Protein AF-0000000085542277 (afdb_homodimer)

InterPro domains:
  IPR036890 Histidine kinase/HSP90-like ATPase superfamily [G3DSA:3.30.565.10] (100-293)
  IPR036890 Histidine kinase/HSP90-like ATPase superfamily [SSF55874] (114-315)
  IPR041006 Morc, S5 domain 2-like [PF17942] (344-488)
  IPR045261 MICRORCHIDIA ATPase family [PTHR23336] (41-535)

pLDDT: mean 74.34, std 31.07, range [13.73, 98.88]

Organism: NCBI:txid586396

Secondary structure (DSSP, 8-state):
--S-TT----------------------------------------------------------S--BGGGTT-GGG-----------STTSEEP-B-THHHHHHHTT--SHHHHHHHHHHHHHHGGGGT--EEEEEEEE-TTT--EEEEEEE-SS---HHHHHHHHSBS--SS-TTTT-S--SS-HHHHHHHHHEEEEEEEEEE--BTTBPPEEEEEEEEHHHHHHTT-SS-EE-EEEEEEETTEEEEE-SS-HHHHHHHHHHHHHHSS-SSHHHHHGGGGGS-SSEEEEEEEEE-B-TTSSBSEESSS-TT--EE-GGG--HHHHHHHHH-GGGHHHHHTTTBHHHHHHHSBS---TT-EEEETTEEPPP--GGGGEEEEEEEEE-----SS-----GGG-EEEEEEEETTGGGT----EEEEEETTEEEEEEE-----SSSTTTTEEEEEE-TTSPBPTTSSSB---HHHHHHHHHHHHHHHHHHHHHGGGGTPPP----------------------------------------------------------------/--S-TT----------------------------------------------------------S--BGGGTT-GGG-----------STTSEEP-B-HHHHHHHHTT--SHHHHHHHHHHHHHHGGGGT--EEEEEEEE-TTT--EEEEEEE-S----HHHHHHHHSBS--SS-TTTT-S--SS-HHHHHHHHHEEEEEEEEEE--BTTBPPEEEEEEEEHHHHHHTT-SS-EE-EEEEEEETTEEEEE-SS-HHHHHHHHHHHHHHSS-SSHHHHHGGGGGS-SSEEEEEEEEE-B-TTSSBSEE-SS-TT--EE-GGG--HHHHHHHHH-GGGHHHHHTTTBHHHHHHHSBS---TT-EEEETTEEPPP--GGGGEEEEEEEEE-----SS-----GGG-EEEEEEEETTGGGT----EEEEEETTEEEEEEE-----SSSTTTTEEEEEE-TTSPBPTTSSSB---HHHHHHHHHHHHHHHHHHHHHGGGGTPPP----------------------------------------------------------------

Structure (mmCIF, N/CA/C/O backbone):
data_AF-0000000085542277-model_v1
#
loop_
_entity.id
_entity.type
_entity.pdbx_description
1 polymer 'Morc S5 domain-containing protein'
#
loop_
_atom_site.group_PDB
_atom_site.id
_atom_site.type_symbol
_atom_site.label_atom_id
_atom_site.label_alt_id
_atom_site.label_comp_id
_atom_site.label_asym_id
_atom_site.label_entity_id
_atom_site.label_seq_id
_atom_site.pdbx_PDB_ins_code
_atom_site.Cartn_x
_atom_site.Cartn_y
_atom_site.Cartn_z
_atom_site.occupancy
_atom_site.B_iso_or_equiv
_atom_site.auth_seq_id
_atom_site.auth_comp_id
_atom_site.auth_asym_id
_atom_site.auth_atom_id
_atom_site.pdbx_PDB_model_num
ATOM 1 N N . MET A 1 1 ? -31.172 3.605 -8.969 1 21.42 1 MET A N 1
ATOM 2 C CA . MET A 1 1 ? -30.078 3.039 -8.188 1 21.42 1 MET A CA 1
ATOM 3 C C . MET A 1 1 ? -30.531 1.78 -7.449 1 21.42 1 MET A C 1
ATOM 5 O O . MET A 1 1 ? -31.469 1.825 -6.656 1 21.42 1 MET A O 1
ATOM 9 N N . PRO A 1 2 ? -30.406 0.557 -8.086 1 22.39 2 PRO A N 1
ATOM 10 C CA . PRO A 1 2 ? -31.266 -0.576 -7.727 1 22.39 2 PRO A CA 1
ATOM 11 C C . PRO A 1 2 ? -31.062 -1.034 -6.285 1 22.39 2 PRO A C 1
ATOM 13 O O . PRO A 1 2 ? -29.984 -0.823 -5.707 1 22.39 2 PRO A O 1
ATOM 16 N N . SER A 1 3 ? -32.031 -1.132 -5.453 1 25.33 3 SER A N 1
ATOM 17 C CA . SER A 1 3 ? -32.406 -1.375 -4.066 1 25.33 3 SER A CA 1
ATOM 18 C C . SER A 1 3 ? -31.797 -2.662 -3.539 1 25.33 3 SER A C 1
ATOM 20 O O . SER A 1 3 ? -32.125 -3.119 -2.445 1 25.33 3 SER A O 1
ATOM 22 N N . SER A 1 4 ? -31.125 -3.479 -4.48 1 27.11 4 SER A N 1
ATOM 23 C CA . SER A 1 4 ? -30.844 -4.859 -4.109 1 27.11 4 SER A CA 1
ATOM 24 C C . SER A 1 4 ? -29.641 -4.941 -3.166 1 27.11 4 SER A C 1
ATOM 26 O O . SER A 1 4 ? -29.125 -6.027 -2.916 1 27.11 4 SER A O 1
ATOM 28 N N . PHE A 1 5 ? -29.141 -3.791 -2.697 1 28.47 5 PHE A N 1
ATOM 29 C CA . PHE A 1 5 ? -27.781 -3.799 -2.176 1 28.47 5 PHE A CA 1
ATOM 30 C C . PHE A 1 5 ? -27.672 -4.699 -0.951 1 28.47 5 PHE A C 1
ATOM 32 O O . PHE A 1 5 ? -26.75 -5.516 -0.848 1 28.47 5 PHE A O 1
ATOM 39 N N . LEU A 1 6 ? -28.094 -4.121 0.24 1 31.73 6 LEU A N 1
ATOM 40 C CA . LEU A 1 6 ? -27.625 -4.477 1.571 1 31.73 6 LEU A CA 1
ATOM 41 C C . LEU A 1 6 ? -28.484 -5.586 2.176 1 31.73 6 LEU A C 1
ATOM 43 O O . LEU A 1 6 ? -29.125 -5.383 3.205 1 31.73 6 LEU A O 1
ATOM 47 N N . ALA A 1 7 ? -29.078 -6.445 1.384 1 30.28 7 ALA A N 1
ATOM 48 C CA . ALA A 1 7 ? -30.062 -7.277 2.082 1 30.28 7 ALA A CA 1
ATOM 49 C C . ALA A 1 7 ? -29.375 -8.195 3.092 1 30.28 7 ALA A C 1
ATOM 51 O O . ALA A 1 7 ? -28.281 -8.703 2.838 1 30.28 7 ALA A O 1
ATOM 52 N N . PRO A 1 8 ? -29.75 -8.195 4.332 1 30.56 8 PRO A N 1
ATOM 53 C CA . PRO A 1 8 ? -29.266 -9.109 5.371 1 30.56 8 PRO A CA 1
ATOM 54 C C . PRO A 1 8 ? -29.219 -10.562 4.91 1 30.56 8 PRO A C 1
ATOM 56 O O . PRO A 1 8 ? -29.969 -10.953 4.016 1 30.56 8 PRO A O 1
ATOM 59 N N . LEU A 1 9 ? -28.25 -11.328 5.133 1 29.22 9 LEU A N 1
ATOM 60 C CA . LEU A 1 9 ? -28.203 -12.742 4.789 1 29.22 9 LEU A CA 1
ATOM 61 C C . LEU A 1 9 ? -29.453 -13.461 5.281 1 29.22 9 LEU A C 1
ATOM 63 O O . LEU A 1 9 ? -29.891 -13.25 6.414 1 29.22 9 LEU A O 1
ATOM 67 N N . PRO A 1 10 ? -30.391 -13.922 4.473 1 26.41 10 PRO A N 1
ATOM 68 C CA . PRO A 1 10 ? -31.656 -14.5 4.895 1 26.41 10 PRO A CA 1
ATOM 69 C C . PRO A 1 10 ? -31.5 -15.594 5.945 1 26.41 10 PRO A C 1
ATOM 71 O O . PRO A 1 10 ? -30.531 -16.359 5.895 1 26.41 10 PRO A O 1
ATOM 74 N N . GLN A 1 11 ? -32.031 -15.414 7.25 1 22.47 11 GLN A N 1
ATOM 75 C CA . GLN A 1 11 ? -32.188 -16.375 8.328 1 22.47 11 GLN A CA 1
ATOM 76 C C . GLN A 1 11 ? -32.875 -17.641 7.84 1 22.47 11 GLN A C 1
ATOM 78 O O . GLN A 1 11 ? -33.906 -17.578 7.168 1 22.47 11 GLN A O 1
ATOM 83 N N . ARG A 1 12 ? -32.188 -18.766 7.828 1 19.84 12 ARG A N 1
ATOM 84 C CA . ARG A 1 12 ? -32.75 -20.094 7.605 1 19.84 12 ARG A CA 1
ATOM 85 C C . ARG A 1 12 ? -33.938 -20.359 8.539 1 19.84 12 ARG A C 1
ATOM 87 O O . ARG A 1 12 ? -33.844 -20.125 9.742 1 19.84 12 ARG A O 1
ATOM 94 N N . MET A 1 13 ? -35.094 -20.516 8.016 1 20.03 13 MET A N 1
ATOM 95 C CA . MET A 1 13 ? -36.344 -20.922 8.68 1 20.03 13 MET A CA 1
ATOM 96 C C . MET A 1 13 ? -36.156 -22.266 9.375 1 20.03 13 MET A C 1
ATOM 98 O O . MET A 1 13 ? -35.812 -23.266 8.734 1 20.03 13 MET A O 1
ATOM 102 N N . VAL A 1 14 ? -35.844 -22.266 10.68 1 17.33 14 VAL A N 1
ATOM 103 C CA . VAL A 1 14 ? -36 -23.438 11.539 1 17.33 14 VAL A CA 1
ATOM 104 C C . VAL A 1 14 ? -37.375 -24.062 11.312 1 17.33 14 VAL A C 1
ATOM 106 O O . VAL A 1 14 ? -38.375 -23.344 11.164 1 17.33 14 VAL A O 1
ATOM 109 N N . LEU A 1 15 ? -37.375 -25.391 11.172 1 16.95 15 LEU A N 1
ATOM 110 C CA . LEU A 1 15 ? -38.375 -26.422 11.023 1 16.95 15 LEU A CA 1
ATOM 111 C C . LEU A 1 15 ? -39.344 -26.406 12.211 1 16.95 15 LEU A C 1
ATOM 113 O O . LEU A 1 15 ? -38.906 -26.469 13.367 1 16.95 15 LEU A O 1
ATOM 117 N N . ALA A 1 16 ? -40.562 -26.078 12 1 17.16 16 ALA A N 1
ATOM 118 C CA . ALA A 1 16 ? -41.719 -26.156 12.883 1 17.16 16 ALA A CA 1
ATOM 119 C C . ALA A 1 16 ? -42.062 -27.609 13.219 1 17.16 16 ALA A C 1
ATOM 121 O O . ALA A 1 16 ? -42.75 -28.281 12.461 1 17.16 16 ALA A O 1
ATOM 122 N N . GLN A 1 17 ? -41.188 -28.328 13.82 1 15.49 17 GLN A N 1
ATOM 123 C CA . GLN A 1 17 ? -41.875 -29.609 14.039 1 15.49 17 GLN A CA 1
ATOM 124 C C . GLN A 1 17 ? -43.125 -29.422 14.891 1 15.49 17 GLN A C 1
ATOM 126 O O . GLN A 1 17 ? -44.219 -29.844 14.492 1 15.49 17 GLN A O 1
ATOM 131 N N . TYR A 1 18 ? -43.125 -29.969 16.297 1 15.36 18 TYR A N 1
ATOM 132 C CA . TYR A 1 18 ? -43.75 -31.109 16.953 1 15.36 18 TYR A CA 1
ATOM 133 C C . TYR A 1 18 ? -45.062 -30.703 17.609 1 15.36 18 TYR A C 1
ATOM 135 O O . TYR A 1 18 ? -45.281 -29.516 17.875 1 15.36 18 TYR A O 1
ATOM 143 N N . SER A 1 19 ? -45.719 -31.766 18.5 1 15.54 19 SER A N 1
ATOM 144 C CA . SER A 1 19 ? -46.969 -32.469 18.891 1 15.54 19 SER A CA 1
ATOM 145 C C . SER A 1 19 ? -47.656 -31.75 20.031 1 15.54 19 SER A C 1
ATOM 147 O O . SER A 1 19 ? -48.875 -31.469 19.938 1 15.54 19 SER A O 1
ATOM 149 N N . GLU A 1 20 ? -47.312 -32.125 21.359 1 15.07 20 GLU A N 1
ATOM 150 C CA . GLU A 1 20 ? -48.281 -32.844 22.188 1 15.07 20 GLU A CA 1
ATOM 151 C C . GLU A 1 20 ? -49.344 -31.906 22.75 1 15.07 20 GLU A C 1
ATOM 153 O O . GLU A 1 20 ? -50.531 -32.031 22.438 1 15.07 20 GLU A O 1
ATOM 158 N N . ALA A 1 21 ? -49.531 -31.922 24.312 1 15.21 21 ALA A N 1
ATOM 159 C CA . ALA A 1 21 ? -50.344 -32.625 25.297 1 15.21 21 ALA A CA 1
ATOM 160 C C . ALA A 1 21 ? -51.375 -31.703 25.906 1 15.21 21 ALA A C 1
ATOM 162 O O . ALA A 1 21 ? -51.219 -30.484 25.875 1 15.21 21 ALA A O 1
ATOM 163 N N . PRO A 1 22 ? -52.031 -32.219 27.156 1 15.2 22 PRO A N 1
ATOM 164 C CA . PRO A 1 22 ? -53.406 -32.344 27.672 1 15.2 22 PRO A CA 1
ATOM 165 C C . PRO A 1 22 ? -53.844 -31.109 28.453 1 15.2 22 PRO A C 1
ATOM 167 O O . PRO A 1 22 ? -54.969 -30.641 28.281 1 15.2 22 PRO A O 1
ATOM 170 N N . GLN A 1 23 ? -53.062 -30.656 29.5 1 14.58 23 GLN A N 1
ATOM 171 C CA . GLN A 1 23 ? -53.688 -30.922 30.797 1 14.58 23 GLN A CA 1
ATOM 172 C C . GLN A 1 23 ? -54.812 -29.938 31.078 1 14.58 23 GLN A C 1
ATOM 174 O O . GLN A 1 23 ? -54.875 -28.859 30.5 1 14.58 23 GLN A O 1
ATOM 179 N N . ARG A 1 24 ? -55.531 -30.297 32.312 1 14.76 24 ARG A N 1
ATOM 180 C CA . ARG A 1 24 ? -56.812 -30.328 33.031 1 14.76 24 ARG A CA 1
ATOM 181 C C . ARG A 1 24 ? -57.094 -28.984 33.688 1 14.76 24 ARG A C 1
ATOM 183 O O . ARG A 1 24 ? -58.25 -28.516 33.656 1 14.76 24 ARG A O 1
ATOM 190 N N . ALA A 1 25 ? -56.125 -28.5 34.625 1 14.45 25 ALA A N 1
ATOM 191 C CA . ALA A 1 25 ? -56.656 -28.406 35.969 1 14.45 25 ALA A CA 1
ATOM 192 C C . ALA A 1 25 ? -57.656 -27.266 36.094 1 14.45 25 ALA A C 1
ATOM 194 O O . ALA A 1 25 ? -57.719 -26.375 35.25 1 14.45 25 ALA A O 1
ATOM 195 N N . GLY A 1 26 ? -58.062 -27.156 37.406 1 14.54 26 GLY A N 1
ATOM 196 C CA . GLY A 1 26 ? -59.188 -27.031 38.344 1 14.54 26 GLY A CA 1
ATOM 197 C C . GLY A 1 26 ? -59.594 -25.594 38.594 1 14.54 26 GLY A C 1
ATOM 198 O O . GLY A 1 26 ? -60.75 -25.25 38.531 1 14.54 26 GLY A O 1
ATOM 199 N N . VAL A 1 27 ? -58.625 -24.859 39.344 1 14.62 27 VAL A N 1
ATOM 200 C CA . VAL A 1 27 ? -59.062 -24.438 40.688 1 14.62 27 VAL A CA 1
ATOM 201 C C . VAL A 1 27 ? -59.938 -23.203 40.594 1 14.62 27 VAL A C 1
ATOM 203 O O . VAL A 1 27 ? -59.906 -22.484 39.594 1 14.62 27 VAL A O 1
ATOM 206 N N . SER A 1 28 ? -60.406 -22.953 41.812 1 14.76 28 SER A N 1
ATOM 207 C CA . SER A 1 28 ? -61.594 -22.547 42.562 1 14.76 28 SER A CA 1
ATOM 208 C C . SER A 1 28 ? -61.75 -21.031 42.594 1 14.76 28 SER A C 1
ATOM 210 O O . SER A 1 28 ? -62.812 -20.516 42.281 1 14.76 28 SER A O 1
ATOM 212 N N . SER A 1 29 ? -60.875 -20.375 43.469 1 14.57 29 SER A N 1
ATOM 213 C CA . SER A 1 29 ? -61.438 -19.797 44.688 1 14.57 29 SER A CA 1
ATOM 214 C C . SER A 1 29 ? -61.969 -18.406 44.438 1 14.57 29 SER A C 1
ATOM 216 O O . SER A 1 29 ? -61.719 -17.812 43.406 1 14.57 29 SER A O 1
ATOM 218 N N . GLY A 1 30 ? -62 -17.641 45.562 1 14.98 30 GLY A N 1
ATOM 219 C CA . GLY A 1 30 ? -62.969 -16.953 46.438 1 14.98 30 GLY A CA 1
ATOM 220 C C . GLY A 1 30 ? -63.094 -15.477 46.094 1 14.98 30 GLY A C 1
ATOM 221 O O . GLY A 1 30 ? -64 -15.086 45.375 1 14.98 30 GLY 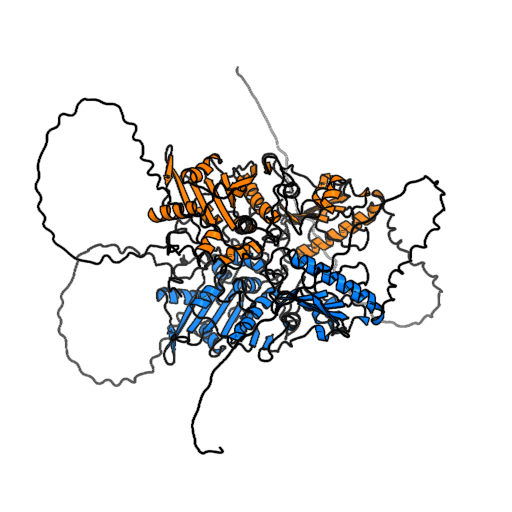A O 1
ATOM 222 N N . SER A 1 31 ? -62.531 -14.664 47.062 1 14.89 31 SER A N 1
ATOM 223 C CA . SER A 1 31 ? -63.25 -13.82 48 1 14.89 31 SER A CA 1
ATOM 224 C C . SER A 1 31 ? -63.406 -12.398 47.469 1 14.89 31 SER A C 1
ATOM 226 O O . SER A 1 31 ? -64.5 -12.008 47 1 14.89 31 SER A O 1
ATOM 228 N N . GLY A 1 32 ? -62.75 -11.461 48.156 1 15.47 32 GLY A N 1
ATOM 229 C CA . GLY A 1 32 ? -63.188 -10.43 49.062 1 15.47 32 GLY A CA 1
ATOM 230 C C . GLY A 1 32 ? -63.406 -9.086 48.406 1 15.47 32 GLY A C 1
ATOM 231 O O . GLY A 1 32 ? -63 -8.906 47.25 1 15.47 32 GLY A O 1
ATOM 232 N N . ASN A 1 33 ? -63.531 -8.055 49.25 1 15.77 33 ASN A N 1
ATOM 233 C CA . ASN A 1 33 ? -64.375 -6.926 49.625 1 15.77 33 ASN A CA 1
ATOM 234 C C . ASN A 1 33 ? -63.938 -5.645 48.938 1 15.77 33 ASN A C 1
ATOM 236 O O . ASN A 1 33 ? -64.75 -4.902 48.406 1 15.77 33 ASN A O 1
ATOM 240 N N . ARG A 1 34 ? -62.688 -5.18 49.156 1 16.06 34 ARG A N 1
ATOM 241 C CA . ARG A 1 34 ? -62.656 -3.91 49.875 1 16.06 34 ARG A CA 1
ATOM 242 C C . ARG A 1 34 ? -62.938 -2.742 48.938 1 16.06 34 ARG A C 1
ATOM 244 O O . ARG A 1 34 ? -62.75 -2.855 47.719 1 16.06 34 ARG A O 1
ATOM 251 N N . LYS A 1 35 ? -63.125 -1.554 49.531 1 16.98 35 LYS A N 1
ATOM 252 C CA . LYS A 1 35 ? -63.844 -0.267 49.5 1 16.98 35 LYS A CA 1
ATOM 253 C C . LYS A 1 35 ? -63.125 0.714 48.562 1 16.98 35 LYS A C 1
ATOM 255 O O . LYS A 1 35 ? -63.594 1.853 48.406 1 16.98 35 LYS A O 1
ATOM 260 N N . GLN A 1 36 ? -61.844 0.319 48.062 1 15.02 36 GLN A N 1
ATOM 261 C CA . GLN A 1 36 ? -61.125 1.595 48.125 1 15.02 36 GLN A CA 1
ATOM 262 C C . GLN A 1 36 ? -61.812 2.643 47.25 1 15.02 36 GLN A C 1
ATOM 264 O O . GLN A 1 36 ? -62.5 2.303 46.281 1 15.02 36 GLN A O 1
ATOM 269 N N . GLU A 1 37 ? -61.531 3.865 47.688 1 16.27 37 GLU A N 1
ATOM 270 C CA . GLU A 1 37 ? -61.719 5.312 47.719 1 16.27 37 GLU A CA 1
ATOM 271 C C . GLU A 1 37 ? -61.5 5.91 46.344 1 16.27 37 GLU A C 1
ATOM 273 O O . GLU A 1 37 ? -60.812 5.305 45.5 1 16.27 37 GLU A O 1
ATOM 278 N N . ALA A 1 38 ? -61.344 7.176 46.406 1 17.69 38 ALA A N 1
ATOM 279 C CA . ALA A 1 38 ? -61.906 8.297 45.688 1 17.69 38 ALA A CA 1
ATOM 280 C C . ALA A 1 38 ? -61.25 8.445 44.312 1 17.69 38 ALA A C 1
ATOM 282 O O . ALA A 1 38 ? -60.125 7.949 44.094 1 17.69 38 ALA A O 1
ATOM 283 N N . VAL A 1 39 ? -61.656 9.305 43.625 1 16.48 39 VAL A N 1
ATOM 284 C CA . VAL A 1 39 ? -62.125 9.688 42.312 1 16.48 39 VAL A CA 1
ATOM 285 C C . VAL A 1 39 ? -60.938 9.992 41.406 1 16.48 39 VAL A C 1
ATOM 287 O O . VAL A 1 39 ? -59.906 9.297 41.469 1 16.48 39 VAL A O 1
ATOM 290 N N . VAL A 1 40 ? -60.812 11.109 41 1 16.28 40 VAL A N 1
ATOM 291 C CA . VAL A 1 40 ? -60.844 11.617 39.625 1 16.28 40 VAL A CA 1
ATOM 292 C C . VAL A 1 40 ? -59.438 11.664 39.062 1 16.28 40 VAL A C 1
ATOM 294 O O . VAL A 1 40 ? -58.438 11.633 39.781 1 16.28 40 VAL A O 1
ATOM 297 N N . SER A 1 41 ? -59.125 12.633 38.125 1 16.44 41 SER A N 1
ATOM 298 C CA . SER A 1 41 ? -58.938 12.594 36.688 1 16.44 41 SER A CA 1
ATOM 299 C C . SER A 1 41 ? -57.5 12.852 36.281 1 16.44 41 SER A C 1
ATOM 301 O O . SER A 1 41 ? -57.188 13 35.094 1 16.44 41 SER A O 1
ATOM 303 N N . GLY A 1 42 ? -56.5 12.836 37.281 1 17.81 42 GLY A N 1
ATOM 304 C CA . GLY A 1 42 ? -55.312 13.602 36.969 1 17.81 42 GLY A CA 1
ATOM 305 C C . GLY A 1 42 ? -54.531 13.023 35.781 1 17.81 42 GLY A C 1
ATOM 306 O O . GLY A 1 42 ? -54.344 11.805 35.719 1 17.81 42 GLY A O 1
ATOM 307 N N . VAL A 1 43 ? -54.469 13.617 34.594 1 18.83 43 VAL A N 1
ATOM 308 C CA . VAL A 1 43 ? -53.938 13.094 33.344 1 18.83 43 VAL A CA 1
ATOM 309 C C . VAL A 1 43 ? -52.5 12.68 33.5 1 18.83 43 VAL A C 1
ATOM 311 O O . VAL A 1 43 ? -51.625 13.5 33.812 1 18.83 43 VAL A O 1
ATOM 314 N N . ARG A 1 44 ? -52.219 11.398 34 1 18.8 44 ARG A N 1
ATOM 315 C CA . ARG A 1 44 ? -50.969 10.711 34.312 1 18.8 44 ARG A CA 1
ATOM 316 C C . ARG A 1 44 ? -50.094 10.594 33.094 1 18.8 44 ARG A C 1
ATOM 318 O O . ARG A 1 44 ? -50.5 10 32.094 1 18.8 44 ARG A O 1
ATOM 325 N N . GLY A 1 45 ? -49.281 11.648 32.75 1 20.48 45 GLY A N 1
ATOM 326 C CA . GLY A 1 45 ? -48.281 11.664 31.703 1 20.48 45 GLY A CA 1
ATOM 327 C C . GLY A 1 45 ? -47.438 10.398 31.656 1 20.48 45 GLY A C 1
ATOM 328 O O . GLY A 1 45 ? -47 9.891 32.688 1 20.48 45 GLY A O 1
ATOM 329 N N . GLY A 1 46 ? -47.781 9.438 30.875 1 19.2 46 GLY A N 1
ATOM 330 C CA . GLY A 1 46 ? -47.312 8.062 30.828 1 19.2 46 GLY A CA 1
ATOM 331 C C . GLY A 1 46 ? -45.781 7.969 30.781 1 19.2 46 GLY A C 1
ATOM 332 O O . GLY A 1 46 ? -45.156 8.664 29.984 1 19.2 46 GLY A O 1
ATOM 333 N N . LYS A 1 47 ? -45.219 7.82 32 1 20.98 47 LYS A N 1
ATOM 334 C CA . LYS A 1 47 ? -43.812 7.492 32.219 1 20.98 47 LYS A CA 1
ATOM 335 C C . LYS A 1 47 ? -43.375 6.324 31.328 1 20.98 47 LYS A C 1
ATOM 337 O O . LYS A 1 47 ? -43.938 5.219 31.438 1 20.98 47 LYS A O 1
ATOM 342 N N . VAL A 1 48 ? -43.125 6.602 30.094 1 22.08 48 VAL A N 1
ATOM 343 C CA . VAL A 1 48 ? -42.531 5.512 29.328 1 22.08 48 VAL A CA 1
ATOM 344 C C . VAL A 1 48 ? -41.438 4.812 30.172 1 22.08 48 VAL A C 1
ATOM 346 O O . VAL A 1 48 ? -40.594 5.469 30.766 1 22.08 48 VAL A O 1
ATOM 349 N N . GLU A 1 49 ? -41.875 3.814 30.875 1 22.83 49 GLU A N 1
ATOM 350 C CA . GLU A 1 49 ? -40.969 2.93 31.594 1 22.83 49 GLU A CA 1
ATOM 351 C C . GLU A 1 49 ? -39.688 2.639 30.797 1 22.83 49 GLU A C 1
ATOM 353 O O . GLU A 1 49 ? -39.781 2.137 29.672 1 22.83 49 GLU A O 1
ATOM 358 N N . GLU A 1 50 ? -38.781 3.486 31.062 1 24.3 50 GLU A N 1
ATOM 359 C CA . GLU A 1 50 ? -37.375 3.35 30.609 1 24.3 50 GLU A CA 1
ATOM 360 C C . GLU A 1 50 ? -36.812 1.985 31 1 24.3 50 GLU A C 1
ATOM 362 O O . GLU A 1 50 ? -36.562 1.715 32.156 1 24.3 50 GLU A O 1
ATOM 367 N N . THR A 1 51 ? -37.531 0.923 30.609 1 25.06 51 THR A N 1
ATOM 368 C CA . THR A 1 51 ? -36.812 -0.322 30.875 1 25.06 51 THR A CA 1
ATOM 369 C C . THR A 1 51 ? -35.344 -0.191 30.516 1 25.06 51 THR A C 1
ATOM 371 O O . THR A 1 51 ? -34.969 -0.063 29.344 1 25.06 51 THR A O 1
ATOM 374 N N . THR A 1 52 ? -34.656 0.507 31.359 1 26.45 52 THR A N 1
ATOM 375 C CA . THR A 1 52 ? -33.188 0.514 31.266 1 26.45 52 THR A CA 1
ATOM 376 C C . THR A 1 52 ? -32.656 -0.911 31.219 1 26.45 52 THR A C 1
ATOM 378 O O . THR A 1 52 ? -32.812 -1.673 32.188 1 26.45 52 THR A O 1
ATOM 381 N N . ALA A 1 53 ? -32.844 -1.657 30.25 1 25.78 53 ALA A N 1
ATOM 382 C CA . ALA A 1 53 ? -32.031 -2.867 30.203 1 25.78 53 ALA A CA 1
ATOM 383 C C . ALA A 1 53 ? -30.625 -2.604 30.766 1 25.78 53 ALA A C 1
ATOM 385 O O . ALA A 1 53 ? -29.875 -1.785 30.219 1 25.78 53 ALA A O 1
ATOM 386 N N . LYS A 1 54 ? -30.516 -2.633 32.062 1 28.12 54 LYS A N 1
ATOM 387 C CA . LYS A 1 54 ? -29.172 -2.719 32.656 1 28.12 54 LYS A CA 1
ATOM 388 C C . LYS A 1 54 ? -28.297 -3.713 31.891 1 28.12 54 LYS A C 1
ATOM 390 O O . LYS A 1 54 ? -28.625 -4.898 31.812 1 28.12 54 LYS A O 1
ATOM 395 N N . VAL A 1 55 ? -27.75 -3.312 30.844 1 30.78 55 VAL A N 1
ATOM 396 C CA . VAL A 1 55 ? -26.641 -4.102 30.297 1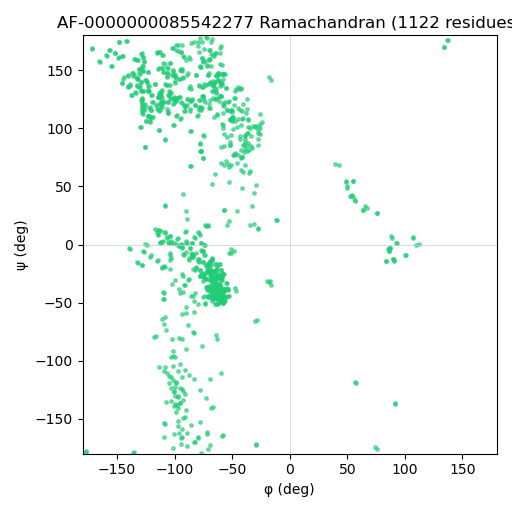 30.78 55 VAL A CA 1
ATOM 397 C C . VAL A 1 55 ? -25.812 -4.672 31.438 1 30.78 55 VAL A C 1
ATOM 399 O O . VAL A 1 55 ? -25.375 -3.936 32.344 1 30.78 55 VAL A O 1
ATOM 402 N N . GLY A 1 56 ? -26.109 -5.867 32.031 1 30 56 GLY A N 1
ATOM 403 C CA . GLY A 1 56 ? -25.203 -6.523 32.969 1 30 56 GLY A CA 1
ATOM 404 C C . GLY A 1 56 ? -23.766 -6.004 32.875 1 30 56 GLY A C 1
ATOM 405 O O . GLY A 1 56 ? -23.406 -5.371 31.875 1 30 56 GLY A O 1
ATOM 406 N N . ASP A 1 57 ? -23.078 -5.918 34.031 1 34.44 57 ASP A N 1
ATOM 407 C CA . ASP A 1 57 ? -21.672 -5.605 34.25 1 34.44 57 ASP A CA 1
ATOM 408 C C . ASP A 1 57 ? -20.812 -6.156 33.125 1 34.44 57 ASP A C 1
ATOM 410 O O . ASP A 1 57 ? -20.047 -7.105 33.312 1 34.44 57 ASP A O 1
ATOM 414 N N . GLY A 1 58 ? -21.344 -6.504 32.031 1 34.81 58 GLY A N 1
ATOM 415 C CA . GLY A 1 58 ? -20.422 -7.055 31.062 1 34.81 58 GLY A CA 1
ATOM 416 C C . GLY A 1 58 ? -19.203 -6.168 30.812 1 34.81 58 GLY A C 1
ATOM 417 O O . GLY A 1 58 ? -19.344 -5.016 30.406 1 34.81 58 GLY A O 1
ATOM 418 N N . VAL A 1 59 ? -18.219 -6.402 31.703 1 38.53 59 VAL A N 1
ATOM 419 C CA . VAL A 1 59 ? -16.891 -5.848 31.516 1 38.53 59 VAL A CA 1
ATOM 420 C C . VAL A 1 59 ? -16.609 -5.648 30.031 1 38.53 59 VAL A C 1
ATOM 422 O O . VAL A 1 59 ? -16.859 -6.547 29.219 1 38.53 59 VAL A O 1
ATOM 425 N N . SER A 1 60 ? -16.844 -4.43 29.609 1 49.47 60 SER A N 1
ATOM 426 C CA . SER A 1 60 ? -16.328 -4.129 28.281 1 49.47 60 SER A CA 1
ATOM 427 C C . SER A 1 60 ? -15.133 -5.004 27.922 1 49.47 60 SER A C 1
ATOM 429 O O . SER A 1 60 ? -14.227 -5.172 28.75 1 49.47 60 SER A O 1
ATOM 431 N N . PRO A 1 61 ? -15.281 -5.957 27.125 1 50.28 61 PRO A N 1
ATOM 432 C CA . PRO A 1 61 ? -14.109 -6.77 26.797 1 50.28 61 PRO A CA 1
ATOM 433 C C . PRO A 1 61 ? -12.836 -5.941 26.656 1 50.28 61 PRO A C 1
ATOM 435 O O . PRO A 1 61 ? -12.828 -4.926 25.953 1 50.28 61 PRO A O 1
ATOM 438 N N . VAL A 1 62 ? -12.141 -5.746 27.844 1 49.03 62 VAL A N 1
ATOM 439 C CA . VAL A 1 62 ? -10.836 -5.09 27.781 1 49.03 62 VAL A CA 1
ATOM 440 C C . VAL A 1 62 ? -10.047 -5.621 26.578 1 49.03 62 VAL A C 1
ATOM 442 O O . VAL A 1 62 ? -9.906 -6.832 26.406 1 49.03 62 VAL A O 1
ATOM 445 N N . ALA A 1 63 ? -9.922 -4.797 25.594 1 56.75 63 ALA A N 1
ATOM 446 C CA . ALA A 1 63 ? -9.148 -5.062 24.391 1 56.75 63 ALA A CA 1
ATOM 447 C C . ALA A 1 63 ? -7.762 -5.594 24.734 1 56.75 63 ALA A C 1
ATOM 449 O O . ALA A 1 63 ? -6.918 -4.859 25.25 1 56.75 63 ALA A O 1
ATOM 450 N N . ARG A 1 64 ? -7.574 -6.922 25.125 1 59.44 64 ARG A N 1
ATOM 451 C CA . ARG A 1 64 ? -6.312 -7.547 25.5 1 59.44 64 ARG A CA 1
ATOM 452 C C . ARG A 1 64 ? -5.438 -7.785 24.266 1 59.44 64 ARG A C 1
ATOM 454 O O . ARG A 1 64 ? -4.43 -8.484 24.344 1 59.44 64 ARG A O 1
ATOM 461 N N . GLY A 1 65 ? -5.773 -7.094 23.141 1 65.69 65 GLY A N 1
ATOM 462 C CA . GLY A 1 65 ? -4.918 -7.426 22.016 1 65.69 65 GLY A CA 1
ATOM 463 C C . GLY A 1 65 ? -3.73 -6.496 21.875 1 65.69 65 GLY A C 1
ATOM 464 O O . GLY A 1 65 ? -3.621 -5.504 22.594 1 65.69 65 GLY A O 1
ATOM 465 N N . CYS A 1 66 ? -2.715 -6.91 21.125 1 74 66 CYS A N 1
ATOM 466 C CA . CYS A 1 66 ? -1.532 -6.109 20.828 1 74 66 CYS A CA 1
ATOM 467 C C . CYS A 1 66 ? -1.923 -4.707 20.375 1 74 66 CYS A C 1
ATOM 469 O O . CYS A 1 66 ? -2.771 -4.547 19.5 1 74 66 CYS A O 1
ATOM 471 N N . ARG A 1 67 ? -1.342 -3.721 21.078 1 85.25 67 ARG A N 1
ATOM 472 C CA . ARG A 1 67 ? -1.685 -2.332 20.781 1 85.25 67 ARG A CA 1
ATOM 473 C C . ARG A 1 67 ? -0.588 -1.657 19.969 1 85.25 67 ARG A C 1
ATOM 475 O O . ARG A 1 67 ? -0.685 -0.47 19.656 1 85.25 67 ARG A O 1
ATOM 482 N N . GLN A 1 68 ? 0.444 -2.43 19.609 1 82.5 68 GLN A N 1
ATOM 483 C CA . GLN A 1 68 ? 1.472 -1.9 18.719 1 82.5 68 GLN A CA 1
ATOM 484 C C . GLN A 1 68 ? 1.084 -2.092 17.25 1 82.5 68 GLN A C 1
ATOM 486 O O . GLN A 1 68 ? 0.919 -3.223 16.797 1 82.5 68 GLN A O 1
ATOM 491 N N . PHE A 1 69 ? 1.062 -1.065 16.609 1 82.88 69 PHE A N 1
ATOM 492 C CA . PHE A 1 69 ? 0.462 -1.09 15.281 1 82.88 69 PHE A CA 1
ATOM 493 C C . PHE A 1 69 ? 1.166 -2.104 14.391 1 82.88 69 PHE A C 1
ATOM 495 O O . PHE A 1 69 ? 0.517 -2.951 13.773 1 82.88 69 PHE A O 1
ATOM 502 N N . TRP A 1 70 ? 2.383 -2.057 14.328 1 76.94 70 TRP A N 1
ATOM 503 C CA . TRP A 1 70 ? 3.121 -2.846 13.344 1 76.94 70 TRP A CA 1
ATOM 504 C C . TRP A 1 70 ? 3.15 -4.32 13.742 1 76.94 70 TRP A C 1
ATOM 506 O O . TRP A 1 70 ? 3.484 -5.18 12.922 1 76.94 70 TRP A O 1
ATOM 516 N N . ARG A 1 71 ? 2.709 -4.633 14.922 1 76.62 71 ARG A N 1
ATOM 517 C CA . ARG A 1 71 ? 2.678 -6.016 15.383 1 76.62 71 ARG A CA 1
ATOM 518 C C . ARG A 1 71 ? 1.243 -6.504 15.555 1 76.62 71 ARG A C 1
ATOM 520 O O . ARG A 1 71 ? 1.014 -7.637 15.977 1 76.62 71 ARG A O 1
ATOM 527 N N . ALA A 1 72 ? 0.346 -5.73 15.266 1 75.06 72 ALA A N 1
ATOM 528 C CA . ALA A 1 72 ? -1.055 -6.027 15.547 1 75.06 72 ALA A CA 1
ATOM 529 C C . ALA A 1 72 ? -1.676 -6.871 14.438 1 75.06 72 ALA A C 1
ATOM 531 O O . ALA A 1 72 ? -2.865 -7.191 14.484 1 75.06 72 ALA A O 1
ATOM 532 N N . GLY A 1 73 ? -0.951 -7.207 13.492 1 74.38 73 GLY A N 1
ATOM 533 C CA . GLY A 1 73 ? -1.469 -7.988 12.383 1 74.38 73 GLY A CA 1
ATOM 534 C C . GLY A 1 73 ? -1.68 -9.453 12.727 1 74.38 73 GLY A C 1
ATOM 535 O O . GLY A 1 73 ? -2.379 -10.172 12.016 1 74.38 73 GLY A O 1
ATOM 536 N N . ASP A 1 74 ? -1.081 -9.852 13.852 1 72.56 74 ASP A N 1
ATOM 537 C CA . ASP A 1 74 ? -1.276 -11.234 14.273 1 72.56 74 ASP A CA 1
ATOM 538 C C . ASP A 1 74 ? -2.666 -11.438 14.875 1 72.56 74 ASP A C 1
ATOM 540 O O . ASP A 1 74 ? -2.896 -11.117 16.047 1 72.56 74 ASP A O 1
ATOM 544 N N . TYR A 1 75 ? -3.576 -11.828 14.188 1 72.5 75 TYR A N 1
ATOM 545 C CA . TYR A 1 75 ? -4.988 -11.945 14.523 1 72.5 75 TYR A CA 1
ATOM 546 C C . TYR A 1 75 ? -5.215 -13.055 15.539 1 72.5 75 TYR A C 1
ATOM 548 O O . TYR A 1 75 ? -6.164 -13.008 16.328 1 72.5 75 TYR A O 1
ATOM 556 N N . GLU A 1 76 ? -4.34 -14.117 15.633 1 62.84 76 GLU A N 1
ATOM 557 C CA . GLU A 1 76 ? -4.543 -15.281 16.484 1 62.84 76 GLU A CA 1
ATOM 558 C C . GLU A 1 76 ? -4.117 -14.992 17.922 1 62.84 76 GLU A C 1
ATOM 560 O O . GLU A 1 76 ? -4.492 -15.719 18.844 1 62.84 76 GLU A O 1
ATOM 565 N N . ASP A 1 77 ? -3.34 -14.023 18.219 1 55.62 77 ASP A N 1
ATOM 566 C CA . ASP A 1 77 ? -2.785 -13.805 19.547 1 55.62 77 ASP A CA 1
ATOM 567 C C . ASP A 1 77 ? -3.846 -13.266 20.5 1 55.62 77 ASP A C 1
ATOM 569 O O . ASP A 1 77 ? -3.551 -12.961 21.656 1 55.62 77 ASP A O 1
ATOM 573 N N . ALA A 1 78 ? -5.027 -13.047 20.141 1 53.84 78 ALA A N 1
ATOM 574 C CA . ALA A 1 78 ? -5.961 -12.445 21.094 1 53.84 78 ALA A CA 1
ATOM 575 C C . ALA A 1 78 ? -6.457 -13.477 22.109 1 53.84 78 ALA A C 1
ATOM 577 O O . ALA A 1 78 ? -7.102 -14.453 21.734 1 53.84 78 ALA A O 1
ATOM 578 N N . ASN A 1 79 ? -5.688 -13.758 23.109 1 49.34 79 ASN A N 1
ATOM 579 C CA . ASN A 1 79 ? -5.98 -14.688 24.188 1 49.34 79 ASN A CA 1
ATOM 580 C C . ASN A 1 79 ? -7.383 -14.469 24.75 1 49.34 79 ASN A C 1
ATOM 582 O O . ASN A 1 79 ? -7.828 -15.211 25.625 1 49.34 79 ASN A O 1
ATOM 586 N N . GLY A 1 80 ? -7.953 -13.297 24.953 1 46.84 80 GLY A N 1
ATOM 587 C CA . GLY A 1 80 ? -9.117 -13.188 25.812 1 46.84 80 GLY A CA 1
ATOM 588 C C . GLY A 1 80 ? -10.391 -13.695 25.156 1 46.84 80 GLY A C 1
ATOM 589 O O . GLY A 1 80 ? -10.984 -13.016 24.328 1 46.84 80 GLY A O 1
ATOM 590 N N . ILE A 1 81 ? -10.453 -14.992 25.078 1 46.47 81 ILE A N 1
ATOM 591 C CA . ILE A 1 81 ? -11.641 -15.648 24.531 1 46.47 81 ILE A CA 1
ATOM 592 C C . ILE A 1 81 ? -12.883 -15.156 25.266 1 46.47 81 ILE A C 1
ATOM 594 O O . ILE A 1 81 ? -13.016 -15.359 26.484 1 46.47 81 ILE A O 1
ATOM 598 N N . ILE A 1 82 ? -13.336 -13.992 25.156 1 50.44 82 ILE A N 1
ATOM 599 C CA . ILE A 1 82 ? -14.727 -13.898 25.578 1 50.44 82 ILE A CA 1
ATOM 600 C C . ILE A 1 82 ? -15.547 -14.992 24.906 1 50.44 82 ILE A C 1
ATOM 602 O O . ILE A 1 82 ? -15.414 -15.219 23.703 1 50.44 82 ILE A O 1
ATOM 606 N N . PRO A 1 83 ? -15.945 -15.945 25.688 1 43.22 83 PRO A N 1
ATOM 607 C CA . PRO A 1 83 ? -16.781 -17 25.109 1 43.22 83 PRO A CA 1
ATOM 608 C C . PRO A 1 83 ? -17.562 -16.516 23.891 1 43.22 83 PRO A C 1
ATOM 610 O O . PRO A 1 83 ? -18.078 -15.398 23.875 1 43.22 83 PRO A O 1
ATOM 613 N N . ALA A 1 84 ? -17.25 -16.984 22.828 1 41.31 84 ALA A N 1
ATOM 614 C CA . ALA A 1 84 ? -17.938 -16.844 21.547 1 41.31 84 ALA A CA 1
ATOM 615 C C . ALA A 1 84 ? -19.453 -16.703 21.75 1 41.31 84 ALA A C 1
ATOM 617 O O . ALA A 1 84 ? -20.125 -17.688 22.062 1 41.31 84 ALA A O 1
ATOM 618 N N . ALA A 1 85 ? -20.031 -16.016 22.562 1 37.84 85 ALA A N 1
ATOM 619 C CA . ALA A 1 85 ? -21.422 -16.031 22.125 1 37.84 85 ALA A CA 1
ATOM 620 C C . ALA A 1 85 ? -21.516 -16.25 20.609 1 37.84 85 ALA A C 1
ATOM 622 O O . ALA A 1 85 ? -20.875 -15.555 19.828 1 37.84 85 ALA A O 1
ATOM 623 N N . HIS A 1 86 ? -21.516 -17.469 20.125 1 41.81 86 HIS A N 1
ATOM 624 C CA . HIS A 1 86 ? -21.797 -17.969 18.781 1 41.81 86 HIS A CA 1
ATOM 625 C C . HIS A 1 86 ? -22.422 -16.891 17.906 1 41.81 86 HIS A C 1
ATOM 627 O O . HIS A 1 86 ? -23.641 -16.891 17.688 1 41.81 86 HIS A O 1
ATOM 633 N N . SER A 1 87 ? -22.297 -15.656 18.172 1 47.5 87 SER A N 1
ATOM 634 C CA . SER A 1 87 ? -23.062 -14.656 17.438 1 47.5 87 SER A CA 1
ATOM 635 C C . SER A 1 87 ? -22.75 -14.727 15.938 1 47.5 87 SER A C 1
ATOM 637 O O . SER A 1 87 ? -21.656 -14.406 15.508 1 47.5 87 SER A O 1
ATOM 639 N N . SER A 1 88 ? -23.203 -15.758 15.367 1 51.66 88 SER A N 1
ATOM 640 C CA . SER A 1 88 ? -23.312 -15.852 13.914 1 51.66 88 SER A CA 1
ATOM 641 C C . SER A 1 88 ? -23.438 -14.469 13.281 1 51.66 88 SER A C 1
ATOM 643 O O . SER A 1 88 ? -24.031 -13.562 13.867 1 51.66 88 SER A O 1
ATOM 645 N N . GLY A 1 89 ? -22.359 -13.914 12.742 1 60.62 89 GLY A N 1
ATOM 646 C CA . GLY A 1 89 ? -22.438 -12.719 11.914 1 60.62 89 GLY A CA 1
ATOM 647 C C . GLY A 1 89 ? -23.766 -12.578 11.195 1 60.62 89 GLY A C 1
ATOM 648 O O . GLY A 1 89 ? -23.922 -11.727 10.32 1 60.62 89 GLY A O 1
ATOM 649 N N . VAL A 1 90 ? -24.672 -13.438 11.727 1 68.69 90 VAL A N 1
ATOM 650 C CA . VAL A 1 90 ? -25.984 -13.398 11.086 1 68.69 90 VAL A CA 1
ATOM 651 C C . VAL A 1 90 ? -26.703 -12.117 11.492 1 68.69 90 VAL A C 1
ATOM 653 O O . VAL A 1 90 ? -26.734 -11.758 12.672 1 68.69 90 VAL A O 1
ATOM 656 N N . GLY A 1 91 ? -27.062 -11.383 10.562 1 76.88 91 GLY A N 1
ATOM 657 C CA . GLY A 1 91 ? -27.797 -10.156 10.789 1 76.88 91 GLY A CA 1
ATOM 658 C C . GLY A 1 91 ? -26.938 -8.914 10.703 1 76.88 91 GLY A C 1
ATOM 659 O O . GLY A 1 91 ? -27.453 -7.793 10.695 1 76.88 91 GLY A O 1
ATOM 660 N N . LEU A 1 92 ? -25.609 -9.211 10.617 1 87.56 92 LEU A N 1
ATOM 661 C CA . LEU A 1 92 ? -24.703 -8.078 10.477 1 87.56 92 LEU A CA 1
ATOM 662 C C . LEU A 1 92 ? -24.281 -7.887 9.023 1 87.56 92 LEU A C 1
ATOM 664 O O . LEU A 1 92 ? -24.172 -8.859 8.281 1 87.56 92 LEU A O 1
ATOM 668 N N . ASP A 1 93 ? -24.109 -6.648 8.68 1 89.69 93 ASP A N 1
ATOM 669 C CA . ASP A 1 93 ? -23.656 -6.344 7.32 1 89.69 93 ASP A CA 1
ATOM 670 C C . ASP A 1 93 ? -22.203 -6.785 7.109 1 89.69 93 ASP A C 1
ATOM 672 O O . ASP A 1 93 ? -21.375 -6.637 8 1 89.69 93 ASP A O 1
ATOM 676 N N . HIS A 1 94 ? -21.984 -7.359 5.883 1 91.25 94 HIS A N 1
ATOM 677 C CA . HIS A 1 94 ? -20.641 -7.742 5.5 1 91.25 94 HIS A CA 1
ATOM 678 C C . HIS A 1 94 ? -20 -6.688 4.602 1 91.25 94 HIS A C 1
ATOM 680 O O . HIS A 1 94 ? -20.672 -6.098 3.756 1 91.25 94 HIS A O 1
ATOM 686 N N . VAL A 1 95 ? -18.734 -6.547 4.809 1 92.19 95 VAL A N 1
ATOM 687 C CA . VAL A 1 95 ? -17.969 -5.668 3.924 1 92.19 95 VAL A CA 1
ATOM 688 C C . VAL A 1 95 ? -17.938 -6.258 2.516 1 92.19 95 VAL A C 1
ATOM 690 O O . VAL A 1 95 ? -17.75 -7.465 2.344 1 92.19 95 VAL A O 1
ATOM 693 N N . ARG A 1 96 ? -18.141 -5.383 1.537 1 91.44 96 ARG A N 1
ATOM 694 C CA . ARG A 1 96 ? -18.078 -5.781 0.135 1 91.44 96 ARG A CA 1
ATOM 695 C C . ARG A 1 96 ? -16.859 -5.199 -0.55 1 91.44 96 ARG A C 1
ATOM 697 O O . ARG A 1 96 ? -16.203 -4.301 -0.011 1 91.44 96 ARG A O 1
ATOM 704 N N . VAL A 1 97 ? -16.578 -5.812 -1.7 1 93.56 97 VAL A N 1
ATOM 705 C CA . VAL A 1 97 ? -15.391 -5.383 -2.445 1 93.56 97 VAL A CA 1
ATOM 706 C C . VAL A 1 97 ? -15.797 -4.969 -3.857 1 93.56 97 VAL A C 1
ATOM 708 O O . VAL A 1 97 ? -16.234 -5.801 -4.656 1 93.56 97 VAL A O 1
ATOM 711 N N . HIS A 1 98 ? -15.719 -3.719 -4.117 1 92.56 98 HIS A N 1
ATOM 712 C CA . HIS A 1 98 ? -15.938 -3.242 -5.477 1 92.56 98 HIS A CA 1
ATOM 713 C C . HIS A 1 98 ? -14.781 -3.639 -6.395 1 92.56 98 HIS A C 1
ATOM 715 O O . HIS A 1 98 ? -13.625 -3.611 -5.98 1 92.56 98 HIS A O 1
ATOM 721 N N . PRO A 1 99 ? -15.016 -3.943 -7.676 1 91.31 99 PRO A N 1
ATOM 722 C CA . PRO A 1 99 ? -13.961 -4.379 -8.594 1 91.31 99 PRO A CA 1
ATOM 723 C C . PRO A 1 99 ? -12.844 -3.354 -8.734 1 91.31 99 PRO A C 1
ATOM 725 O O . PRO A 1 99 ? -11.68 -3.725 -8.945 1 91.31 99 PRO A O 1
ATOM 728 N N . LYS A 1 100 ? -13.094 -2.102 -8.562 1 87.75 100 LYS A N 1
ATOM 729 C CA . LYS A 1 100 ? -12.07 -1.067 -8.641 1 87.75 100 LYS A CA 1
ATOM 730 C C . LYS A 1 100 ? -10.969 -1.307 -7.609 1 87.75 100 LYS A C 1
ATOM 732 O O . LYS A 1 100 ? -9.82 -0.924 -7.82 1 87.75 100 LYS A O 1
ATOM 737 N N . PHE A 1 101 ? -11.367 -1.916 -6.598 1 91.81 101 PHE A N 1
ATOM 738 C CA . PHE A 1 101 ? -10.422 -2.162 -5.516 1 91.81 101 PHE A CA 1
ATOM 739 C C . PHE A 1 101 ? -9.359 -3.17 -5.945 1 91.81 101 PHE A C 1
ATOM 741 O O . PHE A 1 101 ? -8.227 -3.131 -5.465 1 91.81 101 PHE A O 1
ATOM 748 N N . LEU A 1 102 ? -9.68 -4.074 -6.82 1 91.56 102 LEU A N 1
ATOM 749 C CA . LEU A 1 102 ? -8.703 -5.051 -7.297 1 91.56 102 LEU A CA 1
ATOM 750 C C . LEU A 1 102 ? -7.508 -4.355 -7.934 1 91.56 102 LEU A C 1
ATOM 752 O O . LEU A 1 102 ? -6.359 -4.707 -7.652 1 91.56 102 LEU A O 1
ATOM 756 N N . HIS A 1 103 ? -7.824 -3.387 -8.664 1 89.44 103 HIS A N 1
ATOM 757 C CA . HIS A 1 103 ? -6.758 -2.643 -9.328 1 89.44 103 HIS A CA 1
ATOM 758 C C . HIS A 1 103 ? -5.996 -1.771 -8.328 1 89.44 103 HIS A C 1
ATOM 760 O O . HIS A 1 103 ? -4.766 -1.779 -8.305 1 89.44 103 HIS A O 1
ATOM 766 N N . SER A 1 104 ? -6.723 -0.979 -7.555 1 86.56 104 SER A N 1
ATOM 767 C CA . SER A 1 104 ? -6.082 -0.077 -6.605 1 86.56 104 SER A CA 1
ATOM 768 C C . SER A 1 104 ? -5.184 -0.842 -5.641 1 86.56 104 SER A C 1
ATOM 770 O O . SER A 1 104 ? -4.094 -0.375 -5.293 1 86.56 104 SER A O 1
ATOM 772 N N . ASN A 1 105 ? -5.68 -1.99 -5.227 1 89.38 105 ASN A N 1
ATOM 773 C CA . ASN A 1 105 ? -4.883 -2.838 -4.348 1 89.38 105 ASN A CA 1
ATOM 774 C C . ASN A 1 105 ? -3.605 -3.314 -5.031 1 89.38 105 ASN A C 1
ATOM 776 O O . ASN A 1 105 ? -2.559 -3.434 -4.391 1 89.38 105 ASN A O 1
ATOM 780 N N . ALA A 1 106 ? -3.646 -3.557 -6.277 1 91.62 106 ALA A N 1
ATOM 781 C CA . ALA A 1 106 ? -2.514 -4.055 -7.051 1 91.62 106 ALA A CA 1
ATOM 782 C C . ALA A 1 106 ? -1.437 -2.982 -7.199 1 91.62 106 ALA A C 1
ATOM 784 O O . ALA A 1 106 ? -0.265 -3.299 -7.418 1 91.62 106 ALA A O 1
ATOM 785 N N . THR A 1 107 ? -1.768 -1.74 -7.078 1 87.62 107 THR A N 1
ATOM 786 C CA . THR A 1 107 ? -0.815 -0.645 -7.223 1 87.62 107 THR A CA 1
ATOM 787 C C . THR A 1 107 ? 0.195 -0.651 -6.078 1 87.62 107 THR A C 1
ATOM 789 O O . THR A 1 107 ? 1.226 0.022 -6.148 1 87.62 107 THR A O 1
ATOM 792 N N . SER A 1 108 ? -0.099 -1.433 -5.09 1 84.75 108 SER A N 1
ATOM 793 C CA . SER A 1 108 ? 0.872 -1.58 -4.012 1 84.75 108 SER A CA 1
ATOM 794 C C . SER A 1 108 ? 2.189 -2.15 -4.527 1 84.75 108 SER A C 1
ATOM 796 O O . SER A 1 108 ? 3.246 -1.919 -3.936 1 84.75 108 SER A O 1
ATOM 798 N N . HIS A 1 109 ? 2.113 -2.883 -5.59 1 90 109 HIS A N 1
ATOM 799 C CA . HIS A 1 109 ? 3.326 -3.346 -6.254 1 90 109 HIS A CA 1
ATOM 800 C C . HIS A 1 109 ? 3.836 -2.312 -7.254 1 90 109 HIS A C 1
ATOM 802 O O . HIS A 1 109 ? 3.406 -2.297 -8.414 1 90 109 HIS A O 1
ATOM 808 N N . LYS A 1 110 ? 4.77 -1.568 -6.805 1 85.19 110 LYS A N 1
ATOM 809 C CA . LYS A 1 110 ? 5.332 -0.539 -7.676 1 85.19 110 LYS A CA 1
ATOM 810 C C . LYS A 1 110 ? 6.246 -1.15 -8.727 1 85.19 110 LYS A C 1
ATOM 812 O O . LYS A 1 110 ? 6.426 -0.582 -9.812 1 85.19 110 LYS A O 1
ATOM 817 N N . TRP A 1 111 ? 6.781 -2.201 -8.398 1 90.75 111 TRP A N 1
ATOM 818 C CA . TRP A 1 111 ? 7.766 -2.922 -9.203 1 90.75 111 TRP A CA 1
ATOM 819 C C . TRP A 1 111 ? 7.223 -4.281 -9.633 1 90.75 111 TRP A C 1
ATOM 821 O O . TRP A 1 111 ? 6.922 -5.133 -8.797 1 90.75 111 TRP A O 1
ATOM 831 N N . ALA A 1 112 ? 7.141 -4.5 -10.945 1 94.19 112 ALA A N 1
ATOM 832 C CA . ALA A 1 112 ? 6.484 -5.684 -11.484 1 94.19 112 ALA A CA 1
ATOM 833 C C . ALA A 1 112 ? 7.195 -6.961 -11.039 1 94.19 112 ALA A C 1
ATOM 835 O O . ALA A 1 112 ? 6.559 -7.992 -10.82 1 94.19 112 ALA A O 1
ATOM 836 N N . LEU A 1 113 ? 8.539 -6.906 -10.961 1 97.25 113 LEU A N 1
ATOM 837 C CA . LEU A 1 113 ? 9.258 -8.117 -10.586 1 97.25 113 LEU A CA 1
ATOM 838 C C . LEU A 1 113 ? 8.984 -8.484 -9.133 1 97.25 113 LEU A C 1
ATOM 840 O O . LEU A 1 113 ? 9.102 -9.656 -8.75 1 97.25 113 LEU A O 1
ATOM 844 N N . GLY A 1 114 ? 8.656 -7.484 -8.352 1 96.25 114 GLY A N 1
ATOM 845 C CA . GLY A 1 114 ? 8.195 -7.789 -7.012 1 96.25 114 GLY A CA 1
ATOM 846 C C . GLY A 1 114 ? 6.938 -8.633 -6.988 1 96.25 114 GLY A C 1
ATOM 847 O O . GLY A 1 114 ? 6.742 -9.445 -6.082 1 96.25 114 GLY A O 1
ATOM 848 N N . ALA A 1 115 ? 6.059 -8.422 -7.949 1 97.06 115 ALA A N 1
ATOM 849 C CA . ALA A 1 115 ? 4.844 -9.227 -8.078 1 97.06 115 ALA A CA 1
ATOM 850 C C . ALA A 1 115 ? 5.18 -10.68 -8.414 1 97.06 115 ALA A C 1
ATOM 852 O O . ALA A 1 115 ? 4.582 -11.602 -7.859 1 97.06 115 ALA A O 1
ATOM 853 N N . PHE A 1 116 ? 6.16 -10.867 -9.281 1 98.38 116 PHE A N 1
ATOM 854 C CA . PHE A 1 116 ? 6.621 -12.219 -9.57 1 98.38 116 PHE A CA 1
ATOM 855 C C . PHE A 1 116 ? 7.129 -12.906 -8.305 1 98.38 116 PHE A C 1
ATOM 857 O O . PHE A 1 116 ? 6.867 -14.086 -8.086 1 98.38 116 PHE A O 1
ATOM 864 N N . ALA A 1 117 ? 7.879 -12.125 -7.582 1 97.94 117 ALA A N 1
ATOM 865 C CA . ALA A 1 117 ? 8.453 -12.672 -6.355 1 97.94 117 ALA A CA 1
ATOM 866 C C . ALA A 1 117 ? 7.363 -13.211 -5.434 1 97.94 117 ALA A C 1
ATOM 868 O O . ALA A 1 117 ? 7.547 -14.234 -4.781 1 97.94 117 ALA A O 1
ATOM 869 N N . GLU A 1 118 ? 6.23 -12.523 -5.359 1 96.12 118 GLU A N 1
ATOM 870 C CA . GLU A 1 118 ? 5.105 -12.977 -4.547 1 96.12 118 GLU A CA 1
ATOM 871 C C . GLU A 1 118 ? 4.602 -14.344 -5.016 1 96.12 118 GLU A C 1
ATOM 873 O O . GLU A 1 118 ? 4.262 -15.195 -4.195 1 96.12 118 GLU A O 1
ATOM 878 N N . LEU A 1 119 ? 4.543 -14.547 -6.273 1 97.75 119 LEU A N 1
ATOM 879 C CA . LEU A 1 119 ? 4.074 -15.812 -6.832 1 97.75 119 LEU A CA 1
ATOM 880 C C . LEU A 1 119 ? 5.094 -16.922 -6.594 1 97.75 119 LEU A C 1
ATOM 882 O O . LEU A 1 119 ? 4.723 -18.062 -6.301 1 97.75 119 LEU A O 1
ATOM 886 N N . LEU A 1 120 ? 6.355 -16.562 -6.711 1 98.19 120 LEU A N 1
ATOM 887 C CA . LEU A 1 120 ? 7.406 -17.531 -6.383 1 98.19 120 LEU A CA 1
ATOM 888 C C . LEU A 1 120 ? 7.34 -17.922 -4.91 1 98.19 120 LEU A C 1
ATOM 890 O O . LEU A 1 120 ? 7.512 -19.094 -4.57 1 98.19 120 LEU A O 1
ATOM 894 N N . ASP A 1 121 ? 7.098 -16.922 -4.043 1 96.38 121 ASP A N 1
ATOM 895 C CA . ASP A 1 121 ? 6.949 -17.188 -2.613 1 96.38 121 ASP A CA 1
ATOM 896 C C . ASP A 1 121 ? 5.895 -18.266 -2.359 1 96.38 121 ASP A C 1
ATOM 898 O O . ASP A 1 121 ? 6.094 -19.141 -1.524 1 96.38 121 ASP A O 1
ATOM 902 N N . ASN A 1 122 ? 4.762 -18.172 -3.049 1 94.69 122 ASN A N 1
ATOM 903 C CA . ASN A 1 122 ? 3.682 -19.141 -2.873 1 94.69 122 ASN A CA 1
ATOM 904 C C . ASN A 1 122 ? 4.137 -20.562 -3.215 1 94.69 122 ASN A C 1
ATOM 906 O O . ASN A 1 122 ? 3.779 -21.516 -2.525 1 94.69 122 ASN A O 1
ATOM 910 N N . ALA A 1 123 ? 4.918 -20.672 -4.238 1 96.69 123 ALA A N 1
ATOM 911 C CA . ALA A 1 123 ? 5.434 -21.984 -4.633 1 96.69 123 ALA A CA 1
ATOM 912 C C . ALA A 1 123 ? 6.457 -22.5 -3.619 1 96.69 123 ALA A C 1
ATOM 914 O O . ALA A 1 123 ? 6.441 -23.672 -3.256 1 96.69 123 ALA A O 1
ATOM 915 N N . VAL A 1 124 ? 7.336 -21.625 -3.201 1 96.19 124 VAL A N 1
ATOM 916 C CA . VAL A 1 124 ? 8.375 -22 -2.244 1 96.19 124 VAL A CA 1
ATOM 917 C C . VAL A 1 124 ? 7.73 -22.422 -0.925 1 96.19 124 VAL A C 1
ATOM 919 O O . VAL A 1 124 ? 8.188 -23.359 -0.277 1 96.19 124 VAL A O 1
ATOM 922 N N . ASP A 1 125 ? 6.688 -21.75 -0.498 1 93.94 125 ASP A N 1
ATOM 923 C CA . ASP A 1 125 ? 5.961 -22.109 0.713 1 93.94 125 ASP A CA 1
ATOM 924 C C . ASP A 1 125 ? 5.402 -23.531 0.613 1 93.94 125 ASP A C 1
ATOM 926 O O . ASP A 1 125 ? 5.125 -24.156 1.632 1 93.94 125 ASP A O 1
ATOM 930 N N . GLU A 1 126 ? 5.199 -24.125 -0.582 1 94.81 126 GLU A N 1
ATOM 931 C CA . GLU A 1 126 ? 4.613 -25.453 -0.805 1 94.81 126 GLU A CA 1
ATOM 932 C C . GLU A 1 126 ? 5.68 -26.547 -0.742 1 94.81 126 GLU A C 1
ATOM 934 O O . GLU A 1 126 ? 5.359 -27.734 -0.823 1 94.81 126 GLU A O 1
ATOM 939 N N . ILE A 1 127 ? 6.906 -26.141 -0.561 1 95.25 127 ILE A N 1
ATOM 940 C CA . ILE A 1 127 ? 7.965 -27.141 -0.403 1 95.25 127 ILE A CA 1
ATOM 941 C C . ILE A 1 127 ? 7.602 -28.109 0.724 1 95.25 127 ILE A C 1
ATOM 943 O O . ILE A 1 127 ? 7.812 -29.312 0.605 1 95.25 127 ILE A O 1
ATOM 947 N N . VAL A 1 128 ? 7.012 -27.609 1.775 1 92.25 128 VAL A N 1
ATOM 948 C CA . VAL A 1 128 ? 6.637 -28.422 2.928 1 92.25 128 VAL A CA 1
ATOM 949 C C . VAL A 1 128 ? 5.566 -29.438 2.52 1 92.25 128 VAL A C 1
ATOM 951 O O . VAL A 1 128 ? 5.375 -30.453 3.197 1 92.25 128 VAL A O 1
ATOM 954 N N . HIS A 1 129 ? 4.941 -29.203 1.395 1 93.31 129 HIS A N 1
ATOM 955 C CA . HIS A 1 129 ? 3.92 -30.125 0.901 1 93.31 129 HIS A CA 1
ATOM 956 C C . HIS A 1 129 ? 4.414 -30.891 -0.315 1 93.31 129 HIS A C 1
ATOM 958 O O . HIS A 1 129 ? 3.615 -31.422 -1.088 1 93.31 129 HIS A O 1
ATOM 964 N N . GLY A 1 130 ? 5.699 -30.766 -0.573 1 94.94 130 GLY A N 1
ATOM 965 C CA . GLY A 1 130 ? 6.32 -31.641 -1.547 1 94.94 130 GLY A CA 1
ATOM 966 C C . GLY A 1 130 ? 6.652 -30.953 -2.855 1 94.94 130 GLY A C 1
ATOM 967 O O . GLY A 1 130 ? 7.055 -31.609 -3.822 1 94.94 130 GLY A O 1
ATOM 968 N N . ALA A 1 131 ? 6.48 -29.656 -2.941 1 97.19 131 ALA A N 1
ATOM 969 C CA . ALA A 1 131 ? 6.836 -28.969 -4.172 1 97.19 131 ALA A CA 1
ATOM 970 C C . ALA A 1 131 ? 8.32 -29.141 -4.484 1 97.19 131 ALA A C 1
ATOM 972 O O . ALA A 1 131 ? 9.172 -28.969 -3.609 1 97.19 131 ALA A O 1
ATOM 973 N N . THR A 1 132 ? 8.656 -29.406 -5.723 1 97.94 132 THR A N 1
ATOM 974 C CA . THR A 1 132 ? 10.047 -29.578 -6.129 1 97.94 132 THR A CA 1
ATOM 975 C C . THR A 1 132 ? 10.43 -28.562 -7.195 1 97.94 132 THR A C 1
ATOM 977 O O . THR A 1 132 ? 11.609 -28.422 -7.535 1 97.94 132 THR A O 1
ATOM 980 N N . TYR A 1 133 ? 9.398 -27.875 -7.664 1 97.81 133 TYR A N 1
ATOM 981 C CA . TYR A 1 133 ? 9.75 -26.844 -8.633 1 97.81 133 TYR A CA 1
ATOM 982 C C . TYR A 1 133 ? 8.641 -25.797 -8.742 1 97.81 133 TYR A C 1
ATOM 984 O O . TYR A 1 133 ? 7.523 -26.031 -8.273 1 97.81 133 TYR A O 1
ATOM 992 N N . VAL A 1 134 ? 8.922 -24.703 -9.266 1 98.69 134 VAL A N 1
ATOM 993 C CA . VAL A 1 134 ? 8.008 -23.719 -9.836 1 98.69 134 VAL A CA 1
ATOM 994 C C . VAL A 1 134 ? 8.453 -23.359 -11.25 1 98.69 134 VAL A C 1
ATOM 996 O O . VAL A 1 134 ? 9.648 -23.188 -11.508 1 98.69 134 VAL A O 1
ATOM 999 N N . ASN A 1 135 ? 7.543 -23.375 -12.156 1 98.75 135 ASN A N 1
ATOM 1000 C CA . ASN A 1 135 ? 7.801 -23.062 -13.555 1 98.75 135 ASN A CA 1
ATOM 1001 C C . ASN A 1 135 ? 7.141 -21.734 -13.961 1 98.75 135 ASN A C 1
ATOM 1003 O O . ASN A 1 135 ? 5.926 -21.594 -13.844 1 98.75 135 ASN A O 1
ATOM 1007 N N . VAL A 1 136 ? 7.945 -20.75 -14.367 1 98.88 136 VAL A N 1
ATOM 1008 C CA . VAL A 1 136 ? 7.465 -19.484 -14.898 1 98.88 136 VAL A CA 1
ATOM 1009 C C . VAL A 1 136 ? 7.754 -19.406 -16.391 1 98.88 136 VAL A C 1
ATOM 1011 O O . VAL A 1 136 ? 8.914 -19.5 -16.812 1 98.88 136 VAL A O 1
ATOM 1014 N N . ASP A 1 137 ? 6.723 -19.219 -17.141 1 98.69 137 ASP A N 1
ATOM 1015 C CA . ASP A 1 137 ? 6.895 -19.219 -18.594 1 98.69 137 ASP A CA 1
ATOM 1016 C C . ASP A 1 137 ? 5.902 -18.281 -19.266 1 98.69 137 ASP A C 1
ATOM 1018 O O . ASP A 1 137 ? 5.09 -17.641 -18.609 1 98.69 137 ASP A O 1
ATOM 1022 N N . VAL A 1 138 ? 6.109 -18.156 -20.594 1 98.44 138 VAL A N 1
ATOM 1023 C CA . VAL A 1 138 ? 5.246 -17.328 -21.422 1 98.44 138 VAL A CA 1
ATOM 1024 C C . VAL A 1 138 ? 4.449 -18.203 -22.391 1 98.44 138 VAL A C 1
ATOM 1026 O O . VAL A 1 138 ? 5.004 -19.109 -23.016 1 98.44 138 VAL A O 1
ATOM 1029 N N . LEU A 1 139 ? 3.154 -17.984 -22.422 1 97.75 139 LEU A N 1
ATOM 1030 C CA . LEU A 1 139 ? 2.25 -18.703 -23.312 1 97.75 139 LEU A CA 1
ATOM 1031 C C . LEU A 1 139 ? 1.623 -17.766 -24.328 1 97.75 139 LEU A C 1
ATOM 1033 O O . LEU A 1 139 ? 1.697 -16.547 -24.188 1 97.75 139 LEU A O 1
ATOM 1037 N N . ASN A 1 140 ? 1.048 -18.359 -25.328 1 96.44 140 ASN A N 1
ATOM 1038 C CA . ASN A 1 140 ? 0.261 -17.609 -26.312 1 96.44 140 ASN A CA 1
ATOM 1039 C C . ASN A 1 140 ? -1.235 -17.844 -26.109 1 96.44 140 ASN A C 1
ATOM 1041 O O . ASN A 1 140 ? -1.678 -18.984 -25.953 1 96.44 140 ASN A O 1
ATOM 1045 N N . ASN A 1 141 ? -1.892 -16.766 -26.031 1 95.88 141 ASN A N 1
ATOM 1046 C CA . ASN A 1 141 ? -3.348 -16.828 -26 1 95.88 141 ASN A CA 1
ATOM 1047 C C . ASN A 1 141 ? -3.908 -17.266 -27.359 1 95.88 141 ASN A C 1
ATOM 1049 O O . ASN A 1 141 ? -3.801 -16.531 -28.344 1 95.88 141 ASN A O 1
ATOM 1053 N N . ARG A 1 142 ? -4.559 -18.328 -27.453 1 89.62 142 ARG A N 1
ATOM 1054 C CA . ARG A 1 142 ? -5.008 -18.891 -28.719 1 89.62 142 ARG A CA 1
ATOM 1055 C C . ARG A 1 142 ? -6.195 -18.094 -29.281 1 89.62 142 ARG A C 1
ATOM 1057 O O . ARG A 1 142 ? -6.477 -18.156 -30.469 1 89.62 142 ARG A O 1
ATOM 1064 N N . LYS A 1 143 ? -6.895 -17.438 -28.359 1 92.12 143 LYS A N 1
ATOM 1065 C CA . LYS A 1 143 ? -8.062 -16.672 -28.797 1 92.12 143 LYS A CA 1
ATOM 1066 C C . LYS A 1 143 ? -7.645 -15.414 -29.547 1 92.12 143 LYS A C 1
ATOM 1068 O O . LYS A 1 143 ? -8.273 -15.039 -30.547 1 92.12 143 LYS A O 1
ATOM 1073 N N . ASP A 1 144 ? -6.605 -14.758 -29.172 1 91.56 144 ASP A N 1
ATOM 1074 C CA . ASP A 1 144 ? -6.316 -13.461 -29.797 1 91.56 144 ASP A CA 1
ATOM 1075 C C . ASP A 1 144 ? -4.824 -13.305 -30.062 1 91.56 144 ASP A C 1
ATOM 1077 O O . ASP A 1 144 ? -4.383 -12.258 -30.547 1 91.56 144 ASP A O 1
ATOM 1081 N N . GLY A 1 145 ? -4.031 -14.234 -29.688 1 93.44 145 GLY A N 1
ATOM 1082 C CA . GLY A 1 145 ? -2.615 -14.227 -30.016 1 93.44 145 GLY A CA 1
ATOM 1083 C C . GLY A 1 145 ? -1.771 -13.453 -29.016 1 93.44 145 GLY A C 1
ATOM 1084 O O . GLY A 1 145 ? -0.542 -13.445 -29.109 1 93.44 145 GLY A O 1
ATOM 1085 N N . SER A 1 146 ? -2.344 -12.836 -28.016 1 95.31 146 SER A N 1
ATOM 1086 C CA . SER A 1 146 ? -1.602 -12.07 -27.016 1 95.31 146 SER A CA 1
ATOM 1087 C C . SER A 1 146 ? -0.792 -12.992 -26.109 1 95.31 146 SER A C 1
ATOM 1089 O O . SER A 1 146 ? -1.021 -14.203 -26.078 1 95.31 146 SER A O 1
ATOM 1091 N N . LYS A 1 147 ? 0.197 -12.414 -25.484 1 97.38 147 LYS A N 1
ATOM 1092 C CA . LYS A 1 147 ? 1.041 -13.188 -24.578 1 97.38 147 LYS A CA 1
ATOM 1093 C C . LYS A 1 147 ? 0.392 -13.336 -23.203 1 97.38 147 LYS A C 1
ATOM 1095 O O . LYS A 1 147 ? -0.349 -12.453 -22.766 1 97.38 147 LYS A O 1
ATOM 1100 N N . MET A 1 148 ? 0.609 -14.453 -22.578 1 98.5 148 MET A N 1
ATOM 1101 C CA . MET A 1 148 ? 0.164 -14.75 -21.219 1 98.5 148 MET A CA 1
ATOM 1102 C C . MET A 1 148 ? 1.328 -15.227 -20.359 1 98.5 148 MET A C 1
ATOM 1104 O O . MET A 1 148 ? 2.371 -15.625 -20.891 1 98.5 148 MET A O 1
ATOM 1108 N N . LEU A 1 149 ? 1.165 -15.164 -19.062 1 98.81 149 LEU A N 1
ATOM 1109 C CA . LEU A 1 149 ? 2.164 -15.648 -18.125 1 98.81 149 LEU A CA 1
ATOM 1110 C C . LEU A 1 149 ? 1.694 -16.938 -17.453 1 98.81 149 LEU A C 1
ATOM 1112 O O . LEU A 1 149 ? 0.524 -17.047 -17.078 1 98.81 149 LEU A O 1
ATOM 1116 N N . LEU A 1 150 ? 2.607 -17.828 -17.344 1 98.81 150 LEU A N 1
ATOM 1117 C CA . LEU A 1 150 ? 2.381 -19.078 -16.641 1 98.81 150 LEU A CA 1
ATOM 1118 C C . LEU A 1 150 ? 3.219 -19.141 -15.367 1 98.81 150 LEU A C 1
ATOM 1120 O O . LEU A 1 150 ? 4.414 -18.828 -15.391 1 98.81 150 LEU A O 1
ATOM 1124 N N . VAL A 1 151 ? 2.646 -19.453 -14.25 1 98.81 151 VAL A N 1
ATOM 1125 C CA . VAL A 1 151 ? 3.318 -19.844 -13.008 1 98.81 151 VAL A CA 1
ATOM 1126 C C . VAL A 1 151 ? 2.732 -21.156 -12.492 1 98.81 151 VAL A C 1
ATOM 1128 O O . VAL A 1 151 ? 1.564 -21.203 -12.102 1 98.81 151 VAL A O 1
ATOM 1131 N N . GLU A 1 152 ? 3.547 -22.203 -12.477 1 98.69 152 GLU A N 1
ATOM 1132 C CA . GLU A 1 152 ? 3.061 -23.547 -12.188 1 98.69 152 GLU A CA 1
ATOM 1133 C C . GLU A 1 152 ? 3.963 -24.25 -11.18 1 98.69 152 GLU A C 1
ATOM 1135 O O . GLU A 1 152 ? 5.188 -24.234 -11.312 1 98.69 152 GLU A O 1
ATOM 1140 N N . ASP A 1 153 ? 3.387 -24.828 -10.148 1 98.44 153 ASP A N 1
ATOM 1141 C CA . ASP A 1 153 ? 4.156 -25.641 -9.203 1 98.44 153 ASP A CA 1
ATOM 1142 C C . ASP A 1 153 ? 3.506 -27 -8.992 1 98.44 153 ASP A C 1
ATOM 1144 O O . ASP A 1 153 ? 2.371 -27.234 -9.414 1 98.44 153 ASP A O 1
ATOM 1148 N N . ASN A 1 154 ? 4.234 -27.938 -8.43 1 98.06 154 ASN A N 1
ATOM 1149 C CA . ASN A 1 154 ? 3.709 -29.25 -8.102 1 98.06 154 ASN A CA 1
ATOM 1150 C C . ASN A 1 154 ? 3.543 -29.438 -6.598 1 98.06 154 ASN A C 1
ATOM 1152 O O . ASN A 1 154 ? 3.822 -30.516 -6.066 1 98.06 154 ASN A O 1
ATOM 1156 N N . GLY A 1 155 ? 3.217 -28.359 -5.98 1 97.31 155 GLY A N 1
ATOM 1157 C CA . GLY A 1 155 ? 2.979 -28.406 -4.547 1 97.31 155 GLY A CA 1
ATOM 1158 C C . GLY A 1 155 ? 1.688 -29.109 -4.176 1 97.31 155 GLY A C 1
ATOM 1159 O O . GLY A 1 155 ? 1.139 -29.859 -4.977 1 97.31 155 GLY A O 1
ATOM 1160 N N . GLY A 1 156 ? 1.228 -28.922 -3.016 1 95.25 156 GLY A N 1
ATOM 1161 C CA . GLY A 1 156 ? 0.126 -29.672 -2.439 1 95.25 156 GLY A CA 1
ATOM 1162 C C . GLY A 1 156 ? -1.207 -29.375 -3.102 1 95.25 156 GLY A C 1
ATOM 1163 O O . GLY A 1 156 ? -2.174 -30.125 -2.918 1 95.25 156 GLY A O 1
ATOM 1164 N N . GLY A 1 157 ? -1.21 -28.281 -3.844 1 96.69 157 GLY A N 1
ATOM 1165 C CA . GLY A 1 157 ? -2.48 -27.891 -4.434 1 96.69 157 GLY A CA 1
ATOM 1166 C C . GLY A 1 157 ? -3.434 -27.266 -3.434 1 96.69 157 GLY A C 1
ATOM 1167 O O . GLY A 1 157 ? -3.055 -27 -2.291 1 96.69 157 GLY A O 1
ATOM 1168 N N . MET A 1 158 ? -4.684 -26.984 -3.977 1 95.62 158 MET A N 1
ATOM 1169 C CA . MET A 1 158 ? -5.695 -26.344 -3.15 1 95.62 158 MET A CA 1
ATOM 1170 C C . MET A 1 158 ? -7.02 -27.094 -3.223 1 95.62 158 MET A C 1
ATOM 1172 O O . MET A 1 158 ? -7.449 -27.5 -4.305 1 95.62 158 MET A O 1
ATOM 1176 N N . THR A 1 159 ? -7.652 -27.281 -2.045 1 95.19 159 THR A N 1
ATOM 1177 C CA . THR A 1 159 ? -9.016 -27.781 -1.998 1 95.19 159 THR A CA 1
ATOM 1178 C C . THR A 1 159 ? -10 -26.734 -2.531 1 95.19 159 THR A C 1
ATOM 1180 O O . THR A 1 159 ? -9.633 -25.578 -2.713 1 95.19 159 THR A O 1
ATOM 1183 N N . PRO A 1 160 ? -11.203 -27.188 -2.771 1 95.44 160 PRO A N 1
ATOM 1184 C CA . PRO A 1 160 ? -12.227 -26.219 -3.193 1 95.44 160 PRO A CA 1
ATOM 1185 C C . PRO A 1 160 ? -12.359 -25.047 -2.221 1 95.44 160 PRO A C 1
ATOM 1187 O O . PRO A 1 160 ? -12.508 -23.906 -2.648 1 95.44 160 PRO A O 1
ATOM 1190 N N . ASP A 1 161 ? -12.266 -25.281 -0.976 1 93.12 161 ASP A N 1
ATOM 1191 C CA . ASP A 1 161 ? -12.352 -24.203 0.012 1 93.12 161 ASP A CA 1
ATOM 1192 C C . ASP A 1 161 ? -11.102 -23.328 -0.018 1 93.12 161 ASP A C 1
ATOM 1194 O O . ASP A 1 161 ? -11.195 -22.109 0.116 1 93.12 161 ASP A O 1
ATOM 1198 N N . ASN A 1 162 ? -9.969 -23.922 -0.239 1 93.31 162 ASN A N 1
ATOM 1199 C CA . ASN A 1 162 ? -8.719 -23.172 -0.263 1 93.31 162 ASN A CA 1
ATOM 1200 C C . ASN A 1 162 ? -8.656 -22.219 -1.447 1 93.31 162 ASN A C 1
ATOM 1202 O O . ASN A 1 162 ? -8.125 -21.109 -1.329 1 93.31 162 ASN A O 1
ATOM 1206 N N . ILE A 1 163 ? -9.125 -22.625 -2.557 1 94.75 163 ILE A N 1
ATOM 1207 C CA . ILE A 1 163 ? -9.086 -21.75 -3.721 1 94.75 163 ILE A CA 1
ATOM 1208 C C . ILE A 1 163 ? -9.984 -20.547 -3.484 1 94.75 163 ILE A C 1
ATOM 1210 O O . ILE A 1 163 ? -9.672 -19.438 -3.924 1 94.75 163 ILE A O 1
ATOM 1214 N N . ARG A 1 164 ? -11.133 -20.75 -2.852 1 93.19 164 ARG A N 1
ATOM 1215 C CA . ARG A 1 164 ? -12.023 -19.656 -2.51 1 93.19 164 ARG A CA 1
ATOM 1216 C C . ARG A 1 164 ? -11.336 -18.672 -1.561 1 93.19 164 ARG A C 1
ATOM 1218 O O . ARG A 1 164 ? -11.484 -17.453 -1.702 1 93.19 164 ARG A O 1
ATOM 1225 N N . GLN A 1 165 ? -10.625 -19.203 -0.663 1 91.5 165 GLN A N 1
ATOM 1226 C CA . GLN A 1 165 ? -9.859 -18.359 0.255 1 91.5 165 GLN A CA 1
ATOM 1227 C C . GLN A 1 165 ? -8.758 -17.609 -0.479 1 91.5 165 GLN A C 1
ATOM 1229 O O . GLN A 1 165 ? -8.531 -16.422 -0.221 1 91.5 165 GLN A O 1
ATOM 1234 N N . CYS A 1 166 ? -8.133 -18.328 -1.388 1 92.56 166 CYS A N 1
ATOM 1235 C CA . CYS A 1 166 ? -7.059 -17.734 -2.18 1 92.56 166 CYS A CA 1
ATOM 1236 C C . CYS A 1 166 ? -7.559 -16.531 -2.969 1 92.56 166 CYS A C 1
ATOM 1238 O O . CYS A 1 166 ? -6.84 -15.539 -3.125 1 92.56 166 CYS A O 1
ATOM 1240 N N . MET A 1 167 ? -8.836 -16.609 -3.332 1 93.31 167 MET A N 1
ATOM 1241 C CA . MET A 1 167 ? -9.422 -15.555 -4.156 1 93.31 167 MET A CA 1
ATOM 1242 C C . MET A 1 167 ? -9.961 -14.422 -3.289 1 93.31 167 MET A C 1
ATOM 1244 O O . MET A 1 167 ? -10.297 -13.352 -3.799 1 93.31 167 MET A O 1
ATOM 1248 N N . SER A 1 168 ? -10.039 -14.633 -2.062 1 92.81 168 SER A N 1
ATOM 1249 C CA . SER A 1 168 ? -10.586 -13.656 -1.13 1 92.81 168 SER A CA 1
ATOM 1250 C C . SER A 1 168 ? -9.469 -12.875 -0.441 1 92.81 168 SER A C 1
ATOM 1252 O O . SER A 1 168 ? -8.289 -13.164 -0.634 1 92.81 168 SER A O 1
ATOM 1254 N N . LEU A 1 169 ? -9.844 -11.875 0.273 1 92.31 169 LEU A N 1
ATOM 1255 C CA . LEU A 1 169 ? -8.852 -10.969 0.842 1 92.31 169 LEU A CA 1
ATOM 1256 C C . LEU A 1 169 ? -8.586 -11.312 2.305 1 92.31 169 LEU A C 1
ATOM 1258 O O . LEU A 1 169 ? -9.516 -11.398 3.107 1 92.31 169 LEU A O 1
ATOM 1262 N N . GLY A 1 170 ? -7.289 -11.562 2.607 1 88.94 170 GLY A N 1
ATOM 1263 C CA . GLY A 1 170 ? -6.871 -11.688 3.994 1 88.94 170 GLY A CA 1
ATOM 1264 C C . GLY A 1 170 ? -6.898 -13.117 4.5 1 88.94 170 GLY A C 1
ATOM 1265 O O . GLY A 1 170 ? -6.641 -13.367 5.68 1 88.94 170 GLY A O 1
ATOM 1266 N N . TYR A 1 171 ? -7.254 -14 3.654 1 82.81 171 TYR A N 1
ATOM 1267 C CA . TYR A 1 171 ? -7.301 -15.398 4.059 1 82.81 171 TYR A CA 1
ATOM 1268 C C . TYR A 1 171 ? -5.973 -16.094 3.781 1 82.81 171 TYR A C 1
ATOM 1270 O O . TYR A 1 171 ? -5.441 -16.016 2.672 1 82.81 171 TYR A O 1
ATOM 1278 N N . SER A 1 172 ? -5.352 -16.484 4.859 1 75.69 172 SER A N 1
ATOM 1279 C CA . SER A 1 172 ? -4.141 -17.281 4.703 1 75.69 172 SER A CA 1
ATOM 1280 C C . SER A 1 172 ? -4.207 -18.562 5.543 1 75.69 172 SER A C 1
ATOM 1282 O O . SER A 1 172 ? -4.59 -18.516 6.715 1 75.69 172 SER A O 1
ATOM 1284 N N . VAL A 1 173 ? -4.102 -19.609 4.918 1 64.69 173 VAL A N 1
ATOM 1285 C CA . VAL A 1 173 ? -4.047 -20.859 5.648 1 64.69 173 VAL A CA 1
ATOM 1286 C C . VAL A 1 173 ? -2.67 -21.031 6.285 1 64.69 173 VAL A C 1
ATOM 1288 O O . VAL A 1 173 ? -2.455 -21.969 7.07 1 64.69 173 VAL A O 1
ATOM 1291 N N . LYS A 1 174 ? -1.807 -20.094 5.949 1 63.09 174 LYS A N 1
ATOM 1292 C CA . LYS A 1 174 ? -0.428 -20.172 6.422 1 63.09 174 LYS A CA 1
ATOM 1293 C C . LYS A 1 174 ? -0.263 -19.438 7.754 1 63.09 174 LYS A C 1
ATOM 1295 O O . LYS A 1 174 ? -0.854 -18.375 7.961 1 63.09 174 LYS A O 1
ATOM 1300 N N . SER A 1 175 ? 0.118 -20.109 8.797 1 57.38 175 SER A N 1
ATOM 1301 C CA . SER A 1 175 ? 0.267 -19.5 10.109 1 57.38 175 SER A CA 1
ATOM 1302 C C . SER A 1 175 ? 1.519 -18.641 10.18 1 57.38 175 SER A C 1
ATOM 1304 O O . SER A 1 175 ? 2.527 -18.938 9.547 1 57.38 175 SER A O 1
ATOM 1306 N N . LYS A 1 176 ? 1.439 -17.422 10.812 1 56.38 176 LYS A N 1
ATOM 1307 C CA . LYS A 1 176 ? 2.604 -16.594 11.07 1 56.38 176 LYS A CA 1
ATOM 1308 C C . LYS A 1 176 ? 3.674 -17.359 11.844 1 56.38 176 LYS A C 1
ATOM 1310 O O . LYS A 1 176 ? 4.867 -17.062 11.719 1 56.38 176 LYS A O 1
ATOM 1315 N N . SER A 1 177 ? 3.17 -18.266 12.703 1 51.59 177 SER A N 1
ATOM 1316 C CA . SER A 1 177 ? 4.117 -19 13.531 1 51.59 177 SER A CA 1
ATOM 1317 C C . SER A 1 177 ? 4.973 -19.938 12.695 1 51.59 177 SER A C 1
ATOM 1319 O O . SER A 1 177 ? 6.07 -20.328 13.109 1 51.59 177 SER A O 1
ATOM 1321 N N . SER A 1 178 ? 4.48 -20.078 11.469 1 60.22 178 SER A N 1
ATOM 1322 C CA . SER A 1 178 ? 5.234 -21 10.625 1 60.22 178 SER A CA 1
ATOM 1323 C C . SER A 1 178 ? 6.281 -20.266 9.797 1 60.22 178 SER A C 1
ATOM 1325 O O . SER A 1 178 ? 6.227 -19.047 9.672 1 60.22 178 SER A O 1
ATOM 1327 N N . ASN A 1 179 ? 7.387 -20.781 9.578 1 67.88 179 ASN A N 1
ATOM 1328 C CA . ASN A 1 179 ? 8.492 -20.297 8.75 1 67.88 179 ASN A CA 1
ATOM 1329 C C . ASN A 1 179 ? 8.055 -20.062 7.309 1 67.88 179 ASN A C 1
ATOM 1331 O O . ASN A 1 179 ? 8.852 -20.219 6.383 1 67.88 179 ASN A O 1
ATOM 1335 N N . THR A 1 180 ? 6.715 -19.703 7.227 1 81.38 180 THR A N 1
ATOM 1336 C CA . THR A 1 180 ? 6.23 -19.438 5.875 1 81.38 180 THR A CA 1
ATOM 1337 C C . THR A 1 180 ? 6.441 -17.969 5.504 1 81.38 180 THR A C 1
ATOM 1339 O O . THR A 1 180 ? 6.387 -17.094 6.363 1 81.38 180 THR A O 1
ATOM 1342 N N . ILE A 1 181 ? 6.691 -17.766 4.238 1 84.19 181 ILE A N 1
ATOM 1343 C CA . ILE A 1 181 ? 6.941 -16.438 3.713 1 84.19 181 ILE A CA 1
ATOM 1344 C C . ILE A 1 181 ? 5.629 -15.664 3.623 1 84.19 181 ILE A C 1
ATOM 1346 O O . ILE A 1 181 ? 5.547 -14.508 4.059 1 84.19 181 ILE A O 1
ATOM 1350 N N . GLY A 1 182 ? 4.566 -16.281 3.113 1 79.06 182 GLY A N 1
ATOM 1351 C CA . GLY A 1 182 ? 3.262 -15.648 3.008 1 79.06 182 GLY A CA 1
ATOM 1352 C C . GLY A 1 182 ? 2.531 -15.562 4.336 1 79.06 182 GLY A C 1
ATOM 1353 O O . GLY A 1 182 ? 2.418 -16.547 5.055 1 79.06 182 GLY A O 1
ATOM 1354 N N . GLN A 1 183 ? 2.086 -14.328 4.672 1 73.06 183 GLN A N 1
ATOM 1355 C CA . GLN A 1 183 ? 1.472 -14.195 5.992 1 73.06 183 GLN A CA 1
ATOM 1356 C C . GLN A 1 183 ? 0.148 -13.438 5.906 1 73.06 183 GLN A C 1
ATOM 1358 O O . GLN A 1 183 ? -0.759 -13.672 6.707 1 73.06 183 GLN A O 1
ATOM 1363 N N . TYR A 1 184 ? -0.164 -12.742 4.82 1 74.5 184 TYR A N 1
ATOM 1364 C CA . TYR A 1 184 ? -1.223 -11.742 4.91 1 74.5 184 TYR A CA 1
ATOM 1365 C C . TYR A 1 184 ? -2.453 -12.172 4.121 1 74.5 184 TYR A C 1
ATOM 1367 O O . TYR A 1 184 ? -3.549 -11.648 4.328 1 74.5 184 TYR A O 1
ATOM 1375 N N . GLY A 1 185 ? -2.266 -13.117 3.164 1 86 185 GLY A N 1
ATOM 1376 C CA . GLY A 1 185 ? -3.393 -13.617 2.396 1 86 185 GLY A CA 1
ATOM 1377 C C . GLY A 1 185 ? -3.871 -12.648 1.332 1 86 185 GLY A C 1
ATOM 1378 O O . GLY A 1 185 ? -5.059 -12.617 1 1 86 185 GLY A O 1
ATOM 1379 N N . ASN A 1 186 ? -3.062 -11.844 0.845 1 90.31 186 ASN A N 1
ATOM 1380 C CA . ASN A 1 186 ? -3.412 -10.844 -0.159 1 90.31 186 ASN A CA 1
ATOM 1381 C C . ASN A 1 186 ? -2.48 -10.914 -1.365 1 90.31 186 ASN A C 1
ATOM 1383 O O . ASN A 1 186 ? -2.807 -10.398 -2.438 1 90.31 186 ASN A O 1
ATOM 1387 N N . GLY A 1 187 ? -1.383 -11.523 -1.234 1 91.75 187 GLY A N 1
ATOM 1388 C CA . GLY A 1 187 ? -0.3 -11.492 -2.205 1 91.75 187 GLY A CA 1
ATOM 1389 C C . GLY A 1 187 ? -0.71 -12.008 -3.57 1 91.75 187 GLY A C 1
ATOM 1390 O O . GLY A 1 187 ? -0.385 -11.406 -4.594 1 91.75 187 GLY A O 1
ATOM 1391 N N . PHE A 1 188 ? -1.458 -13.109 -3.58 1 94.81 188 PHE A N 1
ATOM 1392 C CA . PHE A 1 188 ? -1.856 -13.703 -4.852 1 94.81 188 PHE A CA 1
ATOM 1393 C C . PHE A 1 188 ? -2.658 -12.711 -5.684 1 94.81 188 PHE A C 1
ATOM 1395 O O . PHE A 1 188 ? -2.375 -12.516 -6.867 1 94.81 188 PHE A O 1
ATOM 1402 N N . LYS A 1 189 ? -3.656 -12.086 -5.109 1 94.69 189 LYS A N 1
ATOM 1403 C CA . LYS A 1 189 ? -4.539 -11.18 -5.832 1 94.69 189 LYS A CA 1
ATOM 1404 C C . LYS A 1 189 ? -3.779 -9.938 -6.305 1 94.69 189 LYS A C 1
ATOM 1406 O O . LYS A 1 189 ? -3.893 -9.547 -7.469 1 94.69 189 LYS A O 1
ATOM 1411 N N . THR A 1 190 ? -2.984 -9.359 -5.414 1 94.44 190 THR A N 1
ATOM 1412 C CA . THR A 1 190 ? -2.305 -8.117 -5.754 1 94.44 190 THR A CA 1
ATOM 1413 C C . THR A 1 190 ? -1.232 -8.359 -6.812 1 94.44 190 THR A C 1
ATOM 1415 O O . THR A 1 190 ? -1.063 -7.551 -7.73 1 94.44 190 THR A O 1
ATOM 1418 N N . SER A 1 191 ? -0.529 -9.445 -6.699 1 96.81 191 SER A N 1
ATOM 1419 C CA . SER A 1 191 ? 0.561 -9.719 -7.629 1 96.81 191 SER A CA 1
ATOM 1420 C C . SER A 1 191 ? 0.028 -10.062 -9.016 1 96.81 191 SER A C 1
ATOM 1422 O O . SER A 1 191 ? 0.533 -9.57 -10.023 1 96.81 191 SER A O 1
ATOM 1424 N N . THR A 1 192 ? -0.981 -10.898 -9.102 1 98 192 THR A N 1
ATOM 1425 C CA . THR A 1 192 ? -1.52 -11.281 -10.406 1 98 192 THR A CA 1
ATOM 1426 C C . THR A 1 192 ? -2.16 -10.078 -11.094 1 98 192 THR A C 1
ATOM 1428 O O . THR A 1 192 ? -1.938 -9.852 -12.289 1 98 192 THR A O 1
ATOM 1431 N N . MET A 1 193 ? -2.895 -9.242 -10.305 1 96.81 193 MET A N 1
ATOM 1432 C CA . MET A 1 193 ? -3.551 -8.062 -10.859 1 96.81 193 MET A CA 1
ATOM 1433 C C . MET A 1 193 ? -2.523 -7.008 -11.258 1 96.81 193 MET A C 1
ATOM 1435 O O . MET A 1 193 ? -2.809 -6.141 -12.086 1 96.81 193 MET A O 1
ATOM 1439 N N . ARG A 1 194 ? -1.357 -7.027 -10.688 1 96 194 ARG A N 1
ATOM 1440 C CA . ARG A 1 194 ? -0.282 -6.113 -11.055 1 96 194 ARG A CA 1
ATOM 1441 C C . ARG A 1 194 ? 0.329 -6.504 -12.398 1 96 194 ARG A C 1
ATOM 1443 O O . ARG A 1 194 ? 0.808 -5.645 -13.141 1 96 194 ARG A O 1
ATOM 1450 N N . LEU A 1 195 ? 0.281 -7.762 -12.695 1 97.88 195 LEU A N 1
ATOM 1451 C CA . LEU A 1 195 ? 0.928 -8.258 -13.906 1 97.88 195 LEU A CA 1
ATOM 1452 C C . LEU A 1 195 ? -0.042 -8.258 -15.078 1 97.88 195 LEU A C 1
ATOM 1454 O O . LEU A 1 195 ? 0.358 -8 -16.219 1 97.88 195 LEU A O 1
ATOM 1458 N N . GLY A 1 196 ? -1.234 -8.523 -14.82 1 97.88 196 GLY A N 1
ATOM 1459 C CA . GLY A 1 196 ? -2.279 -8.547 -15.828 1 97.88 196 GLY A CA 1
ATOM 1460 C C . GLY A 1 196 ? -3.666 -8.32 -15.258 1 97.88 196 GLY A C 1
ATOM 1461 O O . GLY A 1 196 ? -3.871 -8.438 -14.047 1 97.88 196 GLY A O 1
ATOM 1462 N N . ALA A 1 197 ? -4.617 -8.062 -16.172 1 96.88 197 ALA A N 1
ATOM 1463 C CA . ALA A 1 197 ? -5.969 -7.715 -15.75 1 96.88 197 ALA A CA 1
ATOM 1464 C C . ALA A 1 197 ? -6.746 -8.953 -15.32 1 96.88 197 ALA A C 1
ATOM 1466 O O . ALA A 1 197 ? -7.754 -8.859 -14.617 1 96.88 197 ALA A O 1
ATOM 1467 N N . ASP A 1 198 ? -6.277 -10.125 -15.812 1 97.94 198 ASP A N 1
ATOM 1468 C CA . ASP A 1 198 ? -7.055 -11.344 -15.594 1 97.94 198 ASP A CA 1
ATOM 1469 C C . ASP A 1 198 ? -6.156 -12.508 -15.195 1 97.94 198 ASP A C 1
ATOM 1471 O O . ASP A 1 198 ? -5.008 -12.594 -15.641 1 97.94 198 ASP A O 1
ATOM 1475 N N . VAL A 1 199 ? -6.703 -13.414 -14.359 1 98.69 199 VAL A N 1
ATOM 1476 C CA . VAL A 1 199 ? -5.961 -14.602 -13.953 1 98.69 199 VAL A CA 1
ATOM 1477 C C . VAL A 1 199 ? -6.922 -15.781 -13.789 1 98.69 199 VAL A C 1
ATOM 1479 O O . VAL A 1 199 ? -8.047 -15.609 -13.312 1 98.69 199 VAL A O 1
ATOM 1482 N N . ILE A 1 200 ? -6.512 -16.875 -14.227 1 98.69 200 ILE A N 1
ATOM 1483 C CA . ILE A 1 200 ? -7.234 -18.125 -14.016 1 98.69 200 ILE A CA 1
ATOM 1484 C C . ILE A 1 200 ? -6.324 -19.156 -13.336 1 98.69 200 ILE A C 1
ATOM 1486 O O . ILE A 1 200 ? -5.141 -19.25 -13.664 1 98.69 200 ILE A O 1
ATOM 1490 N N . VAL A 1 201 ? -6.895 -19.891 -12.398 1 98.69 201 VAL A N 1
ATOM 1491 C CA . VAL A 1 201 ? -6.133 -20.812 -11.578 1 98.69 201 VAL A CA 1
ATOM 1492 C C . VAL A 1 201 ? -6.703 -22.219 -11.734 1 98.69 201 VAL A C 1
ATOM 1494 O O . VAL A 1 201 ? -7.922 -22.422 -11.703 1 98.69 201 VAL A O 1
ATOM 1497 N N . PHE A 1 202 ? -5.859 -23.172 -11.961 1 98.75 202 PHE A N 1
ATOM 1498 C CA . PHE A 1 202 ? -6.152 -24.594 -11.93 1 98.75 202 PHE A CA 1
ATOM 1499 C C . PHE A 1 202 ? -5.406 -25.281 -10.789 1 98.75 202 PHE A C 1
ATOM 1501 O O . PHE A 1 202 ? -4.191 -25.125 -10.656 1 98.75 202 PHE A O 1
ATOM 1508 N N . SER A 1 203 ? -6.117 -26 -9.969 1 98.56 203 SER A N 1
ATOM 1509 C CA . SER A 1 203 ? -5.426 -26.656 -8.859 1 98.56 203 SER A CA 1
ATOM 1510 C C . SER A 1 203 ? -5.953 -28.062 -8.648 1 98.56 203 SER A C 1
ATOM 1512 O O . SER A 1 203 ? -7.156 -28.312 -8.758 1 98.56 203 SER A O 1
ATOM 1514 N N . ARG A 1 204 ? -5.062 -28.984 -8.438 1 97.69 204 ARG A N 1
ATOM 1515 C CA . ARG A 1 204 ? -5.371 -30.359 -8.047 1 97.69 204 ARG A CA 1
ATOM 1516 C C . ARG A 1 204 ? -4.891 -30.641 -6.629 1 97.69 204 ARG A C 1
ATOM 1518 O O . ARG A 1 204 ? -3.723 -30.422 -6.305 1 97.69 204 ARG A O 1
ATOM 1525 N N . CYS A 1 205 ? -5.801 -31.094 -5.883 1 96.94 205 CYS A N 1
ATOM 1526 C CA . CYS A 1 205 ? -5.496 -31.422 -4.496 1 96.94 205 CYS A CA 1
ATOM 1527 C C . CYS A 1 205 ? -5.73 -32.906 -4.223 1 96.94 205 CYS A C 1
ATOM 1529 O O . CYS A 1 205 ? -6.828 -33.406 -4.445 1 96.94 205 CYS A O 1
ATOM 1531 N N . PRO A 1 206 ? -4.703 -33.625 -3.764 1 95.44 206 PRO A N 1
ATOM 1532 C CA . PRO A 1 206 ? -4.859 -35.062 -3.516 1 95.44 206 PRO A CA 1
ATOM 1533 C C . PRO A 1 206 ? -5.867 -35.344 -2.406 1 95.44 206 PRO A C 1
ATOM 1535 O O . PRO A 1 206 ? -6.238 -34.469 -1.644 1 95.44 206 PRO A O 1
ATOM 1538 N N . ALA A 1 207 ? -6.277 -36.594 -2.35 1 92.31 207 ALA A N 1
ATOM 1539 C CA . ALA A 1 207 ? -7.188 -37.031 -1.302 1 92.31 207 ALA A CA 1
ATOM 1540 C C . ALA A 1 207 ? -6.516 -37 0.068 1 92.31 207 ALA A C 1
ATOM 1542 O O . ALA A 1 207 ? -5.328 -37.281 0.2 1 92.31 207 ALA A O 1
ATOM 1543 N N . ALA A 1 208 ? -7.262 -36.406 0.942 1 86.44 208 ALA A N 1
ATOM 1544 C CA . ALA A 1 208 ? -6.762 -36.375 2.312 1 86.44 208 ALA A CA 1
ATOM 1545 C C . ALA A 1 208 ? -7.902 -36.5 3.32 1 86.44 208 ALA A C 1
ATOM 1547 O O . ALA A 1 208 ? -9.008 -36 3.084 1 86.44 208 ALA A O 1
ATOM 1548 N N . ASP A 1 209 ? -7.602 -37.188 4.402 1 86.56 209 ASP A N 1
ATOM 1549 C CA . ASP A 1 209 ? -8.5 -37.281 5.547 1 86.56 209 ASP A CA 1
ATOM 1550 C C . ASP A 1 209 ? -9.883 -37.781 5.117 1 86.56 209 ASP A C 1
ATOM 1552 O O . ASP A 1 209 ? -10.898 -37.188 5.48 1 86.56 209 ASP A O 1
ATOM 1556 N N . GLY A 1 210 ? -9.969 -38.719 4.301 1 86.19 210 GLY A N 1
ATOM 1557 C CA . GLY A 1 210 ? -11.219 -39.312 3.9 1 86.19 210 GLY A CA 1
ATOM 1558 C C . GLY A 1 210 ? -11.914 -38.594 2.766 1 86.19 210 GLY A C 1
ATOM 1559 O O . GLY A 1 210 ? -13 -39 2.336 1 86.19 210 GLY A O 1
ATOM 1560 N N . LYS A 1 211 ? -11.328 -37.5 2.375 1 88.94 211 LYS A N 1
ATOM 1561 C CA . LYS A 1 211 ? -11.914 -36.75 1.257 1 88.94 211 LYS A CA 1
ATOM 1562 C C . LYS A 1 211 ? -11.266 -37.156 -0.065 1 88.94 211 LYS A C 1
ATOM 1564 O O . LYS A 1 211 ? -10.086 -37.531 -0.103 1 88.94 211 LYS A O 1
ATOM 1569 N N . SER A 1 212 ? -11.945 -37.094 -1.089 1 92.56 212 SER A N 1
ATOM 1570 C CA . SER A 1 212 ? -11.477 -37.469 -2.418 1 92.56 212 SER A CA 1
ATOM 1571 C C . SER A 1 212 ? -10.57 -36.406 -3.006 1 92.56 212 SER A C 1
ATOM 1573 O O . SER A 1 212 ? -10.562 -35.25 -2.525 1 92.56 212 SER A O 1
ATOM 1575 N N . GLN A 1 213 ? -9.828 -36.844 -3.961 1 95.38 213 GLN A N 1
ATOM 1576 C CA . GLN A 1 213 ? -9.047 -35.875 -4.746 1 95.38 213 GLN A CA 1
ATOM 1577 C C . GLN A 1 213 ? -9.953 -34.875 -5.453 1 95.38 213 GLN A C 1
ATOM 1579 O O . GLN A 1 213 ? -11.047 -35.219 -5.902 1 95.38 213 GLN A O 1
ATOM 1584 N N . THR A 1 214 ? -9.5 -33.625 -5.461 1 97.31 214 THR A N 1
ATOM 1585 C CA . THR A 1 214 ? -10.336 -32.625 -6.074 1 97.31 214 THR A CA 1
ATOM 1586 C C . THR A 1 214 ? -9.547 -31.828 -7.117 1 97.31 214 THR A C 1
ATOM 1588 O O . THR A 1 214 ? -8.312 -31.797 -7.086 1 97.31 214 THR A O 1
ATOM 1591 N N . ARG A 1 215 ? -10.258 -31.297 -8.078 1 96.94 215 ARG A N 1
ATOM 1592 C CA . ARG A 1 215 ? -9.789 -30.312 -9.055 1 96.94 215 ARG A CA 1
ATOM 1593 C C . ARG A 1 215 ? -10.656 -29.047 -9.023 1 96.94 215 ARG A C 1
ATOM 1595 O O . ARG A 1 215 ? -11.883 -29.141 -8.969 1 96.94 215 ARG A O 1
ATOM 1602 N N . SER A 1 216 ? -9.992 -27.953 -8.984 1 98.12 216 SER A N 1
ATOM 1603 C CA . SER A 1 216 ? -10.758 -26.703 -8.938 1 98.12 216 SER A CA 1
ATOM 1604 C C . SER A 1 216 ? -10.227 -25.688 -9.945 1 98.12 216 SER A C 1
ATOM 1606 O O . SER A 1 216 ? -9.023 -25.672 -10.234 1 98.12 216 SER A O 1
ATOM 1608 N N . ILE A 1 217 ? -11.109 -24.938 -10.547 1 98.5 217 ILE A N 1
ATOM 1609 C CA . ILE A 1 217 ? -10.797 -23.828 -11.438 1 98.5 217 ILE A CA 1
ATOM 1610 C C . ILE A 1 217 ? -11.391 -22.531 -10.883 1 98.5 217 ILE A C 1
ATOM 1612 O O . ILE A 1 217 ? -12.547 -22.5 -10.469 1 98.5 217 ILE A O 1
ATOM 1616 N N . GLY A 1 218 ? -10.609 -21.5 -10.766 1 98.19 218 GLY A N 1
ATOM 1617 C CA . GLY A 1 218 ? -11.078 -20.188 -10.367 1 98.19 218 GLY A CA 1
ATOM 1618 C C . GLY A 1 218 ? -10.625 -19.078 -11.305 1 98.19 218 GLY A C 1
ATOM 1619 O O . GLY A 1 218 ? -9.484 -19.094 -11.773 1 98.19 218 GLY A O 1
ATOM 1620 N N . LEU A 1 219 ? -11.562 -18.141 -11.547 1 98.38 219 LEU A N 1
ATOM 1621 C CA . LEU A 1 219 ? -11.281 -17.031 -12.469 1 98.38 219 LEU A CA 1
ATOM 1622 C C . LEU A 1 219 ? -11.445 -15.688 -11.773 1 98.38 219 LEU A C 1
ATOM 1624 O O . LEU A 1 219 ? -12.547 -15.336 -11.336 1 98.38 219 LEU A O 1
ATOM 1628 N N . LEU A 1 220 ? -10.422 -15 -11.555 1 97.88 220 LEU A N 1
ATOM 1629 C CA . LEU A 1 220 ? -10.445 -13.602 -11.141 1 97.88 220 LEU A CA 1
ATOM 1630 C C . LEU A 1 220 ? -10.156 -12.68 -12.32 1 97.88 220 LEU A C 1
ATOM 1632 O O . LEU A 1 220 ? -9.008 -12.539 -12.734 1 97.88 220 LEU A O 1
ATOM 1636 N N . SER A 1 221 ? -11.227 -12.07 -12.836 1 97.06 221 SER A N 1
ATOM 1637 C CA . SER A 1 221 ? -11.125 -11.328 -14.086 1 97.06 221 SER A CA 1
ATOM 1638 C C . SER A 1 221 ? -11.609 -9.891 -13.906 1 97.06 221 SER A C 1
ATOM 1640 O O . SER A 1 221 ? -12.812 -9.648 -13.789 1 97.06 221 SER A O 1
ATOM 1642 N N . TYR A 1 222 ? -10.633 -9.016 -13.898 1 95.81 222 TYR A N 1
ATOM 1643 C CA . TYR A 1 222 ? -10.969 -7.598 -13.859 1 95.81 222 TYR A CA 1
ATOM 1644 C C . TYR A 1 222 ? -11.703 -7.176 -15.125 1 95.81 222 TYR A C 1
ATOM 1646 O O . TYR A 1 222 ? -12.625 -6.359 -15.07 1 95.81 222 TYR A O 1
ATOM 1654 N N . THR A 1 223 ? -11.367 -7.727 -16.219 1 94.25 223 THR A N 1
ATOM 1655 C CA . THR A 1 223 ? -12 -7.445 -17.5 1 94.25 223 THR A CA 1
ATOM 1656 C C . THR A 1 223 ? -13.477 -7.832 -17.469 1 94.25 223 THR A C 1
ATOM 1658 O O . THR A 1 223 ? -14.336 -7.055 -17.891 1 94.25 223 THR A O 1
ATOM 1661 N N . PHE A 1 224 ? -13.812 -9.039 -16.969 1 94.56 224 PHE A N 1
ATOM 1662 C CA . PHE A 1 224 ? -15.18 -9.508 -16.812 1 94.56 224 PHE A CA 1
ATOM 1663 C C . PHE A 1 224 ? -15.992 -8.539 -15.961 1 94.56 224 PHE A C 1
ATOM 1665 O O . PHE A 1 224 ? -17.078 -8.102 -16.359 1 94.56 224 PHE A O 1
ATOM 1672 N N . LEU A 1 225 ? -15.398 -8.188 -14.867 1 94.19 225 LEU A N 1
ATOM 1673 C CA . LEU A 1 225 ? -16.094 -7.336 -13.906 1 94.19 225 LEU A CA 1
ATOM 1674 C C . LEU A 1 225 ? -16.344 -5.949 -14.484 1 94.19 225 LEU A C 1
ATOM 1676 O O . LEU A 1 225 ? -17.453 -5.41 -14.359 1 94.19 225 LEU A O 1
ATOM 1680 N N . ARG A 1 226 ? -15.375 -5.414 -15.102 1 90.88 226 ARG A N 1
ATOM 1681 C CA . ARG A 1 226 ? -15.461 -4.078 -15.672 1 90.88 226 ARG A CA 1
ATOM 1682 C C . ARG A 1 226 ? -16.438 -4.047 -16.844 1 90.88 226 ARG A C 1
ATOM 1684 O O . ARG A 1 226 ? -17.281 -3.16 -16.938 1 90.88 226 ARG A O 1
ATOM 1691 N N . SER A 1 227 ? -16.297 -5.008 -17.688 1 90.31 227 SER A N 1
ATOM 1692 C CA . SER A 1 227 ? -17.109 -5.062 -18.891 1 90.31 227 SER A CA 1
ATOM 1693 C C . SER A 1 227 ? -18.594 -5.25 -18.547 1 90.31 227 SER A C 1
ATOM 1695 O O . SER A 1 227 ? -19.469 -4.793 -19.297 1 90.31 227 SER A O 1
ATOM 1697 N N . THR A 1 228 ? -18.891 -5.902 -17.516 1 91 228 THR A N 1
ATOM 1698 C CA . THR A 1 228 ? -20.266 -6.168 -17.125 1 91 228 THR A CA 1
ATOM 1699 C C . THR A 1 228 ? -20.734 -5.188 -16.047 1 91 228 THR A C 1
ATOM 1701 O O . THR A 1 228 ? -21.812 -5.336 -15.492 1 91 228 THR A O 1
ATOM 1704 N N . LYS A 1 229 ? -19.859 -4.242 -15.625 1 88.62 229 LYS A N 1
ATOM 1705 C CA . LYS A 1 229 ? -20.141 -3.174 -14.672 1 88.62 229 LYS A CA 1
ATOM 1706 C C . LYS A 1 229 ? -20.641 -3.74 -13.344 1 88.62 229 LYS A C 1
ATOM 1708 O O . LYS A 1 229 ? -21.641 -3.273 -12.797 1 88.62 229 LYS A O 1
ATOM 1713 N N . LYS A 1 230 ? -19.984 -4.875 -13.047 1 90.75 230 LYS A N 1
ATOM 1714 C CA . LYS A 1 230 ? -20.297 -5.43 -11.734 1 90.75 230 LYS A CA 1
ATOM 1715 C C . LYS A 1 230 ? -19.984 -4.426 -10.625 1 90.75 230 LYS A C 1
ATOM 1717 O O . LYS A 1 230 ? -19.031 -3.664 -10.727 1 90.75 230 LYS A O 1
ATOM 1722 N N . GLU A 1 231 ? -20.781 -4.449 -9.555 1 88.5 231 GLU A N 1
ATOM 1723 C CA . GLU A 1 231 ? -20.547 -3.566 -8.414 1 88.5 231 GLU A CA 1
ATOM 1724 C C . GLU A 1 231 ? -19.938 -4.324 -7.242 1 88.5 231 GLU A C 1
ATOM 1726 O O . GLU A 1 231 ? -19.594 -3.723 -6.223 1 88.5 231 GLU A O 1
ATOM 1731 N N . ASP A 1 232 ? -19.906 -5.602 -7.457 1 91.5 232 ASP A N 1
ATOM 1732 C CA . ASP A 1 232 ? -19.25 -6.488 -6.496 1 91.5 232 ASP A CA 1
ATOM 1733 C C . ASP A 1 232 ? -18.281 -7.438 -7.195 1 91.5 232 ASP A C 1
ATOM 1735 O O . ASP A 1 232 ? -18.516 -7.848 -8.336 1 91.5 232 ASP A O 1
ATOM 1739 N N . THR A 1 233 ? -17.312 -7.707 -6.496 1 94.38 233 THR A N 1
ATOM 1740 C CA . THR A 1 233 ? -16.344 -8.633 -7.09 1 94.38 233 THR A CA 1
ATOM 1741 C C . THR A 1 233 ? -16.828 -10.07 -6.953 1 94.38 233 THR A C 1
ATOM 1743 O O . THR A 1 233 ? -16.906 -10.602 -5.844 1 94.38 233 THR A O 1
ATOM 1746 N N . VAL A 1 234 ? -17.156 -10.609 -8.023 1 95.81 234 VAL A N 1
ATOM 1747 C CA . VAL A 1 234 ? -17.547 -12.008 -8.07 1 95.81 234 VAL A CA 1
ATOM 1748 C C . VAL A 1 234 ? -16.469 -12.828 -8.766 1 95.81 234 VAL A C 1
ATOM 1750 O O . VAL A 1 234 ? -15.766 -12.328 -9.648 1 95.81 234 VAL A O 1
ATOM 1753 N N . VAL A 1 235 ? -16.359 -14.07 -8.336 1 97 235 VAL A N 1
ATOM 1754 C CA . VAL A 1 235 ? -15.305 -14.953 -8.836 1 97 235 VAL A CA 1
ATOM 1755 C C . VAL A 1 235 ? -15.914 -16.281 -9.281 1 97 235 VAL A C 1
ATOM 1757 O O . VAL A 1 235 ? -16.156 -17.172 -8.453 1 97 235 VAL A O 1
ATOM 1760 N N . PRO A 1 236 ? -16.094 -16.453 -10.602 1 97.44 236 PRO A N 1
ATOM 1761 C CA . PRO A 1 236 ? -16.547 -17.75 -11.078 1 97.44 236 PRO A CA 1
ATOM 1762 C C . PRO A 1 236 ? -15.602 -18.891 -10.719 1 97.44 236 PRO A C 1
ATOM 1764 O O . PRO A 1 236 ? -14.398 -18.812 -10.992 1 97.44 236 PRO A O 1
ATOM 1767 N N . MET A 1 237 ? -16.141 -19.938 -10.102 1 97.75 237 MET A N 1
ATOM 1768 C CA . MET A 1 237 ? -15.344 -21.094 -9.711 1 97.75 237 MET A CA 1
ATOM 1769 C C . MET A 1 237 ? -16.125 -22.391 -9.945 1 97.75 237 MET A C 1
ATOM 1771 O O . MET A 1 237 ? -17.344 -22.422 -9.789 1 97.75 237 MET A O 1
ATOM 1775 N N . VAL A 1 238 ? -15.414 -23.422 -10.328 1 97.94 238 VAL A N 1
ATOM 1776 C CA . VAL A 1 238 ? -16 -24.75 -10.484 1 97.94 238 VAL A CA 1
ATOM 1777 C C . VAL A 1 238 ? -15.07 -25.797 -9.859 1 97.94 238 VAL A C 1
ATOM 1779 O O . VAL A 1 238 ? -13.844 -25.656 -9.922 1 97.94 238 VAL A O 1
ATOM 1782 N N . ASP A 1 239 ? -15.688 -26.797 -9.305 1 97.56 239 ASP A N 1
ATOM 1783 C CA . ASP A 1 239 ? -14.945 -27.844 -8.625 1 97.56 239 ASP A CA 1
ATOM 1784 C C . ASP A 1 239 ? -15.352 -29.219 -9.148 1 97.56 239 ASP A C 1
ATOM 1786 O O . ASP A 1 239 ? -16.469 -29.406 -9.633 1 97.56 239 ASP A O 1
ATOM 1790 N N . PHE A 1 240 ? -14.43 -30.125 -9.125 1 97.31 240 PHE A N 1
ATOM 1791 C CA . PHE A 1 240 ? -14.625 -31.516 -9.484 1 97.31 240 PHE A CA 1
ATOM 1792 C C . PHE A 1 240 ? -14.094 -32.438 -8.391 1 97.31 240 PHE A C 1
ATOM 1794 O O . PHE A 1 240 ? -13.18 -32.062 -7.652 1 97.31 240 PHE A O 1
ATOM 1801 N N . GLU A 1 241 ? -14.656 -33.562 -8.266 1 96.19 241 GLU A N 1
ATOM 1802 C CA . GLU A 1 241 ? -14.18 -34.594 -7.359 1 96.19 241 GLU A CA 1
ATOM 1803 C C . GLU A 1 241 ? -13.961 -35.906 -8.102 1 96.19 241 GLU A C 1
ATOM 1805 O O . GLU A 1 241 ? -14.727 -36.281 -8.992 1 96.19 241 GLU A O 1
ATOM 1810 N N . GLN A 1 242 ? -12.906 -36.531 -7.691 1 94.19 242 GLN A N 1
ATOM 1811 C CA . GLN A 1 242 ? -12.602 -37.812 -8.328 1 94.19 242 GLN A CA 1
ATOM 1812 C C . GLN A 1 242 ? -13.531 -38.906 -7.82 1 94.19 242 GLN A C 1
ATOM 1814 O O . GLN A 1 242 ? -13.742 -39.031 -6.613 1 94.19 242 GLN A O 1
ATOM 1819 N N . THR A 1 243 ? -14.148 -39.594 -8.68 1 90.5 243 THR A N 1
ATOM 1820 C CA . THR A 1 243 ? -14.984 -40.75 -8.383 1 90.5 243 THR A CA 1
ATOM 1821 C C . THR A 1 243 ? -14.562 -41.969 -9.227 1 90.5 243 THR A C 1
ATOM 1823 O O . THR A 1 243 ? -14.805 -42 -10.438 1 90.5 243 THR A O 1
ATOM 1826 N N . GLY A 1 244 ? -14.031 -42.969 -8.562 1 84.12 244 GLY A N 1
ATOM 1827 C CA . GLY A 1 244 ? -13.523 -44.125 -9.328 1 84.12 244 GLY A CA 1
ATOM 1828 C C . GLY A 1 244 ? -12.469 -43.719 -10.344 1 84.12 244 GLY A C 1
ATOM 1829 O O . GLY A 1 244 ? -11.445 -43.125 -9.984 1 84.12 244 GLY A O 1
ATOM 1830 N N . GLN A 1 245 ? -12.797 -44 -11.617 1 83.44 245 GLN A N 1
ATOM 1831 C CA . GLN A 1 245 ? -11.805 -43.719 -12.648 1 83.44 245 GLN A CA 1
ATOM 1832 C C . GLN A 1 245 ? -12.062 -42.375 -13.32 1 83.44 245 GLN A C 1
ATOM 1834 O O . GLN A 1 245 ? -11.273 -41.938 -14.164 1 83.44 245 GLN A O 1
ATOM 1839 N N . GLY A 1 246 ? -13.023 -41.625 -12.82 1 89.94 246 GLY A N 1
ATOM 1840 C CA . GLY A 1 246 ? -13.344 -40.375 -13.492 1 89.94 246 GLY A CA 1
ATOM 1841 C C . GLY A 1 246 ? -13.539 -39.219 -12.531 1 89.94 246 GLY A C 1
ATOM 1842 O O . GLY A 1 246 ? -13.195 -39.312 -11.352 1 89.94 246 GLY A O 1
ATOM 1843 N N . TRP A 1 247 ? -13.852 -38.031 -13.18 1 93.69 247 TRP A N 1
ATOM 1844 C CA . TRP A 1 247 ? -14.102 -36.812 -12.422 1 93.69 247 TRP A CA 1
ATOM 1845 C C . TRP A 1 247 ? -15.57 -36.406 -12.516 1 93.69 247 TRP A C 1
ATOM 1847 O O . TRP A 1 247 ? -16.172 -36.438 -13.594 1 93.69 247 TRP A O 1
ATOM 1857 N N . LYS A 1 248 ? -16.141 -36.094 -11.352 1 94.75 248 LYS A N 1
ATOM 1858 C CA . LYS A 1 248 ? -17.516 -35.625 -11.289 1 94.75 248 LYS A CA 1
ATOM 1859 C C . LYS A 1 248 ? -17.594 -34.188 -10.805 1 94.75 248 LYS A C 1
ATOM 1861 O O . LYS A 1 248 ? -16.734 -33.75 -10.031 1 94.75 248 LYS A O 1
ATOM 1866 N N . ARG A 1 249 ? -18.672 -33.531 -11.289 1 95.69 249 ARG A N 1
ATOM 1867 C CA . ARG A 1 249 ? -18.906 -32.188 -10.836 1 95.69 249 ARG A CA 1
ATOM 1868 C C . ARG A 1 249 ? -19.188 -32.125 -9.344 1 95.69 249 ARG A C 1
ATOM 1870 O O . ARG A 1 249 ? -19.938 -32.969 -8.82 1 95.69 249 ARG A O 1
ATOM 1877 N N . LEU A 1 250 ? -18.516 -31.281 -8.695 1 95.56 250 LEU A N 1
ATOM 1878 C CA . LEU A 1 250 ? -18.828 -31 -7.301 1 95.56 250 LEU A CA 1
ATOM 1879 C C . LEU A 1 250 ? -19.75 -29.797 -7.176 1 95.56 250 LEU A C 1
ATOM 1881 O O . LEU A 1 250 ? -19.328 -28.656 -7.418 1 95.56 250 LEU A O 1
ATOM 1885 N N . ILE A 1 251 ? -21.016 -30.047 -6.809 1 93.06 251 ILE A N 1
ATOM 1886 C CA . ILE A 1 251 ? -22.031 -29 -6.758 1 93.06 251 ILE A CA 1
ATOM 1887 C C . ILE A 1 251 ? -22.109 -28.422 -5.348 1 93.06 251 ILE A C 1
ATOM 1889 O O . ILE A 1 251 ? -22.391 -29.141 -4.387 1 93.06 251 ILE A O 1
ATOM 1893 N N . ARG A 1 252 ? -21.922 -27.25 -5.199 1 87.81 252 ARG A N 1
ATOM 1894 C CA . ARG A 1 252 ? -21.953 -26.609 -3.891 1 87.81 252 ARG A CA 1
ATOM 1895 C C . ARG A 1 252 ? -23.328 -26.016 -3.598 1 87.81 252 ARG A C 1
ATOM 1897 O O . ARG A 1 252 ? -23.797 -26.062 -2.463 1 87.81 252 ARG A O 1
ATOM 1904 N N . SER A 1 253 ? -23.922 -25.406 -4.566 1 88.44 253 SER A N 1
ATOM 1905 C CA . SER A 1 253 ? -25.25 -24.844 -4.383 1 88.44 253 SER A CA 1
ATOM 1906 C C . SER A 1 253 ? -26.281 -25.531 -5.273 1 88.44 253 SER A C 1
ATOM 1908 O O . SER A 1 253 ? -26.984 -26.438 -4.828 1 88.44 253 SER A O 1
ATOM 1910 N N . THR A 1 254 ? -26.281 -25.125 -6.613 1 92.31 254 THR A N 1
ATOM 1911 C CA . THR A 1 254 ? -27.172 -25.766 -7.582 1 92.31 254 THR A CA 1
ATOM 1912 C C . THR A 1 254 ? -26.406 -26.125 -8.852 1 92.31 254 THR A C 1
ATOM 1914 O O . THR A 1 254 ? -25.328 -25.594 -9.109 1 92.31 254 THR A O 1
ATOM 1917 N N . SER A 1 255 ? -26.953 -27 -9.5 1 93.75 255 SER A N 1
ATOM 1918 C CA . SER A 1 255 ? -26.359 -27.375 -10.781 1 93.75 255 SER A CA 1
ATOM 1919 C C . SER A 1 255 ? -26.344 -26.203 -11.75 1 93.75 255 SER A C 1
ATOM 1921 O O . SER A 1 255 ? -25.422 -26.062 -12.547 1 93.75 255 SER A O 1
ATOM 1923 N N . ASP A 1 256 ? -27.344 -25.391 -11.648 1 93.5 256 ASP A N 1
ATOM 1924 C CA . ASP A 1 256 ? -27.422 -24.219 -12.5 1 93.5 256 ASP A CA 1
ATOM 1925 C C . ASP A 1 256 ? -26.281 -23.234 -12.195 1 93.5 256 ASP A C 1
ATOM 1927 O O . ASP A 1 256 ? -25.719 -22.625 -13.102 1 93.5 256 ASP A O 1
ATOM 1931 N N . ASP A 1 257 ? -26 -23.156 -10.977 1 94.38 257 ASP A N 1
ATOM 1932 C CA . ASP A 1 257 ? -24.891 -22.297 -10.586 1 94.38 257 ASP A CA 1
ATOM 1933 C C . ASP A 1 257 ? -23.562 -22.812 -11.125 1 94.38 257 ASP A C 1
ATOM 1935 O O . ASP A 1 257 ? -22.734 -22.047 -11.602 1 94.38 257 ASP A O 1
ATOM 1939 N N . TRP A 1 258 ? -23.406 -24.094 -11.008 1 95.81 258 TRP A N 1
ATOM 1940 C CA . TRP A 1 258 ? -22.188 -24.703 -11.539 1 95.81 258 TRP A CA 1
ATOM 1941 C C . TRP A 1 258 ? -22.047 -24.406 -13.031 1 95.81 258 TRP A C 1
ATOM 1943 O O . TRP A 1 258 ? -20.984 -24.016 -13.492 1 95.81 258 TRP A O 1
ATOM 1953 N N . ASN A 1 259 ? -23.125 -24.578 -13.766 1 95.38 259 ASN A N 1
ATOM 1954 C CA . ASN A 1 259 ? -23.109 -24.328 -15.203 1 95.38 259 ASN A CA 1
ATOM 1955 C C . ASN A 1 259 ? -22.844 -22.859 -15.523 1 95.38 259 ASN A C 1
ATOM 1957 O O . ASN A 1 259 ? -22.141 -22.547 -16.484 1 95.38 259 ASN A O 1
ATOM 1961 N N . MET A 1 260 ? -23.453 -22.047 -14.742 1 95.06 260 MET A N 1
ATOM 1962 C CA . MET A 1 260 ? -23.25 -20.625 -14.938 1 95.06 260 MET A CA 1
ATOM 1963 C C . MET A 1 260 ? -21.781 -20.25 -14.727 1 95.06 260 MET A C 1
ATOM 1965 O O . MET A 1 260 ? -21.219 -19.484 -15.5 1 95.06 260 MET A O 1
ATOM 1969 N N . ASN A 1 261 ? -21.203 -20.75 -13.688 1 97 261 ASN A N 1
ATOM 1970 C CA . ASN A 1 261 ? -19.797 -20.516 -13.43 1 97 261 ASN A CA 1
ATOM 1971 C C . ASN A 1 261 ? -18.922 -21.016 -14.578 1 97 261 ASN A C 1
ATOM 1973 O O . ASN A 1 261 ? -18.031 -20.297 -15.039 1 97 261 ASN A O 1
ATOM 1977 N N . MET A 1 262 ? -19.219 -22.172 -15.062 1 96.75 262 MET A N 1
ATOM 1978 C CA . MET A 1 262 ? -18.438 -22.75 -16.156 1 96.75 262 MET A CA 1
ATOM 1979 C C . MET A 1 262 ? -18.562 -21.906 -17.422 1 96.75 262 MET A C 1
ATOM 1981 O O . MET A 1 262 ? -17.562 -21.625 -18.078 1 96.75 262 MET A O 1
ATOM 1985 N N . ARG A 1 263 ? -19.734 -21.484 -17.703 1 95.81 263 ARG A N 1
ATOM 1986 C CA . ARG A 1 263 ? -19.969 -20.656 -18.891 1 95.81 263 ARG A CA 1
ATOM 1987 C C . ARG A 1 263 ? -19.203 -19.344 -18.781 1 95.81 263 ARG A C 1
ATOM 1989 O O . ARG A 1 263 ? -18.609 -18.891 -19.766 1 95.81 263 ARG A O 1
ATOM 1996 N N . THR A 1 264 ? -19.297 -18.75 -17.594 1 96.44 264 THR A N 1
ATOM 1997 C CA . THR A 1 264 ? -18.594 -17.484 -17.391 1 96.44 264 THR A CA 1
ATOM 1998 C C . THR A 1 264 ? -17.094 -17.656 -17.547 1 96.44 264 THR A C 1
ATOM 2000 O O . THR A 1 264 ? -16.438 -16.844 -18.203 1 96.44 264 THR A O 1
ATOM 2003 N N . ILE A 1 265 ? -16.578 -18.719 -17 1 97.75 265 ILE A N 1
ATOM 2004 C CA . ILE A 1 265 ? -15.148 -19 -17.109 1 97.75 265 ILE A CA 1
ATOM 2005 C C . ILE A 1 265 ? -14.758 -19.172 -18.578 1 97.75 265 ILE A C 1
ATOM 2007 O O . ILE A 1 265 ? -13.781 -18.578 -19.047 1 97.75 265 ILE A O 1
ATOM 2011 N N . LEU A 1 266 ? -15.508 -19.906 -19.25 1 96.44 266 LEU A N 1
ATOM 2012 C CA . LEU A 1 266 ? -15.195 -20.188 -20.656 1 96.44 266 LEU A CA 1
ATOM 2013 C C . LEU A 1 266 ? -15.242 -18.906 -21.469 1 96.44 266 LEU A C 1
ATOM 2015 O O . LEU A 1 266 ? -14.414 -18.703 -22.359 1 96.44 266 LEU A O 1
ATOM 2019 N N . LEU A 1 267 ? -16.203 -18.094 -21.172 1 95.06 267 LEU A N 1
ATOM 2020 C CA . LEU A 1 267 ? -16.391 -16.859 -21.953 1 95.06 267 LEU A CA 1
ATOM 2021 C C . LEU A 1 267 ? -15.258 -15.883 -21.719 1 95.06 267 LEU A C 1
ATOM 2023 O O . LEU A 1 267 ? -14.82 -15.195 -22.641 1 95.06 267 LEU A O 1
ATOM 2027 N N . TRP A 1 268 ? -14.758 -15.828 -20.516 1 96 268 TRP A N 1
ATOM 2028 C CA . TRP A 1 268 ? -13.844 -14.742 -20.172 1 96 268 TRP A CA 1
ATOM 2029 C C . TRP A 1 268 ? -12.422 -15.258 -19.984 1 96 268 TRP A C 1
ATOM 2031 O O . TRP A 1 268 ? -11.523 -14.5 -19.625 1 96 268 TRP A O 1
ATOM 2041 N N . SER A 1 269 ? -12.195 -16.547 -20.203 1 97.25 269 SER A N 1
ATOM 2042 C CA . SER A 1 269 ? -10.852 -17.125 -20.156 1 97.25 269 SER A CA 1
ATOM 2043 C C . SER A 1 269 ? -10.273 -17.281 -21.562 1 97.25 269 SER A C 1
ATOM 2045 O O . SER A 1 269 ? -10.977 -17.078 -22.547 1 97.25 269 SER A O 1
ATOM 2047 N N . PRO A 1 270 ? -8.961 -17.547 -21.641 1 97.19 270 PRO A N 1
ATOM 2048 C CA . PRO A 1 270 ? -8.336 -17.641 -22.953 1 97.19 270 PRO A CA 1
ATOM 2049 C C . PRO A 1 270 ? -8.586 -18.984 -23.625 1 97.19 270 PRO A C 1
ATOM 2051 O O . PRO A 1 270 ? -8.031 -19.266 -24.703 1 97.19 270 PRO A O 1
ATOM 2054 N N . PHE A 1 271 ? -9.422 -19.766 -23.141 1 96.81 271 PHE A N 1
ATOM 2055 C CA . PHE A 1 271 ? -9.594 -21.109 -23.672 1 96.81 271 PHE A CA 1
ATOM 2056 C C . PHE A 1 271 ? -10.828 -21.188 -24.562 1 96.81 271 PHE A C 1
ATOM 2058 O O . PHE A 1 271 ? -11.852 -20.578 -24.266 1 96.81 271 PHE A O 1
ATOM 2065 N N . VAL A 1 272 ? -10.734 -22 -25.578 1 93.5 272 VAL A N 1
ATOM 2066 C CA . VAL A 1 272 ? -11.695 -21.938 -26.672 1 93.5 272 VAL A CA 1
ATOM 2067 C C . VAL A 1 272 ? -12.836 -22.922 -26.406 1 93.5 272 VAL A C 1
ATOM 2069 O O . VAL A 1 272 ? -13.93 -22.781 -26.969 1 93.5 272 VAL A O 1
ATOM 2072 N N . SER A 1 273 ? -12.57 -24 -25.641 1 95.25 273 SER A N 1
ATOM 2073 C CA . SER A 1 273 ? -13.586 -25 -25.359 1 95.25 273 SER A CA 1
ATOM 2074 C C . SER A 1 273 ? -13.43 -25.562 -23.938 1 95.25 273 SER A C 1
ATOM 2076 O O . SER A 1 273 ? -12.414 -25.344 -23.281 1 95.25 273 SER A O 1
ATOM 2078 N N . GLU A 1 274 ? -14.5 -26.172 -23.5 1 96.25 274 GLU A N 1
ATOM 2079 C CA . GLU A 1 274 ? -14.453 -26.812 -22.188 1 96.25 274 GLU A CA 1
ATOM 2080 C C . GLU A 1 274 ? -13.352 -27.859 -22.141 1 96.25 274 GLU A C 1
ATOM 2082 O O . GLU A 1 274 ? -12.68 -28.016 -21.109 1 96.25 274 GLU A O 1
ATOM 2087 N N . GLN A 1 275 ? -13.172 -28.594 -23.234 1 95.69 275 GLN A N 1
ATOM 2088 C CA . GLN A 1 275 ? -12.117 -29.594 -23.312 1 95.69 275 GLN A CA 1
ATOM 2089 C C . GLN A 1 275 ? -10.734 -28.953 -23.172 1 95.69 275 GLN A C 1
ATOM 2091 O O . GLN A 1 275 ? -9.867 -29.484 -22.484 1 95.69 275 GLN A O 1
ATOM 2096 N N . ASP A 1 276 ? -10.641 -27.891 -23.891 1 96.12 276 ASP A N 1
ATOM 2097 C CA . ASP A 1 276 ? -9.391 -27.141 -23.797 1 96.12 276 ASP A CA 1
ATOM 2098 C C . ASP A 1 276 ? -9.148 -26.641 -22.375 1 96.12 276 ASP A C 1
ATOM 2100 O O . ASP A 1 276 ? -8.023 -26.719 -21.875 1 96.12 276 ASP A O 1
ATOM 2104 N N . LEU A 1 277 ? -10.18 -26.172 -21.766 1 97.31 277 LEU A N 1
ATOM 2105 C CA . LEU A 1 277 ? -10.117 -25.656 -20.406 1 97.31 277 LEU A CA 1
ATOM 2106 C C . LEU A 1 277 ? -9.766 -26.766 -19.422 1 97.31 277 LEU A C 1
ATOM 2108 O O . LEU A 1 277 ? -8.805 -26.625 -18.656 1 97.31 277 LEU A O 1
ATOM 2112 N N . ILE A 1 278 ? -10.461 -27.859 -19.453 1 96.94 278 ILE A N 1
ATOM 2113 C CA . ILE A 1 278 ? -10.258 -28.984 -18.547 1 96.94 278 ILE A CA 1
ATOM 2114 C C . ILE A 1 278 ? -8.914 -29.656 -18.828 1 96.94 278 ILE A C 1
ATOM 2116 O O . ILE A 1 278 ? -8.258 -30.156 -17.906 1 96.94 278 ILE A O 1
ATOM 2120 N N . GLY A 1 279 ? -8.484 -29.625 -20.078 1 96.81 279 GLY A N 1
ATOM 2121 C CA . GLY A 1 279 ? -7.219 -30.203 -20.484 1 96.81 279 GLY A CA 1
ATOM 2122 C C . GLY A 1 279 ? -6.023 -29.578 -19.797 1 96.81 279 GLY A C 1
ATOM 2123 O O . GLY A 1 279 ? -4.938 -30.156 -19.766 1 96.81 279 GLY A O 1
ATOM 2124 N N . GLN A 1 280 ? -6.195 -28.391 -19.188 1 97.38 280 GLN A N 1
ATOM 2125 C CA . GLN A 1 280 ? -5.105 -27.719 -18.484 1 97.38 280 GLN A CA 1
ATOM 2126 C C . GLN A 1 280 ? -4.629 -28.547 -17.297 1 97.38 280 GLN A C 1
ATOM 2128 O O . GLN A 1 280 ? -3.461 -28.484 -16.906 1 97.38 280 GLN A O 1
ATOM 2133 N N . PHE A 1 281 ? -5.484 -29.391 -16.766 1 97.56 281 PHE A N 1
ATOM 2134 C CA . PHE A 1 281 ? -5.125 -30.219 -15.625 1 97.56 281 PHE A CA 1
ATOM 2135 C C . PHE A 1 281 ? -4.117 -31.297 -16.031 1 97.56 281 PHE A C 1
ATOM 2137 O O . PHE A 1 281 ? -3.438 -31.875 -15.188 1 97.56 281 PHE A O 1
ATOM 2144 N N . ASP A 1 282 ? -4.012 -31.562 -17.281 1 96.06 282 ASP A N 1
ATOM 2145 C CA . ASP A 1 282 ? -3.086 -32.594 -17.781 1 96.06 282 ASP A CA 1
ATOM 2146 C C . ASP A 1 282 ? -1.635 -32.156 -17.594 1 96.06 282 ASP A C 1
ATOM 2148 O O . ASP A 1 282 ? -0.721 -32.969 -17.625 1 96.06 282 ASP A O 1
ATOM 2152 N N . TYR A 1 283 ? -1.456 -30.875 -17.469 1 95.81 283 TYR A N 1
ATOM 2153 C CA . TYR A 1 283 ? -0.111 -30.359 -17.25 1 95.81 283 TYR A CA 1
ATOM 2154 C C . TYR A 1 283 ? 0.297 -30.516 -15.789 1 95.81 283 TYR A C 1
ATOM 2156 O O . TYR A 1 283 ? 1.468 -30.344 -15.438 1 95.81 283 TYR A O 1
ATOM 2164 N N . LEU A 1 284 ? -0.7 -30.828 -14.969 1 95.62 284 LEU A N 1
ATOM 2165 C CA . LEU A 1 284 ? -0.444 -31.031 -13.547 1 95.62 284 LEU A CA 1
ATOM 2166 C C . LEU A 1 284 ? -0.353 -32.531 -13.219 1 95.62 284 LEU A C 1
ATOM 2168 O O . LEU A 1 284 ? -1.058 -33.344 -13.812 1 95.62 284 LEU A O 1
ATOM 2172 N N . GLY A 1 285 ? 0.53 -32.938 -12.367 1 92.81 285 GLY A N 1
ATOM 2173 C CA . GLY A 1 285 ? 0.493 -34.312 -11.836 1 92.81 285 GLY A CA 1
ATOM 2174 C C . GLY A 1 285 ? -0.697 -34.562 -10.93 1 92.81 285 GLY A C 1
ATOM 2175 O O . GLY A 1 285 ? -1.814 -34.125 -11.234 1 92.81 285 GLY A O 1
ATOM 2176 N N . ASN A 1 286 ? -0.446 -35.312 -9.852 1 92.19 286 ASN A N 1
ATOM 2177 C CA . ASN A 1 286 ? -1.51 -35.625 -8.906 1 92.19 286 ASN A CA 1
ATOM 2178 C C . ASN A 1 286 ? -1.805 -34.469 -7.969 1 92.19 286 ASN A C 1
ATOM 2180 O O . ASN A 1 286 ? -2.824 -34.469 -7.273 1 92.19 286 ASN A O 1
ATOM 2184 N N . LYS A 1 287 ? -0.938 -33.594 -7.957 1 96.81 287 LYS A N 1
ATOM 2185 C CA . LYS A 1 287 ? -1.099 -32.375 -7.164 1 96.81 287 LYS A CA 1
ATOM 2186 C C . LYS A 1 287 ? -0.412 -31.172 -7.828 1 96.81 287 LYS A C 1
ATOM 2188 O O . LYS A 1 287 ? 0.432 -31.359 -8.711 1 96.81 287 LYS A O 1
ATOM 2193 N N . GLY A 1 288 ? -0.794 -29.969 -7.426 1 98.06 288 GLY A N 1
ATOM 2194 C CA . GLY A 1 288 ? -0.132 -28.781 -7.934 1 98.06 288 GLY A CA 1
ATOM 2195 C C . GLY A 1 288 ? -1.097 -27.672 -8.297 1 98.06 288 GLY A C 1
ATOM 2196 O O . GLY A 1 288 ? -2.311 -27.828 -8.141 1 98.06 288 GLY A O 1
ATOM 2197 N N . THR A 1 289 ? -0.578 -26.578 -8.68 1 98.62 289 THR A N 1
ATOM 2198 C CA . THR A 1 289 ? -1.346 -25.391 -9.039 1 98.62 289 THR A CA 1
ATOM 2199 C C . THR A 1 289 ? -0.769 -24.734 -10.289 1 98.62 289 THR A C 1
ATOM 2201 O O . THR A 1 289 ? 0.448 -24.594 -10.422 1 98.62 289 THR A O 1
ATOM 2204 N N . ARG A 1 290 ? -1.623 -24.5 -11.219 1 98.62 290 ARG A N 1
ATOM 2205 C CA . ARG A 1 290 ? -1.302 -23.828 -12.469 1 98.62 290 ARG A CA 1
ATOM 2206 C C . ARG A 1 290 ? -2.018 -22.484 -12.57 1 98.62 290 ARG A C 1
ATOM 2208 O O . ARG A 1 290 ? -3.246 -22.422 -12.523 1 98.62 290 ARG A O 1
ATOM 2215 N N . ILE A 1 291 ? -1.238 -21.375 -12.625 1 98.81 291 ILE A N 1
ATOM 2216 C CA . ILE A 1 291 ? -1.755 -20.016 -12.68 1 98.81 291 ILE A CA 1
ATOM 2217 C C . ILE A 1 291 ? -1.459 -19.406 -14.047 1 98.81 291 ILE A C 1
ATOM 2219 O O . ILE A 1 291 ? -0.311 -19.406 -14.492 1 98.81 291 ILE A O 1
ATOM 2223 N N . ILE A 1 292 ? -2.441 -18.891 -14.688 1 98.81 292 ILE A N 1
ATOM 2224 C CA . ILE A 1 292 ? -2.27 -18.234 -15.977 1 98.81 292 ILE A CA 1
ATOM 2225 C C . ILE A 1 292 ? -2.775 -16.797 -15.891 1 98.81 292 ILE A C 1
ATOM 2227 O O . ILE A 1 292 ? -3.955 -16.562 -15.617 1 98.81 292 ILE A O 1
ATOM 2231 N N . ILE A 1 293 ? -1.906 -15.883 -16.078 1 98.81 293 ILE A N 1
ATOM 2232 C CA . ILE A 1 293 ? -2.227 -14.461 -16.078 1 98.81 293 ILE A CA 1
ATOM 2233 C C . ILE A 1 293 ? -2.26 -13.938 -17.5 1 98.81 293 ILE A C 1
ATOM 2235 O O . ILE A 1 293 ? -1.341 -14.188 -18.281 1 98.81 293 ILE A O 1
ATOM 2239 N N . TYR A 1 294 ? -3.307 -13.25 -17.844 1 98.31 294 TYR A N 1
ATOM 2240 C CA . TYR A 1 294 ? -3.449 -12.766 -19.219 1 98.31 294 TYR A CA 1
ATOM 2241 C C . TYR A 1 294 ? -4.07 -11.375 -19.25 1 98.31 294 TYR A C 1
ATOM 2243 O O . TYR A 1 294 ? -4.363 -10.797 -18.188 1 98.31 294 TYR A O 1
ATOM 2251 N N . ASN A 1 295 ? -4.148 -10.805 -20.516 1 96.88 295 ASN A N 1
ATOM 2252 C CA . ASN A 1 295 ? -4.398 -9.375 -20.641 1 96.88 295 ASN A CA 1
ATOM 2253 C C . ASN A 1 295 ? -3.377 -8.562 -19.844 1 96.88 295 ASN A C 1
ATOM 2255 O O . ASN A 1 295 ? -3.748 -7.746 -19 1 96.88 295 ASN A O 1
ATOM 2259 N N . LEU A 1 296 ? -2.104 -8.852 -20.172 1 97.88 296 LEU A N 1
ATOM 2260 C CA . LEU A 1 296 ? -0.961 -8.258 -19.5 1 97.88 296 LEU A CA 1
ATOM 2261 C C . LEU A 1 296 ? -0.938 -6.742 -19.703 1 97.88 296 LEU A C 1
ATOM 2263 O O . LEU A 1 296 ? -1.332 -6.25 -20.766 1 97.88 296 LEU A O 1
ATOM 2267 N N . TRP A 1 297 ? -0.454 -6.039 -18.75 1 95.56 297 TRP A N 1
ATOM 2268 C CA . TRP A 1 297 ? -0.53 -4.582 -18.734 1 95.56 297 TRP A CA 1
ATOM 2269 C C . TRP A 1 297 ? 0.516 -3.975 -19.672 1 95.56 297 TRP A C 1
ATOM 2271 O O . TRP A 1 297 ? 1.587 -4.551 -19.875 1 95.56 297 TRP A O 1
ATOM 2281 N N . GLU A 1 298 ? 0.139 -2.828 -20.094 1 92.25 298 GLU A N 1
ATOM 2282 C CA . GLU A 1 298 ? 1.011 -2.014 -20.938 1 92.25 298 GLU A CA 1
ATOM 2283 C C . GLU A 1 298 ? 1.521 -0.791 -20.188 1 92.25 298 GLU A C 1
ATOM 2285 O O . GLU A 1 298 ? 0.936 -0.386 -19.172 1 92.25 298 GLU A O 1
ATOM 2290 N N . ASP A 1 299 ? 2.643 -0.309 -20.656 1 82.06 299 ASP A N 1
ATOM 2291 C CA . ASP A 1 299 ? 3.168 0.93 -20.094 1 82.06 299 ASP A CA 1
ATOM 2292 C C . ASP A 1 299 ? 2.512 2.148 -20.734 1 82.06 299 ASP A C 1
ATOM 2294 O O . ASP A 1 299 ? 1.523 2.018 -21.453 1 82.06 299 ASP A O 1
ATOM 2298 N N . ASP A 1 300 ? 3.016 3.305 -20.469 1 73.19 300 ASP A N 1
ATOM 2299 C CA . ASP A 1 300 ? 2.432 4.562 -20.922 1 73.19 300 ASP A CA 1
ATOM 2300 C C . ASP A 1 300 ? 2.598 4.734 -22.422 1 73.19 300 ASP A C 1
ATOM 2302 O O . ASP A 1 300 ? 1.892 5.531 -23.047 1 73.19 300 ASP A O 1
ATOM 2306 N N . GLU A 1 301 ? 3.455 4.004 -23 1 77.56 301 GLU A N 1
ATOM 2307 C CA . GLU A 1 301 ? 3.701 4.102 -24.438 1 77.56 301 GLU A CA 1
ATOM 2308 C C . GLU A 1 301 ? 2.908 3.047 -25.203 1 77.56 301 GLU A C 1
ATOM 2310 O O . GLU A 1 301 ? 3.049 2.922 -26.422 1 77.56 301 GLU A O 1
ATOM 2315 N N . GLY A 1 302 ? 2.191 2.258 -24.484 1 83.5 302 GLY A N 1
ATOM 2316 C CA . GLY A 1 302 ? 1.344 1.262 -25.109 1 83.5 302 GLY A CA 1
ATOM 2317 C C . GLY A 1 302 ? 2.057 -0.053 -25.375 1 83.5 302 GLY A C 1
ATOM 2318 O O . GLY A 1 302 ? 1.537 -0.92 -26.078 1 83.5 302 GLY A O 1
ATOM 2319 N N . GLN A 1 303 ? 3.229 -0.159 -24.891 1 88.69 303 GLN A N 1
ATOM 2320 C CA . GLN A 1 303 ? 3.961 -1.419 -24.969 1 88.69 303 GLN A CA 1
ATOM 2321 C C . GLN A 1 303 ? 3.781 -2.242 -23.703 1 88.69 303 GLN A C 1
ATOM 2323 O O . GLN A 1 303 ? 3.559 -1.688 -22.625 1 88.69 303 GLN A O 1
ATOM 2328 N N . LEU A 1 304 ? 3.877 -3.596 -23.938 1 94.25 304 LEU A N 1
ATOM 2329 C CA . LEU A 1 304 ? 3.855 -4.426 -22.734 1 94.25 304 LEU A CA 1
ATOM 2330 C C . LEU A 1 304 ? 4.953 -4.004 -21.766 1 94.25 304 LEU A C 1
ATOM 2332 O O . LEU A 1 304 ? 6.086 -3.748 -22.172 1 94.25 304 LEU A O 1
ATOM 2336 N N . GLU A 1 305 ? 4.633 -3.9 -20.578 1 93.25 305 GLU A N 1
ATOM 2337 C CA . GLU A 1 305 ? 5.625 -3.59 -19.562 1 93.25 305 GLU A CA 1
ATOM 2338 C C . GLU A 1 305 ? 6.668 -4.699 -19.438 1 93.25 305 GLU A C 1
ATOM 2340 O O . GLU A 1 305 ? 7.844 -4.43 -19.188 1 93.25 305 GLU A O 1
ATOM 2345 N N . LEU A 1 306 ? 6.227 -5.91 -19.641 1 96.88 306 LEU A N 1
ATOM 2346 C CA . LEU A 1 306 ? 7.121 -7.062 -19.609 1 96.88 306 LEU A CA 1
ATOM 2347 C C . LEU A 1 306 ? 7.734 -7.312 -20.984 1 96.88 306 LEU A C 1
ATOM 2349 O O . LEU A 1 306 ? 7.047 -7.211 -22 1 96.88 306 LEU A O 1
ATOM 2353 N N . ASP A 1 307 ? 8.992 -7.543 -20.984 1 96.69 307 ASP A N 1
ATOM 2354 C CA . ASP A 1 307 ? 9.734 -7.848 -22.203 1 96.69 307 ASP A CA 1
ATOM 2355 C C . ASP A 1 307 ? 10.117 -9.32 -22.25 1 96.69 307 ASP A C 1
ATOM 2357 O O . ASP A 1 307 ? 10.953 -9.789 -21.484 1 96.69 307 ASP A O 1
ATOM 2361 N N . PHE A 1 308 ? 9.547 -9.992 -23.281 1 97.06 308 PHE A N 1
ATOM 2362 C CA . PHE A 1 308 ? 9.781 -11.422 -23.438 1 97.06 308 PHE A CA 1
ATOM 2363 C C . PHE A 1 308 ? 10.742 -11.688 -24.594 1 97.06 308 PHE A C 1
ATOM 2365 O O . PHE A 1 308 ? 11.078 -12.844 -24.859 1 97.06 308 PHE A O 1
ATOM 2372 N N . GLU A 1 309 ? 11.234 -10.688 -25.234 1 95.25 309 GLU A N 1
ATOM 2373 C CA . GLU A 1 309 ? 11.891 -10.859 -26.531 1 95.25 309 GLU A CA 1
ATOM 2374 C C . GLU A 1 309 ? 13.391 -10.648 -26.422 1 95.25 309 GLU A C 1
ATOM 2376 O O . GLU A 1 309 ? 14.18 -11.352 -27.062 1 95.25 309 GLU A O 1
ATOM 2381 N N . THR A 1 310 ? 13.836 -9.656 -25.672 1 95.12 310 THR A N 1
ATOM 2382 C CA . THR A 1 310 ? 15.242 -9.281 -25.609 1 95.12 310 THR A CA 1
ATOM 2383 C C . THR A 1 310 ? 16.094 -10.477 -25.188 1 95.12 310 THR A C 1
ATOM 2385 O O . THR A 1 310 ? 17.172 -10.695 -25.734 1 95.12 310 THR A O 1
ATOM 2388 N N . ASP A 1 311 ? 15.68 -11.195 -24.203 1 95.94 311 ASP A N 1
ATOM 2389 C CA . ASP A 1 311 ? 16.344 -12.406 -23.719 1 95.94 311 ASP A CA 1
ATOM 2390 C C . ASP A 1 311 ? 15.352 -13.562 -23.625 1 95.94 311 ASP A C 1
ATOM 2392 O O . ASP A 1 311 ? 14.461 -13.562 -22.766 1 95.94 311 ASP A O 1
ATOM 2396 N N . GLN A 1 312 ? 15.562 -14.609 -24.344 1 96.31 312 GLN A N 1
ATOM 2397 C CA . GLN A 1 312 ? 14.609 -15.711 -24.484 1 96.31 312 GLN A CA 1
ATOM 2398 C C . GLN A 1 312 ? 14.547 -16.547 -23.219 1 96.31 312 GLN A C 1
ATOM 2400 O O . GLN A 1 312 ? 13.617 -17.344 -23.031 1 96.31 312 GLN A O 1
ATOM 2405 N N . GLU A 1 313 ? 15.508 -16.422 -22.391 1 97.75 313 GLU A N 1
ATOM 2406 C CA . GLU A 1 313 ? 15.547 -17.219 -21.172 1 97.75 313 GLU A CA 1
ATOM 2407 C C . GLU A 1 313 ? 15.164 -16.391 -19.953 1 97.75 313 GLU A C 1
ATOM 2409 O O . GLU A 1 313 ? 15.32 -16.828 -18.812 1 97.75 313 GLU A O 1
ATOM 2414 N N . ASP A 1 314 ? 14.727 -15.172 -20.219 1 98.25 314 ASP A N 1
ATOM 2415 C CA . ASP A 1 314 ? 14.422 -14.242 -19.125 1 98.25 314 ASP A CA 1
ATOM 2416 C C . ASP A 1 314 ? 13.094 -13.531 -19.375 1 98.25 314 ASP A C 1
ATOM 2418 O O . ASP A 1 314 ? 12.484 -13.688 -20.438 1 98.25 314 ASP A O 1
ATOM 2422 N N . ILE A 1 315 ? 12.539 -13.031 -18.391 1 98.38 315 ILE A N 1
ATOM 2423 C CA . ILE A 1 315 ? 11.477 -12.031 -18.438 1 98.38 315 ILE A CA 1
ATOM 2424 C C . ILE A 1 315 ? 11.984 -10.711 -17.875 1 98.38 315 ILE A C 1
ATOM 2426 O O . ILE A 1 315 ? 12.336 -10.625 -16.703 1 98.38 315 ILE A O 1
ATOM 2430 N N . GLN A 1 316 ? 12.039 -9.727 -18.703 1 97.62 316 GLN A N 1
ATOM 2431 C CA . GLN A 1 316 ? 12.609 -8.445 -18.297 1 97.62 316 GLN A CA 1
ATOM 2432 C C . GLN A 1 316 ? 11.539 -7.352 -18.266 1 97.62 316 GLN A C 1
ATOM 2434 O O . GLN A 1 316 ? 10.398 -7.578 -18.672 1 97.62 316 GLN A O 1
ATOM 2439 N N . ILE A 1 317 ? 11.891 -6.266 -17.641 1 93.75 317 ILE A N 1
ATOM 2440 C CA . ILE A 1 317 ? 10.977 -5.129 -17.578 1 93.75 317 ILE A CA 1
ATOM 2441 C C . ILE A 1 317 ? 11.469 -4.016 -18.5 1 93.75 317 ILE A C 1
ATOM 2443 O O . ILE A 1 317 ? 12.672 -3.799 -18.641 1 93.75 317 ILE A O 1
ATOM 2447 N N . ARG A 1 318 ? 10.445 -3.367 -19.062 1 88.44 318 ARG A N 1
ATOM 2448 C CA . ARG A 1 318 ? 10.711 -2.168 -19.844 1 88.44 318 ARG A CA 1
ATOM 2449 C C . ARG A 1 318 ? 10.562 -0.91 -19 1 88.44 318 ARG A C 1
ATOM 2451 O O . ARG A 1 318 ? 10.07 -0.971 -17.859 1 88.44 318 ARG A O 1
ATOM 2458 N N . GLY A 1 319 ? 11.055 0.17 -19.516 1 79.44 319 GLY A N 1
ATOM 2459 C CA . GLY A 1 319 ? 10.734 1.457 -18.906 1 79.44 319 GLY A CA 1
ATOM 2460 C C . GLY A 1 319 ? 11.734 1.889 -17.859 1 79.44 319 GLY A C 1
ATOM 2461 O O . GLY A 1 319 ? 12.945 1.734 -18.031 1 79.44 319 GLY A O 1
ATOM 2462 N N . ALA A 1 320 ? 11.219 2.412 -16.719 1 73.06 320 ALA A N 1
ATOM 2463 C CA . ALA A 1 320 ? 12.008 3.184 -15.758 1 73.06 320 ALA A CA 1
ATOM 2464 C C . ALA A 1 320 ? 12.969 2.281 -14.992 1 73.06 320 ALA A C 1
ATOM 2466 O O . ALA A 1 320 ? 14.008 2.738 -14.508 1 73.06 320 ALA A O 1
ATOM 2467 N N . ASN A 1 321 ? 12.727 1.032 -14.922 1 77.44 321 ASN A N 1
ATOM 2468 C CA . ASN A 1 321 ? 13.562 0.135 -14.141 1 77.44 321 ASN A CA 1
ATOM 2469 C C . ASN A 1 321 ? 14.656 -0.501 -14.992 1 77.44 321 ASN A C 1
ATOM 2471 O O . ASN A 1 321 ? 15.484 -1.257 -14.484 1 77.44 321 ASN A O 1
ATOM 2475 N N . ARG A 1 322 ? 14.664 -0.159 -16.219 1 85.75 322 ARG A N 1
ATOM 2476 C CA . ARG A 1 322 ? 15.688 -0.659 -17.125 1 85.75 322 ARG A CA 1
ATOM 2477 C C . ARG A 1 322 ? 16.781 0.388 -17.359 1 85.75 322 ARG A C 1
ATOM 2479 O O . ARG A 1 322 ? 16.484 1.521 -17.75 1 85.75 322 ARG A O 1
ATOM 2486 N N . ASP A 1 323 ? 18 0.004 -17.031 1 89.81 323 ASP A N 1
ATOM 2487 C CA . ASP A 1 323 ? 19.156 0.874 -17.219 1 89.81 323 ASP A CA 1
ATOM 2488 C C . ASP A 1 323 ? 20.172 0.24 -18.172 1 89.81 323 ASP A C 1
ATOM 2490 O O . ASP A 1 323 ? 20.891 -0.695 -17.797 1 89.81 323 ASP A O 1
ATOM 2494 N N . GLU A 1 324 ? 20.266 0.814 -19.312 1 91.56 324 GLU A N 1
ATOM 2495 C CA . GLU A 1 324 ? 21.125 0.249 -20.344 1 91.56 324 GLU A CA 1
ATOM 2496 C C . GLU A 1 324 ? 22.594 0.317 -19.938 1 91.56 324 GLU A C 1
ATOM 2498 O O . GLU A 1 324 ? 23.391 -0.564 -20.281 1 91.56 324 GLU A O 1
ATOM 2503 N N . LYS A 1 325 ? 22.891 1.31 -19.25 1 93.19 325 LYS A N 1
ATOM 2504 C CA . LYS A 1 325 ? 24.266 1.427 -18.781 1 93.19 325 LYS A CA 1
ATOM 2505 C C . LYS A 1 325 ? 24.625 0.292 -17.812 1 93.19 325 LYS A C 1
ATOM 2507 O O . LYS A 1 325 ? 25.703 -0.302 -17.922 1 93.19 325 LYS A O 1
ATOM 2512 N N . ASN A 1 326 ? 23.766 -0.017 -16.953 1 94.94 326 ASN A N 1
ATOM 2513 C CA . ASN A 1 326 ? 23.969 -1.106 -16 1 94.94 326 ASN A CA 1
ATOM 2514 C C . ASN A 1 326 ? 24.047 -2.457 -16.703 1 94.94 326 ASN A C 1
ATOM 2516 O O . ASN A 1 326 ? 24.844 -3.318 -16.312 1 94.94 326 ASN A O 1
ATOM 2520 N N . ILE A 1 327 ? 23.297 -2.574 -17.719 1 94.94 327 ILE A N 1
ATOM 2521 C CA . ILE A 1 327 ? 23.266 -3.822 -18.469 1 94.94 327 ILE A CA 1
ATOM 2522 C C . ILE A 1 327 ? 24.609 -4.035 -19.156 1 94.94 327 ILE A C 1
ATOM 2524 O O . ILE A 1 327 ? 25.172 -5.133 -19.109 1 94.94 327 ILE A O 1
ATOM 2528 N N . GLU A 1 328 ? 25.125 -2.998 -19.688 1 95.69 328 GLU A N 1
ATOM 2529 C CA . GLU A 1 328 ? 26.438 -3.076 -20.328 1 95.69 328 GLU A CA 1
ATOM 2530 C C . GLU A 1 328 ? 27.547 -3.309 -19.312 1 95.69 328 GLU A C 1
ATOM 2532 O O . GLU A 1 328 ? 28.453 -4.109 -19.547 1 95.69 328 GLU A O 1
ATOM 2537 N N . MET A 1 329 ? 27.453 -2.688 -18.234 1 96.5 329 MET A N 1
ATOM 2538 C CA . MET A 1 329 ? 28.438 -2.844 -17.172 1 96.5 329 MET A CA 1
ATOM 2539 C C . MET A 1 329 ? 28.422 -4.266 -16.625 1 96.5 329 MET A C 1
ATOM 2541 O O . MET A 1 329 ? 29.469 -4.797 -16.25 1 96.5 329 MET A O 1
ATOM 2545 N N . ALA A 1 330 ? 27.312 -4.883 -16.625 1 96.62 330 ALA A N 1
ATOM 2546 C CA . ALA A 1 330 ? 27.172 -6.23 -16.078 1 96.62 330 ALA A CA 1
ATOM 2547 C C . ALA A 1 330 ? 27.938 -7.246 -16.922 1 96.62 330 ALA A C 1
ATOM 2549 O O . ALA A 1 330 ? 28.406 -8.258 -16.391 1 96.62 330 ALA A O 1
ATOM 2550 N N . LYS A 1 331 ? 28.094 -6.941 -18.156 1 95.5 331 LYS A N 1
ATOM 2551 C CA . LYS A 1 331 ? 28.875 -7.801 -19.031 1 95.5 331 LYS A CA 1
ATOM 2552 C C . LYS A 1 331 ? 30.375 -7.699 -18.719 1 95.5 331 LYS A C 1
ATOM 2554 O O . LYS A 1 331 ? 31.109 -8.68 -18.844 1 95.5 331 LYS A O 1
ATOM 2559 N N . GLN A 1 332 ? 30.734 -6.555 -18.25 1 96.38 332 GLN A N 1
ATOM 2560 C CA . GLN A 1 332 ? 32.156 -6.281 -17.969 1 96.38 332 GLN A CA 1
ATOM 2561 C C . GLN A 1 332 ? 32.531 -6.719 -16.562 1 96.38 332 GLN A C 1
ATOM 2563 O O . GLN A 1 332 ? 33.656 -7.102 -16.312 1 96.38 332 GLN A O 1
ATOM 2568 N N . TYR A 1 333 ? 31.578 -6.672 -15.672 1 96.75 333 TYR A N 1
ATOM 2569 C CA . TYR A 1 333 ? 31.828 -6.969 -14.273 1 96.75 333 TYR A CA 1
ATOM 2570 C C . TYR A 1 333 ? 30.891 -8.062 -13.766 1 96.75 333 TYR A C 1
ATOM 2572 O O . TYR A 1 333 ? 29.953 -7.789 -13.031 1 96.75 333 TYR A O 1
ATOM 2580 N N . PRO A 1 334 ? 31.234 -9.273 -13.977 1 93.94 334 PRO A N 1
ATOM 2581 C CA . PRO A 1 334 ? 30.328 -10.391 -13.727 1 93.94 334 PRO A CA 1
ATOM 2582 C C . PRO A 1 334 ? 30.031 -10.586 -12.242 1 93.94 334 PRO A C 1
ATOM 2584 O O . PRO A 1 334 ? 28.953 -11.07 -11.883 1 93.94 334 PRO A O 1
ATOM 2587 N N . ASN A 1 335 ? 30.969 -10.211 -11.375 1 95.5 335 ASN A N 1
ATOM 2588 C CA . ASN A 1 335 ? 30.734 -10.391 -9.945 1 95.5 335 ASN A CA 1
ATOM 2589 C C . ASN A 1 335 ? 29.797 -9.328 -9.398 1 95.5 335 ASN A C 1
ATOM 2591 O O . ASN A 1 335 ? 29.344 -9.414 -8.25 1 95.5 335 ASN A O 1
ATOM 2595 N N . SER A 1 336 ? 29.422 -8.375 -10.211 1 97.06 336 SER A N 1
ATOM 2596 C CA . SER A 1 336 ? 28.484 -7.328 -9.836 1 97.06 336 SER A CA 1
ATOM 2597 C C . SER A 1 336 ? 27.188 -7.438 -10.648 1 97.06 336 SER A C 1
ATOM 2599 O O . SER A 1 336 ? 26.359 -6.523 -10.633 1 97.06 336 SER A O 1
ATOM 2601 N N . LYS A 1 337 ? 27.047 -8.484 -11.281 1 97.06 337 LYS A N 1
ATOM 2602 C CA . LYS A 1 337 ? 25.953 -8.672 -12.227 1 97.06 337 LYS A CA 1
ATOM 2603 C C . LYS A 1 337 ? 24.594 -8.523 -11.539 1 97.06 337 LYS A C 1
ATOM 2605 O O . LYS A 1 337 ? 23.719 -7.82 -12.031 1 97.06 337 LYS A O 1
ATOM 2610 N N . HIS A 1 338 ? 24.438 -9.18 -10.414 1 97.31 338 HIS A N 1
ATOM 2611 C CA . HIS A 1 338 ? 23.141 -9.188 -9.742 1 97.31 338 HIS A CA 1
ATOM 2612 C C . HIS A 1 338 ? 22.781 -7.797 -9.227 1 97.31 338 HIS A C 1
ATOM 2614 O O . HIS A 1 338 ? 21.609 -7.391 -9.281 1 97.31 338 HIS A O 1
ATOM 2620 N N . PHE A 1 339 ? 23.781 -7.074 -8.773 1 97.5 339 PHE A N 1
ATOM 2621 C CA . PHE A 1 339 ? 23.547 -5.691 -8.367 1 97.5 339 PHE A CA 1
ATOM 2622 C C . PHE A 1 339 ? 23.078 -4.855 -9.555 1 97.5 339 PHE A C 1
ATOM 2624 O O . PHE A 1 339 ? 22.125 -4.07 -9.43 1 97.5 339 PHE A O 1
ATOM 2631 N N . LEU A 1 340 ? 23.625 -5.078 -10.633 1 96.94 340 LEU A N 1
ATOM 2632 C CA . LEU A 1 340 ? 23.453 -4.207 -11.789 1 96.94 340 LEU A CA 1
ATOM 2633 C C . LEU A 1 340 ? 22.172 -4.559 -12.547 1 96.94 340 LEU A C 1
ATOM 2635 O O . LEU A 1 340 ? 21.594 -3.711 -13.234 1 96.94 340 LEU A O 1
ATOM 2639 N N . THR A 1 341 ? 21.641 -5.789 -12.367 1 97.38 341 THR A N 1
ATOM 2640 C CA . THR A 1 341 ? 20.609 -6.199 -13.32 1 97.38 341 THR A CA 1
ATOM 2641 C C . THR A 1 341 ? 19.359 -6.66 -12.586 1 97.38 341 THR A C 1
ATOM 2643 O O . THR A 1 341 ? 18.328 -6.895 -13.211 1 97.38 341 THR A O 1
ATOM 2646 N N . TYR A 1 342 ? 19.312 -6.773 -11.289 1 97.56 342 TYR A N 1
ATOM 2647 C CA . TYR A 1 342 ? 18.188 -7.379 -10.602 1 97.56 342 TYR A CA 1
ATOM 2648 C C . TYR A 1 342 ? 16.922 -6.555 -10.812 1 97.56 342 TYR A C 1
ATOM 2650 O O . TYR A 1 342 ? 15.805 -7.082 -10.727 1 97.56 342 TYR A O 1
ATOM 2658 N N . ARG A 1 343 ? 17.016 -5.32 -11.133 1 95.56 343 ARG A N 1
ATOM 2659 C CA . ARG A 1 343 ? 15.859 -4.441 -11.227 1 95.56 343 ARG A CA 1
ATOM 2660 C C . ARG A 1 343 ? 15.094 -4.676 -12.523 1 95.56 343 ARG A C 1
ATOM 2662 O O . ARG A 1 343 ? 13.883 -4.449 -12.594 1 95.56 343 ARG A O 1
ATOM 2669 N N . HIS A 1 344 ? 15.797 -5.137 -13.562 1 95.69 344 HIS A N 1
ATOM 2670 C CA . HIS A 1 344 ? 15.078 -5.285 -14.82 1 95.69 344 HIS A CA 1
ATOM 2671 C C . HIS A 1 344 ? 14.984 -6.75 -15.234 1 95.69 344 HIS A C 1
ATOM 2673 O O . HIS A 1 344 ? 14.211 -7.102 -16.125 1 95.69 344 HIS A O 1
ATOM 2679 N N . SER A 1 345 ? 15.742 -7.578 -14.602 1 98.25 345 SER A N 1
ATOM 2680 C CA . SER A 1 345 ? 15.797 -8.984 -14.992 1 98.25 345 SER A CA 1
ATOM 2681 C C . SER A 1 345 ? 15.211 -9.883 -13.914 1 98.25 345 SER A C 1
ATOM 2683 O O . SER A 1 345 ? 15.75 -9.977 -12.812 1 98.25 345 SER A O 1
ATOM 2685 N N . LEU A 1 346 ? 14.188 -10.625 -14.328 1 98.69 346 LEU A N 1
ATOM 2686 C CA . LEU A 1 346 ? 13.594 -11.562 -13.375 1 98.69 346 LEU A CA 1
ATOM 2687 C C . LEU A 1 346 ? 14.57 -12.68 -13.031 1 98.69 346 LEU A C 1
ATOM 2689 O O . LEU A 1 346 ? 14.625 -13.125 -11.883 1 98.69 346 LEU A O 1
ATOM 2693 N N . ARG A 1 347 ? 15.328 -13.133 -13.992 1 98.69 347 ARG A N 1
ATOM 2694 C CA . ARG A 1 347 ? 16.297 -14.203 -13.766 1 98.69 347 ARG A CA 1
ATOM 2695 C C . ARG A 1 347 ? 17.328 -13.781 -12.734 1 98.69 347 ARG A C 1
ATOM 2697 O O . ARG A 1 347 ? 17.641 -14.547 -11.812 1 98.69 347 ARG A O 1
ATOM 2704 N N . SER A 1 348 ? 17.844 -12.547 -12.906 1 98.31 348 SER A N 1
ATOM 2705 C CA . SER A 1 348 ? 18.812 -12.023 -11.961 1 98.31 348 SER A CA 1
ATOM 2706 C C . SER A 1 348 ? 18.219 -11.875 -10.57 1 98.31 348 SER A C 1
ATOM 2708 O O . SER A 1 348 ? 18.844 -12.234 -9.57 1 98.31 348 SER A O 1
ATOM 2710 N N . TYR A 1 349 ? 17.047 -11.367 -10.484 1 98.44 349 TYR A N 1
ATOM 2711 C CA . TYR A 1 349 ? 16.375 -11.141 -9.211 1 98.44 349 TYR A CA 1
ATOM 2712 C C . TYR A 1 349 ? 16.047 -12.461 -8.523 1 98.44 349 TYR A C 1
ATOM 2714 O O . TYR A 1 349 ? 16.297 -12.625 -7.328 1 98.44 349 TYR A O 1
ATOM 2722 N N . ALA A 1 350 ? 15.477 -13.438 -9.281 1 98.75 350 ALA A N 1
ATOM 2723 C CA . ALA A 1 350 ? 15.109 -14.742 -8.742 1 98.75 350 ALA A CA 1
ATOM 2724 C C . ALA A 1 350 ? 16.328 -15.492 -8.227 1 98.75 350 ALA A C 1
ATOM 2726 O O . ALA A 1 350 ? 16.234 -16.281 -7.285 1 98.75 350 ALA A O 1
ATOM 2727 N N . ALA A 1 351 ? 17.453 -15.227 -8.789 1 98.62 351 ALA A N 1
ATOM 2728 C CA . ALA A 1 351 ? 18.688 -15.914 -8.414 1 98.62 351 ALA A CA 1
ATOM 2729 C C . ALA A 1 351 ? 19.094 -15.562 -6.984 1 98.62 351 ALA A C 1
ATOM 2731 O O . ALA A 1 351 ? 19.734 -16.375 -6.301 1 98.62 351 ALA A O 1
ATOM 2732 N N . ILE A 1 352 ? 18.766 -14.383 -6.57 1 98.5 352 ILE A N 1
ATOM 2733 C CA . ILE A 1 352 ? 19.219 -13.938 -5.258 1 98.5 352 ILE A CA 1
ATOM 2734 C C . ILE A 1 352 ? 18.031 -13.758 -4.324 1 98.5 352 ILE A C 1
ATOM 2736 O O . ILE A 1 352 ? 18.172 -13.266 -3.205 1 98.5 352 ILE A O 1
ATOM 2740 N N . LEU A 1 353 ? 16.875 -14.164 -4.719 1 98.44 353 LEU A N 1
ATOM 2741 C CA . LEU A 1 353 ? 15.617 -13.867 -4.027 1 98.44 353 LEU A CA 1
ATOM 2742 C C . LEU A 1 353 ? 15.57 -14.578 -2.676 1 98.44 353 LEU A C 1
ATOM 2744 O O . LEU A 1 353 ? 15.016 -14.039 -1.711 1 98.44 353 LEU A O 1
ATOM 2748 N N . TYR A 1 354 ? 16.156 -15.75 -2.641 1 97.94 354 TYR A N 1
ATOM 2749 C CA . TYR A 1 354 ? 16.156 -16.516 -1.4 1 97.94 354 TYR A CA 1
ATOM 2750 C C . TYR A 1 354 ? 17.578 -16.719 -0.892 1 97.94 354 TYR A C 1
ATOM 2752 O O . TYR A 1 354 ? 18.5 -16.969 -1.679 1 97.94 354 TYR A O 1
ATOM 2760 N N . LEU A 1 355 ? 17.703 -16.562 0.419 1 96.62 355 LEU A N 1
ATOM 2761 C CA . LEU A 1 355 ? 19.016 -16.781 1.035 1 96.62 355 LEU A CA 1
ATOM 2762 C C . LEU A 1 355 ? 19.453 -18.234 0.869 1 96.62 355 LEU A C 1
ATOM 2764 O O . LEU A 1 355 ? 20.625 -18.5 0.571 1 96.62 355 LEU A O 1
ATOM 2768 N N . LYS A 1 356 ? 18.5 -19.078 1.116 1 94.44 356 LYS A N 1
ATOM 2769 C CA . LYS A 1 356 ? 18.719 -20.516 0.953 1 94.44 356 LYS A CA 1
ATOM 2770 C C . LYS A 1 356 ? 17.578 -21.156 0.169 1 94.44 356 LYS A C 1
ATOM 2772 O O . LYS A 1 356 ? 16.406 -20.781 0.341 1 94.44 356 LYS A O 1
ATOM 2777 N N . LEU A 1 357 ? 17.938 -22.016 -0.715 1 94.31 357 LEU A N 1
ATOM 2778 C CA . LEU A 1 357 ? 16.984 -22.828 -1.459 1 94.31 357 LEU A CA 1
ATOM 2779 C C . LEU A 1 357 ? 17.359 -24.297 -1.384 1 94.31 357 LEU A C 1
ATOM 2781 O O . LEU A 1 357 ? 18.5 -24.672 -1.662 1 94.31 357 LEU A O 1
ATOM 2785 N N . PRO A 1 358 ? 16.438 -25.094 -0.953 1 92.88 358 PRO A N 1
ATOM 2786 C CA . PRO A 1 358 ? 16.75 -26.531 -0.939 1 92.88 358 PRO A CA 1
ATOM 2787 C C . PRO A 1 358 ? 17.156 -27.062 -2.312 1 92.88 358 PRO A C 1
ATOM 2789 O O . PRO A 1 358 ? 16.594 -26.641 -3.33 1 92.88 358 PRO A O 1
ATOM 2792 N N . THR A 1 359 ? 18.016 -28 -2.285 1 91.56 359 THR A N 1
ATOM 2793 C CA . THR A 1 359 ? 18.578 -28.516 -3.525 1 91.56 359 THR A CA 1
ATOM 2794 C C . THR A 1 359 ? 17.516 -29.234 -4.344 1 91.56 359 THR A C 1
ATOM 2796 O O . THR A 1 359 ? 17.625 -29.328 -5.57 1 91.56 359 THR A O 1
ATOM 2799 N N . GLU A 1 360 ? 16.5 -29.672 -3.676 1 94.12 360 GLU A N 1
ATOM 2800 C CA . GLU A 1 360 ? 15.453 -30.438 -4.355 1 94.12 360 GLU A CA 1
ATOM 2801 C C . GLU A 1 360 ? 14.438 -29.516 -5.016 1 94.12 360 GLU A C 1
ATOM 2803 O O . GLU A 1 360 ? 13.594 -29.969 -5.793 1 94.12 360 GLU A O 1
ATOM 2808 N N . PHE A 1 361 ? 14.508 -28.266 -4.723 1 97.56 361 PHE A N 1
ATOM 2809 C CA . PHE A 1 361 ? 13.539 -27.344 -5.293 1 97.56 361 PHE A CA 1
ATOM 2810 C C . PHE A 1 361 ? 14.172 -26.516 -6.406 1 97.56 361 PHE A C 1
ATOM 2812 O O . PHE A 1 361 ? 15.219 -25.891 -6.203 1 97.56 361 PHE A O 1
ATOM 2819 N N . ARG A 1 362 ? 13.469 -26.438 -7.555 1 98.19 362 ARG A N 1
ATOM 2820 C CA . ARG A 1 362 ? 14.023 -25.75 -8.711 1 98.19 362 ARG A CA 1
ATOM 2821 C C . ARG A 1 362 ? 13.094 -24.641 -9.172 1 98.19 362 ARG A C 1
ATOM 2823 O O . ARG A 1 362 ? 11.875 -24.812 -9.211 1 98.19 362 ARG A O 1
ATOM 2830 N N . ILE A 1 363 ? 13.664 -23.516 -9.477 1 98.62 363 ILE A N 1
ATOM 2831 C CA . ILE A 1 363 ? 12.953 -22.438 -10.156 1 98.62 363 ILE A CA 1
ATOM 2832 C C . ILE A 1 363 ? 13.258 -22.469 -11.648 1 98.62 363 ILE A C 1
ATOM 2834 O O . ILE A 1 363 ? 14.406 -22.281 -12.062 1 98.62 363 ILE A O 1
ATOM 2838 N N . MET A 1 364 ? 12.266 -22.812 -12.414 1 98.75 364 MET A N 1
ATOM 2839 C CA . MET A 1 364 ? 12.391 -22.828 -13.875 1 98.75 364 MET A CA 1
ATOM 2840 C C . MET A 1 364 ? 11.828 -21.547 -14.477 1 98.75 364 MET A C 1
ATOM 2842 O O . MET A 1 364 ? 10.719 -21.125 -14.148 1 98.75 364 MET A O 1
ATOM 2846 N N . LEU A 1 365 ? 12.617 -20.891 -15.258 1 98.81 365 LEU A N 1
ATOM 2847 C CA . LEU A 1 365 ? 12.211 -19.672 -15.945 1 98.81 365 LEU A CA 1
ATOM 2848 C C . LEU A 1 365 ? 12.453 -19.781 -17.453 1 98.81 365 LEU A C 1
ATOM 2850 O O . LEU A 1 365 ? 13.586 -19.984 -17.875 1 98.81 365 LEU A O 1
ATOM 2854 N N . ARG A 1 366 ? 11.422 -19.688 -18.219 1 98.5 366 ARG A N 1
ATOM 2855 C CA . ARG A 1 366 ? 11.5 -19.75 -19.672 1 98.5 366 ARG A CA 1
ATOM 2856 C C . ARG A 1 366 ? 12.242 -21 -20.125 1 98.5 366 ARG A C 1
ATOM 2858 O O . ARG A 1 366 ? 13.141 -20.922 -20.969 1 98.5 366 ARG A O 1
ATOM 2865 N N . GLY A 1 367 ? 11.938 -22.094 -19.453 1 97.44 367 GLY A N 1
ATOM 2866 C CA . GLY A 1 367 ? 12.461 -23.391 -19.891 1 97.44 367 GLY A CA 1
ATOM 2867 C C . GLY A 1 367 ? 13.828 -23.688 -19.328 1 97.44 367 GLY A C 1
ATOM 2868 O O . GLY A 1 367 ? 14.328 -24.812 -19.469 1 97.44 367 GLY A O 1
ATOM 2869 N N . SER A 1 368 ? 14.391 -22.719 -18.641 1 98.06 368 SER A N 1
ATOM 2870 C CA . SER A 1 368 ? 15.727 -22.938 -18.078 1 98.06 368 SER A CA 1
ATOM 2871 C C . SER A 1 368 ? 15.727 -22.719 -16.562 1 98.06 368 SER A C 1
ATOM 2873 O O . SER A 1 368 ? 15.023 -21.859 -16.047 1 98.06 368 SER A O 1
ATOM 2875 N N . GLU A 1 369 ? 16.578 -23.469 -15.93 1 98.06 369 GLU A N 1
ATOM 2876 C CA . GLU A 1 369 ? 16.672 -23.375 -14.477 1 98.06 369 GLU A CA 1
ATOM 2877 C C . GLU A 1 369 ? 17.406 -22.094 -14.047 1 98.06 369 GLU A C 1
ATOM 2879 O O . GLU A 1 369 ? 18.406 -21.719 -14.656 1 98.06 369 GLU A O 1
ATOM 2884 N N . VAL A 1 370 ? 16.859 -21.438 -13.055 1 98.38 370 VAL A N 1
ATOM 2885 C CA . VAL A 1 370 ? 17.531 -20.297 -12.445 1 98.38 370 VAL A CA 1
ATOM 2886 C C . VAL A 1 370 ? 18.562 -20.781 -11.422 1 98.38 370 VAL A C 1
ATOM 2888 O O . VAL A 1 370 ? 18.203 -21.469 -10.461 1 98.38 370 VAL A O 1
ATOM 2891 N N . GLU A 1 371 ? 19.766 -20.453 -11.625 1 96.75 371 GLU A N 1
ATOM 2892 C CA . GLU A 1 371 ? 20.812 -20.844 -10.68 1 96.75 371 GLU A CA 1
ATOM 2893 C C . GLU A 1 371 ? 20.781 -19.953 -9.438 1 96.75 371 GLU A C 1
ATOM 2895 O O . GLU A 1 371 ? 20.938 -18.734 -9.531 1 96.75 371 GLU A O 1
ATOM 2900 N N . HIS A 1 372 ? 20.531 -20.641 -8.359 1 97.38 372 HIS A N 1
ATOM 2901 C CA . HIS A 1 372 ? 20.578 -19.922 -7.094 1 97.38 372 HIS A CA 1
ATOM 2902 C C . HIS A 1 372 ? 21.953 -19.297 -6.863 1 97.38 372 HIS A C 1
ATOM 2904 O O . HIS A 1 372 ? 22.984 -19.922 -7.152 1 97.38 372 HIS A O 1
ATOM 2910 N N . HIS A 1 373 ? 21.953 -18.047 -6.348 1 97.38 373 HIS A N 1
ATOM 2911 C CA . HIS A 1 373 ? 23.219 -17.359 -6.184 1 97.38 373 HIS A CA 1
ATOM 2912 C C . HIS A 1 373 ? 23.375 -16.812 -4.773 1 97.38 373 HIS A C 1
ATOM 2914 O O . HIS A 1 373 ? 22.516 -16.047 -4.305 1 97.38 373 HIS A O 1
ATOM 2920 N N . ASP A 1 374 ? 24.453 -17.188 -4.184 1 95.88 374 ASP A N 1
ATOM 2921 C CA . ASP A 1 374 ? 24.844 -16.656 -2.887 1 95.88 374 ASP A CA 1
ATOM 2922 C C . ASP A 1 374 ? 25.75 -15.43 -3.055 1 95.88 374 ASP A C 1
ATOM 2924 O O . ASP A 1 374 ? 26.875 -15.547 -3.537 1 95.88 374 ASP A O 1
ATOM 2928 N N . ILE A 1 375 ? 25.312 -14.297 -2.539 1 96.19 375 ILE A N 1
ATOM 2929 C CA . ILE A 1 375 ? 26 -13.031 -2.746 1 96.19 375 ILE A CA 1
ATOM 2930 C C . ILE A 1 375 ? 27.344 -13.055 -2.043 1 96.19 375 ILE A C 1
ATOM 2932 O O . ILE A 1 375 ? 28.281 -12.352 -2.445 1 96.19 375 ILE A O 1
ATOM 2936 N N . VAL A 1 376 ? 27.547 -13.859 -1.021 1 96.56 376 VAL A N 1
ATOM 2937 C CA . VAL A 1 376 ? 28.797 -13.953 -0.279 1 96.56 376 VAL A CA 1
ATOM 2938 C C . VAL A 1 376 ? 29.906 -14.438 -1.205 1 96.56 376 VAL A C 1
ATOM 2940 O O . VAL A 1 376 ? 31.078 -14.062 -1.036 1 96.56 376 VAL A O 1
ATOM 2943 N N . LYS A 1 377 ? 29.547 -15.195 -2.193 1 96 377 LYS A N 1
ATOM 2944 C CA . LYS A 1 377 ? 30.516 -15.727 -3.148 1 96 377 LYS A CA 1
ATOM 2945 C C . LYS A 1 377 ? 31.094 -14.609 -4.023 1 96 377 LYS A C 1
ATOM 2947 O O . LYS A 1 377 ? 32.125 -14.805 -4.684 1 96 377 LYS A O 1
ATOM 2952 N N . ASP A 1 378 ? 30.484 -13.516 -4.027 1 97.12 378 ASP A N 1
ATOM 2953 C CA . ASP A 1 378 ? 30.938 -12.383 -4.832 1 97.12 378 ASP A CA 1
ATOM 2954 C C . ASP A 1 378 ? 31.922 -11.516 -4.047 1 97.12 378 ASP A C 1
ATOM 2956 O O . ASP A 1 378 ? 32.469 -10.547 -4.578 1 97.12 378 ASP A O 1
ATOM 2960 N N . MET A 1 379 ? 32.25 -11.859 -2.836 1 96.81 379 MET A N 1
ATOM 2961 C CA . MET A 1 379 ? 33.062 -11.008 -1.951 1 96.81 379 MET A CA 1
ATOM 2962 C C . MET A 1 379 ? 34.5 -11.484 -1.9 1 96.81 379 MET A C 1
ATOM 2964 O O . MET A 1 379 ? 34.781 -12.672 -2.035 1 96.81 379 MET A O 1
ATOM 2968 N N . ILE A 1 380 ? 35.281 -10.43 -1.685 1 96.19 380 ILE A N 1
ATOM 2969 C CA . ILE A 1 380 ? 36.656 -10.711 -1.386 1 96.19 380 ILE A CA 1
ATOM 2970 C C . ILE A 1 380 ? 36.844 -10.945 0.114 1 96.19 380 ILE A C 1
ATOM 2972 O O . ILE A 1 380 ? 36.688 -10.023 0.916 1 96.19 380 ILE A O 1
ATOM 2976 N N . GLU A 1 381 ? 37.219 -12.031 0.604 1 90.44 381 GLU A N 1
ATOM 2977 C CA . GLU A 1 381 ? 37.469 -12.367 2 1 90.44 381 GLU A CA 1
ATOM 2978 C C . GLU A 1 381 ? 36.438 -11.742 2.926 1 90.44 381 GLU A C 1
ATOM 2980 O O . GLU A 1 381 ? 36.75 -10.883 3.744 1 90.44 381 GLU A O 1
ATOM 2985 N N . PRO A 1 382 ? 35.219 -12.211 2.857 1 95.25 382 PRO A N 1
ATOM 2986 C CA . PRO A 1 382 ? 34.156 -11.625 3.656 1 95.25 382 PRO A CA 1
ATOM 2987 C C . PRO A 1 382 ? 34.406 -11.758 5.16 1 95.25 382 PRO A C 1
ATOM 2989 O O . PRO A 1 382 ? 35 -12.734 5.605 1 95.25 382 PRO A O 1
ATOM 2992 N N . LYS A 1 383 ? 33.969 -10.789 5.891 1 95.44 383 LYS A N 1
ATOM 2993 C CA . LYS A 1 383 ? 33.969 -10.789 7.352 1 95.44 383 LYS A CA 1
ATOM 2994 C C . LYS A 1 383 ? 32.562 -11.008 7.902 1 95.44 383 LYS A C 1
ATOM 2996 O O . LYS A 1 383 ? 31.594 -10.445 7.383 1 95.44 383 LYS A O 1
ATOM 3001 N N . THR A 1 384 ? 32.5 -11.836 8.922 1 95 384 THR A N 1
ATOM 3002 C CA . THR A 1 384 ? 31.188 -12.133 9.523 1 95 384 THR A CA 1
ATOM 3003 C C . THR A 1 384 ? 31.125 -11.578 10.945 1 95 384 THR A C 1
ATOM 3005 O O . THR A 1 384 ? 32.062 -11.742 11.734 1 95 384 THR A O 1
ATOM 3008 N N . THR A 1 385 ? 30.094 -10.844 11.156 1 91.75 385 THR A N 1
ATOM 3009 C CA . THR A 1 385 ? 29.844 -10.297 12.484 1 91.75 385 THR A CA 1
ATOM 3010 C C . THR A 1 385 ? 28.406 -10.562 12.906 1 91.75 385 THR A C 1
ATOM 3012 O O . THR A 1 385 ? 27.516 -10.68 12.062 1 91.75 385 THR A O 1
ATOM 3015 N N . THR A 1 386 ? 28.266 -10.672 14.188 1 89.62 386 THR A N 1
ATOM 3016 C CA . THR A 1 386 ? 26.922 -10.898 14.711 1 89.62 386 THR A CA 1
ATOM 3017 C C . THR A 1 386 ? 26.328 -9.594 15.227 1 89.62 386 THR A C 1
ATOM 3019 O O . THR A 1 386 ? 26.953 -8.875 16 1 89.62 386 THR A O 1
ATOM 3022 N N . TYR A 1 387 ? 25.188 -9.266 14.703 1 85.75 387 TYR A N 1
ATOM 3023 C CA . TYR A 1 387 ? 24.422 -8.117 15.164 1 85.75 387 TYR A CA 1
ATOM 3024 C C . TYR A 1 387 ? 23.375 -8.523 16.188 1 85.75 387 TYR A C 1
ATOM 3026 O O . TYR A 1 387 ? 22.578 -9.445 15.953 1 85.75 387 TYR A O 1
ATOM 3034 N N . ARG A 1 388 ? 23.406 -7.855 17.312 1 82 388 ARG A N 1
ATOM 3035 C CA . ARG A 1 388 ? 22.406 -8.07 18.359 1 82 388 ARG A CA 1
ATOM 3036 C C . ARG A 1 388 ? 21.656 -6.777 18.688 1 82 388 ARG A C 1
ATOM 3038 O O . ARG A 1 388 ? 22.266 -5.832 19.203 1 82 388 ARG A O 1
ATOM 3045 N N . PRO A 1 389 ? 20.422 -6.746 18.281 1 75.62 389 PRO A N 1
ATOM 3046 C CA . PRO A 1 389 ? 19.672 -5.516 18.547 1 75.62 389 PRO A CA 1
ATOM 3047 C C . PRO A 1 389 ? 19.562 -5.207 20.047 1 75.62 389 PRO A C 1
ATOM 3049 O O . PRO A 1 389 ? 19.516 -6.125 20.859 1 75.62 389 PRO A O 1
ATOM 3052 N N . GLN A 1 390 ? 19.938 -3.959 20.469 1 63.66 390 GLN A N 1
ATOM 3053 C CA . GLN A 1 390 ? 19.797 -3.535 21.859 1 63.66 390 GLN A CA 1
ATOM 3054 C C . GLN A 1 390 ? 18.375 -3.742 22.344 1 63.66 390 GLN A C 1
ATOM 3056 O O . GLN A 1 390 ? 17.406 -3.555 21.594 1 63.66 390 GLN A O 1
ATOM 3061 N N . GLN A 1 391 ? 18.266 -4.512 23.391 1 54.31 391 GLN A N 1
ATOM 3062 C CA . GLN A 1 391 ? 17 -4.84 24.031 1 54.31 391 GLN A CA 1
ATOM 3063 C C . GLN A 1 391 ? 16.062 -3.631 24.062 1 54.31 391 GLN A C 1
ATOM 3065 O O . GLN A 1 391 ? 16.469 -2.543 24.484 1 54.31 391 GLN A O 1
ATOM 3070 N N . LEU A 1 392 ? 15.203 -3.451 23.156 1 51.44 392 LEU A N 1
ATOM 3071 C CA . LEU A 1 392 ? 14.148 -2.479 23.406 1 51.44 392 LEU A CA 1
ATOM 3072 C C . LEU A 1 392 ? 13.609 -2.604 24.828 1 51.44 392 LEU A C 1
ATOM 3074 O O . LEU A 1 392 ? 13.703 -3.67 25.438 1 51.44 392 LEU A O 1
ATOM 3078 N N . ALA A 1 393 ? 13.406 -1.49 25.594 1 39.16 393 ALA A N 1
ATOM 3079 C CA . ALA A 1 393 ? 13.031 -1.432 27 1 39.16 393 ALA A CA 1
ATOM 3080 C C . ALA A 1 393 ? 12.219 -2.66 27.406 1 39.16 393 ALA A C 1
ATOM 3082 O O . ALA A 1 393 ? 12.312 -3.133 28.547 1 39.16 393 ALA A O 1
ATOM 3083 N N . ASP A 1 394 ? 11 -2.893 26.875 1 38.88 394 ASP A N 1
ATOM 3084 C CA . ASP A 1 394 ? 10.172 -3.84 27.609 1 38.88 394 ASP A CA 1
ATOM 3085 C C . ASP A 1 394 ? 10.766 -5.242 27.562 1 38.88 394 ASP A C 1
ATOM 3087 O O . ASP A 1 394 ? 11.5 -5.586 26.641 1 38.88 394 ASP A O 1
ATOM 3091 N N . GLY A 1 395 ? 10.734 -6.07 28.672 1 36.53 395 GLY A N 1
ATOM 3092 C CA . GLY A 1 395 ? 10.93 -7.406 29.219 1 36.53 395 GLY A CA 1
ATOM 3093 C C . GLY A 1 395 ? 10.898 -8.492 28.156 1 36.53 395 GLY A C 1
ATOM 3094 O O . GLY A 1 395 ? 10.766 -9.672 28.484 1 36.53 395 GLY A O 1
ATOM 3095 N N . MET A 1 396 ? 10.148 -8.273 27.156 1 36.81 396 MET A N 1
ATOM 3096 C CA . MET A 1 396 ? 9.977 -9.539 26.469 1 36.81 396 MET A CA 1
ATOM 3097 C C . MET A 1 396 ? 11.328 -10.156 26.125 1 36.81 396 MET A C 1
ATOM 3099 O O . MET A 1 396 ? 12.195 -9.484 25.562 1 36.81 396 MET A O 1
ATOM 3103 N N . SER A 1 397 ? 11.641 -11.367 26.75 1 36.5 397 SER A N 1
ATOM 3104 C CA . SER A 1 397 ? 12.672 -12.383 26.953 1 36.5 397 SER A CA 1
ATOM 3105 C C . SER A 1 397 ? 13.609 -12.469 25.75 1 36.5 397 SER A C 1
ATOM 3107 O O . SER A 1 397 ? 13.305 -11.93 24.688 1 36.5 397 SER A O 1
ATOM 3109 N N . ASN A 1 398 ? 14.562 -13.625 25.812 1 37.94 398 ASN A N 1
ATOM 3110 C CA . ASN A 1 398 ? 15.641 -14.469 25.297 1 37.94 398 ASN A CA 1
ATOM 3111 C C . ASN A 1 398 ? 15.359 -14.922 23.859 1 37.94 398 ASN A C 1
ATOM 3113 O O . ASN A 1 398 ? 15.75 -16.016 23.469 1 37.94 398 ASN A O 1
ATOM 3117 N N . ASN A 1 399 ? 14.25 -14.617 23.266 1 41.31 399 ASN A N 1
ATOM 3118 C CA . ASN A 1 399 ? 14.031 -15.43 22.078 1 41.31 399 ASN A CA 1
ATOM 3119 C C . ASN A 1 399 ? 15.172 -15.266 21.078 1 41.31 399 ASN A C 1
ATOM 3121 O O . ASN A 1 399 ? 15.594 -14.141 20.781 1 41.31 399 ASN A O 1
ATOM 3125 N N . HIS A 1 400 ? 16.016 -16.141 20.969 1 44 400 HIS A N 1
ATOM 3126 C CA . HIS A 1 400 ? 17.062 -16.438 20 1 44 400 HIS A CA 1
ATOM 3127 C C . HIS A 1 400 ? 16.812 -15.711 18.688 1 44 400 HIS A C 1
ATOM 3129 O O . HIS A 1 400 ? 17.703 -15.648 17.828 1 44 400 HIS A O 1
ATOM 3135 N N . GLU A 1 401 ? 15.539 -15.492 18.312 1 52.66 401 GLU A N 1
ATOM 3136 C CA . GLU A 1 401 ? 15.273 -15.039 16.953 1 52.66 401 GLU A CA 1
ATOM 3137 C C . GLU A 1 401 ? 15.727 -13.602 16.75 1 52.66 401 GLU A C 1
ATOM 3139 O O . GLU A 1 401 ? 15.383 -12.969 15.742 1 52.66 401 GLU A O 1
ATOM 3144 N N . VAL A 1 402 ? 16.562 -13.07 17.656 1 66.19 402 VAL A N 1
ATOM 3145 C CA . VAL A 1 402 ? 16.766 -11.625 17.75 1 66.19 402 VAL A CA 1
ATOM 3146 C C . VAL A 1 402 ? 18.109 -11.258 17.125 1 66.19 402 VAL A C 1
ATOM 3148 O O . VAL A 1 402 ? 18.375 -10.086 16.844 1 66.19 402 VAL A O 1
ATOM 3151 N N . SER A 1 403 ? 18.953 -12.195 16.875 1 82.06 403 SER A N 1
ATOM 3152 C CA . SER A 1 403 ? 20.234 -11.758 16.328 1 82.06 403 SER A CA 1
ATOM 3153 C C . SER A 1 403 ? 20.312 -12.031 14.828 1 82.06 403 SER A C 1
ATOM 3155 O O . SER A 1 403 ? 19.5 -12.789 14.289 1 82.06 403 SER A O 1
ATOM 3157 N N . ALA A 1 404 ? 21.156 -11.266 14.195 1 90.19 404 ALA A N 1
ATOM 3158 C CA . ALA A 1 404 ? 21.391 -11.445 12.766 1 90.19 404 ALA A CA 1
ATOM 3159 C C . ALA A 1 404 ? 22.891 -11.539 12.461 1 90.19 404 ALA A C 1
ATOM 3161 O O . ALA A 1 404 ? 23.688 -10.812 13.047 1 90.19 404 ALA A O 1
ATOM 3162 N N . VAL A 1 405 ? 23.25 -12.531 11.672 1 91.44 405 VAL A N 1
ATOM 3163 C CA . VAL A 1 405 ? 24.625 -12.656 11.219 1 91.44 405 VAL A CA 1
ATOM 3164 C C . VAL A 1 405 ? 24.844 -11.797 9.977 1 91.44 405 VAL A C 1
ATOM 3166 O O . VAL A 1 405 ? 24.141 -11.961 8.977 1 91.44 405 VAL A O 1
ATOM 3169 N N . LEU A 1 406 ? 25.812 -10.953 10.094 1 95.5 406 LEU A N 1
ATOM 3170 C CA . LEU A 1 406 ? 26.141 -10.047 9 1 95.5 406 LEU A CA 1
ATOM 3171 C C . LEU A 1 406 ? 27.422 -10.484 8.305 1 95.5 406 LEU A C 1
ATOM 3173 O O . LEU A 1 406 ? 28.453 -10.695 8.961 1 95.5 406 LEU A O 1
ATOM 3177 N N . SER A 1 407 ? 27.406 -10.727 7.059 1 97.38 407 SER A N 1
ATOM 3178 C CA . SER A 1 407 ? 28.594 -10.906 6.219 1 97.38 407 SER A CA 1
ATOM 3179 C C . SER A 1 407 ? 28.859 -9.672 5.371 1 97.38 407 SER A C 1
ATOM 3181 O O . SER A 1 407 ? 27.984 -9.18 4.672 1 97.38 407 SER A O 1
ATOM 3183 N N . ILE A 1 408 ? 30.047 -9.148 5.453 1 97.25 408 ILE A N 1
ATOM 3184 C CA . ILE A 1 408 ? 30.406 -7.918 4.746 1 97.25 408 ILE A CA 1
ATOM 3185 C C . ILE A 1 408 ? 31.734 -8.109 4.027 1 97.25 408 ILE A C 1
ATOM 3187 O O . ILE A 1 408 ? 32.625 -8.812 4.52 1 97.25 408 ILE A O 1
ATOM 3191 N N . GLY A 1 409 ? 31.875 -7.543 2.824 1 97.5 409 GLY A N 1
ATOM 3192 C CA . GLY A 1 409 ? 33.094 -7.625 2.045 1 97.5 409 GLY A CA 1
ATOM 3193 C C . GLY A 1 409 ? 33.094 -6.742 0.813 1 97.5 409 GLY A C 1
ATOM 3194 O O . GLY A 1 409 ? 32.062 -6.137 0.491 1 97.5 409 GLY A O 1
ATOM 3195 N N . PHE A 1 410 ? 34.281 -6.633 0.242 1 97.75 410 PHE A N 1
ATOM 3196 C CA . PHE A 1 410 ? 34.344 -5.977 -1.058 1 97.75 410 PHE A CA 1
ATOM 3197 C C . PHE A 1 410 ? 33.906 -6.922 -2.17 1 97.75 410 PHE A C 1
ATOM 3199 O O . PHE A 1 410 ? 34.25 -8.109 -2.146 1 97.75 410 PHE A O 1
ATOM 3206 N N . VAL A 1 411 ? 33.156 -6.387 -3.027 1 97.88 411 VAL A N 1
ATOM 3207 C CA . VAL A 1 411 ? 32.844 -7.176 -4.215 1 97.88 411 VAL A CA 1
ATOM 3208 C C . VAL A 1 411 ? 34.125 -7.445 -5.008 1 97.88 411 VAL A C 1
ATOM 3210 O O . VAL A 1 411 ? 35.031 -6.605 -5.039 1 97.88 411 VAL A O 1
ATOM 3213 N N . LYS A 1 412 ? 34.219 -8.523 -5.594 1 97.06 412 LYS A N 1
ATOM 3214 C CA . LYS A 1 412 ? 35.406 -8.938 -6.316 1 97.06 412 LYS A CA 1
ATOM 3215 C C . LYS A 1 412 ? 35.781 -7.934 -7.406 1 97.06 412 LYS A C 1
ATOM 3217 O O . LYS A 1 412 ? 36.938 -7.793 -7.77 1 97.06 412 LYS A O 1
ATOM 3222 N N . ASP A 1 413 ? 34.781 -7.18 -7.887 1 96.94 413 ASP A N 1
ATOM 3223 C CA . ASP A 1 413 ? 35.031 -6.18 -8.93 1 96.94 413 ASP A CA 1
ATOM 3224 C C . ASP A 1 413 ? 35.375 -4.824 -8.32 1 96.94 413 ASP A C 1
ATOM 3226 O O . ASP A 1 413 ? 35.438 -3.82 -9.031 1 96.94 413 ASP A O 1
ATOM 3230 N N . ALA A 1 414 ? 35.625 -4.738 -7.105 1 96.38 414 ALA A N 1
ATOM 3231 C CA . ALA A 1 414 ? 35.781 -3.475 -6.387 1 96.38 414 ALA A CA 1
ATOM 3232 C C . ALA A 1 414 ? 37 -2.707 -6.879 1 96.38 414 ALA A C 1
ATOM 3234 O O . ALA A 1 414 ? 37.062 -1.478 -6.801 1 96.38 414 ALA A O 1
ATOM 3235 N N . ARG A 1 415 ? 37.969 -3.387 -7.328 1 94.69 415 ARG A N 1
ATOM 3236 C CA . ARG A 1 415 ? 39.219 -2.758 -7.77 1 94.69 415 ARG A CA 1
ATOM 3237 C C . ARG A 1 415 ? 38.969 -1.846 -8.969 1 94.69 415 ARG A C 1
ATOM 3239 O O . ARG A 1 415 ? 39.781 -0.947 -9.242 1 94.69 415 ARG A O 1
ATOM 3246 N N . HIS A 1 416 ? 37.875 -2.08 -9.633 1 94.94 416 HIS A N 1
ATOM 3247 C CA . HIS A 1 416 ? 37.531 -1.256 -10.789 1 94.94 416 HIS A CA 1
ATOM 3248 C C . HIS A 1 416 ? 36.812 0.014 -10.367 1 94.94 416 HIS A C 1
ATOM 3250 O O . HIS A 1 416 ? 36.469 0.854 -11.211 1 94.94 416 HIS A O 1
ATOM 3256 N N . HIS A 1 417 ? 36.438 0.123 -9.141 1 94 417 HIS A N 1
ATOM 3257 C CA . HIS A 1 417 ? 35.906 1.319 -8.516 1 94 417 HIS A CA 1
ATOM 3258 C C . HIS A 1 417 ? 34.531 1.674 -9.102 1 94 417 HIS A C 1
ATOM 3260 O O . HIS A 1 417 ? 34.219 2.852 -9.297 1 94 417 HIS A O 1
ATOM 3266 N N . ILE A 1 418 ? 33.844 0.615 -9.477 1 91.94 418 ILE A N 1
ATOM 3267 C CA . ILE A 1 418 ? 32.469 0.845 -9.922 1 91.94 418 ILE A CA 1
ATOM 3268 C C . ILE A 1 418 ? 31.578 1.104 -8.711 1 91.94 418 ILE A C 1
ATOM 3270 O O . ILE A 1 418 ? 31.891 0.674 -7.598 1 91.94 418 ILE A O 1
ATOM 3274 N N . ASP A 1 419 ? 30.406 1.784 -8.883 1 91.75 419 ASP A N 1
ATOM 3275 C CA . ASP A 1 419 ? 29.547 2.205 -7.781 1 91.75 419 ASP A CA 1
ATOM 3276 C C . ASP A 1 419 ? 28.594 1.085 -7.379 1 91.75 419 ASP A C 1
ATOM 3278 O O . ASP A 1 419 ? 27.375 1.224 -7.516 1 91.75 419 ASP A O 1
ATOM 3282 N N . VAL A 1 420 ? 29.156 0.109 -6.863 1 95.38 420 VAL A N 1
ATOM 3283 C CA . VAL A 1 420 ? 28.422 -1.028 -6.324 1 95.38 420 VAL A CA 1
ATOM 3284 C C . VAL A 1 420 ? 28.547 -1.045 -4.801 1 95.38 420 VAL A C 1
ATOM 3286 O O . VAL A 1 420 ? 29.656 -1.038 -4.258 1 95.38 420 VAL A O 1
ATOM 3289 N N . GLN A 1 421 ? 27.375 -1.016 -4.18 1 96.31 421 GLN A N 1
ATOM 3290 C CA . GLN A 1 421 ? 27.391 -1.081 -2.721 1 96.31 421 GLN A CA 1
ATOM 3291 C C . GLN A 1 421 ? 26 -1.391 -2.174 1 96.31 421 GLN A C 1
ATOM 3293 O O . GLN A 1 421 ? 25 -1.204 -2.867 1 96.31 421 GLN A O 1
ATOM 3298 N N . GLY A 1 422 ? 25.984 -1.911 -0.978 1 97.31 422 GLY A N 1
ATOM 3299 C CA . GLY A 1 422 ? 24.703 -2.084 -0.303 1 97.31 422 GLY A CA 1
ATOM 3300 C C . GLY A 1 422 ? 24.547 -3.449 0.341 1 97.31 422 GLY A C 1
ATOM 3301 O O . GLY A 1 422 ? 25.391 -4.336 0.138 1 97.31 422 GLY A O 1
ATOM 3302 N N . PHE A 1 423 ? 23.562 -3.609 1.098 1 97.94 423 PHE A N 1
ATOM 3303 C CA . PHE A 1 423 ? 23.328 -4.824 1.868 1 97.94 423 PHE A CA 1
ATOM 3304 C C . PHE A 1 423 ? 22.094 -5.555 1.361 1 97.94 423 PHE A C 1
ATOM 3306 O O . PHE A 1 423 ? 21.031 -4.941 1.172 1 97.94 423 PHE A O 1
ATOM 3313 N N . ASN A 1 424 ? 22.203 -6.836 1.091 1 98.38 424 ASN A N 1
ATOM 3314 C CA . ASN A 1 424 ? 21.016 -7.676 0.939 1 98.38 424 ASN A CA 1
ATOM 3315 C C . ASN A 1 424 ? 20.438 -8.07 2.293 1 98.38 424 ASN A C 1
ATOM 3317 O O . ASN A 1 424 ? 21.078 -8.773 3.072 1 98.38 424 ASN A O 1
ATOM 3321 N N . VAL A 1 425 ? 19.25 -7.645 2.494 1 97.94 425 VAL A N 1
ATOM 3322 C CA . VAL A 1 425 ? 18.609 -7.938 3.775 1 97.94 425 VAL A CA 1
ATOM 3323 C C . VAL A 1 425 ? 17.453 -8.914 3.57 1 97.94 425 VAL A C 1
ATOM 3325 O O . VAL A 1 425 ? 16.516 -8.625 2.832 1 97.94 425 VAL A O 1
ATOM 3328 N N . TYR A 1 426 ? 17.578 -10.039 4.25 1 96.88 426 TYR A N 1
ATOM 3329 C CA . TYR A 1 426 ? 16.578 -11.102 4.152 1 96.88 426 TYR A CA 1
ATOM 3330 C C . TYR A 1 426 ? 15.727 -11.172 5.41 1 96.88 426 TYR A C 1
ATOM 3332 O O . TYR A 1 426 ? 16.156 -10.75 6.488 1 96.88 426 TYR A O 1
ATOM 3340 N N . HIS A 1 427 ? 14.531 -11.531 5.258 1 94.94 427 HIS A N 1
ATOM 3341 C CA . HIS A 1 427 ? 13.602 -11.852 6.332 1 94.94 427 HIS A CA 1
ATOM 3342 C C . HIS A 1 427 ? 12.984 -13.227 6.129 1 94.94 427 HIS A C 1
ATOM 3344 O O . HIS A 1 427 ? 12.273 -13.461 5.145 1 94.94 427 HIS A O 1
ATOM 3350 N N . LYS A 1 428 ? 13.25 -14.148 7.039 1 91.12 428 LYS A N 1
ATOM 3351 C CA . LYS A 1 428 ? 12.781 -15.523 6.906 1 91.12 428 LYS A CA 1
ATOM 3352 C C . LYS A 1 428 ? 13.117 -16.094 5.531 1 91.12 428 LYS A C 1
ATOM 3354 O O . LYS A 1 428 ? 12.234 -16.562 4.812 1 91.12 428 LYS A O 1
ATOM 3359 N N . ASN A 1 429 ? 14.375 -15.922 5.148 1 94.44 429 ASN A N 1
ATOM 3360 C CA . ASN A 1 429 ? 14.953 -16.516 3.945 1 94.44 429 ASN A CA 1
ATOM 3361 C C . ASN A 1 429 ? 14.656 -15.672 2.711 1 94.44 429 ASN A C 1
ATOM 3363 O O . ASN A 1 429 ? 15.312 -15.82 1.68 1 94.44 429 ASN A O 1
ATOM 3367 N N . ARG A 1 430 ? 13.742 -14.75 2.812 1 96.88 430 ARG A N 1
ATOM 3368 C CA . ARG A 1 430 ? 13.234 -14.023 1.656 1 96.88 430 ARG A CA 1
ATOM 3369 C C . ARG A 1 430 ? 13.875 -12.641 1.554 1 96.88 430 ARG A C 1
ATOM 3371 O O . ARG A 1 430 ? 13.852 -11.867 2.514 1 96.88 430 ARG A O 1
ATOM 3378 N N . LEU A 1 431 ? 14.422 -12.359 0.4 1 98.12 431 LEU A N 1
ATOM 3379 C CA . LEU A 1 431 ? 15.031 -11.055 0.157 1 98.12 431 LEU A CA 1
ATOM 3380 C C . LEU A 1 431 ? 13.977 -9.945 0.193 1 98.12 431 LEU A C 1
ATOM 3382 O O . LEU A 1 431 ? 12.977 -10.016 -0.526 1 98.12 431 LEU A O 1
ATOM 3386 N N . ILE A 1 432 ? 14.18 -8.945 1.011 1 97.06 432 ILE A N 1
ATOM 3387 C CA . ILE A 1 432 ? 13.242 -7.836 1.146 1 97.06 432 ILE A CA 1
ATOM 3388 C C . ILE A 1 432 ? 13.852 -6.57 0.551 1 97.06 432 ILE A C 1
ATOM 3390 O O . ILE A 1 432 ? 13.211 -5.887 -0.256 1 97.06 432 ILE A O 1
ATOM 3394 N N . LYS A 1 433 ? 15.086 -6.324 0.898 1 97.38 433 LYS A N 1
ATOM 3395 C CA . LYS A 1 433 ? 15.805 -5.168 0.367 1 97.38 433 LYS A CA 1
ATOM 3396 C C . LYS A 1 433 ? 17.078 -5.594 -0.365 1 97.38 433 LYS A C 1
ATOM 3398 O O . LYS A 1 433 ? 18.078 -5.906 0.267 1 97.38 433 LYS A O 1
ATOM 3403 N N . PRO A 1 434 ? 17.047 -5.527 -1.593 1 97.88 434 PRO A N 1
ATOM 3404 C CA . PRO A 1 434 ? 18.266 -5.816 -2.355 1 97.88 434 PRO A CA 1
ATOM 3405 C C . PRO A 1 434 ? 19.25 -4.648 -2.365 1 97.88 434 PRO A C 1
ATOM 3407 O O . PRO A 1 434 ? 18.875 -3.521 -2.693 1 97.88 434 PRO A O 1
ATOM 3410 N N . PHE A 1 435 ? 20.453 -4.941 -1.935 1 97.81 435 PHE A N 1
ATOM 3411 C CA . PHE A 1 435 ? 21.562 -3.992 -1.977 1 97.81 435 PHE A CA 1
ATOM 3412 C C . PHE A 1 435 ? 21.141 -2.645 -1.399 1 97.81 435 PHE A C 1
ATOM 3414 O O . PHE A 1 435 ? 21.312 -1.607 -2.045 1 97.81 435 PHE A O 1
ATOM 3421 N N . TRP A 1 436 ? 20.656 -2.693 -0.245 1 97.12 436 TRP A N 1
ATOM 3422 C CA . TRP A 1 436 ? 20.203 -1.52 0.492 1 97.12 436 TRP A CA 1
ATOM 3423 C C . TRP A 1 436 ? 21.359 -0.571 0.773 1 97.12 436 TRP A C 1
ATOM 3425 O O . TRP A 1 436 ? 22.234 -0.882 1.573 1 97.12 436 TRP A O 1
ATOM 3435 N N . ARG A 1 437 ? 21.312 0.583 0.138 1 95.75 437 ARG A N 1
ATOM 3436 C CA . ARG A 1 437 ? 22.344 1.597 0.367 1 95.75 437 ARG A CA 1
ATOM 3437 C C . ARG A 1 437 ? 22.094 2.34 1.675 1 95.75 437 ARG A C 1
ATOM 3439 O O . ARG A 1 437 ? 21.094 3.057 1.809 1 95.75 437 ARG A O 1
ATOM 3446 N N . VAL A 1 438 ? 22.953 2.201 2.574 1 94.62 438 VAL A N 1
ATOM 3447 C CA . VAL A 1 438 ? 22.75 2.783 3.895 1 94.62 438 VAL A CA 1
ATOM 3448 C C . VAL A 1 438 ? 23.688 3.973 4.094 1 94.62 438 VAL A C 1
ATOM 3450 O O . VAL A 1 438 ? 23.5 4.773 5.016 1 94.62 438 VAL A O 1
ATOM 3453 N N . TRP A 1 439 ? 24.719 4.023 3.287 1 91.06 439 TRP A N 1
ATOM 3454 C CA . TRP A 1 439 ? 25.703 5.102 3.369 1 91.06 439 TRP A CA 1
ATOM 3455 C C . TRP A 1 439 ? 25.766 5.867 2.055 1 91.06 439 TRP A C 1
ATOM 3457 O O . TRP A 1 439 ? 26.156 5.312 1.024 1 91.06 439 TRP A O 1
ATOM 3467 N N . ASN A 1 440 ? 25.391 7.168 2.105 1 82.94 440 ASN A N 1
ATOM 3468 C CA . ASN A 1 440 ? 25.438 8.031 0.93 1 82.94 440 ASN A CA 1
ATOM 3469 C C . ASN A 1 440 ? 26.562 9.062 1.036 1 82.94 440 ASN A C 1
ATOM 3471 O O . ASN A 1 440 ? 26.328 10.188 1.475 1 82.94 440 ASN A O 1
ATOM 3475 N N . ALA A 1 441 ? 27.672 8.641 0.523 1 78.94 441 ALA A N 1
ATOM 3476 C CA . ALA A 1 441 ? 28.812 9.547 0.559 1 78.94 441 ALA A CA 1
ATOM 3477 C C . ALA A 1 441 ? 28.953 10.305 -0.756 1 78.94 441 ALA A C 1
ATOM 3479 O O . ALA A 1 441 ? 28.531 9.82 -1.809 1 78.94 441 ALA A O 1
ATOM 3480 N N . ALA A 1 442 ? 29.328 11.555 -0.789 1 72.44 442 ALA A N 1
ATOM 3481 C CA . ALA A 1 442 ? 29.516 12.359 -1.989 1 72.44 442 ALA A CA 1
ATOM 3482 C C . ALA A 1 442 ? 30.656 11.797 -2.848 1 72.44 442 ALA A C 1
ATOM 3484 O O . ALA A 1 442 ? 30.609 11.875 -4.078 1 72.44 442 ALA A O 1
ATOM 3485 N N . GLY A 1 443 ? 31.609 11.109 -2.318 1 78.25 443 GLY A N 1
ATOM 3486 C CA . GLY A 1 443 ? 32.75 10.578 -3.039 1 78.25 443 GLY A CA 1
ATOM 3487 C C . GLY A 1 443 ? 32.688 9.07 -3.207 1 78.25 443 GLY A C 1
ATOM 3488 O O . GLY A 1 443 ? 31.625 8.5 -3.436 1 78.25 443 GLY A O 1
ATOM 3489 N N . SER A 1 444 ? 33.781 8.57 -3.34 1 88.25 444 SER A N 1
ATOM 3490 C CA . SER A 1 444 ? 33.906 7.145 -3.611 1 88.25 444 SER A CA 1
ATOM 3491 C C . SER A 1 444 ? 33.812 6.324 -2.33 1 88.25 444 SER A C 1
ATOM 3493 O O . SER A 1 444 ? 33.906 5.098 -2.363 1 88.25 444 SER A O 1
ATOM 3495 N N . ASP A 1 445 ? 33.531 6.996 -1.271 1 90.19 445 ASP A N 1
ATOM 3496 C CA . ASP A 1 445 ? 33.469 6.281 0 1 90.19 445 ASP A CA 1
ATOM 3497 C C . ASP A 1 445 ? 32.344 5.258 0.019 1 90.19 445 ASP A C 1
ATOM 3499 O O . ASP A 1 445 ? 31.234 5.547 -0.425 1 90.19 445 ASP A O 1
ATOM 3503 N N . GLY A 1 446 ? 32.688 4.051 0.498 1 93.25 446 GLY A N 1
ATOM 3504 C CA . GLY A 1 446 ? 31.688 3.012 0.649 1 93.25 446 GLY A CA 1
ATOM 3505 C C . GLY A 1 446 ? 31.531 2.143 -0.585 1 93.25 446 GLY A C 1
ATOM 3506 O O . GLY A 1 446 ? 30.938 1.061 -0.521 1 93.25 446 GLY A O 1
ATOM 3507 N N . ARG A 1 447 ? 32.125 2.643 -1.646 1 94.62 447 ARG A N 1
ATOM 3508 C CA . ARG A 1 447 ? 32.031 1.901 -2.898 1 94.62 447 ARG A CA 1
ATOM 3509 C C . ARG A 1 447 ? 32.688 0.531 -2.787 1 94.62 447 ARG A C 1
ATOM 3511 O O . ARG A 1 447 ? 33.719 0.391 -2.156 1 94.62 447 ARG A O 1
ATOM 3518 N N . GLY A 1 448 ? 32.031 -0.382 -3.424 1 96.12 448 GLY A N 1
ATOM 3519 C CA . GLY A 1 448 ? 32.594 -1.72 -3.5 1 96.12 448 GLY A CA 1
ATOM 3520 C C . GLY A 1 448 ? 32.156 -2.615 -2.354 1 96.12 448 GLY A C 1
ATOM 3521 O O . GLY A 1 448 ? 32.312 -3.836 -2.42 1 96.12 448 GLY A O 1
ATOM 3522 N N . VAL A 1 449 ? 31.578 -2.064 -1.326 1 97.31 449 VAL A N 1
ATOM 3523 C CA . VAL A 1 449 ? 31.234 -2.854 -0.15 1 97.31 449 VAL A CA 1
ATOM 3524 C C . VAL A 1 449 ? 29.828 -3.434 -0.319 1 97.31 449 VAL A C 1
ATOM 3526 O O . VAL A 1 449 ? 28.875 -2.699 -0.583 1 97.31 449 VAL A O 1
ATOM 3529 N N . ILE A 1 450 ? 29.703 -4.695 -0.191 1 98 450 ILE A N 1
ATOM 3530 C CA . ILE A 1 450 ? 28.391 -5.352 -0.181 1 98 450 ILE A CA 1
ATOM 3531 C C . ILE A 1 450 ? 28.266 -6.223 1.064 1 98 450 ILE A C 1
ATOM 3533 O O . ILE A 1 450 ? 29.266 -6.578 1.69 1 98 450 ILE A O 1
ATOM 3537 N N . GLY A 1 451 ? 27.062 -6.496 1.452 1 97.62 451 GLY A N 1
ATOM 3538 C CA . GLY A 1 451 ? 26.812 -7.312 2.629 1 97.62 451 GLY A CA 1
ATOM 3539 C C . GLY A 1 451 ? 25.5 -8.078 2.549 1 97.62 451 GLY A C 1
ATOM 3540 O O . GLY A 1 451 ? 24.688 -7.832 1.659 1 97.62 451 GLY A O 1
ATOM 3541 N N . VAL A 1 452 ? 25.406 -9.055 3.441 1 98 452 VAL A N 1
ATOM 3542 C CA . VAL A 1 452 ? 24.203 -9.891 3.506 1 98 452 VAL A CA 1
ATOM 3543 C C . VAL A 1 452 ? 23.844 -10.172 4.965 1 98 452 VAL A C 1
ATOM 3545 O O . VAL A 1 452 ? 24.734 -10.414 5.789 1 98 452 VAL A O 1
ATOM 3548 N N . LEU A 1 453 ? 22.609 -10.078 5.262 1 96.31 453 LEU A N 1
ATOM 3549 C CA . LEU A 1 453 ? 22.141 -10.492 6.578 1 96.31 453 LEU A CA 1
ATOM 3550 C C . LEU A 1 453 ? 20.672 -10.883 6.539 1 96.31 453 LEU A C 1
ATOM 3552 O O . LEU A 1 453 ? 19.938 -10.453 5.648 1 96.31 453 LEU A O 1
ATOM 3556 N N . GLU A 1 454 ? 20.297 -11.711 7.414 1 94.81 454 GLU A N 1
ATOM 3557 C CA . GLU A 1 454 ? 18.906 -12.062 7.672 1 94.81 454 GLU A CA 1
ATOM 3558 C C . GLU A 1 454 ? 18.406 -11.438 8.969 1 94.81 454 GLU A C 1
ATOM 3560 O O . GLU A 1 454 ? 18.906 -11.758 10.047 1 94.81 454 GLU A O 1
ATOM 3565 N N . ALA A 1 455 ? 17.5 -10.555 8.805 1 93.81 455 ALA A N 1
ATOM 3566 C CA . ALA A 1 455 ? 16.984 -9.82 9.961 1 93.81 455 ALA A CA 1
ATOM 3567 C C . ALA A 1 455 ? 15.523 -10.156 10.219 1 93.81 455 ALA A C 1
ATOM 3569 O O . ALA A 1 455 ? 14.625 -9.492 9.68 1 93.81 455 ALA A O 1
ATOM 3570 N N . ASN A 1 456 ? 15.258 -11.023 11.133 1 90.19 456 ASN A N 1
ATOM 3571 C CA . ASN A 1 456 ? 13.898 -11.484 11.391 1 90.19 456 ASN A CA 1
ATOM 3572 C C . ASN A 1 456 ? 13.227 -10.672 12.484 1 90.19 456 ASN A C 1
ATOM 3574 O O . ASN A 1 456 ? 12.031 -10.836 12.75 1 90.19 456 ASN A O 1
ATOM 3578 N N . PHE A 1 457 ? 13.938 -9.758 13.062 1 87.31 457 PHE A N 1
ATOM 3579 C CA . PHE A 1 457 ? 13.414 -8.945 14.148 1 87.31 457 PHE A CA 1
ATOM 3580 C C . PHE A 1 457 ? 12.781 -7.66 13.609 1 87.31 457 PHE A C 1
ATOM 3582 O O . PHE A 1 457 ? 12.234 -6.867 14.375 1 87.31 457 PHE A O 1
ATOM 3589 N N . ILE A 1 458 ? 12.953 -7.41 12.359 1 88.38 458 ILE A N 1
ATOM 3590 C CA . ILE A 1 458 ? 12.281 -6.277 11.734 1 88.38 458 ILE A CA 1
ATOM 3591 C C . ILE A 1 458 ? 11.141 -6.781 10.852 1 88.38 458 ILE A C 1
ATOM 3593 O O . ILE A 1 458 ? 11.219 -7.883 10.297 1 88.38 458 ILE A O 1
ATOM 3597 N N . GLU A 1 459 ? 10.102 -5.957 10.672 1 83.44 459 GLU A N 1
ATOM 3598 C CA . GLU A 1 459 ? 8.891 -6.379 9.977 1 83.44 459 GLU A CA 1
ATOM 3599 C C . GLU A 1 459 ? 8.883 -5.895 8.531 1 83.44 459 GLU A C 1
ATOM 3601 O O . GLU A 1 459 ? 9.016 -4.699 8.266 1 83.44 459 GLU A O 1
ATOM 3606 N N . PRO A 1 460 ? 8.711 -6.895 7.59 1 89.44 460 PRO A N 1
ATOM 3607 C CA . PRO A 1 460 ? 8.602 -6.473 6.191 1 89.44 460 PRO A CA 1
ATOM 3608 C C . PRO A 1 460 ? 7.273 -5.789 5.887 1 89.44 460 PRO A C 1
ATOM 3610 O O . PRO A 1 460 ? 6.277 -6.035 6.57 1 89.44 460 PRO A O 1
ATOM 3613 N N . ALA A 1 461 ? 7.34 -4.977 4.91 1 84.56 461 ALA A N 1
ATOM 3614 C CA . ALA A 1 461 ? 6.098 -4.449 4.355 1 84.56 461 ALA A CA 1
ATOM 3615 C C . ALA A 1 461 ? 5.277 -5.559 3.697 1 84.56 461 ALA A C 1
ATOM 3617 O O . ALA A 1 461 ? 5.809 -6.625 3.381 1 84.56 461 ALA A O 1
ATOM 3618 N N . HIS A 1 462 ? 4 -5.348 3.463 1 78.38 462 HIS A N 1
ATOM 3619 C CA . HIS A 1 462 ? 3.107 -6.367 2.926 1 78.38 462 HIS A CA 1
ATOM 3620 C C . HIS A 1 462 ? 3.496 -6.746 1.5 1 78.38 462 HIS A C 1
ATOM 3622 O O . HIS A 1 462 ? 3.277 -7.883 1.072 1 78.38 462 HIS A O 1
ATOM 3628 N N . ASP A 1 463 ? 4.027 -5.77 0.797 1 78.81 463 ASP A N 1
ATOM 3629 C CA . ASP A 1 463 ? 4.434 -6.051 -0.576 1 78.81 463 ASP A CA 1
ATOM 3630 C C . ASP A 1 463 ? 5.836 -6.652 -0.621 1 78.81 463 ASP A C 1
ATOM 3632 O O . ASP A 1 463 ? 6.32 -7.031 -1.689 1 78.81 463 ASP A O 1
ATOM 3636 N N . LYS A 1 464 ? 6.52 -6.648 0.542 1 89.81 464 LYS A N 1
ATOM 3637 C CA . LYS A 1 464 ? 7.836 -7.258 0.723 1 89.81 464 LYS A CA 1
ATOM 3638 C C . LYS A 1 464 ? 8.883 -6.57 -0.145 1 89.81 464 LYS A C 1
ATOM 3640 O O . LYS A 1 464 ? 9.773 -7.227 -0.686 1 89.81 464 LYS A O 1
ATOM 3645 N N . GLN A 1 465 ? 8.695 -5.332 -0.406 1 88.94 465 GLN A N 1
ATOM 3646 C CA . GLN A 1 465 ? 9.68 -4.559 -1.151 1 88.94 465 GLN A CA 1
ATOM 3647 C C . GLN A 1 465 ? 10.43 -3.596 -0.236 1 88.94 465 GLN A C 1
ATOM 3649 O O . GLN A 1 465 ? 11.242 -2.789 -0.702 1 88.94 465 GLN A O 1
ATOM 3654 N N . GLY A 1 466 ? 10.195 -3.695 1.021 1 90.81 466 GLY A N 1
ATOM 3655 C CA . GLY A 1 466 ? 10.836 -2.904 2.061 1 90.81 466 GLY A CA 1
ATOM 3656 C C . GLY A 1 466 ? 10.398 -3.297 3.461 1 90.81 466 GLY A C 1
ATOM 3657 O O . GLY A 1 466 ? 9.68 -4.281 3.641 1 90.81 466 GLY A O 1
ATOM 3658 N N . PHE A 1 467 ? 10.914 -2.588 4.43 1 90.19 467 PHE A N 1
ATOM 3659 C CA . PHE A 1 467 ? 10.562 -2.832 5.824 1 90.19 467 PHE A CA 1
ATOM 3660 C C . PHE A 1 467 ? 9.734 -1.676 6.379 1 90.19 467 PHE A C 1
ATOM 3662 O O . PHE A 1 467 ? 9.828 -0.55 5.887 1 90.19 467 PHE A O 1
ATOM 3669 N N . GLU A 1 468 ? 8.922 -2.039 7.34 1 83.25 468 GLU A N 1
ATOM 3670 C CA . GLU A 1 468 ? 8.211 -0.989 8.062 1 83.25 468 GLU A CA 1
ATOM 3671 C C . GLU A 1 468 ? 9.172 -0.116 8.859 1 83.25 468 GLU A C 1
ATOM 3673 O O . GLU A 1 468 ? 10.125 -0.619 9.453 1 83.25 468 GLU A O 1
ATOM 3678 N N . ARG A 1 469 ? 8.953 1.169 8.852 1 80.94 469 ARG A N 1
ATOM 3679 C CA . ARG A 1 469 ? 9.867 2.121 9.469 1 80.94 469 ARG A CA 1
ATOM 3680 C C . ARG A 1 469 ? 9.711 2.123 10.984 1 80.94 469 ARG A C 1
ATOM 3682 O O . ARG A 1 469 ? 9.109 3.041 11.555 1 80.94 469 ARG A O 1
ATOM 3689 N N . THR A 1 470 ? 10.289 1.211 11.625 1 80.56 470 THR A N 1
ATOM 3690 C CA . THR A 1 470 ? 10.289 1.063 13.078 1 80.56 470 THR A CA 1
ATOM 3691 C C . THR A 1 470 ? 11.617 1.54 13.664 1 80.56 470 THR A C 1
ATOM 3693 O O . THR A 1 470 ? 12.562 1.816 12.93 1 80.56 470 THR A O 1
ATOM 3696 N N . ILE A 1 471 ? 11.656 1.659 14.953 1 78.88 471 ILE A N 1
ATOM 3697 C CA . ILE A 1 471 ? 12.891 2.027 15.633 1 78.88 471 ILE A CA 1
ATOM 3698 C C . ILE A 1 471 ? 13.938 0.942 15.414 1 78.88 471 ILE A C 1
ATOM 3700 O O . ILE A 1 471 ? 15.125 1.242 15.227 1 78.88 471 ILE A O 1
ATOM 3704 N N . ALA A 1 472 ? 13.508 -0.294 15.43 1 84.38 472 ALA A N 1
ATOM 3705 C CA . ALA A 1 472 ? 14.414 -1.412 15.195 1 84.38 472 ALA A CA 1
ATOM 3706 C C . ALA A 1 472 ? 15.086 -1.296 13.828 1 84.38 472 ALA A C 1
ATOM 3708 O O . ALA A 1 472 ? 16.281 -1.567 13.688 1 84.38 472 ALA A O 1
ATOM 3709 N N . LEU A 1 473 ? 14.328 -0.892 12.875 1 89.56 473 LEU A N 1
ATOM 3710 C CA . LEU A 1 473 ? 14.883 -0.721 11.539 1 89.56 473 LEU A CA 1
ATOM 3711 C C . LEU A 1 473 ? 15.906 0.407 11.516 1 89.56 473 LEU A C 1
ATOM 3713 O O . LEU A 1 473 ? 16.969 0.277 10.898 1 89.56 473 LEU A O 1
ATOM 3717 N N . LEU A 1 474 ? 15.602 1.489 12.156 1 87.12 474 LEU A N 1
ATOM 3718 C CA . LEU A 1 474 ? 16.5 2.643 12.188 1 87.12 474 LEU A CA 1
ATOM 3719 C C . LEU A 1 474 ? 17.812 2.289 12.859 1 87.12 474 LEU A C 1
ATOM 3721 O O . LEU A 1 474 ? 18.891 2.705 12.406 1 87.12 474 LEU A O 1
ATOM 3725 N N . ARG A 1 475 ? 17.672 1.553 13.891 1 88.75 475 ARG A N 1
ATOM 3726 C CA . ARG A 1 475 ? 18.875 1.115 14.602 1 88.75 475 ARG A CA 1
ATOM 3727 C C . ARG A 1 475 ? 19.719 0.193 13.727 1 88.75 475 ARG A C 1
ATOM 3729 O O . ARG A 1 475 ? 20.953 0.301 13.711 1 88.75 475 ARG A O 1
ATOM 3736 N N . LEU A 1 476 ? 19.078 -0.649 13.086 1 92.94 476 LEU A N 1
ATOM 3737 C CA . LEU A 1 476 ? 19.781 -1.538 12.172 1 92.94 476 LEU A CA 1
ATOM 3738 C C . LEU A 1 476 ? 20.484 -0.744 11.078 1 92.94 476 LEU A C 1
ATOM 3740 O O . LEU A 1 476 ? 21.641 -1.008 10.758 1 92.94 476 LEU A O 1
ATOM 3744 N N . GLU A 1 477 ? 19.75 0.151 10.508 1 94.62 477 GLU A N 1
ATOM 3745 C CA . GLU A 1 477 ? 20.328 0.998 9.461 1 94.62 477 GLU A CA 1
ATOM 3746 C C . GLU A 1 477 ? 21.562 1.724 9.953 1 94.62 477 GLU A C 1
ATOM 3748 O O . GLU A 1 477 ? 22.578 1.763 9.258 1 94.62 477 GLU A O 1
ATOM 3753 N N . ALA A 1 478 ? 21.484 2.281 11.125 1 93.19 478 ALA A N 1
ATOM 3754 C CA . ALA A 1 478 ? 22.609 3.002 11.719 1 93.19 478 ALA A CA 1
ATOM 3755 C C . ALA A 1 478 ? 23.797 2.074 11.953 1 93.19 478 ALA A C 1
ATOM 3757 O O . ALA A 1 478 ? 24.938 2.447 11.695 1 93.19 478 ALA A O 1
ATOM 3758 N N . ARG A 1 479 ? 23.531 0.935 12.398 1 94.12 479 ARG A N 1
ATOM 3759 C CA . ARG A 1 479 ? 24.594 -0.034 12.672 1 94.12 479 ARG A CA 1
ATOM 3760 C C . ARG A 1 479 ? 25.266 -0.493 11.375 1 94.12 479 ARG A C 1
ATOM 3762 O O . ARG A 1 479 ? 26.484 -0.643 11.32 1 94.12 479 ARG A O 1
ATOM 3769 N N . LEU A 1 480 ? 24.469 -0.789 10.406 1 96.25 480 LEU A N 1
ATOM 3770 C CA . LEU A 1 480 ? 25.016 -1.198 9.117 1 96.25 480 LEU A CA 1
ATOM 3771 C C . LEU A 1 480 ? 25.875 -0.096 8.523 1 96.25 480 LEU A C 1
ATOM 3773 O O . LEU A 1 480 ? 26.938 -0.374 7.938 1 96.25 480 LEU A O 1
ATOM 3777 N N . LYS A 1 481 ? 25.422 1.1 8.625 1 96 481 LYS A N 1
ATOM 3778 C CA . LYS A 1 481 ? 26.203 2.242 8.156 1 96 481 LYS A CA 1
ATOM 3779 C C . LYS A 1 481 ? 27.547 2.309 8.859 1 96 481 LYS A C 1
ATOM 3781 O O . LYS A 1 481 ? 28.578 2.5 8.211 1 96 481 LYS A O 1
ATOM 3786 N N . ASP A 1 482 ? 27.547 2.133 10.148 1 95.25 482 ASP A N 1
ATOM 3787 C CA . ASP A 1 482 ? 28.766 2.146 10.93 1 95.25 482 ASP A CA 1
ATOM 3788 C C . ASP A 1 482 ? 29.719 1.022 10.5 1 95.25 482 ASP A C 1
ATOM 3790 O O . ASP A 1 482 ? 30.922 1.231 10.375 1 95.25 482 ASP A O 1
ATOM 3794 N N . HIS A 1 483 ? 29.141 -0.129 10.344 1 95.31 483 HIS A N 1
ATOM 3795 C CA . HIS A 1 483 ? 29.953 -1.271 9.922 1 95.31 483 HIS A CA 1
ATOM 3796 C C . HIS A 1 483 ? 30.578 -1.024 8.555 1 95.31 483 HIS A C 1
ATOM 3798 O O . HIS A 1 483 ? 31.734 -1.365 8.328 1 95.31 483 HIS A O 1
ATOM 3804 N N . GLN A 1 484 ? 29.766 -0.497 7.684 1 96.06 484 GLN A N 1
ATOM 3805 C CA . GLN A 1 484 ? 30.281 -0.202 6.348 1 96.06 484 GLN A CA 1
ATOM 3806 C C . GLN A 1 484 ? 31.406 0.831 6.406 1 96.06 484 GLN A C 1
ATOM 3808 O O . GLN A 1 484 ? 32.438 0.684 5.734 1 96.06 484 GLN A O 1
ATOM 3813 N N . LYS A 1 485 ? 31.234 1.855 7.152 1 95.31 485 LYS A N 1
ATOM 3814 C CA . LYS A 1 485 ? 32.25 2.906 7.297 1 95.31 485 LYS A CA 1
ATOM 3815 C C . LYS A 1 485 ? 33.562 2.344 7.848 1 95.31 485 LYS A C 1
ATOM 3817 O O . LYS A 1 485 ? 34.625 2.613 7.305 1 95.31 485 LYS A O 1
ATOM 3822 N N . GLN A 1 486 ? 33.438 1.627 8.883 1 94.75 486 GLN A N 1
ATOM 3823 C CA . GLN A 1 486 ? 34.625 1.034 9.516 1 94.75 486 GLN A CA 1
ATOM 3824 C C . GLN A 1 486 ? 35.312 0.082 8.562 1 94.75 486 GLN A C 1
ATOM 3826 O O . GLN A 1 486 ? 36.562 0.126 8.43 1 94.75 486 GLN A O 1
ATOM 3831 N N . PHE A 1 487 ? 34.594 -0.743 7.945 1 95.81 487 PHE A N 1
ATOM 3832 C CA . PHE A 1 487 ? 35.156 -1.729 7.027 1 95.81 487 PHE A CA 1
ATOM 3833 C C . PHE A 1 487 ? 35.844 -1.044 5.863 1 95.81 487 PHE A C 1
ATOM 3835 O O . PHE A 1 487 ? 37 -1.386 5.527 1 95.81 487 PHE A O 1
ATOM 3842 N N . TRP A 1 488 ? 35.156 -0.134 5.242 1 95.5 488 TRP A N 1
ATOM 3843 C CA . TRP A 1 488 ? 35.688 0.541 4.066 1 95.5 488 TRP A CA 1
ATOM 3844 C C . TRP A 1 488 ? 36.906 1.354 4.422 1 95.5 488 TRP A C 1
ATOM 3846 O O . TRP A 1 488 ? 37.938 1.29 3.723 1 95.5 488 TRP A O 1
ATOM 3856 N N . THR A 1 489 ? 36.844 2.104 5.492 1 94.31 489 THR A N 1
ATOM 3857 C CA . THR A 1 489 ? 37.969 2.971 5.891 1 94.31 489 THR A CA 1
ATOM 3858 C C . THR A 1 489 ? 39.188 2.148 6.219 1 94.31 489 THR A C 1
ATOM 3860 O O . THR A 1 489 ? 40.312 2.551 5.895 1 94.31 489 THR A O 1
ATOM 3863 N N . SER A 1 490 ? 39.031 1.074 6.828 1 93.88 490 SER A N 1
ATOM 3864 C CA . SER A 1 490 ? 40.156 0.245 7.262 1 93.88 490 SER A CA 1
ATOM 3865 C C . SER A 1 490 ? 40.75 -0.546 6.098 1 93.88 490 SER A C 1
ATOM 3867 O O . SER A 1 490 ? 41.938 -0.888 6.105 1 93.88 490 SER A O 1
ATOM 3869 N N . LYS A 1 491 ? 39.938 -0.819 5.055 1 94.75 491 LYS A N 1
ATOM 3870 C CA . LYS A 1 491 ? 40.406 -1.792 4.074 1 94.75 491 LYS A CA 1
ATOM 3871 C C . LYS A 1 491 ? 40.406 -1.199 2.666 1 94.75 491 LYS A C 1
ATOM 3873 O O . LYS A 1 491 ? 40.781 -1.873 1.702 1 94.75 491 LYS A O 1
ATOM 3878 N N . CYS A 1 492 ? 40.031 -0.018 2.453 1 94.44 492 CYS A N 1
ATOM 3879 C CA . CYS A 1 492 ? 39.875 0.579 1.132 1 94.44 492 CYS A CA 1
ATOM 3880 C C . CYS A 1 492 ? 41.188 0.528 0.346 1 94.44 492 CYS A C 1
ATOM 3882 O O . CYS A 1 492 ? 41.156 0.46 -0.884 1 94.44 492 CYS A O 1
ATOM 3884 N N . HIS A 1 493 ? 42.344 0.475 1.019 1 93.88 493 HIS A N 1
ATOM 3885 C CA . HIS A 1 493 ? 43.625 0.42 0.363 1 93.88 493 HIS A CA 1
ATOM 3886 C C . HIS A 1 493 ? 43.844 -0.909 -0.359 1 93.88 493 HIS A C 1
ATOM 3888 O O . HIS A 1 493 ? 44.562 -0.981 -1.344 1 93.88 493 HIS A O 1
ATOM 3894 N N . GLU A 1 494 ? 43.156 -1.849 0.083 1 93 494 GLU A N 1
ATOM 3895 C CA . GLU A 1 494 ? 43.281 -3.176 -0.512 1 93 494 GLU A CA 1
ATOM 3896 C C . GLU A 1 494 ? 42.688 -3.215 -1.909 1 93 494 GLU A C 1
ATOM 3898 O O . GLU A 1 494 ? 43 -4.098 -2.707 1 93 494 GLU A O 1
ATOM 3903 N N . ILE A 1 495 ? 41.844 -2.256 -2.203 1 93.5 495 ILE A N 1
ATOM 3904 C CA . ILE A 1 495 ? 41.188 -2.279 -3.51 1 93.5 495 ILE A CA 1
ATOM 3905 C C . ILE A 1 495 ? 41.625 -1.073 -4.332 1 93.5 495 ILE A C 1
ATOM 3907 O O . ILE A 1 495 ? 40.969 -0.687 -5.293 1 93.5 495 ILE A O 1
ATOM 3911 N N . GLY A 1 496 ? 42.625 -0.377 -3.854 1 91.56 496 GLY A N 1
ATOM 3912 C CA . GLY A 1 496 ? 43.281 0.588 -4.727 1 91.56 496 GLY A CA 1
ATOM 3913 C C . GLY A 1 496 ? 43.062 2.027 -4.305 1 91.56 496 GLY A C 1
ATOM 3914 O O . GLY A 1 496 ? 43.5 2.957 -4.988 1 91.56 496 GLY A O 1
ATOM 3915 N N . TYR A 1 497 ? 42.344 2.23 -3.229 1 91.69 497 TYR A N 1
ATOM 3916 C CA . TYR A 1 497 ? 42.188 3.596 -2.742 1 91.69 497 TYR A CA 1
ATOM 3917 C C . TYR A 1 497 ? 43.344 3.973 -1.799 1 91.69 497 TYR A C 1
ATOM 3919 O O . TYR A 1 497 ? 44.031 3.102 -1.285 1 91.69 497 TYR A O 1
ATOM 3927 N N . SER A 1 498 ? 43.5 5.359 -1.618 1 88.19 498 SER A N 1
ATOM 3928 C CA . SER A 1 498 ? 44.5 5.828 -0.664 1 88.19 498 SER A CA 1
ATOM 3929 C C . SER A 1 498 ? 44.062 5.547 0.771 1 88.19 498 SER A C 1
ATOM 3931 O O . SER A 1 498 ? 42.875 5.656 1.104 1 88.19 498 SER A O 1
ATOM 3933 N N . GLN A 1 499 ? 45.062 5.113 1.513 1 83.88 499 GLN A N 1
ATOM 3934 C CA . GLN A 1 499 ? 44.781 4.828 2.912 1 83.88 499 GLN A CA 1
ATOM 3935 C C . GLN A 1 499 ? 44.219 6.059 3.617 1 83.88 499 GLN A C 1
ATOM 3937 O O . GLN A 1 499 ? 44.688 7.176 3.406 1 83.88 499 GLN A O 1
ATOM 3942 N N . ARG A 1 500 ? 43.062 5.891 4.078 1 74.88 500 ARG A N 1
ATOM 3943 C CA . ARG A 1 500 ? 42.438 6.98 4.805 1 74.88 500 ARG A CA 1
ATOM 3944 C C . ARG A 1 500 ? 42.969 7.098 6.219 1 74.88 500 ARG A C 1
ATOM 3946 O O . ARG A 1 500 ? 43.188 6.09 6.898 1 74.88 500 ARG A O 1
ATOM 3953 N N . VAL A 1 501 ? 44 7.809 6.391 1 60.91 501 VAL A N 1
ATOM 3954 C CA . VAL A 1 501 ? 44.719 7.984 7.652 1 60.91 501 VAL A CA 1
ATOM 3955 C C . VAL A 1 501 ? 43.719 8.281 8.773 1 60.91 501 VAL A C 1
ATOM 3957 O O . VAL A 1 501 ? 42.812 9.094 8.594 1 60.91 501 VAL A O 1
ATOM 3960 N N . LYS A 1 502 ? 43.5 7.297 9.625 1 55.12 502 LYS A N 1
ATOM 3961 C CA . LYS A 1 502 ? 42.781 7.605 10.852 1 55.12 502 LYS A CA 1
ATOM 3962 C C . LYS A 1 502 ? 43.156 8.977 11.398 1 55.12 502 LYS A C 1
ATOM 3964 O O . LYS A 1 502 ? 44.344 9.312 11.438 1 55.12 502 LYS A O 1
ATOM 3969 N N . PRO A 1 503 ? 42.25 9.891 11.461 1 47.97 503 PRO A N 1
ATOM 3970 C CA . PRO A 1 503 ? 42.75 11.117 12.102 1 47.97 503 PRO A CA 1
ATOM 3971 C C . PRO A 1 503 ? 43.719 10.844 13.258 1 47.97 503 PRO A C 1
ATOM 3973 O O . PRO A 1 503 ? 43.469 9.945 14.07 1 47.97 503 PRO A O 1
ATOM 3976 N N . LYS A 1 504 ? 45 10.867 13.039 1 39.91 504 LYS A N 1
ATOM 3977 C CA . LYS A 1 504 ? 45.875 10.859 14.211 1 39.91 504 LYS A CA 1
ATOM 3978 C C . LYS A 1 504 ? 45.188 11.562 15.391 1 39.91 504 LYS A C 1
ATOM 3980 O O . LYS A 1 504 ? 44.656 12.656 15.242 1 39.91 504 LYS A O 1
ATOM 3985 N N . ASN A 1 505 ? 44.656 10.773 16.312 1 38.25 505 ASN A N 1
ATOM 3986 C CA . ASN A 1 505 ? 44.406 11.453 17.594 1 38.25 505 ASN A CA 1
ATOM 3987 C C . ASN A 1 505 ? 45.5 12.484 17.875 1 38.25 505 ASN A C 1
ATOM 3989 O O . ASN A 1 505 ? 46.656 12.133 18.125 1 38.25 505 ASN A O 1
ATOM 3993 N N . THR A 1 506 ? 45.625 13.453 17.031 1 35.44 506 THR A N 1
ATOM 3994 C CA . THR A 1 506 ? 46.5 14.484 17.578 1 35.44 506 THR A CA 1
ATOM 3995 C C . THR A 1 506 ? 46.281 14.648 19.078 1 35.44 506 THR A C 1
ATOM 3997 O O . THR A 1 506 ? 45.188 15.016 19.5 1 35.44 506 THR A O 1
ATOM 4000 N N . THR A 1 507 ? 46.938 13.844 19.844 1 34.25 507 THR A N 1
ATOM 4001 C CA . THR A 1 507 ? 47.062 14.141 21.266 1 34.25 507 THR A CA 1
ATOM 4002 C C . THR A 1 507 ? 47.125 15.648 21.5 1 34.25 507 THR A C 1
ATOM 4004 O O . THR A 1 507 ? 48 16.312 20.938 1 34.25 507 THR A O 1
ATOM 4007 N N . PRO A 1 508 ? 45.969 16.266 21.75 1 34 508 PRO A N 1
ATOM 4008 C CA . PRO A 1 508 ? 46.094 17.672 22.125 1 34 508 PRO A CA 1
ATOM 4009 C C . PRO A 1 508 ? 47.406 17.969 22.859 1 34 508 PRO A C 1
ATOM 4011 O O . PRO A 1 508 ? 47.844 17.156 23.672 1 34 508 PRO A O 1
ATOM 4014 N N . SER A 1 509 ? 48.375 18.531 22.234 1 29.62 509 SER A N 1
ATOM 4015 C CA . SER A 1 509 ? 49.531 19.047 22.938 1 29.62 509 SER A CA 1
ATOM 4016 C C . SER A 1 509 ? 49.125 19.656 24.281 1 29.62 509 SER A C 1
ATOM 4018 O O . SER A 1 509 ? 48.125 20.406 24.359 1 29.62 509 SER A O 1
ATOM 4020 N N . SER A 1 510 ? 49.438 19.016 25.406 1 28.3 510 SER A N 1
ATOM 4021 C CA . SER A 1 510 ? 49.344 19.484 26.781 1 28.3 510 SER A CA 1
ATOM 4022 C C . SER A 1 510 ? 49.75 20.938 26.906 1 28.3 510 SER A C 1
ATOM 4024 O O . SER A 1 510 ? 50.906 21.281 26.656 1 28.3 510 SER A O 1
ATOM 4026 N N . SER A 1 511 ? 48.969 21.828 26.359 1 24.95 511 SER A N 1
ATOM 4027 C CA . SER A 1 511 ? 49.281 23.203 26.688 1 24.95 511 SER A CA 1
ATOM 4028 C C . SER A 1 511 ? 49.75 23.328 28.141 1 24.95 511 SER A C 1
ATOM 4030 O O . SER A 1 511 ? 49.219 22.656 29.016 1 24.95 511 SER A O 1
ATOM 4032 N N . LYS A 1 512 ? 50.969 23.922 28.406 1 24.72 512 LYS A N 1
ATOM 4033 C CA . LYS A 1 512 ? 51.625 24.391 29.625 1 24.72 512 LYS A CA 1
ATOM 4034 C C . LYS A 1 512 ? 50.625 25.125 30.531 1 24.72 512 LYS A C 1
ATOM 4036 O O . LYS A 1 512 ? 49.938 26.047 30.078 1 24.72 512 LYS A O 1
ATOM 4041 N N . LYS A 1 513 ? 50.188 24.422 31.562 1 24.94 513 LYS A N 1
ATOM 4042 C CA . LYS A 1 513 ? 49.594 25 32.781 1 24.94 513 LYS A CA 1
ATOM 4043 C C . LYS A 1 513 ? 50.344 26.266 33.188 1 24.94 513 LYS A C 1
ATOM 4045 O O . LYS A 1 513 ? 51.562 26.234 33.438 1 24.94 513 LYS A O 1
ATOM 4050 N N . ALA A 1 514 ? 50.125 27.312 32.625 1 21.95 514 ALA A N 1
ATOM 4051 C CA . ALA A 1 514 ? 50.562 28.469 33.406 1 21.95 514 ALA A CA 1
ATOM 4052 C C . ALA A 1 514 ? 50.188 28.328 34.875 1 21.95 514 ALA A C 1
ATOM 4054 O O . ALA A 1 514 ? 49.062 27.875 35.188 1 21.95 514 ALA A O 1
ATOM 4055 N N . ASN A 1 515 ? 51.156 28.25 35.812 1 20.38 515 ASN A N 1
ATOM 4056 C CA . ASN A 1 515 ? 51.344 28.219 37.281 1 20.38 515 ASN A CA 1
ATOM 4057 C C . ASN A 1 515 ? 50.5 29.281 37.969 1 20.38 515 ASN A C 1
ATOM 4059 O O . ASN A 1 515 ? 51.031 30.344 38.344 1 20.38 515 ASN A O 1
ATOM 4063 N N . ASN A 1 516 ? 49.375 29.656 37.406 1 19.62 516 ASN A N 1
ATOM 4064 C CA . ASN A 1 516 ? 49.031 30.719 38.344 1 19.62 516 ASN A CA 1
ATOM 4065 C C . ASN A 1 516 ? 48.969 30.219 39.781 1 19.62 516 ASN A C 1
ATOM 4067 O O . ASN A 1 516 ? 48.406 29.141 40.031 1 19.62 516 ASN A O 1
ATOM 4071 N N . ASN A 1 517 ? 49.781 30.844 40.625 1 19.23 517 ASN A N 1
ATOM 4072 C CA . ASN A 1 517 ? 50.188 30.844 42.031 1 19.23 517 ASN A CA 1
ATOM 4073 C C . ASN A 1 517 ? 48.969 30.984 42.969 1 19.23 517 ASN A C 1
ATOM 4075 O O . ASN A 1 517 ? 49.125 31.312 44.156 1 19.23 517 ASN A O 1
ATOM 4079 N N . ILE A 1 518 ? 47.75 30.75 42.5 1 19.34 518 ILE A N 1
ATOM 4080 C CA . ILE A 1 518 ? 46.969 31.312 43.625 1 19.34 518 ILE A CA 1
ATOM 4081 C C . ILE A 1 518 ? 47.344 30.594 44.906 1 19.34 518 ILE A C 1
ATOM 4083 O O . ILE A 1 518 ? 47.5 29.375 44.938 1 19.34 518 ILE A O 1
ATOM 4087 N N . VAL A 1 519 ? 47.281 31.406 45.969 1 18.58 519 VAL A N 1
ATOM 4088 C CA . VAL A 1 519 ? 47.656 31.578 47.375 1 18.58 519 VAL A CA 1
ATOM 4089 C C . VAL A 1 519 ? 47.031 30.453 48.219 1 18.58 519 VAL A C 1
ATOM 4091 O O . VAL A 1 519 ? 46.031 29.859 47.812 1 18.58 519 VAL A O 1
ATOM 4094 N N . SER A 1 520 ? 47.531 30.328 49.406 1 16.58 520 SER A N 1
ATOM 4095 C CA . SER A 1 520 ? 47.969 29.469 50.5 1 16.58 520 SER A CA 1
ATOM 4096 C C . SER A 1 520 ? 46.781 29.016 51.344 1 16.58 520 SER A C 1
ATOM 4098 O O . SER A 1 520 ? 46.938 28.125 52.219 1 16.58 520 SER A O 1
ATOM 4100 N N . LYS A 1 521 ? 45.562 29.438 51.219 1 17.97 521 LYS A N 1
ATOM 4101 C CA . LYS A 1 521 ? 45.219 29.594 52.625 1 17.97 521 LYS A CA 1
ATOM 4102 C C . LYS A 1 521 ? 45.156 28.25 53.344 1 17.97 521 LYS A C 1
ATOM 4104 O O . LYS A 1 521 ? 44.844 27.234 52.75 1 17.97 521 LYS A O 1
ATOM 4109 N N . SER A 1 522 ? 44.906 28.156 54.75 1 15.6 522 SER A N 1
ATOM 4110 C CA . SER A 1 522 ? 45.312 27.609 56.031 1 15.6 522 SER A CA 1
ATOM 4111 C C . SER A 1 522 ? 44.625 26.281 56.312 1 15.6 522 SER A C 1
ATOM 4113 O O . SER A 1 522 ? 43.688 25.906 55.594 1 15.6 522 SER A O 1
ATOM 4115 N N . SER A 1 523 ? 43.938 25.969 57.469 1 15.3 523 SER A N 1
ATOM 4116 C CA . SER A 1 523 ? 44.5 25.156 58.562 1 15.3 523 SER A CA 1
ATOM 4117 C C . SER A 1 523 ? 43.969 23.734 58.5 1 15.3 523 SER A C 1
ATOM 4119 O O . SER A 1 523 ? 44.781 22.781 58.562 1 15.3 523 SER A O 1
ATOM 4121 N N . PRO A 1 524 ? 42.781 23.266 59.188 1 16.42 524 PRO A N 1
ATOM 4122 C CA . PRO A 1 524 ? 42.875 22.562 60.469 1 16.42 524 PRO A CA 1
ATOM 4123 C C . PRO A 1 524 ? 42.719 21.047 60.312 1 16.42 524 PRO A C 1
ATOM 4125 O O . PRO A 1 524 ? 42.156 20.578 59.312 1 16.42 524 PRO A O 1
ATOM 4128 N N . PRO A 1 525 ? 42.688 20.234 61.531 1 15.61 525 PRO A N 1
ATOM 4129 C CA . PRO A 1 525 ? 43.344 19.062 62.125 1 15.61 525 PRO A CA 1
ATOM 4130 C C . PRO A 1 525 ? 42.562 17.781 61.875 1 15.61 525 PRO A C 1
ATOM 4132 O O . PRO A 1 525 ? 43.125 16.797 61.406 1 15.61 525 PRO A O 1
ATOM 4135 N N . LEU A 1 526 ? 41.75 17.188 62.938 1 15.28 526 LEU A N 1
ATOM 4136 C CA . LEU A 1 526 ? 42.188 16.094 63.812 1 15.28 526 LEU A CA 1
ATOM 4137 C C . LEU A 1 526 ? 41.562 14.781 63.375 1 15.28 526 LEU A C 1
ATOM 4139 O O . LEU A 1 526 ? 42.25 13.781 63.219 1 15.28 526 LEU A O 1
ATOM 4143 N N . ILE A 1 527 ? 40.344 14.25 64 1 15.42 527 ILE A N 1
ATOM 4144 C CA . ILE A 1 527 ? 40.438 13.156 64.938 1 15.42 527 ILE A CA 1
ATOM 4145 C C . ILE A 1 527 ? 40.188 11.828 64.25 1 15.42 527 ILE A C 1
ATOM 4147 O O . ILE A 1 527 ? 39.562 11.797 63.188 1 15.42 527 ILE A O 1
ATOM 4151 N N . GLN A 1 528 ? 39.844 10.641 65.062 1 14.53 528 GLN A N 1
ATOM 4152 C CA . GLN A 1 528 ? 40.406 9.367 65.5 1 14.53 528 GLN A CA 1
ATOM 4153 C C . GLN A 1 528 ? 39.75 8.195 64.75 1 14.53 528 GLN A C 1
ATOM 4155 O O . GLN A 1 528 ? 40.406 7.359 64.188 1 14.53 528 GLN A O 1
ATOM 4160 N N . ASP A 1 529 ? 38.812 7.207 65.438 1 14.64 529 ASP A N 1
ATOM 4161 C CA . ASP A 1 529 ? 39.156 5.91 66.062 1 14.64 529 ASP A CA 1
ATOM 4162 C C . ASP A 1 529 ? 38.594 4.766 65.188 1 14.64 529 ASP A C 1
ATOM 4164 O O . ASP A 1 529 ? 39.25 3.773 64.938 1 14.64 529 ASP A O 1
ATOM 4168 N N . GLY A 1 530 ? 37.219 4.543 65.062 1 15.41 530 GLY A N 1
ATOM 4169 C CA . GLY A 1 530 ? 36.719 3.332 65.688 1 15.41 530 GLY A CA 1
ATOM 4170 C C . GLY A 1 530 ? 36.969 2.088 64.875 1 15.41 530 GLY A C 1
ATOM 4171 O O . GLY A 1 530 ? 37.188 2.182 63.656 1 15.41 530 GLY A O 1
ATOM 4172 N N . GLU A 1 531 ? 36.812 0.78 65.5 1 15.36 531 GLU A N 1
ATOM 4173 C CA . GLU A 1 531 ? 37.281 -0.573 65.75 1 15.36 531 GLU A CA 1
ATOM 4174 C C . GLU A 1 531 ? 36.812 -1.527 64.625 1 15.36 531 GLU A C 1
ATOM 4176 O O . GLU A 1 531 ? 35.844 -1.247 63.938 1 15.36 531 GLU A O 1
ATOM 4181 N N . ILE A 1 532 ? 37.344 -2.895 64.688 1 15.27 532 ILE A N 1
ATOM 4182 C CA . ILE A 1 532 ? 37.906 -4.059 64 1 15.27 532 ILE A CA 1
ATOM 4183 C C . ILE A 1 532 ? 36.844 -5.141 63.875 1 15.27 532 ILE A C 1
ATOM 4185 O O . ILE A 1 532 ? 36.969 -5.988 62.969 1 15.27 532 ILE A O 1
ATOM 4189 N N . LEU A 1 533 ? 35.719 -5.34 64.562 1 14.62 533 LEU A N 1
ATOM 4190 C CA . LEU A 1 533 ? 35.594 -6.668 65.188 1 14.62 533 LEU A CA 1
ATOM 4191 C C . LEU A 1 533 ? 35.406 -7.734 64.125 1 14.62 533 LEU A C 1
ATOM 4193 O O . LEU A 1 533 ? 34.844 -7.461 63.031 1 14.62 533 LEU A O 1
ATOM 4197 N N . ALA A 1 534 ? 35.719 -9.25 64.438 1 15.24 534 ALA A N 1
ATOM 4198 C CA . ALA A 1 534 ? 36.281 -10.57 64.125 1 15.24 534 ALA A CA 1
ATOM 4199 C C . ALA A 1 534 ? 35.219 -11.547 63.688 1 15.24 534 ALA A C 1
ATOM 4201 O O . ALA A 1 534 ? 35.469 -12.422 62.844 1 15.24 534 ALA A O 1
ATOM 4202 N N . LEU A 1 535 ? 33.938 -11.695 64.062 1 14.49 535 LEU A N 1
ATOM 4203 C CA . LEU A 1 535 ? 33.594 -12.984 64.688 1 14.49 535 LEU A CA 1
ATOM 4204 C C . LEU A 1 535 ? 33.469 -14.062 63.594 1 14.49 535 LEU A C 1
ATOM 4206 O O . LEU A 1 535 ? 33.062 -13.781 62.469 1 14.49 535 LEU A O 1
ATOM 4210 N N . ALA A 1 536 ? 33.75 -15.586 63.969 1 14.66 536 ALA A N 1
ATOM 4211 C CA . ALA A 1 536 ? 34.219 -16.938 63.719 1 14.66 536 ALA A CA 1
ATOM 4212 C C . ALA A 1 536 ? 33.094 -17.844 63.188 1 14.66 536 ALA A C 1
ATOM 4214 O O . ALA A 1 536 ? 33.344 -18.75 62.406 1 14.66 536 ALA A O 1
ATOM 4215 N N . GLY A 1 537 ? 31.844 -17.906 63.562 1 14.23 537 GLY A N 1
ATOM 4216 C CA . GLY A 1 537 ? 31.359 -19.172 64.062 1 14.23 537 GLY A CA 1
ATOM 4217 C C . GLY A 1 537 ? 31.266 -20.25 63.031 1 14.23 537 GLY A C 1
ATOM 4218 O O . GLY A 1 537 ? 31.25 -19.953 61.844 1 14.23 537 GLY A O 1
ATOM 4219 N N . SER A 1 538 ? 30.875 -21.688 63.5 1 14.32 538 SER A N 1
ATOM 4220 C CA . SER A 1 538 ? 31.125 -23.109 63.625 1 14.32 538 SER A CA 1
ATOM 4221 C C . SER A 1 538 ? 30.359 -23.906 62.562 1 14.32 538 SER A C 1
ATOM 4223 O O . SER A 1 538 ? 30.938 -24.719 61.844 1 14.32 538 SER A O 1
ATOM 4225 N N . ASN A 1 539 ? 29.094 -24.516 62.875 1 13.95 539 ASN A N 1
ATOM 4226 C CA . ASN A 1 539 ? 28.844 -25.922 63.188 1 13.95 539 ASN A CA 1
ATOM 4227 C C . ASN A 1 539 ? 28.562 -26.75 61.938 1 13.95 539 ASN A C 1
ATOM 4229 O O . ASN A 1 539 ? 28.203 -26.203 60.906 1 13.95 539 ASN A O 1
ATOM 4233 N N . GLU A 1 540 ? 28.109 -28.25 62.156 1 14.06 540 GLU A N 1
ATOM 4234 C CA . GLU A 1 540 ? 28.359 -29.672 62 1 14.06 540 GLU A CA 1
ATOM 4235 C C . GLU A 1 540 ? 27.453 -30.297 60.938 1 14.06 540 GLU A C 1
ATOM 4237 O O . GLU A 1 540 ? 27.922 -31.062 60.094 1 14.06 540 GLU A O 1
ATOM 4242 N N . LYS A 1 541 ? 26.094 -30.531 61.125 1 13.95 541 LYS A N 1
ATOM 4243 C CA . LYS A 1 541 ? 25.594 -31.875 61.438 1 13.95 541 LYS A CA 1
ATOM 4244 C C . LYS A 1 541 ? 25.5 -32.719 60.188 1 13.95 541 LYS A C 1
ATOM 4246 O O . LYS A 1 541 ? 25.406 -32.188 59.062 1 13.95 541 LYS A O 1
ATOM 4251 N N . SER A 1 542 ? 24.703 -34.031 60.312 1 13.78 542 SER A N 1
ATOM 4252 C CA . SER A 1 542 ? 24.797 -35.5 60.25 1 13.78 542 SER A CA 1
ATOM 4253 C C . SER A 1 542 ? 24.281 -36.031 58.938 1 13.78 542 SER A C 1
ATOM 4255 O O . SER A 1 542 ? 24.969 -36.812 58.281 1 13.78 542 SER A O 1
ATOM 4257 N N . LYS A 1 543 ? 22.938 -36.5 58.844 1 13.91 543 LYS A N 1
ATOM 4258 C CA . LYS A 1 543 ? 22.531 -37.906 59 1 13.91 543 LYS A CA 1
ATOM 4259 C C . LYS A 1 543 ? 22.531 -38.625 57.625 1 13.91 543 LYS A C 1
ATOM 4261 O O . LYS A 1 543 ? 22.422 -37.969 56.594 1 13.91 543 LYS A O 1
ATOM 4266 N N . MET A 1 544 ? 21.547 -39.688 57.469 1 13.8 544 MET A N 1
ATOM 4267 C CA . MET A 1 544 ? 21.547 -41.156 57.375 1 13.8 544 MET A CA 1
ATOM 4268 C C . MET A 1 544 ? 21.438 -41.594 55.906 1 13.8 544 MET A C 1
ATOM 4270 O O . MET A 1 544 ? 21.156 -40.781 55.031 1 13.8 544 MET A O 1
ATOM 4274 N N . SER A 1 545 ? 20.531 -42.688 55.719 1 14.06 545 SER A N 1
ATOM 4275 C CA . SER A 1 545 ? 20.688 -44.125 55.562 1 14.06 545 SER A CA 1
ATOM 4276 C C . SER A 1 545 ? 20.516 -44.562 54.094 1 14.06 545 SER A C 1
ATOM 4278 O O . SER A 1 545 ? 21.391 -45.25 53.531 1 14.06 545 SER A O 1
ATOM 4280 N N . GLY A 1 546 ? 19.406 -45.375 53.781 1 13.81 546 GLY A N 1
ATOM 4281 C CA . GLY A 1 546 ? 19.375 -46.812 53.594 1 13.81 546 GLY A CA 1
ATOM 4282 C C . GLY A 1 546 ? 19.406 -47.219 52.156 1 13.81 546 GLY A C 1
ATOM 4283 O O . GLY A 1 546 ? 20.438 -47.688 51.656 1 13.81 546 GLY A O 1
ATOM 4284 N N . LEU A 1 547 ? 18.281 -47.969 51.625 1 14.37 547 LEU A N 1
ATOM 4285 C CA . LEU A 1 547 ? 18.266 -49.406 51.375 1 14.37 547 LEU A CA 1
ATOM 4286 C C . LEU A 1 547 ? 18.641 -49.75 49.938 1 14.37 547 LEU A C 1
ATOM 4288 O O . LEU A 1 547 ? 18.516 -48.875 49.062 1 14.37 547 LEU A O 1
ATOM 4292 N N . LYS A 1 548 ? 18.203 -51.062 49.438 1 13.81 548 LYS A N 1
ATOM 4293 C CA . LYS A 1 548 ? 18.609 -52.406 49.094 1 13.81 548 LYS A CA 1
ATOM 4294 C C . LYS A 1 548 ? 18.469 -52.656 47.594 1 13.81 548 LYS A C 1
ATOM 4296 O O . LYS A 1 548 ? 19.391 -53.125 46.938 1 13.81 548 LYS A O 1
ATOM 4301 N N . ARG A 1 549 ? 17.391 -53.469 47.094 1 13.95 549 ARG A N 1
ATOM 4302 C CA . ARG A 1 549 ? 17.578 -54.812 46.594 1 13.95 549 ARG A CA 1
ATOM 4303 C C . ARG A 1 549 ? 17.812 -54.844 45.062 1 13.95 549 ARG A C 1
ATOM 4305 O O . ARG A 1 549 ? 17.609 -53.812 44.406 1 13.95 549 ARG A O 1
ATOM 4312 N N . SER A 1 550 ? 16.969 -55.688 44.281 1 14.29 550 SER A N 1
ATOM 4313 C CA . SER A 1 550 ? 17.188 -57.062 43.844 1 14.29 550 SER A CA 1
ATOM 4314 C C . SER A 1 550 ? 17.484 -57.125 42.375 1 14.29 550 SER A C 1
ATOM 4316 O O . SER A 1 550 ? 17.281 -56.156 41.625 1 14.29 550 SER A O 1
ATOM 4318 N N . GLU A 1 551 ? 16.781 -58.188 41.594 1 14.33 551 GLU A N 1
ATOM 4319 C CA . GLU A 1 551 ? 17.156 -59.469 41 1 14.33 551 GLU A CA 1
ATOM 4320 C C . GLU A 1 551 ? 17.297 -59.375 39.5 1 14.33 551 GLU A C 1
ATOM 4322 O O . GLU A 1 551 ? 18.359 -59.688 38.938 1 14.33 551 GLU A O 1
ATOM 4327 N N . ASN A 1 552 ? 16.344 -60.094 38.625 1 14.52 552 ASN A N 1
ATOM 4328 C CA . ASN A 1 552 ? 16.562 -61.375 37.969 1 14.52 552 ASN A CA 1
ATOM 4329 C C . ASN A 1 552 ? 16.969 -61.219 36.5 1 14.52 552 ASN A C 1
ATOM 4331 O O . ASN A 1 552 ? 18.125 -61.438 36.156 1 14.52 552 ASN A O 1
ATOM 4335 N N . GLY A 1 553 ? 16.094 -61.812 35.469 1 14.88 553 GLY A N 1
ATOM 4336 C CA . GLY A 1 553 ? 16.266 -63.062 34.688 1 14.88 553 GLY A CA 1
ATOM 4337 C C . GLY A 1 553 ? 16.812 -62.812 33.312 1 14.88 553 GLY A C 1
ATOM 4338 O O . GLY A 1 553 ? 16.906 -61.688 32.844 1 14.88 553 GLY A O 1
ATOM 4339 N N . SER A 1 554 ? 16.328 -63.656 32.188 1 15.44 554 SER A N 1
ATOM 4340 C CA . SER A 1 554 ? 16.859 -64.75 31.359 1 15.44 554 SER A CA 1
ATOM 4341 C C . SER A 1 554 ? 17.266 -64.25 29.969 1 15.44 554 SER A C 1
ATOM 4343 O O . SER A 1 554 ? 16.953 -63.125 29.594 1 15.44 554 SER A O 1
ATOM 4345 N N . SER A 1 555 ? 16.844 -65.062 28.75 1 15.79 555 SER A N 1
ATOM 4346 C CA . SER A 1 555 ? 17.516 -66 27.891 1 15.79 555 SER A CA 1
ATOM 4347 C C . SER A 1 555 ? 17.781 -65.438 26.5 1 15.79 555 SER A C 1
ATOM 4349 O O . SER A 1 555 ? 18.906 -65.438 26.016 1 15.79 555 SER A O 1
ATOM 4351 N N . GLU A 1 556 ? 17.016 -65.938 25.312 1 15.92 556 GLU A N 1
ATOM 4352 C CA . GLU A 1 556 ? 17.469 -66.875 24.25 1 15.92 556 GLU A CA 1
ATOM 4353 C C . GLU A 1 556 ? 17.875 -66.125 23 1 15.92 556 GLU A C 1
ATOM 4355 O O . GLU A 1 556 ? 17.578 -64.938 22.859 1 15.92 556 GLU A O 1
ATOM 4360 N N . GLU A 1 557 ? 17.469 -66.688 21.625 1 16.22 557 GLU A N 1
ATOM 4361 C CA . GLU A 1 557 ? 18.141 -67.375 20.547 1 16.22 557 GLU A CA 1
ATOM 4362 C C . GLU A 1 557 ? 18.328 -66.5 19.328 1 16.22 557 GLU A C 1
ATOM 4364 O O . GLU A 1 557 ? 19.438 -66.375 18.797 1 16.22 557 GLU A O 1
ATOM 4369 N N . ASP A 1 558 ? 17.5 -66.688 18.156 1 16.8 558 ASP A N 1
ATOM 4370 C CA . ASP A 1 558 ? 17.859 -67.375 16.922 1 16.8 558 ASP A CA 1
ATOM 4371 C C . ASP A 1 558 ? 18.328 -66.375 15.859 1 16.8 558 ASP A C 1
ATOM 4373 O O . ASP A 1 558 ? 18.141 -65.125 16.016 1 16.8 558 ASP A O 1
ATOM 4377 N N . GLY A 1 559 ? 17.734 -66.5 14.594 1 16.69 559 GLY A N 1
ATOM 4378 C CA . GLY A 1 559 ? 18.203 -67 13.32 1 16.69 559 GLY A CA 1
ATOM 4379 C C . GLY A 1 559 ? 18.594 -65.938 12.344 1 16.69 559 GLY A C 1
ATOM 4380 O O . GLY A 1 559 ? 19.75 -65.875 11.906 1 16.69 559 GLY A O 1
ATOM 4381 N N . GLU A 1 560 ? 17.766 -65.625 11.273 1 17.56 560 GLU A N 1
ATOM 4382 C CA . GLU A 1 560 ? 17.953 -65.938 9.859 1 17.56 560 GLU A CA 1
ATOM 4383 C C . GLU A 1 560 ? 18.562 -64.75 9.109 1 17.56 560 GLU A C 1
ATOM 4385 O O . GLU A 1 560 ? 18.594 -63.625 9.617 1 17.56 560 GLU A O 1
ATOM 4390 N N . GLY A 1 561 ? 18.016 -64.562 7.805 1 18.22 561 GLY A N 1
ATOM 4391 C CA . GLY A 1 561 ? 18.562 -64.688 6.461 1 18.22 561 GLY A CA 1
ATOM 4392 C C . GLY A 1 561 ? 19.172 -63.438 5.926 1 18.22 561 GLY A C 1
ATOM 4393 O O . GLY A 1 561 ? 18.906 -62.344 6.445 1 18.22 561 GLY A O 1
ATOM 4394 N N . LYS A 1 562 ? 20.047 -63.625 4.941 1 18.91 562 LYS A N 1
ATOM 4395 C CA . LYS A 1 562 ? 21.094 -63.125 4.051 1 18.91 562 LYS A CA 1
ATOM 4396 C C . LYS A 1 562 ? 20.516 -62.156 3.031 1 18.91 562 LYS A C 1
ATOM 4398 O O . LYS A 1 562 ? 21.266 -61.344 2.455 1 18.91 562 LYS A O 1
ATOM 4403 N N . LEU A 1 563 ? 19.25 -62.375 2.525 1 18 563 LEU A N 1
ATOM 4404 C CA . LEU A 1 563 ? 19.125 -61.906 1.155 1 18 563 LEU A CA 1
ATOM 4405 C C . LEU A 1 563 ? 19.172 -60.375 1.107 1 18 563 LEU A C 1
ATOM 4407 O O . LEU A 1 563 ? 18.578 -59.688 1.953 1 18 563 LEU A O 1
ATOM 4411 N N . MET B 1 1 ? -13.852 -27.5 10.711 1 21.2 1 MET B N 1
ATOM 4412 C CA . MET B 1 1 ? -13.766 -26.359 9.82 1 21.2 1 MET B CA 1
ATOM 4413 C C . MET B 1 1 ? -15.141 -25.984 9.273 1 21.2 1 MET B C 1
ATOM 4415 O O . MET B 1 1 ? -15.805 -26.812 8.641 1 21.2 1 MET B O 1
ATOM 4419 N N . PRO B 1 2 ? -15.914 -25.094 9.984 1 22.41 2 PRO B N 1
ATOM 4420 C CA . PRO B 1 2 ? -17.375 -25.062 9.82 1 22.41 2 PRO B CA 1
ATOM 4421 C C . PRO B 1 2 ? -17.797 -24.719 8.391 1 22.41 2 PRO B C 1
ATOM 4423 O O . PRO B 1 2 ? -17.047 -24.062 7.664 1 22.41 2 PRO B O 1
ATOM 4426 N N . SER B 1 3 ? -18.562 -25.516 7.711 1 25.19 3 SER B N 1
ATOM 4427 C CA . SER B 1 3 ? -19.156 -25.766 6.398 1 25.19 3 SER B CA 1
ATOM 4428 C C . SER B 1 3 ? -19.859 -24.516 5.875 1 25.19 3 SER B C 1
ATOM 4430 O O . SER B 1 3 ? -20.562 -24.578 4.867 1 25.19 3 SER B O 1
ATOM 4432 N N . SER B 1 4 ? -19.969 -23.406 6.75 1 27 4 SER B N 1
ATOM 4433 C CA . SER B 1 4 ? -20.953 -22.359 6.465 1 27 4 SER B CA 1
ATOM 4434 C C . SER B 1 4 ? -20.469 -21.438 5.355 1 27 4 SER B C 1
ATOM 4436 O O . SER B 1 4 ? -21.078 -20.391 5.102 1 27 4 SER B O 1
ATOM 4438 N N . PHE B 1 5 ? -19.281 -21.703 4.789 1 28.31 5 PHE B N 1
ATOM 4439 C CA . PHE B 1 5 ? -18.609 -20.641 4.062 1 28.31 5 PHE B CA 1
ATOM 4440 C C . PHE B 1 5 ? -19.422 -20.219 2.846 1 28.31 5 PHE B C 1
ATOM 4442 O O . PHE B 1 5 ? -19.578 -19.016 2.582 1 28.31 5 PHE B O 1
ATOM 4449 N N . LEU B 1 6 ? -19.328 -21.078 1.769 1 31.62 6 LEU B N 1
ATOM 4450 C CA . LEU B 1 6 ? -19.406 -20.734 0.356 1 31.62 6 LEU B CA 1
ATOM 4451 C C . LEU B 1 6 ? -20.859 -20.781 -0.138 1 31.62 6 LEU B C 1
ATOM 4453 O O . LEU B 1 6 ? -21.141 -21.328 -1.203 1 31.62 6 LEU B O 1
ATOM 4457 N N . ALA B 1 7 ? -21.812 -20.672 0.743 1 29.11 7 ALA B N 1
ATOM 4458 C CA . ALA B 1 7 ? -23.109 -21.031 0.146 1 29.11 7 ALA B CA 1
ATOM 4459 C C . ALA B 1 7 ? -23.531 -19.969 -0.87 1 29.11 7 ALA B C 1
ATOM 4461 O O . ALA B 1 7 ? -23.281 -18.781 -0.682 1 29.11 7 ALA B O 1
ATOM 4462 N N . PRO B 1 8 ? -23.797 -20.328 -2.088 1 30.62 8 PRO B N 1
ATOM 4463 C CA . PRO B 1 8 ? -24.312 -19.453 -3.146 1 30.62 8 PRO B CA 1
ATOM 4464 C C . PRO B 1 8 ? -25.438 -18.531 -2.66 1 30.62 8 PRO B C 1
ATOM 4466 O O . PRO B 1 8 ? -26.141 -18.859 -1.7 1 30.62 8 PRO B O 1
ATOM 4469 N N . LEU B 1 9 ? -25.438 -17.344 -2.936 1 29.44 9 LEU B N 1
ATOM 4470 C CA . LEU B 1 9 ? -26.5 -16.438 -2.539 1 29.44 9 LEU B CA 1
ATOM 4471 C C . LEU B 1 9 ? -27.859 -17 -2.943 1 29.44 9 LEU B C 1
ATOM 4473 O O . LEU B 1 9 ? -28.031 -17.484 -4.062 1 29.44 9 LEU B O 1
ATOM 4477 N N . PRO B 1 10 ? -28.734 -17.484 -2.084 1 26.28 10 PRO B N 1
ATOM 4478 C CA . PRO B 1 10 ? -30 -18.156 -2.412 1 26.28 10 PRO B CA 1
ATOM 4479 C C . PRO B 1 10 ? -30.828 -17.375 -3.434 1 26.28 10 PRO B C 1
ATOM 4481 O O . PRO B 1 10 ? -30.781 -16.141 -3.465 1 26.28 10 PRO B O 1
ATOM 4484 N N . GLN B 1 11 ? -31.141 -18.016 -4.684 1 22.91 11 GLN B N 1
ATOM 4485 C CA . GLN B 1 11 ? -32.062 -17.625 -5.758 1 22.91 11 GLN B CA 1
ATOM 4486 C C . GLN B 1 11 ? -33.406 -17.172 -5.207 1 22.91 11 GLN B C 1
ATOM 4488 O O . GLN B 1 11 ? -33.969 -17.828 -4.328 1 22.91 11 GLN B O 1
ATOM 4493 N N . ARG B 1 12 ? -33.812 -15.977 -5.395 1 21.48 12 ARG B N 1
ATOM 4494 C CA . ARG B 1 12 ? -35.156 -15.461 -5.125 1 21.48 12 ARG B CA 1
ATOM 4495 C C . ARG B 1 12 ? -36.219 -16.328 -5.781 1 21.48 12 ARG B C 1
ATOM 4497 O O . ARG B 1 12 ? -36.125 -16.641 -6.973 1 21.48 12 ARG B O 1
ATOM 4504 N N . MET B 1 13 ? -37 -17.125 -5.074 1 21.03 13 MET B N 1
ATOM 4505 C CA . MET B 1 13 ? -38.188 -17.844 -5.516 1 21.03 13 MET B CA 1
ATOM 4506 C C . MET B 1 13 ? -39.125 -16.922 -6.258 1 21.03 13 MET B C 1
ATOM 4508 O O . MET B 1 13 ? -39.531 -15.875 -5.727 1 21.03 13 MET B O 1
ATOM 4512 N N . VAL B 1 14 ? -39.125 -16.938 -7.621 1 18.41 14 VAL B N 1
ATOM 4513 C CA . VAL B 1 14 ? -40.188 -16.438 -8.453 1 18.41 14 VAL B CA 1
ATOM 4514 C C . VAL B 1 14 ? -41.531 -17.031 -7.969 1 18.41 14 VAL B C 1
ATOM 4516 O O . VAL B 1 14 ? -41.656 -18.234 -7.812 1 18.41 14 VAL B O 1
ATOM 4519 N N . LEU B 1 15 ? -42.344 -16.266 -7.363 1 17.36 15 LEU B N 1
ATOM 4520 C CA . LEU B 1 15 ? -43.75 -16.5 -6.965 1 17.36 15 LEU B CA 1
ATOM 4521 C C . LEU B 1 15 ? -44.562 -16.969 -8.156 1 17.36 15 LEU B C 1
ATOM 4523 O O . LEU B 1 15 ? -44.719 -16.234 -9.133 1 17.36 15 LEU B O 1
ATOM 4527 N N . ALA B 1 16 ? -44.594 -18.344 -8.398 1 18.23 16 ALA B N 1
ATOM 4528 C CA . ALA B 1 16 ? -45.562 -18.953 -9.289 1 18.23 16 ALA B CA 1
ATOM 4529 C C . ALA B 1 16 ? -47 -18.516 -8.922 1 18.23 16 ALA B C 1
ATOM 4531 O O . ALA B 1 16 ? -47.406 -18.625 -7.758 1 18.23 16 ALA B O 1
ATOM 4532 N N . GLN B 1 17 ? -47.531 -17.688 -9.766 1 16.45 17 GLN B N 1
ATOM 4533 C CA . GLN B 1 17 ? -48.969 -17.359 -9.781 1 16.45 17 GLN B CA 1
ATOM 4534 C C . GLN B 1 17 ? -49.812 -18.625 -9.977 1 16.45 17 GLN B C 1
ATOM 4536 O O . GLN B 1 17 ? -49.406 -19.531 -10.711 1 16.45 17 GLN B O 1
ATOM 4541 N N . TYR B 1 18 ? -51.031 -18.719 -9.273 1 16.62 18 TYR B N 1
ATOM 4542 C CA . TYR B 1 18 ? -52.062 -19.672 -8.883 1 16.62 18 TYR B CA 1
ATOM 4543 C C . TYR B 1 18 ? -52.906 -20.094 -10.086 1 16.62 18 TYR B C 1
ATOM 4545 O O . TYR B 1 18 ? -53.438 -21.203 -10.117 1 16.62 18 TYR B O 1
ATOM 4553 N N . SER B 1 19 ? -53.312 -19.312 -11.078 1 16.28 19 SER B N 1
ATOM 4554 C CA . SER B 1 19 ? -54.75 -19.469 -11.227 1 16.28 19 SER B CA 1
ATOM 4555 C C . SER B 1 19 ? -55.094 -20.797 -11.859 1 16.28 19 SER B C 1
ATOM 4557 O O . SER B 1 19 ? -54.281 -21.406 -12.562 1 16.28 19 SER B O 1
ATOM 4559 N N . GLU B 1 20 ? -56.438 -21.266 -11.594 1 16.11 20 GLU B N 1
ATOM 4560 C CA . GLU B 1 20 ? -57.312 -22.438 -11.539 1 16.11 20 GLU B CA 1
ATOM 4561 C C . GLU B 1 20 ? -57.719 -22.891 -12.938 1 16.11 20 GLU B C 1
ATOM 4563 O O . GLU B 1 20 ? -58.406 -23.906 -13.094 1 16.11 20 GLU B O 1
ATOM 4568 N N . ALA B 1 21 ? -57.344 -22.359 -14.07 1 16.19 21 ALA B N 1
ATOM 4569 C CA . ALA B 1 21 ? -58.562 -22.562 -14.859 1 16.19 21 ALA B CA 1
ATOM 4570 C C . ALA B 1 21 ? -58.781 -24.047 -15.141 1 16.19 21 ALA B C 1
ATOM 4572 O O . ALA B 1 21 ? -57.844 -24.828 -15.227 1 16.19 21 ALA B O 1
ATOM 4573 N N . PRO B 1 22 ? -60.094 -24.469 -15.359 1 15.62 22 PRO B N 1
ATOM 4574 C CA . PRO B 1 22 ? -60.906 -25.688 -15.25 1 15.62 22 PRO B CA 1
ATOM 4575 C C . PRO B 1 22 ? -60.625 -26.672 -16.375 1 15.62 22 PRO B C 1
ATOM 4577 O O . PRO B 1 22 ? -60.688 -27.891 -16.156 1 15.62 22 PRO B O 1
ATOM 4580 N N . GLN B 1 23 ? -60.25 -26.094 -17.594 1 14.35 23 GLN B N 1
ATOM 4581 C CA . GLN B 1 23 ? -61.219 -26.719 -18.484 1 14.35 23 GLN B CA 1
ATOM 4582 C C . GLN B 1 23 ? -60.938 -28.203 -18.641 1 14.35 23 GLN B C 1
ATOM 4584 O O . GLN B 1 23 ? -61.812 -29.047 -18.391 1 14.35 23 GLN B O 1
ATOM 4589 N N . ARG B 1 24 ? -60.594 -28.484 -20 1 14.2 24 ARG B N 1
ATOM 4590 C CA . ARG B 1 24 ? -61.5 -29.219 -20.875 1 14.2 24 ARG B CA 1
ATOM 4591 C C . ARG B 1 24 ? -61.219 -30.719 -20.828 1 14.2 24 ARG B C 1
ATOM 4593 O O . ARG B 1 24 ? -62.062 -31.516 -20.438 1 14.2 24 ARG B O 1
ATOM 4600 N N . ALA B 1 25 ? -60.625 -31.188 -21.969 1 13.9 25 ALA B N 1
ATOM 4601 C CA . ALA B 1 25 ? -61.344 -32 -22.953 1 13.9 25 ALA B CA 1
ATOM 4602 C C . ALA B 1 25 ? -61.062 -33.5 -22.703 1 13.9 25 ALA B C 1
ATOM 4604 O O . ALA B 1 25 ? -60.156 -33.844 -21.969 1 13.9 25 ALA B O 1
ATOM 4605 N N . GLY B 1 26 ? -61.156 -34.219 -23.844 1 14.67 26 GLY B N 1
ATOM 4606 C CA . GLY B 1 26 ? -61.875 -35.344 -24.406 1 14.67 26 GLY B CA 1
ATOM 4607 C C . GLY B 1 26 ? -61.156 -36.656 -24.266 1 14.67 26 GLY B C 1
ATOM 4608 O O . GLY B 1 26 ? -59.938 -36.688 -24 1 14.67 26 GLY B O 1
ATOM 4609 N N . VAL B 1 27 ? -61.875 -37.625 -24.609 1 14.95 27 VAL B N 1
ATOM 4610 C CA . VAL B 1 27 ? -62.219 -39 -24.297 1 14.95 27 VAL B CA 1
ATOM 4611 C C . VAL B 1 27 ? -61.188 -39.938 -24.953 1 14.95 27 VAL B C 1
ATOM 4613 O O . VAL B 1 27 ? -60.781 -40.938 -24.359 1 14.95 27 VAL B O 1
ATOM 4616 N N . SER B 1 28 ? -60.844 -39.656 -26.25 1 14.62 28 SER B N 1
ATOM 4617 C CA . SER B 1 28 ? -61.281 -40.844 -26.984 1 14.62 28 SER B CA 1
ATOM 4618 C C . SER B 1 28 ? -60.344 -42 -26.734 1 14.62 28 SER B C 1
ATOM 4620 O O . SER B 1 28 ? -59.188 -41.812 -26.312 1 14.62 28 SER B O 1
ATOM 4622 N N . SER B 1 29 ? -60.844 -43.156 -27.188 1 14.98 29 SER B N 1
ATOM 4623 C CA . SER B 1 29 ? -60.906 -44.594 -26.922 1 14.98 29 SER B CA 1
ATOM 4624 C C . SER B 1 29 ? -59.688 -45.312 -27.469 1 14.98 29 SER B C 1
ATOM 4626 O O . SER B 1 29 ? -59.188 -46.25 -26.844 1 14.98 29 SER B O 1
ATOM 4628 N N . GLY B 1 30 ? -59.312 -45.031 -28.781 1 14.76 30 GLY B N 1
ATOM 4629 C CA . GLY B 1 30 ? -59.406 -46.281 -29.547 1 14.76 30 GLY B CA 1
ATOM 4630 C C . GLY B 1 30 ? -58.25 -47.219 -29.281 1 14.76 30 GLY B C 1
ATOM 4631 O O . GLY B 1 30 ? -57.25 -46.844 -28.672 1 14.76 30 GLY B O 1
ATOM 4632 N N . SER B 1 31 ? -58.375 -48.375 -30.031 1 15.25 31 SER B N 1
ATOM 4633 C CA . SER B 1 31 ? -58.219 -49.812 -30 1 15.25 31 SER B CA 1
ATOM 4634 C C . SER B 1 31 ? -56.812 -50.25 -30.312 1 15.25 31 SER B C 1
ATOM 4636 O O . SER B 1 31 ? -56.281 -51.188 -29.703 1 15.25 31 SER B O 1
ATOM 4638 N N . GLY B 1 32 ? -56.281 -49.594 -31.359 1 14.56 32 GLY B N 1
ATOM 4639 C CA . GLY B 1 32 ? -55.875 -50.594 -32.344 1 14.56 32 GLY B CA 1
ATOM 4640 C C . GLY B 1 32 ? -54.688 -51.438 -31.906 1 14.56 32 GLY B C 1
ATOM 4641 O O . GLY B 1 32 ? -54.031 -51.125 -30.906 1 14.56 32 GLY B O 1
ATOM 4642 N N . ASN B 1 33 ? -54.312 -52.188 -32.938 1 15.76 33 ASN B N 1
ATOM 4643 C CA . ASN B 1 33 ? -53.844 -53.531 -33.344 1 15.76 33 ASN B CA 1
ATOM 4644 C C . ASN B 1 33 ? -52.344 -53.719 -33.062 1 15.76 33 ASN B C 1
ATOM 4646 O O . ASN B 1 33 ? -51.625 -52.75 -32.812 1 15.76 33 ASN B O 1
ATOM 4650 N N . ARG B 1 34 ? -51.906 -54.75 -33.688 1 15.05 34 ARG B N 1
ATOM 4651 C CA . ARG B 1 34 ? -51.188 -56 -33.469 1 15.05 34 ARG B CA 1
ATOM 4652 C C . ARG B 1 34 ? -49.688 -55.781 -33.625 1 15.05 34 ARG B C 1
ATOM 4654 O O . ARG B 1 34 ? -48.875 -56.375 -32.875 1 15.05 34 ARG B O 1
ATOM 4661 N N . LYS B 1 35 ? -49.344 -55.281 -34.938 1 15.3 35 LYS B N 1
ATOM 4662 C CA . LYS B 1 35 ? -48.5 -56.125 -35.75 1 15.3 35 LYS B CA 1
ATOM 4663 C C . LYS B 1 35 ? -47.062 -56.156 -35.219 1 15.3 35 LYS B C 1
ATOM 4665 O O . LYS B 1 35 ? -46.625 -55.25 -34.5 1 15.3 35 LYS B O 1
ATOM 4670 N N . GLN B 1 36 ? -46.219 -56.938 -35.875 1 15.63 36 GLN B N 1
ATOM 4671 C CA . GLN B 1 36 ? -45.25 -58.031 -35.875 1 15.63 36 GLN B CA 1
ATOM 4672 C C . GLN B 1 36 ? -43.844 -57.531 -35.719 1 15.63 36 GLN B C 1
ATOM 4674 O O . GLN B 1 36 ? -43.094 -58 -34.875 1 15.63 36 GLN B O 1
ATOM 4679 N N . GLU B 1 37 ? -43.25 -57.062 -36.875 1 16.47 37 GLU B N 1
ATOM 4680 C CA . GLU B 1 37 ? -42.094 -57.656 -37.531 1 16.47 37 GLU B CA 1
ATOM 4681 C C . GLU B 1 37 ? -40.812 -57.188 -36.906 1 16.47 37 GLU B C 1
ATOM 4683 O O . GLU B 1 37 ? -40.75 -56.125 -36.25 1 16.47 37 GLU B O 1
ATOM 4688 N N . ALA B 1 38 ? -39.719 -57.812 -37.406 1 18.23 38 ALA B N 1
ATOM 4689 C CA . ALA B 1 38 ? -38.438 -58.469 -37.094 1 18.23 38 ALA B CA 1
ATOM 4690 C C . ALA B 1 38 ? -37.312 -57.438 -37.094 1 18.23 38 ALA B C 1
ATOM 4692 O O . ALA B 1 38 ? -36.156 -57.781 -36.781 1 18.23 38 ALA B O 1
ATOM 4693 N N . VAL B 1 39 ? -37.656 -56.156 -37.5 1 15.91 39 VAL B N 1
ATOM 4694 C CA . VAL B 1 39 ? -36.562 -55.625 -38.312 1 15.91 39 VAL B CA 1
ATOM 4695 C C . VAL B 1 39 ? -35.281 -55.625 -37.469 1 15.91 39 VAL B C 1
ATOM 4697 O O . VAL B 1 39 ? -35.344 -55.531 -36.219 1 15.91 39 VAL B O 1
ATOM 4700 N N . VAL B 1 40 ? -34.188 -55.688 -38.219 1 17.64 40 VAL B N 1
ATOM 4701 C CA . VAL B 1 40 ? -32.75 -56 -38.281 1 17.64 40 VAL B CA 1
ATOM 4702 C C . VAL B 1 40 ? -31.953 -54.938 -37.562 1 17.64 40 VAL B C 1
ATOM 4704 O O . VAL B 1 40 ? -30.891 -55.219 -37 1 17.64 40 VAL B O 1
ATOM 4707 N N . SER B 1 41 ? -32.469 -53.688 -37.406 1 16.19 41 SER B N 1
ATOM 4708 C CA . SER B 1 41 ? -31.406 -52.75 -37.812 1 16.19 41 SER B CA 1
ATOM 4709 C C . SER B 1 41 ? -30.266 -52.75 -36.812 1 16.19 41 SER B C 1
ATOM 4711 O O . SER B 1 41 ? -30.438 -53.125 -35.656 1 16.19 41 SER B O 1
ATOM 4713 N N . GLY B 1 42 ? -29.016 -52.5 -37.438 1 18.11 42 GLY B N 1
ATOM 4714 C CA . GLY B 1 42 ? -27.578 -52.312 -37.25 1 18.11 42 GLY B CA 1
ATOM 4715 C C . GLY B 1 42 ? -27.25 -51.219 -36.25 1 18.11 42 GLY B C 1
ATOM 4716 O O . GLY B 1 42 ? -27.75 -50.094 -36.375 1 18.11 42 GLY B O 1
ATOM 4717 N N . VAL B 1 43 ? -27.094 -51.562 -35.094 1 18.64 43 VAL B N 1
ATOM 4718 C CA . VAL B 1 43 ? -26.969 -50.656 -33.938 1 18.64 43 VAL B CA 1
ATOM 4719 C C . VAL B 1 43 ? -25.812 -49.688 -34.156 1 18.64 43 VAL B C 1
ATOM 4721 O O . VAL B 1 43 ? -24.641 -50.125 -34.188 1 18.64 43 VAL B O 1
ATOM 4724 N N . ARG B 1 44 ? -26.016 -48.781 -35.156 1 19.09 44 ARG B N 1
ATOM 4725 C CA . ARG B 1 44 ? -25.109 -47.688 -35.469 1 19.09 44 ARG B CA 1
ATOM 4726 C C . ARG B 1 44 ? -24.703 -46.938 -34.188 1 19.09 44 ARG B C 1
ATOM 4728 O O . ARG B 1 44 ? -25.453 -46.906 -33.219 1 19.09 44 ARG B O 1
ATOM 4735 N N . GLY B 1 45 ? -23.344 -46.75 -34.156 1 19.53 45 GLY B N 1
ATOM 4736 C CA . GLY B 1 45 ? -22.484 -46.094 -33.188 1 19.53 45 GLY B CA 1
ATOM 4737 C C . GLY B 1 45 ? -22.953 -44.719 -32.781 1 19.53 45 GLY B C 1
ATOM 4738 O O . GLY B 1 45 ? -23.156 -43.875 -33.625 1 19.53 45 GLY B O 1
ATOM 4739 N N . GLY B 1 46 ? -23.891 -44.625 -31.984 1 18.52 46 GLY B N 1
ATOM 4740 C CA . GLY B 1 46 ? -24.625 -43.406 -31.672 1 18.52 46 GLY B CA 1
ATOM 4741 C C . GLY B 1 46 ? -23.734 -42.219 -31.422 1 18.52 46 GLY B C 1
ATOM 4742 O O . GLY B 1 46 ? -22.734 -42.312 -30.688 1 18.52 46 GLY B O 1
ATOM 4743 N N . LYS B 1 47 ? -23.656 -41.375 -32.5 1 21.16 47 LYS B N 1
ATOM 4744 C CA . LYS B 1 47 ? -23.094 -40.031 -32.531 1 21.16 47 LYS B CA 1
ATOM 4745 C C . LYS B 1 47 ? -23.562 -39.219 -31.328 1 21.16 47 LYS B C 1
ATOM 4747 O O . LYS B 1 47 ? -24.766 -39.031 -31.125 1 21.16 47 LYS B O 1
ATOM 4752 N N . VAL B 1 48 ? -22.938 -39.531 -30.266 1 20.72 48 VAL B N 1
ATOM 4753 C CA . VAL B 1 48 ? -23.203 -38.562 -29.234 1 20.72 48 VAL B CA 1
ATOM 4754 C C . VAL B 1 48 ? -23.297 -37.156 -29.859 1 20.72 48 VAL B C 1
ATOM 4756 O O . VAL B 1 48 ? -22.391 -36.75 -30.578 1 20.72 48 VAL B O 1
ATOM 4759 N N . GLU B 1 49 ? -24.422 -36.938 -30.391 1 22.31 49 GLU B N 1
ATOM 4760 C CA . GLU B 1 49 ? -24.625 -35.594 -30.953 1 22.31 49 GLU B CA 1
ATOM 4761 C C . GLU B 1 49 ? -24.016 -34.531 -30.047 1 22.31 49 GLU B C 1
ATOM 4763 O O . GLU B 1 49 ? -24.359 -34.438 -28.859 1 22.31 49 GLU B O 1
ATOM 4768 N N . GLU B 1 50 ? -22.797 -34.375 -30.312 1 23.95 50 GLU B N 1
ATOM 4769 C CA . GLU B 1 50 ? -22 -33.219 -29.875 1 23.95 50 GLU B CA 1
ATOM 4770 C C . GLU B 1 50 ? -22.781 -31.938 -30.016 1 23.95 50 GLU B C 1
ATOM 4772 O O . GLU B 1 50 ? -22.969 -31.438 -31.141 1 23.95 50 GLU B O 1
ATOM 4777 N N . THR B 1 51 ? -23.953 -32.031 -29.516 1 24.34 51 THR B N 1
ATOM 4778 C CA . THR B 1 51 ? -24.531 -30.688 -29.656 1 24.34 51 THR B CA 1
ATOM 4779 C C . THR B 1 51 ? -23.531 -29.625 -29.219 1 24.34 51 THR B C 1
ATOM 4781 O O . THR B 1 51 ? -23.172 -29.547 -28.031 1 24.34 51 THR B O 1
ATOM 4784 N N . THR B 1 52 ? -22.562 -29.531 -30.047 1 26.27 52 THR B N 1
ATOM 4785 C CA . THR B 1 52 ? -21.719 -28.344 -29.938 1 26.27 52 THR B CA 1
ATOM 4786 C C . THR B 1 52 ? -22.547 -27.094 -29.719 1 26.27 52 THR B C 1
ATOM 4788 O O . THR B 1 52 ? -23.344 -26.703 -30.578 1 26.27 52 THR B O 1
ATOM 4791 N N . ALA B 1 53 ? -23.188 -27 -28.703 1 25.12 53 ALA B N 1
ATOM 4792 C CA . ALA B 1 53 ? -23.688 -25.641 -28.547 1 25.12 53 ALA B CA 1
ATOM 4793 C C . ALA B 1 53 ? -22.719 -24.609 -29.125 1 25.12 53 ALA B C 1
ATOM 4795 O O . ALA B 1 53 ? -21.562 -24.531 -28.719 1 25.12 53 ALA B O 1
ATOM 4796 N N . LYS B 1 54 ? -22.875 -24.469 -30.406 1 28.02 54 LYS B N 1
ATOM 4797 C CA . LYS B 1 54 ? -22.203 -23.297 -30.984 1 28.02 54 LYS B CA 1
ATOM 4798 C C . LYS B 1 54 ? -22.359 -22.078 -30.078 1 28.02 54 LYS B C 1
ATOM 4800 O O . LYS B 1 54 ? -23.469 -21.625 -29.828 1 28.02 54 LYS B O 1
ATOM 4805 N N . VAL B 1 55 ? -21.609 -22.109 -29.016 1 30.42 55 VAL B N 1
ATOM 4806 C CA . VAL B 1 55 ? -21.5 -20.75 -28.516 1 30.42 55 VAL B CA 1
ATOM 4807 C C . VAL B 1 55 ? -21.516 -19.75 -29.672 1 30.42 55 VAL B C 1
ATOM 4809 O O . VAL B 1 55 ? -20.75 -19.891 -30.625 1 30.42 55 VAL B O 1
ATOM 4812 N N . GLY B 1 56 ? -22.672 -19.344 -30.156 1 30.34 56 GLY B N 1
ATOM 4813 C CA . GLY B 1 56 ? -22.672 -18.266 -31.125 1 30.34 56 GLY B CA 1
ATOM 4814 C C . GLY B 1 56 ? -21.375 -17.484 -31.156 1 30.34 56 GLY B C 1
ATOM 4815 O O . GLY B 1 56 ? -20.594 -17.562 -30.203 1 30.34 56 GLY B O 1
ATOM 4816 N N . ASP B 1 57 ? -20.938 -17.094 -32.344 1 34.19 57 ASP B N 1
ATOM 4817 C CA . ASP B 1 57 ? -19.844 -16.188 -32.656 1 34.19 57 ASP B CA 1
ATOM 4818 C C . ASP B 1 57 ? -19.688 -15.133 -31.547 1 34.19 57 ASP B C 1
ATOM 4820 O O . ASP B 1 57 ? -19.969 -13.953 -31.766 1 34.19 57 ASP B O 1
ATOM 4824 N N . GLY B 1 58 ? -20.234 -15.367 -30.422 1 34.88 58 GLY B N 1
ATOM 4825 C CA . GLY B 1 58 ? -20.047 -14.266 -29.5 1 34.88 58 GLY B CA 1
ATOM 4826 C C . GLY B 1 58 ? -18.594 -13.836 -29.375 1 34.88 58 GLY B C 1
ATOM 4827 O O . GLY B 1 58 ? -17.734 -14.641 -29.016 1 34.88 58 GLY B O 1
ATOM 4828 N N . VAL B 1 59 ? -18.219 -12.992 -30.281 1 38.59 59 VAL B N 1
ATOM 4829 C CA . VAL B 1 59 ? -16.969 -12.242 -30.234 1 38.59 59 VAL B CA 1
ATOM 4830 C C . VAL B 1 59 ? -16.531 -12.094 -28.781 1 38.59 59 VAL B C 1
ATOM 4832 O O . VAL B 1 59 ? -17.328 -11.734 -27.906 1 38.59 59 VAL B O 1
ATOM 4835 N N . SER B 1 60 ? -15.656 -13.031 -28.375 1 49.25 60 SER B N 1
ATOM 4836 C CA . SER B 1 60 ? -15 -12.75 -27.109 1 49.25 60 SER B CA 1
ATOM 4837 C C . SER B 1 60 ? -14.992 -11.258 -26.812 1 49.25 60 SER B C 1
ATOM 4839 O O . SER B 1 60 ? -14.672 -10.445 -27.672 1 49.25 60 SER B O 1
ATOM 4841 N N . PRO B 1 61 ? -15.773 -10.812 -25.938 1 49.94 61 PRO B N 1
ATOM 4842 C CA . PRO B 1 61 ? -15.727 -9.375 -25.672 1 49.94 61 PRO B CA 1
ATOM 4843 C C . PRO B 1 61 ? -14.305 -8.812 -25.656 1 49.94 61 PRO B C 1
ATOM 4845 O O . PRO B 1 61 ? -13.43 -9.367 -25 1 49.94 61 PRO B O 1
ATOM 4848 N N . VAL B 1 62 ? -13.828 -8.453 -26.922 1 48.94 62 VAL B N 1
ATOM 4849 C CA . VAL B 1 62 ? -12.539 -7.777 -26.984 1 48.94 62 VAL B CA 1
ATOM 4850 C C . VAL B 1 62 ? -12.43 -6.762 -25.844 1 48.94 62 VAL B C 1
ATOM 4852 O O . VAL B 1 62 ? -13.328 -5.934 -25.656 1 48.94 62 VAL B O 1
ATOM 4855 N N . ALA B 1 63 ? -11.602 -7.09 -24.906 1 56.47 63 ALA B N 1
ATOM 4856 C CA . ALA B 1 63 ? -11.281 -6.234 -23.766 1 56.47 63 ALA B CA 1
ATOM 4857 C C . ALA B 1 63 ? -10.969 -4.812 -24.219 1 56.47 63 ALA B C 1
ATOM 4859 O O . ALA B 1 63 ? -9.945 -4.566 -24.859 1 56.47 63 ALA B O 1
ATOM 4860 N N . ARG B 1 64 ? -11.961 -3.939 -24.562 1 60.09 64 ARG B N 1
ATOM 4861 C CA . ARG B 1 64 ? -11.789 -2.564 -25.016 1 60.09 64 ARG B CA 1
ATOM 4862 C C . ARG B 1 64 ? -11.375 -1.652 -23.859 1 60.09 64 ARG B C 1
ATOM 4864 O O . ARG B 1 64 ? -11.352 -0.428 -24.016 1 60.09 64 ARG B O 1
ATOM 4871 N N . GLY B 1 65 ? -10.922 -2.293 -22.734 1 66.12 65 GLY B N 1
ATOM 4872 C CA . GLY B 1 65 ? -10.594 -1.352 -21.672 1 66.12 65 GLY B CA 1
ATOM 4873 C C . GLY B 1 65 ? -9.141 -0.917 -21.688 1 66.12 65 GLY B C 1
ATOM 4874 O O . GLY B 1 65 ? -8.336 -1.438 -22.469 1 66.12 65 GLY B O 1
ATOM 4875 N N . CYS B 1 66 ? -8.836 0.177 -21.031 1 75.12 66 CYS B N 1
ATOM 4876 C CA . CYS B 1 66 ? -7.484 0.698 -20.875 1 75.12 66 CYS B CA 1
ATOM 4877 C C . CYS B 1 66 ? -6.52 -0.405 -20.453 1 75.12 66 CYS B C 1
ATOM 4879 O O . CYS B 1 66 ? -6.793 -1.145 -19.5 1 75.12 66 CYS B O 1
ATOM 4881 N N . ARG B 1 67 ? -5.441 -0.54 -21.234 1 85.81 67 ARG B N 1
ATOM 4882 C CA . ARG B 1 67 ? -4.48 -1.605 -20.984 1 85.81 67 ARG B CA 1
ATOM 4883 C C . ARG B 1 67 ? -3.227 -1.062 -20.297 1 85.81 67 ARG B C 1
ATOM 4885 O O . ARG B 1 67 ? -2.285 -1.809 -20.031 1 85.81 67 ARG B O 1
ATOM 4892 N N . GLN B 1 68 ? -3.221 0.236 -20.016 1 83 68 GLN B N 1
ATOM 4893 C CA . GLN B 1 68 ? -2.121 0.812 -19.25 1 83 68 GLN B CA 1
ATOM 4894 C C . GLN B 1 68 ? -2.367 0.681 -17.75 1 83 68 GLN B C 1
ATOM 4896 O O . GLN B 1 68 ? -3.342 1.226 -17.219 1 83 68 GLN B O 1
ATOM 4901 N N . PHE B 1 69 ? -1.491 0.098 -17.156 1 83 69 PHE B N 1
ATOM 4902 C CA . PHE B 1 69 ? -1.736 -0.306 -15.773 1 83 69 PHE B CA 1
ATOM 4903 C C . PHE B 1 69 ? -2.08 0.901 -14.906 1 83 69 PHE B C 1
ATOM 4905 O O . PHE B 1 69 ? -3.09 0.896 -14.195 1 83 69 PHE B O 1
ATOM 4912 N N . TRP B 1 70 ? -1.341 1.868 -14.953 1 77.56 70 TRP B N 1
ATOM 4913 C CA . TRP B 1 70 ? -1.474 2.975 -14.008 1 77.56 70 TRP B CA 1
ATOM 4914 C C . TRP B 1 70 ? -2.697 3.826 -14.336 1 77.56 70 TRP B C 1
ATOM 4916 O O . TRP B 1 70 ? -3.137 4.633 -13.516 1 77.56 70 TRP B O 1
ATOM 4926 N N . ARG B 1 71 ? -3.311 3.59 -15.453 1 76.88 71 ARG B N 1
ATOM 4927 C CA . ARG B 1 71 ? -4.5 4.336 -15.852 1 76.88 71 ARG B CA 1
ATOM 4928 C C . ARG B 1 71 ? -5.73 3.438 -15.859 1 76.88 71 ARG B C 1
ATOM 4930 O O . ARG B 1 71 ? -6.824 3.879 -16.219 1 76.88 71 ARG B O 1
ATOM 4937 N N . ALA B 1 72 ? -5.578 2.268 -15.523 1 75.88 72 ALA B N 1
ATOM 4938 C CA . ALA B 1 72 ? -6.645 1.279 -15.672 1 75.88 72 ALA B CA 1
ATOM 4939 C C . ALA B 1 72 ? -7.59 1.312 -14.477 1 75.88 72 ALA B C 1
ATOM 4941 O O . ALA B 1 72 ? -8.531 0.52 -14.398 1 75.88 72 ALA B O 1
ATOM 4942 N N . GLY B 1 73 ? -7.359 2.145 -13.586 1 74.88 73 GLY B N 1
ATOM 4943 C CA . GLY B 1 73 ? -8.195 2.223 -12.398 1 74.88 73 GLY B CA 1
ATOM 4944 C C . GLY B 1 73 ? -9.539 2.873 -12.664 1 74.88 73 GLY B C 1
ATOM 4945 O O . GLY B 1 73 ? -10.469 2.748 -11.859 1 74.88 73 GLY B O 1
ATOM 4946 N N . ASP B 1 74 ? -9.633 3.547 -13.812 1 72.94 74 ASP B N 1
ATOM 4947 C CA . ASP B 1 74 ? -10.914 4.16 -14.156 1 72.94 74 ASP B CA 1
ATOM 4948 C C . ASP B 1 74 ? -11.922 3.107 -14.617 1 72.94 74 ASP B C 1
ATOM 4950 O O . ASP B 1 74 ? -11.891 2.672 -15.766 1 72.94 74 ASP B O 1
ATOM 4954 N N . TYR B 1 75 ? -12.688 2.621 -13.812 1 72.56 75 TYR B N 1
ATOM 4955 C CA . TYR B 1 75 ? -13.625 1.521 -14.016 1 72.56 75 TYR B CA 1
ATOM 4956 C C . TYR B 1 75 ? -14.75 1.929 -14.953 1 72.56 75 TYR B C 1
ATOM 4958 O O . TYR B 1 75 ? -15.32 1.088 -15.656 1 72.56 75 TYR B O 1
ATOM 4966 N N . GLU B 1 76 ? -15.141 3.26 -15.07 1 62.88 76 GLU B N 1
ATOM 4967 C CA . GLU B 1 76 ? -16.281 3.723 -15.844 1 62.88 76 GLU B CA 1
ATOM 4968 C C . GLU B 1 76 ? -15.938 3.834 -17.328 1 62.88 76 GLU B C 1
ATOM 4970 O O . GLU B 1 76 ? -16.828 3.896 -18.172 1 62.88 76 GLU B O 1
ATOM 4975 N N . ASP B 1 77 ? -14.734 3.91 -17.719 1 55.56 77 ASP B N 1
ATOM 4976 C CA . ASP B 1 77 ? -14.367 4.176 -19.109 1 55.56 77 ASP B CA 1
ATOM 4977 C C . ASP B 1 77 ? -14.625 2.955 -19.984 1 55.56 77 ASP B C 1
ATOM 4979 O O . ASP B 1 77 ? -14.336 2.979 -21.188 1 55.56 77 ASP B O 1
ATOM 4983 N N . ALA B 1 78 ? -15.086 1.885 -19.531 1 54 78 ALA B N 1
ATOM 4984 C CA . ALA B 1 78 ? -15.211 0.73 -20.422 1 54 78 ALA B CA 1
ATOM 4985 C C . ALA B 1 78 ? -16.438 0.863 -21.328 1 54 78 ALA B C 1
ATOM 4987 O O . ALA B 1 78 ? -17.562 0.903 -20.844 1 54 78 ALA B O 1
ATOM 4988 N N . ASN B 1 79 ? -16.359 1.614 -22.391 1 49.12 79 ASN B N 1
ATOM 4989 C CA . ASN B 1 79 ? -17.391 1.847 -23.391 1 49.12 79 ASN B CA 1
ATOM 4990 C C . ASN B 1 79 ? -18.031 0.54 -23.844 1 49.12 79 ASN B C 1
ATOM 4992 O O . ASN B 1 79 ? -18.953 0.549 -24.656 1 49.12 79 ASN B O 1
ATOM 4996 N N . GLY B 1 80 ? -17.391 -0.582 -24.016 1 46.75 80 GLY B N 1
ATOM 4997 C CA . GLY B 1 80 ? -18.031 -1.644 -24.797 1 46.75 80 GLY B CA 1
ATOM 4998 C C . GLY B 1 80 ? -19.125 -2.365 -24.031 1 46.75 80 GLY B C 1
ATOM 4999 O O . GLY B 1 80 ? -18.844 -3.201 -23.172 1 46.75 80 GLY B O 1
ATOM 5000 N N . ILE B 1 81 ? -20.203 -1.667 -23.906 1 46.72 81 ILE B N 1
ATOM 5001 C CA . ILE B 1 81 ? -21.391 -2.211 -23.234 1 46.72 81 ILE B CA 1
ATOM 5002 C C . ILE B 1 81 ? -21.766 -3.551 -23.859 1 46.72 81 ILE B C 1
ATOM 5004 O O . ILE B 1 81 ? -22.125 -3.613 -25.047 1 46.72 81 ILE B O 1
ATOM 5008 N N . ILE B 1 82 ? -21.031 -4.574 -23.766 1 50.66 82 ILE B N 1
ATOM 5009 C CA . ILE B 1 82 ? -21.781 -5.793 -24.062 1 50.66 82 ILE B CA 1
ATOM 5010 C C . ILE B 1 82 ? -23.078 -5.809 -23.266 1 50.66 82 ILE B C 1
ATOM 5012 O O . ILE B 1 82 ? -23.094 -5.512 -22.078 1 50.66 82 ILE B O 1
ATOM 5016 N N . PRO B 1 83 ? -24.172 -5.641 -24 1 43.62 83 PRO B N 1
ATOM 5017 C CA . PRO B 1 83 ? -25.453 -5.711 -23.281 1 43.62 83 PRO B CA 1
ATOM 5018 C C . PRO B 1 83 ? -25.391 -6.59 -22.031 1 43.62 83 PRO B C 1
ATOM 5020 O O . PRO B 1 83 ? -24.859 -7.699 -22.078 1 43.62 83 PRO B O 1
ATOM 5023 N N . ALA B 1 84 ? -25.312 -6 -20.969 1 41.66 84 ALA B N 1
ATOM 5024 C CA . ALA B 1 84 ? -25.469 -6.574 -19.641 1 41.66 84 ALA B CA 1
ATOM 5025 C C . ALA B 1 84 ? -26.406 -7.77 -19.656 1 41.66 84 ALA B C 1
ATOM 5027 O O . ALA B 1 84 ? -27.625 -7.605 -19.812 1 41.66 84 ALA B O 1
ATOM 5028 N N . ALA B 1 85 ? -26.375 -8.758 -20.391 1 37.19 85 ALA B N 1
ATOM 5029 C CA . ALA B 1 85 ? -27.234 -9.766 -19.766 1 37.19 85 ALA B CA 1
ATOM 5030 C C . ALA B 1 85 ? -27.281 -9.578 -18.25 1 37.19 85 ALA B C 1
ATOM 5032 O O . ALA B 1 85 ? -26.25 -9.438 -17.594 1 37.19 85 ALA B O 1
ATOM 5033 N N . HIS B 1 86 ? -28.188 -8.828 -17.703 1 42.66 86 HIS B N 1
ATOM 5034 C CA . HIS B 1 86 ? -28.562 -8.711 -16.297 1 42.66 86 HIS B CA 1
ATOM 5035 C C . HIS B 1 86 ? -27.922 -9.812 -15.469 1 42.66 86 HIS B C 1
ATOM 5037 O O . HIS B 1 86 ? -28.578 -10.805 -15.133 1 42.66 86 HIS B O 1
ATOM 5043 N N . SER B 1 87 ? -26.875 -10.453 -15.883 1 47.69 87 SER B N 1
ATOM 5044 C CA . SER B 1 87 ? -26.406 -11.633 -15.156 1 47.69 87 SER B CA 1
ATOM 5045 C C . SER B 1 87 ? -26.156 -11.312 -13.688 1 47.69 87 SER B C 1
ATOM 5047 O O . SER B 1 87 ? -25.234 -10.57 -13.352 1 47.69 87 SER B O 1
ATOM 5049 N N . SER B 1 88 ? -27.203 -11.133 -13.023 1 52.25 88 SER B N 1
ATOM 5050 C CA . SER B 1 88 ? -27.234 -11.117 -11.562 1 52.25 88 SER B CA 1
ATOM 5051 C C . SER B 1 88 ? -26.094 -11.969 -10.984 1 52.25 88 SER B C 1
ATOM 5053 O O . SER B 1 88 ? -25.719 -12.984 -11.562 1 52.25 88 SER B O 1
ATOM 5055 N N . GLY B 1 89 ? -24.984 -11.383 -10.57 1 61.47 89 GLY B N 1
ATOM 5056 C CA . GLY B 1 89 ? -23.969 -12.094 -9.789 1 61.47 89 GLY B CA 1
ATOM 5057 C C . GLY B 1 89 ? -24.547 -13.234 -8.969 1 61.47 89 GLY B C 1
ATOM 5058 O O . GLY B 1 89 ? -23.859 -13.805 -8.125 1 61.47 89 GLY B O 1
ATOM 5059 N N . VAL B 1 90 ? -25.812 -13.523 -9.383 1 69.25 90 VAL B N 1
ATOM 5060 C CA . VAL B 1 90 ? -26.453 -14.594 -8.641 1 69.25 90 VAL B CA 1
ATOM 5061 C C . VAL B 1 90 ? -25.859 -15.938 -9.047 1 69.25 90 VAL B C 1
ATOM 5063 O O . VAL B 1 90 ? -25.688 -16.219 -10.234 1 69.25 90 VAL B O 1
ATOM 5066 N N . GLY B 1 91 ? -25.406 -16.625 -8.141 1 78.19 91 GLY B N 1
ATOM 5067 C CA . GLY B 1 91 ? -24.844 -17.938 -8.367 1 78.19 91 GLY B CA 1
ATOM 5068 C C . GLY B 1 91 ? -23.328 -17.938 -8.414 1 78.19 91 GLY B C 1
ATOM 5069 O O . GLY B 1 91 ? -22.703 -19 -8.438 1 78.19 91 GLY B O 1
ATOM 5070 N N . LEU B 1 92 ? -22.812 -16.688 -8.422 1 88.38 92 LEU B N 1
ATOM 5071 C CA . LEU B 1 92 ? -21.359 -16.594 -8.414 1 88.38 92 LEU B CA 1
ATOM 5072 C C . LEU B 1 92 ? -20.844 -16.297 -7.016 1 88.38 92 LEU B C 1
ATOM 5074 O O . LEU B 1 92 ? -21.516 -15.617 -6.23 1 88.38 92 LEU B O 1
ATOM 5078 N N . ASP B 1 93 ? -19.688 -16.844 -6.754 1 90.25 93 ASP B N 1
ATOM 5079 C CA . ASP B 1 93 ? -19.062 -16.594 -5.457 1 90.25 93 ASP B CA 1
ATOM 5080 C C . ASP B 1 93 ? -18.594 -15.148 -5.355 1 90.25 93 ASP B C 1
ATOM 5082 O O . ASP B 1 93 ? -18.062 -14.594 -6.32 1 90.25 93 ASP B O 1
ATOM 5086 N N . HIS B 1 94 ? -18.812 -14.578 -4.125 1 91.5 94 HIS B N 1
ATOM 5087 C CA . HIS B 1 94 ? -18.328 -13.234 -3.846 1 91.5 94 HIS B CA 1
ATOM 5088 C C . HIS B 1 94 ? -17.031 -13.273 -3.055 1 91.5 94 HIS B C 1
ATOM 5090 O O . HIS B 1 94 ? -16.859 -14.117 -2.174 1 91.5 94 HIS B O 1
ATOM 5096 N N . VAL B 1 95 ? -16.203 -12.328 -3.379 1 92.38 95 VAL B N 1
ATOM 5097 C CA . VAL B 1 95 ? -14.977 -12.172 -2.607 1 92.38 95 VAL B CA 1
ATOM 5098 C C . VAL B 1 95 ? -15.312 -11.734 -1.183 1 92.38 95 VAL B C 1
ATOM 5100 O O . VAL B 1 95 ? -16.172 -10.883 -0.974 1 92.38 95 VAL B O 1
ATOM 5103 N N . ARG B 1 96 ? -14.617 -12.359 -0.232 1 91.44 96 ARG B N 1
ATOM 5104 C CA . ARG B 1 96 ? -14.789 -12.016 1.176 1 91.44 96 ARG B CA 1
ATOM 5105 C C . ARG B 1 96 ? -13.547 -11.32 1.722 1 91.44 96 ARG B C 1
ATOM 5107 O O . ARG B 1 96 ? -12.484 -11.336 1.088 1 91.44 96 ARG B O 1
ATOM 5114 N N . VAL B 1 97 ? -13.781 -10.68 2.871 1 93.62 97 VAL B N 1
ATOM 5115 C CA . VAL B 1 97 ? -12.688 -9.93 3.486 1 93.62 97 VAL B CA 1
ATOM 5116 C C . VAL B 1 97 ? -12.453 -10.438 4.906 1 93.62 97 VAL B C 1
ATOM 5118 O O . VAL B 1 97 ? -13.312 -10.266 5.781 1 93.62 97 VAL B O 1
ATOM 5121 N N . HIS B 1 98 ? -11.367 -11.078 5.098 1 92.56 98 HIS B N 1
ATOM 5122 C CA . HIS B 1 98 ? -10.984 -11.469 6.449 1 92.56 98 HIS B CA 1
ATOM 5123 C C . HIS B 1 98 ? -10.562 -10.258 7.273 1 92.56 98 HIS B C 1
ATOM 5125 O O . HIS B 1 98 ? -9.914 -9.344 6.758 1 92.56 98 HIS B O 1
ATOM 5131 N N . PRO B 1 99 ? -10.82 -10.211 8.594 1 91.38 99 PRO B N 1
ATOM 5132 C CA . PRO B 1 99 ? -10.484 -9.062 9.43 1 91.38 99 PRO B CA 1
ATOM 5133 C C . PRO B 1 99 ? -8.992 -8.734 9.414 1 91.38 99 PRO B C 1
ATOM 5135 O O . PRO B 1 99 ? -8.617 -7.562 9.531 1 91.38 99 PRO B O 1
ATOM 5138 N N . LYS B 1 100 ? -8.141 -9.672 9.203 1 87.94 100 LYS B N 1
ATOM 5139 C CA . LYS B 1 100 ? -6.703 -9.422 9.133 1 87.94 100 LYS B CA 1
ATOM 5140 C C . LYS B 1 100 ? -6.367 -8.438 8.016 1 87.94 100 LYS B C 1
ATOM 5142 O O . LYS B 1 100 ? -5.375 -7.711 8.102 1 87.94 100 LYS B O 1
ATOM 5147 N N . PHE B 1 101 ? -7.172 -8.461 7.082 1 91.88 101 PHE B N 1
ATOM 5148 C CA . PHE B 1 101 ? -6.93 -7.594 5.934 1 91.88 101 PHE B CA 1
ATOM 5149 C C . PHE B 1 101 ? -7.105 -6.129 6.312 1 91.88 101 PHE B C 1
ATOM 5151 O O . PHE B 1 101 ? -6.465 -5.25 5.73 1 91.88 101 PHE B O 1
ATOM 5158 N N . LEU B 1 102 ? -7.961 -5.82 7.25 1 91.62 102 LEU B N 1
ATOM 5159 C CA . LEU B 1 102 ? -8.156 -4.441 7.68 1 91.62 102 LEU B CA 1
ATOM 5160 C C . LEU B 1 102 ? -6.848 -3.832 8.18 1 91.62 102 LEU B C 1
ATOM 5162 O O . LEU B 1 102 ? -6.504 -2.707 7.812 1 91.62 102 LEU B O 1
ATOM 5166 N N . HIS B 1 103 ? -6.168 -4.629 8.891 1 89.5 103 HIS B N 1
ATOM 5167 C CA . HIS B 1 103 ? -4.891 -4.152 9.414 1 89.5 103 HIS B CA 1
ATOM 5168 C C . HIS B 1 103 ? -3.836 -4.082 8.32 1 89.5 103 HIS B C 1
ATOM 5170 O O . HIS B 1 103 ? -3.139 -3.074 8.18 1 89.5 103 HIS B O 1
ATOM 5176 N N . SER B 1 104 ? -3.68 -5.164 7.566 1 86.81 104 SER B N 1
ATOM 5177 C CA . SER B 1 104 ? -2.664 -5.203 6.52 1 86.81 104 SER B CA 1
ATOM 5178 C C . SER B 1 104 ? -2.859 -4.07 5.516 1 86.81 104 SER B C 1
ATOM 5180 O O . SER B 1 104 ? -1.888 -3.469 5.055 1 86.81 104 SER B O 1
ATOM 5182 N N . ASN B 1 105 ? -4.109 -3.834 5.199 1 89.38 105 ASN B N 1
ATOM 5183 C CA . ASN B 1 105 ? -4.426 -2.734 4.297 1 89.38 105 ASN B CA 1
ATOM 5184 C C . ASN B 1 105 ? -4.023 -1.388 4.891 1 89.38 105 ASN B C 1
ATOM 5186 O O . ASN B 1 105 ? -3.588 -0.49 4.168 1 89.38 105 ASN B O 1
ATOM 5190 N N . ALA B 1 106 ? -4.137 -1.224 6.148 1 91.62 106 ALA B N 1
ATOM 5191 C CA . ALA B 1 106 ? -3.828 0.023 6.844 1 91.62 106 ALA B CA 1
ATOM 5192 C C . ALA B 1 106 ? -2.324 0.289 6.848 1 91.62 106 ALA B C 1
ATOM 5194 O O . ALA B 1 106 ? -1.892 1.437 6.98 1 91.62 106 ALA B O 1
ATOM 5195 N N . THR B 1 107 ? -1.507 -0.702 6.688 1 87.75 107 THR B N 1
ATOM 5196 C CA . THR B 1 107 ? -0.056 -0.552 6.695 1 87.75 107 THR B CA 1
ATOM 5197 C C . THR B 1 107 ? 0.415 0.229 5.473 1 87.75 107 THR B C 1
ATOM 5199 O O . THR B 1 107 ? 1.56 0.686 5.422 1 87.75 107 THR B O 1
ATOM 5202 N N . SER B 1 108 ? -0.478 0.394 4.555 1 85 108 SER B N 1
ATOM 5203 C CA . SER B 1 108 ? -0.137 1.225 3.404 1 85 108 SER B CA 1
ATOM 5204 C C . SER B 1 108 ? 0.194 2.65 3.83 1 85 108 SER B C 1
ATOM 5206 O O . SER B 1 108 ? 0.933 3.355 3.139 1 85 108 SER B O 1
ATOM 5208 N N . HIS B 1 109 ? -0.362 3.066 4.93 1 90.19 109 HIS B N 1
ATOM 5209 C CA . HIS B 1 109 ? 0.006 4.355 5.508 1 90.19 109 HIS B CA 1
ATOM 5210 C C . HIS B 1 109 ? 1.228 4.223 6.41 1 90.19 109 HIS B C 1
ATOM 5212 O O . HIS B 1 109 ? 1.097 3.928 7.598 1 90.19 109 HIS B O 1
ATOM 5218 N N . LYS B 1 110 ? 2.338 4.535 5.844 1 85.44 110 LYS B N 1
ATOM 5219 C CA . LYS B 1 110 ? 3.578 4.438 6.609 1 85.44 110 LYS B CA 1
ATOM 5220 C C . LYS B 1 110 ? 3.699 5.586 7.605 1 85.44 110 LYS B C 1
ATOM 5222 O O . LYS B 1 110 ? 4.367 5.453 8.633 1 85.44 110 LYS B O 1
ATOM 5227 N N . TRP B 1 111 ? 3.109 6.621 7.289 1 90.94 111 TRP B N 1
ATOM 5228 C CA . TRP B 1 111 ? 3.156 7.875 8.031 1 90.94 111 TRP B CA 1
ATOM 5229 C C . TRP B 1 111 ? 1.776 8.234 8.578 1 90.94 111 TRP B C 1
ATOM 5231 O O . TRP B 1 111 ? 0.836 8.445 7.805 1 90.94 111 TRP B O 1
ATOM 5241 N N . ALA B 1 112 ? 1.666 8.344 9.891 1 94.31 112 ALA B N 1
ATOM 5242 C CA . ALA B 1 112 ? 0.371 8.523 10.547 1 94.31 112 ALA B CA 1
ATOM 5243 C C . ALA B 1 112 ? -0.3 9.812 10.094 1 94.31 112 ALA B C 1
ATOM 5245 O O . ALA B 1 112 ? -1.526 9.875 9.977 1 94.31 112 ALA B O 1
ATOM 5246 N N . LEU B 1 113 ? 0.486 10.883 9.891 1 97.25 113 LEU B N 1
ATOM 5247 C CA . LEU B 1 113 ? -0.122 12.156 9.516 1 97.25 113 LEU B CA 1
ATOM 5248 C C . LEU B 1 113 ? -0.71 12.078 8.109 1 97.25 113 LEU B C 1
ATOM 5250 O O . LEU B 1 113 ? -1.633 12.82 7.773 1 97.25 113 LEU B O 1
ATOM 5254 N N . GLY B 1 114 ? -0.138 11.195 7.316 1 96.31 114 GLY B N 1
ATOM 5255 C CA . GLY B 1 114 ? -0.769 10.93 6.035 1 96.31 114 GLY B CA 1
ATOM 5256 C C . GLY B 1 114 ? -2.18 10.391 6.164 1 96.31 114 GLY B C 1
ATOM 5257 O O . GLY B 1 114 ? -3.033 10.656 5.316 1 96.31 114 GLY B O 1
ATOM 5258 N N . ALA B 1 115 ? -2.42 9.594 7.184 1 97.06 115 ALA B N 1
ATOM 5259 C CA . ALA B 1 115 ? -3.758 9.07 7.457 1 97.06 115 ALA B CA 1
ATOM 5260 C C . ALA B 1 115 ? -4.719 10.195 7.828 1 97.06 115 ALA B C 1
ATOM 5262 O O . ALA B 1 115 ? -5.867 10.211 7.375 1 97.06 115 ALA B O 1
ATOM 5263 N N . PHE B 1 116 ? -4.242 11.148 8.617 1 98.38 116 PHE B N 1
ATOM 5264 C CA . PHE B 1 116 ? -5.059 12.312 8.93 1 98.38 116 PHE B CA 1
ATOM 5265 C C . PHE B 1 116 ? -5.438 13.062 7.656 1 98.38 116 PHE B C 1
ATOM 5267 O O . PHE B 1 116 ? -6.574 13.516 7.516 1 98.38 116 PHE B O 1
ATOM 5274 N N . ALA B 1 117 ? -4.441 13.188 6.828 1 98 117 ALA B N 1
ATOM 5275 C CA . ALA B 1 117 ? -4.672 13.914 5.582 1 98 117 ALA B CA 1
ATOM 5276 C C . ALA B 1 117 ? -5.816 13.289 4.789 1 98 117 ALA B C 1
ATOM 5278 O O . ALA B 1 117 ? -6.609 14.008 4.168 1 98 117 ALA B O 1
ATOM 5279 N N . GLU B 1 118 ? -5.91 11.977 4.785 1 96.06 118 GLU B N 1
ATOM 5280 C CA . GLU B 1 118 ? -6.996 11.289 4.098 1 96.06 118 GLU B CA 1
ATOM 5281 C C . GLU B 1 118 ? -8.352 11.68 4.676 1 96.06 118 GLU B C 1
ATOM 5283 O O . GLU B 1 118 ? -9.32 11.859 3.93 1 96.06 118 GLU B O 1
ATOM 5288 N N . LEU B 1 119 ? -8.438 11.797 5.941 1 97.69 119 LEU B N 1
ATOM 5289 C CA . LEU B 1 119 ? -9.68 12.172 6.598 1 97.69 119 LEU B CA 1
ATOM 5290 C C . LEU B 1 119 ? -10.031 13.633 6.32 1 97.69 119 LEU B C 1
ATOM 5292 O O . LEU B 1 119 ? -11.195 13.969 6.117 1 97.69 119 LEU B O 1
ATOM 5296 N N . LEU B 1 120 ? -9.016 14.477 6.309 1 98.12 120 LEU B N 1
ATOM 5297 C CA . LEU B 1 120 ? -9.227 15.867 5.934 1 98.12 120 LEU B CA 1
ATOM 5298 C C . LEU B 1 120 ? -9.719 15.977 4.492 1 98.12 120 LEU B C 1
ATOM 5300 O O . LEU B 1 120 ? -10.609 16.766 4.191 1 98.12 120 LEU B O 1
ATOM 5304 N N . ASP B 1 121 ? -9.117 15.164 3.602 1 96.38 121 ASP B N 1
ATOM 5305 C CA . ASP B 1 121 ? -9.547 15.125 2.207 1 96.38 121 ASP B CA 1
ATOM 5306 C C . ASP B 1 121 ? -11.047 14.875 2.098 1 96.38 121 ASP B C 1
ATOM 5308 O O . ASP B 1 121 ? -11.727 15.508 1.29 1 96.38 121 ASP B O 1
ATOM 5312 N N . ASN B 1 122 ? -11.555 13.922 2.885 1 94.62 122 ASN B N 1
ATOM 5313 C CA . ASN B 1 122 ? -12.969 13.594 2.852 1 94.62 122 ASN B CA 1
ATOM 5314 C C . ASN B 1 122 ? -13.836 14.797 3.217 1 94.62 122 ASN B C 1
ATOM 5316 O O . ASN B 1 122 ? -14.883 15.016 2.607 1 94.62 122 ASN B O 1
ATOM 5320 N N . ALA B 1 123 ? -13.406 15.555 4.172 1 96.56 123 ALA B N 1
ATOM 5321 C CA . ALA B 1 123 ? -14.141 16.75 4.578 1 96.56 123 ALA B CA 1
ATOM 5322 C C . ALA B 1 123 ? -14.062 17.828 3.506 1 96.56 123 ALA B C 1
ATOM 5324 O O . ALA B 1 123 ? -15.07 18.469 3.195 1 96.56 123 ALA B O 1
ATOM 5325 N N . VAL B 1 124 ? -12.891 18.031 2.963 1 96.19 124 VAL B N 1
ATOM 5326 C CA . VAL B 1 124 ? -12.695 19.047 1.937 1 96.19 124 VAL B CA 1
ATOM 5327 C C . VAL B 1 124 ? -13.523 18.703 0.699 1 96.19 124 VAL B C 1
ATOM 5329 O O . VAL B 1 124 ? -14.086 19.594 0.057 1 96.19 124 VAL B O 1
ATOM 5332 N N . ASP B 1 125 ? -13.594 17.438 0.342 1 93.94 125 ASP B N 1
ATOM 5333 C CA . ASP B 1 125 ? -14.414 17 -0.782 1 93.94 125 ASP B CA 1
ATOM 5334 C C . ASP B 1 125 ? -15.883 17.359 -0.567 1 93.94 125 ASP B C 1
ATOM 5336 O O . ASP B 1 125 ? -16.656 17.453 -1.527 1 93.94 125 ASP B O 1
ATOM 5340 N N . GLU B 1 126 ? -16.375 17.594 0.659 1 94.75 126 GLU B N 1
ATOM 5341 C CA . GLU B 1 126 ? -17.766 17.891 0.991 1 94.75 126 GLU B CA 1
ATOM 5342 C C . GLU B 1 126 ? -18.062 19.375 0.885 1 94.75 126 GLU B C 1
ATOM 5344 O O . GLU B 1 126 ? -19.203 19.812 1.052 1 94.75 126 GLU B O 1
ATOM 5349 N N . ILE B 1 127 ? -17.062 20.156 0.578 1 95.19 127 ILE B N 1
ATOM 5350 C CA . ILE B 1 127 ? -17.281 21.578 0.372 1 95.19 127 ILE B CA 1
ATOM 5351 C C . ILE B 1 127 ? -18.375 21.781 -0.671 1 95.19 127 ILE B C 1
ATOM 5353 O O . ILE B 1 127 ? -19.234 22.656 -0.514 1 95.19 127 ILE B O 1
ATOM 5357 N N . VAL B 1 128 ? -18.391 20.969 -1.687 1 92.25 128 VAL B N 1
ATOM 5358 C CA . VAL B 1 128 ? -19.375 21.078 -2.762 1 92.25 128 VAL B CA 1
ATOM 5359 C C . VAL B 1 128 ? -20.781 20.812 -2.213 1 92.25 128 VAL B C 1
ATOM 5361 O O . VAL B 1 128 ? -21.766 21.203 -2.822 1 92.25 128 VAL B O 1
ATOM 5364 N N . HIS B 1 129 ? -20.844 20.219 -1.046 1 93.31 129 HIS B N 1
ATOM 5365 C CA . HIS B 1 129 ? -22.125 19.938 -0.422 1 93.31 129 HIS B CA 1
ATOM 5366 C C . HIS B 1 129 ? -22.375 20.844 0.78 1 93.31 129 HIS B C 1
ATOM 5368 O O . HIS B 1 129 ? -23.188 20.531 1.648 1 93.31 129 HIS B O 1
ATOM 5374 N N . GLY B 1 130 ? -21.5 21.844 0.917 1 94.88 130 GLY B N 1
ATOM 5375 C CA . GLY B 1 130 ? -21.781 22.906 1.87 1 94.88 130 GLY B CA 1
ATOM 5376 C C . GLY B 1 130 ? -20.906 22.844 3.109 1 94.88 130 GLY B C 1
ATOM 5377 O O . GLY B 1 130 ? -21.125 23.578 4.066 1 94.88 130 GLY B O 1
ATOM 5378 N N . ALA B 1 131 ? -19.953 21.953 3.152 1 97.19 131 ALA B N 1
ATOM 5379 C CA . ALA B 1 131 ? -19.062 21.906 4.316 1 97.19 131 ALA B CA 1
ATOM 5380 C C . ALA B 1 131 ? -18.328 23.234 4.5 1 97.19 131 ALA B C 1
ATOM 5382 O O . ALA B 1 131 ? -17.797 23.797 3.543 1 97.19 131 ALA B O 1
ATOM 5383 N N . THR B 1 132 ? -18.234 23.703 5.715 1 97.88 132 THR B N 1
ATOM 5384 C CA . THR B 1 132 ? -17.562 24.969 6 1 97.88 132 THR B CA 1
ATOM 5385 C C . THR B 1 132 ? -16.406 24.75 6.98 1 97.88 132 THR B C 1
ATOM 5387 O O . THR B 1 132 ? -15.594 25.641 7.207 1 97.88 132 THR B O 1
ATOM 5390 N N . TYR B 1 133 ? -16.406 23.531 7.52 1 97.69 133 TYR B N 1
ATOM 5391 C CA . TYR B 1 133 ? -15.273 23.266 8.406 1 97.69 133 TYR B CA 1
ATOM 5392 C C . TYR B 1 133 ? -15.047 21.766 8.57 1 97.69 133 TYR B C 1
ATOM 5394 O O . TYR B 1 133 ? -15.906 20.969 8.211 1 97.69 133 TYR B O 1
ATOM 5402 N N . VAL B 1 134 ? -13.953 21.391 9.008 1 98.69 134 VAL B N 1
ATOM 5403 C CA . VAL B 1 134 ? -13.617 20.094 9.617 1 98.69 134 VAL B CA 1
ATOM 5404 C C . VAL B 1 134 ? -12.945 20.328 10.969 1 98.69 134 VAL B C 1
ATOM 5406 O O . VAL B 1 134 ? -12.109 21.219 11.109 1 98.69 134 VAL B O 1
ATOM 5409 N N . ASN B 1 135 ? -13.398 19.625 11.938 1 98.75 135 ASN B N 1
ATOM 5410 C CA . ASN B 1 135 ? -12.867 19.719 13.297 1 98.75 135 ASN B CA 1
ATOM 5411 C C . ASN B 1 135 ? -12.125 18.438 13.695 1 98.75 135 ASN B C 1
ATOM 5413 O O . ASN B 1 135 ? -12.703 17.359 13.672 1 98.75 135 ASN B O 1
ATOM 5417 N N . VAL B 1 136 ? -10.836 18.547 13.992 1 98.88 136 VAL B N 1
ATOM 5418 C CA . VAL B 1 136 ? -10.023 17.453 14.5 1 98.88 136 VAL B CA 1
ATOM 5419 C C . VAL B 1 136 ? -9.664 17.703 15.961 1 98.88 136 VAL B C 1
ATOM 5421 O O . VAL B 1 136 ? -9.039 18.719 16.281 1 98.88 136 VAL B O 1
ATOM 5424 N N . ASP B 1 137 ? -10.016 16.797 16.781 1 98.69 137 ASP B N 1
ATOM 5425 C CA . ASP B 1 137 ? -9.789 17.016 18.219 1 98.69 137 ASP B CA 1
ATOM 5426 C C . ASP B 1 137 ? -9.523 15.695 18.938 1 98.69 137 ASP B C 1
ATOM 5428 O O . ASP B 1 137 ? -9.523 14.633 18.312 1 98.69 137 ASP B O 1
ATOM 5432 N N . VAL B 1 138 ? -9.195 15.844 20.219 1 98.5 138 VAL B N 1
ATOM 5433 C CA . VAL B 1 138 ? -8.93 14.688 21.078 1 98.5 138 VAL B CA 1
ATOM 5434 C C . VAL B 1 138 ? -10.016 14.594 22.156 1 98.5 138 VAL B C 1
ATOM 5436 O O . VAL B 1 138 ? -10.391 15.594 22.766 1 98.5 138 VAL B O 1
ATOM 5439 N N . LEU B 1 139 ? -10.562 13.391 22.281 1 97.75 139 LEU B N 1
ATOM 5440 C CA . LEU B 1 139 ? -11.586 13.109 23.281 1 97.75 139 LEU B CA 1
ATOM 5441 C C . LEU B 1 139 ? -11.078 12.102 24.312 1 97.75 139 LEU B C 1
ATOM 5443 O O . LEU B 1 139 ? -10.055 11.453 24.094 1 97.75 139 LEU B O 1
ATOM 5447 N N . ASN B 1 140 ? -11.789 12.031 25.406 1 96.44 140 ASN B N 1
ATOM 5448 C CA . ASN B 1 140 ? -11.539 11 26.406 1 96.44 140 ASN B CA 1
ATOM 5449 C C . ASN B 1 140 ? -12.594 9.906 26.359 1 96.44 140 ASN B C 1
ATOM 5451 O O . ASN B 1 140 ? -13.797 10.188 26.281 1 96.44 140 ASN B O 1
ATOM 5455 N N . ASN B 1 141 ? -12.109 8.742 26.281 1 95.88 141 ASN B N 1
ATOM 5456 C CA . ASN B 1 141 ? -13.008 7.598 26.391 1 95.88 141 ASN B CA 1
ATOM 5457 C C . ASN B 1 141 ? -13.562 7.449 27.797 1 95.88 141 ASN B C 1
ATOM 5459 O O . ASN B 1 141 ? -12.812 7.16 28.734 1 95.88 141 ASN B O 1
ATOM 5463 N N . ARG B 1 142 ? -14.773 7.535 28.016 1 89.69 142 ARG B N 1
ATOM 5464 C CA . ARG B 1 142 ? -15.383 7.547 29.344 1 89.69 142 ARG B CA 1
ATOM 5465 C C . ARG B 1 142 ? -15.359 6.156 29.969 1 89.69 142 ARG B C 1
ATOM 5467 O O . ARG B 1 142 ? -15.453 6.016 31.188 1 89.69 142 ARG B O 1
ATOM 5474 N N . LYS B 1 143 ? -15.312 5.156 29.078 1 92.06 143 LYS B N 1
ATOM 5475 C CA . LYS B 1 143 ? -15.32 3.789 29.578 1 92.06 143 LYS B CA 1
ATOM 5476 C C . LYS B 1 143 ? -13.984 3.436 30.234 1 92.06 143 LYS B C 1
ATOM 5478 O O . LYS B 1 143 ? -13.945 2.746 31.25 1 92.06 143 LYS B O 1
ATOM 5483 N N . ASP B 1 144 ? -12.875 3.889 29.734 1 91.56 144 ASP B N 1
ATOM 5484 C CA . ASP B 1 144 ? -11.602 3.402 30.25 1 91.56 144 ASP B CA 1
ATOM 5485 C C . ASP B 1 144 ? -10.594 4.539 30.391 1 91.56 144 ASP B C 1
ATOM 5487 O O . ASP B 1 144 ? -9.445 4.316 30.781 1 91.56 144 ASP B O 1
ATOM 5491 N N . GLY B 1 145 ? -10.953 5.707 29.984 1 93.44 145 GLY B N 1
ATOM 5492 C CA . GLY B 1 145 ? -10.102 6.867 30.188 1 93.44 145 GLY B CA 1
ATOM 5493 C C . GLY B 1 145 ? -9.086 7.07 29.094 1 93.44 145 GLY B C 1
ATOM 5494 O O . GLY B 1 145 ? -8.359 8.07 29.078 1 93.44 145 GLY B O 1
ATOM 5495 N N . SER B 1 146 ? -9 6.203 28.109 1 95.38 146 SER B N 1
ATOM 5496 C CA . SER B 1 146 ? -8.047 6.324 27 1 95.38 146 SER B CA 1
ATOM 5497 C C . SER B 1 146 ? -8.414 7.477 26.078 1 95.38 146 SER B C 1
ATOM 5499 O O . SER B 1 146 ? -9.539 7.988 26.125 1 95.38 146 SER B O 1
ATOM 5501 N N . LYS B 1 147 ? -7.438 7.926 25.344 1 97.31 147 LYS B N 1
ATOM 5502 C CA . LYS B 1 147 ? -7.672 9.023 24.406 1 97.31 147 LYS B CA 1
ATOM 5503 C C . LYS B 1 147 ? -8.281 8.508 23.109 1 97.31 147 LYS B C 1
ATOM 5505 O O . LYS B 1 147 ? -8.031 7.375 22.703 1 97.31 147 LYS B O 1
ATOM 5510 N N . MET B 1 148 ? -9.125 9.305 22.516 1 98.5 148 MET B N 1
ATOM 5511 C CA . MET B 1 148 ? -9.742 9.055 21.219 1 98.5 148 MET B CA 1
ATOM 5512 C C . MET B 1 148 ? -9.547 10.234 20.281 1 98.5 148 MET B C 1
ATOM 5514 O O . MET B 1 148 ? -9.227 11.344 20.719 1 98.5 148 MET B O 1
ATOM 5518 N N . LEU B 1 149 ? -9.703 10 19 1 98.81 149 LEU B N 1
ATOM 5519 C CA . LEU B 1 149 ? -9.617 11.055 17.984 1 98.81 149 LEU B CA 1
ATOM 5520 C C . LEU B 1 149 ? -10.992 11.375 17.422 1 98.81 149 LEU B C 1
ATOM 5522 O O . LEU B 1 149 ? -11.797 10.477 17.172 1 98.81 149 LEU B O 1
ATOM 5526 N N . LEU B 1 150 ? -11.211 12.633 17.281 1 98.81 150 LEU B N 1
ATOM 5527 C CA . LEU B 1 150 ? -12.43 13.133 16.656 1 98.81 150 LEU B CA 1
ATOM 5528 C C . LEU B 1 150 ? -12.117 13.797 15.312 1 98.81 150 LEU B C 1
ATOM 5530 O O . LEU B 1 150 ? -11.188 14.602 15.219 1 98.81 150 LEU B O 1
ATOM 5534 N N . VAL B 1 151 ? -12.797 13.461 14.273 1 98.81 151 VAL B N 1
ATOM 5535 C CA . VAL B 1 151 ? -12.844 14.18 13 1 98.81 151 VAL B CA 1
ATOM 5536 C C . VAL B 1 151 ? -14.297 14.43 12.602 1 98.81 151 VAL B C 1
ATOM 5538 O O . VAL B 1 151 ? -15.039 13.492 12.336 1 98.81 151 VAL B O 1
ATOM 5541 N N . GLU B 1 152 ? -14.672 15.695 12.555 1 98.69 152 GLU B N 1
ATOM 5542 C CA . GLU B 1 152 ? -16.078 16.047 12.367 1 98.69 152 GLU B CA 1
ATOM 5543 C C . GLU B 1 152 ? -16.234 17.156 11.32 1 98.69 152 GLU B C 1
ATOM 5545 O O . GLU B 1 152 ? -15.5 18.141 11.344 1 98.69 152 GLU B O 1
ATOM 5550 N N . ASP B 1 153 ? -17.125 16.969 10.367 1 98.44 153 ASP B N 1
ATOM 5551 C CA . ASP B 1 153 ? -17.422 18.016 9.398 1 98.44 153 ASP B CA 1
ATOM 5552 C C . ASP B 1 153 ? -18.922 18.266 9.312 1 98.44 153 ASP B C 1
ATOM 5554 O O . ASP B 1 153 ? -19.719 17.484 9.844 1 98.44 153 ASP B O 1
ATOM 5558 N N . ASN B 1 154 ? -19.312 19.359 8.734 1 98 154 ASN B N 1
ATOM 5559 C CA . ASN B 1 154 ? -20.734 19.688 8.523 1 98 154 ASN B CA 1
ATOM 5560 C C . ASN B 1 154 ? -21.109 19.578 7.047 1 98 154 ASN B C 1
ATOM 5562 O O . ASN B 1 154 ? -21.875 20.406 6.543 1 98 154 ASN B O 1
ATOM 5566 N N . GLY B 1 155 ? -20.484 18.672 6.406 1 97.31 155 GLY B N 1
ATOM 5567 C CA . GLY B 1 155 ? -20.781 18.438 5.004 1 97.31 155 GLY B CA 1
ATOM 5568 C C . GLY B 1 155 ? -22.125 17.781 4.781 1 97.31 155 GLY B C 1
ATOM 5569 O O . GLY B 1 155 ? -22.984 17.812 5.664 1 97.31 155 GLY B O 1
ATOM 5570 N N . GLY B 1 156 ? -22.328 17.219 3.664 1 95.19 156 GLY B N 1
ATOM 5571 C CA . GLY B 1 156 ? -23.625 16.719 3.225 1 95.19 156 GLY B CA 1
ATOM 5572 C C . GLY B 1 156 ? -24.078 15.5 3.986 1 95.19 156 GLY B C 1
ATOM 5573 O O . GLY B 1 156 ? -25.266 15.125 3.924 1 95.19 156 GLY B O 1
ATOM 5574 N N . GLY B 1 157 ? -23.141 14.906 4.684 1 96.56 157 GLY B N 1
ATOM 5575 C CA . GLY B 1 157 ? -23.484 13.672 5.363 1 96.56 157 GLY B CA 1
ATOM 5576 C C . GLY B 1 157 ? -23.609 12.484 4.422 1 96.56 157 GLY B C 1
ATOM 5577 O O . GLY B 1 157 ? -23.266 12.586 3.242 1 96.56 157 GLY B O 1
ATOM 5578 N N . MET B 1 158 ? -24.062 11.336 5.059 1 95.56 158 MET B N 1
ATOM 5579 C CA . MET B 1 158 ? -24.188 10.094 4.297 1 95.56 158 MET B CA 1
ATOM 5580 C C . MET B 1 158 ? -25.547 9.445 4.523 1 95.56 158 MET B C 1
ATOM 5582 O O . MET B 1 158 ? -26.016 9.375 5.656 1 95.56 158 MET B O 1
ATOM 5586 N N . THR B 1 159 ? -26.156 8.984 3.42 1 95.12 159 THR B N 1
ATOM 5587 C CA . THR B 1 159 ? -27.359 8.156 3.521 1 95.12 159 THR B CA 1
ATOM 5588 C C . THR B 1 159 ? -27.016 6.785 4.09 1 95.12 159 THR B C 1
ATOM 5590 O O . THR B 1 159 ? -25.844 6.418 4.184 1 95.12 159 THR B O 1
ATOM 5593 N N . PRO B 1 160 ? -28.047 6.055 4.465 1 95.38 160 PRO B N 1
ATOM 5594 C CA . PRO B 1 160 ? -27.797 4.688 4.926 1 95.38 160 PRO B CA 1
ATOM 5595 C C . PRO B 1 160 ? -27.016 3.855 3.912 1 95.38 160 PRO B C 1
ATOM 5597 O O . PRO B 1 160 ? -26.125 3.09 4.293 1 95.38 160 PRO B O 1
ATOM 5600 N N . ASP B 1 161 ? -27.266 4.012 2.684 1 93.06 161 ASP B N 1
ATOM 5601 C CA . ASP B 1 161 ? -26.531 3.281 1.655 1 93.06 161 ASP B CA 1
ATOM 5602 C C . ASP B 1 161 ? -25.094 3.799 1.529 1 93.06 161 ASP B C 1
ATOM 5604 O O . ASP B 1 161 ? -24.156 3.018 1.344 1 93.06 161 ASP B O 1
ATOM 5608 N N . ASN B 1 162 ? -24.906 5.086 1.675 1 93.25 162 ASN B N 1
ATOM 5609 C CA . ASN B 1 162 ? -23.594 5.684 1.553 1 93.25 162 ASN B CA 1
ATOM 5610 C C . ASN B 1 162 ? -22.656 5.23 2.678 1 93.25 162 ASN B C 1
ATOM 5612 O O . ASN B 1 162 ? -21.469 5.02 2.459 1 93.25 162 ASN B O 1
ATOM 5616 N N . ILE B 1 163 ? -23.172 5.125 3.854 1 94.75 163 ILE B N 1
ATOM 5617 C CA . ILE B 1 163 ? -22.328 4.707 4.965 1 94.75 163 ILE B CA 1
ATOM 5618 C C . ILE B 1 163 ? -21.875 3.266 4.75 1 94.75 163 ILE B C 1
ATOM 5620 O O . ILE B 1 163 ? -20.75 2.902 5.109 1 94.75 163 ILE B O 1
ATOM 5624 N N . ARG B 1 164 ? -22.766 2.422 4.227 1 93.25 164 ARG B N 1
ATOM 5625 C CA . ARG B 1 164 ? -22.391 1.046 3.908 1 93.25 164 ARG B CA 1
ATOM 5626 C C . ARG B 1 164 ? -21.297 1.001 2.855 1 93.25 164 ARG B C 1
ATOM 5628 O O . ARG B 1 164 ? -20.375 0.189 2.949 1 93.25 164 ARG B O 1
ATOM 5635 N N . GLN B 1 165 ? -21.391 1.838 1.934 1 91.5 165 GLN B N 1
ATOM 5636 C CA . GLN B 1 165 ? -20.344 1.939 0.913 1 91.5 165 GLN B CA 1
ATOM 5637 C C . GLN B 1 165 ? -19.047 2.445 1.509 1 91.5 165 GLN B C 1
ATOM 5639 O O . GLN B 1 165 ? -17.969 1.94 1.176 1 91.5 165 GLN B O 1
ATOM 5644 N N . CYS B 1 166 ? -19.188 3.416 2.387 1 92.5 166 CYS B N 1
ATOM 5645 C CA . CYS B 1 166 ? -18.016 3.992 3.049 1 92.5 166 CYS B CA 1
ATOM 5646 C C . CYS B 1 166 ? -17.25 2.928 3.822 1 92.5 166 CYS B C 1
ATOM 5648 O O . CYS B 1 166 ? -16.016 2.953 3.865 1 92.5 166 CYS B O 1
ATOM 5650 N N . MET B 1 167 ? -18.016 1.938 4.297 1 93.12 167 MET B N 1
ATOM 5651 C CA . MET B 1 167 ? -17.422 0.891 5.117 1 93.12 167 MET B CA 1
ATOM 5652 C C . MET B 1 167 ? -16.875 -0.241 4.25 1 93.12 167 MET B C 1
ATOM 5654 O O . MET B 1 167 ? -16.156 -1.108 4.738 1 93.12 167 MET B O 1
ATOM 5658 N N . SER B 1 168 ? -17.219 -0.249 3.053 1 92.81 168 SER B N 1
ATOM 5659 C CA . SER B 1 168 ? -16.812 -1.301 2.127 1 92.81 168 SER B CA 1
ATOM 5660 C C . SER B 1 168 ? -15.594 -0.875 1.305 1 92.81 168 SER B C 1
ATOM 5662 O O . SER B 1 168 ? -15.148 0.27 1.395 1 92.81 168 SER B O 1
ATOM 5664 N N . LEU B 1 169 ? -15.062 -1.788 0.59 1 92.25 169 LEU B N 1
ATOM 5665 C CA . LEU B 1 169 ? -13.805 -1.525 -0.109 1 92.25 169 LEU B CA 1
ATOM 5666 C C . LEU B 1 169 ? -14.062 -1.179 -1.572 1 92.25 169 LEU B C 1
ATOM 5668 O O . LEU B 1 169 ? -14.742 -1.928 -2.283 1 92.25 169 LEU B O 1
ATOM 5672 N N . GLY B 1 170 ? -13.57 0.003 -1.975 1 88.94 170 GLY B N 1
ATOM 5673 C CA . GLY B 1 170 ? -13.555 0.351 -3.387 1 88.94 170 GLY B CA 1
ATOM 5674 C C . GLY B 1 170 ? -14.781 1.128 -3.82 1 88.94 170 GLY B C 1
ATOM 5675 O O . GLY B 1 170 ? -14.945 1.433 -5.004 1 88.94 170 GLY B O 1
ATOM 5676 N N . TYR B 1 171 ? -15.625 1.392 -2.898 1 82.88 171 TYR B N 1
ATOM 5677 C CA . TYR B 1 171 ? -16.828 2.141 -3.23 1 82.88 171 TYR B CA 1
ATOM 5678 C C . TYR B 1 171 ? -16.609 3.637 -3.041 1 82.88 171 TYR B C 1
ATOM 5680 O O . TYR B 1 171 ? -16.141 4.074 -1.989 1 82.88 171 TYR B O 1
ATOM 5688 N N . SER B 1 172 ? -16.672 4.34 -4.145 1 75.94 172 SER B N 1
ATOM 5689 C CA . SER B 1 172 ? -16.625 5.797 -4.059 1 75.94 172 SER B CA 1
ATOM 5690 C C . SER B 1 172 ? -17.781 6.434 -4.824 1 75.94 172 SER B C 1
ATOM 5692 O O . SER B 1 172 ? -18.078 6.035 -5.953 1 75.94 172 SER B O 1
ATOM 5694 N N . VAL B 1 173 ? -18.516 7.141 -4.172 1 64.19 173 VAL B N 1
ATOM 5695 C CA . VAL B 1 173 ? -19.578 7.875 -4.84 1 64.19 173 VAL B CA 1
ATOM 5696 C C . VAL B 1 173 ? -19 9.07 -5.59 1 64.19 173 VAL B C 1
ATOM 5698 O O . VAL B 1 173 ? -19.703 9.742 -6.348 1 64.19 173 VAL B O 1
ATOM 5701 N N . LYS B 1 174 ? -17.703 9.25 -5.379 1 62.56 174 LYS B N 1
ATOM 5702 C CA . LYS B 1 174 ? -17.031 10.398 -5.969 1 62.56 174 LYS B CA 1
ATOM 5703 C C . LYS B 1 174 ? -16.453 10.055 -7.344 1 62.56 174 LYS B C 1
ATOM 5705 O O . LYS B 1 174 ? -15.961 8.953 -7.555 1 62.56 174 LYS B O 1
ATOM 5710 N N . SER B 1 175 ? -16.875 10.703 -8.383 1 57.41 175 SER B N 1
ATOM 5711 C CA . SER B 1 175 ? -16.406 10.422 -9.742 1 57.41 175 SER B CA 1
ATOM 5712 C C . SER B 1 175 ? -14.984 10.922 -9.953 1 57.41 175 SER B C 1
ATOM 5714 O O . SER B 1 175 ? -14.594 11.945 -9.398 1 57.41 175 SER B O 1
ATOM 5716 N N . LYS B 1 176 ? -14.117 10.133 -10.617 1 56.03 176 LYS B N 1
ATOM 5717 C CA . LYS B 1 176 ? -12.781 10.57 -11.016 1 56.03 176 LYS B CA 1
ATOM 5718 C C . LYS B 1 176 ? -12.852 11.844 -11.859 1 56.03 176 LYS B C 1
ATOM 5720 O O . LYS B 1 176 ? -11.922 12.648 -11.844 1 56.03 176 LYS B O 1
ATOM 5725 N N . SER B 1 177 ? -13.945 11.906 -12.625 1 51.75 177 SER B N 1
ATOM 5726 C CA . SER B 1 177 ? -14.07 13.055 -13.516 1 51.75 177 SER B CA 1
ATOM 5727 C C . SER B 1 177 ? -14.266 14.344 -12.727 1 51.75 177 SER B C 1
ATOM 5729 O O . SER B 1 177 ? -13.977 15.438 -13.227 1 51.75 177 SER B O 1
ATOM 5731 N N . SER B 1 178 ? -14.555 14.102 -11.445 1 60.47 178 SER B N 1
ATOM 5732 C CA . SER B 1 178 ? -14.797 15.289 -10.633 1 60.47 178 SER B CA 1
ATOM 5733 C C . SER B 1 178 ? -13.523 15.758 -9.945 1 60.47 178 SER B C 1
ATOM 5735 O O . SER B 1 178 ? -12.539 15.016 -9.875 1 60.47 178 SER B O 1
ATOM 5737 N N . ASN B 1 179 ? -13.305 16.969 -9.797 1 67.94 179 ASN B N 1
ATOM 5738 C CA . ASN B 1 179 ? -12.219 17.641 -9.094 1 67.94 179 ASN B CA 1
ATOM 5739 C C . ASN B 1 179 ? -12.148 17.219 -7.633 1 67.94 179 ASN B C 1
ATOM 5741 O O . ASN B 1 179 ? -11.727 18 -6.777 1 67.94 179 ASN B O 1
ATOM 5745 N N . THR B 1 180 ? -12.609 15.906 -7.441 1 81.38 180 THR B N 1
ATOM 5746 C CA . THR B 1 180 ? -12.547 15.422 -6.066 1 81.38 180 THR B CA 1
ATOM 5747 C C . THR B 1 180 ? -11.203 14.766 -5.781 1 81.38 180 THR B C 1
ATOM 5749 O O . THR B 1 180 ? -10.594 14.18 -6.676 1 81.38 180 THR B O 1
ATOM 5752 N N . ILE B 1 181 ? -10.781 14.938 -4.562 1 84.31 181 ILE B N 1
ATOM 5753 C CA . ILE B 1 181 ? -9.5 14.391 -4.125 1 84.31 181 ILE B CA 1
ATOM 5754 C C . ILE B 1 181 ? -9.617 12.875 -3.955 1 84.31 181 ILE B C 1
ATOM 5756 O O . ILE B 1 181 ? -8.766 12.125 -4.438 1 84.31 181 ILE B O 1
ATOM 5760 N N . GLY B 1 182 ? -10.695 12.383 -3.332 1 79.12 182 GLY B N 1
ATOM 5761 C CA . GLY B 1 182 ? -10.914 10.961 -3.141 1 79.12 182 GLY B CA 1
ATOM 5762 C C . GLY B 1 182 ? -11.367 10.25 -4.402 1 79.12 182 GLY B C 1
ATOM 5763 O O . GLY B 1 182 ? -12.305 10.695 -5.062 1 79.12 182 GLY B O 1
ATOM 5764 N N . GLN B 1 183 ? -10.641 9.156 -4.754 1 73.06 183 GLN B N 1
ATOM 5765 C CA . GLN B 1 183 ? -11 8.516 -6.016 1 73.06 183 GLN B CA 1
ATOM 5766 C C . GLN B 1 183 ? -11.133 7.008 -5.848 1 73.06 183 GLN B C 1
ATOM 5768 O O . GLN B 1 183 ? -11.914 6.367 -6.551 1 73.06 183 GLN B O 1
ATOM 5773 N N . TYR B 1 184 ? -10.641 6.398 -4.777 1 74.38 184 TYR B N 1
ATOM 5774 C CA . TYR B 1 184 ? -10.438 4.957 -4.816 1 74.38 184 TYR B CA 1
ATOM 5775 C C . TYR B 1 184 ? -11.422 4.238 -3.9 1 74.38 184 TYR B C 1
ATOM 5777 O O . TYR B 1 184 ? -11.625 3.029 -4.023 1 74.38 184 TYR B O 1
ATOM 5785 N N . GLY B 1 185 ? -12.016 4.98 -2.92 1 86 185 GLY B N 1
ATOM 5786 C CA . GLY B 1 185 ? -13 4.383 -2.031 1 86 185 GLY B CA 1
ATOM 5787 C C . GLY B 1 185 ? -12.383 3.492 -0.971 1 86 185 GLY B C 1
ATOM 5788 O O . GLY B 1 185 ? -13.008 2.525 -0.528 1 86 185 GLY B O 1
ATOM 5789 N N . ASN B 1 186 ? -11.219 3.713 -0.596 1 90.44 186 ASN B N 1
ATOM 5790 C CA . ASN B 1 186 ? -10.516 2.898 0.39 1 90.44 186 ASN B CA 1
ATOM 5791 C C . ASN B 1 186 ? -9.93 3.754 1.508 1 90.44 186 ASN B C 1
ATOM 5793 O O . ASN B 1 186 ? -9.609 3.244 2.582 1 90.44 186 ASN B O 1
ATOM 5797 N N . GLY B 1 187 ? -9.797 4.992 1.316 1 91.81 187 GLY B N 1
ATOM 5798 C CA . GLY B 1 187 ? -9.062 5.898 2.186 1 91.81 187 GLY B CA 1
ATOM 5799 C C . GLY B 1 187 ? -9.602 5.93 3.604 1 91.81 187 GLY B C 1
ATOM 5800 O O . GLY B 1 187 ? -8.828 5.895 4.566 1 91.81 187 GLY B O 1
ATOM 5801 N N . PHE B 1 188 ? -10.922 5.949 3.732 1 94.69 188 PHE B N 1
ATOM 5802 C CA . PHE B 1 188 ? -11.516 6.023 5.062 1 94.69 188 PHE B CA 1
ATOM 5803 C C . PHE B 1 188 ? -11.094 4.832 5.914 1 94.69 188 PHE B C 1
ATOM 5805 O O . PHE B 1 188 ? -10.664 5 7.059 1 94.69 188 PHE B O 1
ATOM 5812 N N . LYS B 1 189 ? -11.219 3.648 5.391 1 94.62 189 LYS B N 1
ATOM 5813 C CA . LYS B 1 189 ? -10.914 2.438 6.145 1 94.62 189 LYS B CA 1
ATOM 5814 C C . LYS B 1 189 ? -9.43 2.363 6.492 1 94.62 189 LYS B C 1
ATOM 5816 O O . LYS B 1 189 ? -9.07 2.092 7.641 1 94.62 189 LYS B O 1
ATOM 5821 N N . THR B 1 190 ? -8.578 2.625 5.516 1 94.5 190 THR B N 1
ATOM 5822 C CA . THR B 1 190 ? -7.148 2.477 5.738 1 94.5 190 THR B CA 1
ATOM 5823 C C . THR B 1 190 ? -6.637 3.539 6.707 1 94.5 190 THR B C 1
ATOM 5825 O O . THR B 1 190 ? -5.801 3.252 7.566 1 94.5 190 THR B O 1
ATOM 5828 N N . SER B 1 191 ? -7.129 4.742 6.578 1 96.81 191 SER B N 1
ATOM 5829 C CA . SER B 1 191 ? -6.641 5.828 7.422 1 96.81 191 SER B CA 1
ATOM 5830 C C . SER B 1 191 ? -7.105 5.664 8.867 1 96.81 191 SER B C 1
ATOM 5832 O O . SER B 1 191 ? -6.324 5.836 9.797 1 96.81 191 SER B O 1
ATOM 5834 N N . THR B 1 192 ? -8.359 5.32 9.078 1 98 192 THR B N 1
ATOM 5835 C CA . THR B 1 192 ? -8.867 5.16 10.438 1 98 192 THR B CA 1
ATOM 5836 C C . THR B 1 192 ? -8.188 3.977 11.125 1 98 192 THR B C 1
ATOM 5838 O O . THR B 1 192 ? -7.77 4.082 12.281 1 98 192 THR B O 1
ATOM 5841 N N . MET B 1 193 ? -7.988 2.854 10.359 1 96.88 193 MET B N 1
ATOM 5842 C CA . MET B 1 193 ? -7.352 1.667 10.922 1 96.88 193 MET B CA 1
ATOM 5843 C C . MET B 1 193 ? -5.871 1.917 11.18 1 96.88 193 MET B C 1
ATOM 5845 O O . MET B 1 193 ? -5.254 1.232 12 1 96.88 193 MET B O 1
ATOM 5849 N N . ARG B 1 194 ? -5.266 2.85 10.5 1 96.06 194 ARG B N 1
ATOM 5850 C CA . ARG B 1 194 ? -3.873 3.221 10.734 1 96.06 194 ARG B CA 1
ATOM 5851 C C . ARG B 1 194 ? -3.725 4.004 12.031 1 96.06 194 ARG B C 1
ATOM 5853 O O . ARG B 1 194 ? -2.686 3.934 12.688 1 96.06 194 ARG B O 1
ATOM 5860 N N . LEU B 1 195 ? -4.754 4.719 12.398 1 97.94 195 LEU B N 1
ATOM 5861 C CA . LEU B 1 195 ? -4.68 5.59 13.562 1 97.94 195 LEU B CA 1
ATOM 5862 C C . LEU B 1 195 ? -5.125 4.852 14.82 1 97.94 195 LEU B C 1
ATOM 5864 O O . LEU B 1 195 ? -4.59 5.09 15.906 1 97.94 195 LEU B O 1
ATOM 5868 N N . GLY B 1 196 ? -6.039 4.016 14.688 1 97.94 196 GLY B N 1
ATOM 5869 C CA . GLY B 1 196 ? -6.555 3.219 15.781 1 97.94 196 GLY B CA 1
ATOM 5870 C C . GLY B 1 196 ? -7.219 1.932 15.328 1 97.94 196 GLY B C 1
ATOM 5871 O O . GLY B 1 196 ? -7.531 1.772 14.148 1 97.94 196 GLY B O 1
ATOM 5872 N N . ALA B 1 197 ? -7.477 1.043 16.312 1 96.88 197 ALA B N 1
ATOM 5873 C CA . ALA B 1 197 ? -8.008 -0.281 15.992 1 96.88 197 ALA B CA 1
ATOM 5874 C C . ALA B 1 197 ? -9.5 -0.217 15.695 1 96.88 197 ALA B C 1
ATOM 5876 O O . ALA B 1 197 ? -10.062 -1.133 15.086 1 96.88 197 ALA B O 1
ATOM 5877 N N . ASP B 1 198 ? -10.141 0.866 16.203 1 98 198 ASP B N 1
ATOM 5878 C CA . ASP B 1 198 ? -11.594 0.917 16.109 1 98 198 ASP B CA 1
ATOM 5879 C C . ASP B 1 198 ? -12.07 2.307 15.68 1 98 198 ASP B C 1
ATOM 5881 O O . ASP B 1 198 ? -11.453 3.312 16.031 1 98 198 ASP B O 1
ATOM 5885 N N . VAL B 1 199 ? -13.195 2.355 14.938 1 98.62 199 VAL B N 1
ATOM 5886 C CA . VAL B 1 199 ? -13.781 3.625 14.523 1 98.62 199 VAL B CA 1
ATOM 5887 C C . VAL B 1 199 ? -15.305 3.514 14.5 1 98.62 199 VAL B C 1
ATOM 5889 O O . VAL B 1 199 ? -15.852 2.477 14.117 1 98.62 199 VAL B O 1
ATOM 5892 N N . ILE B 1 200 ? -15.922 4.492 14.945 1 98.69 200 ILE B N 1
ATOM 5893 C CA . ILE B 1 200 ? -17.375 4.609 14.867 1 98.69 200 ILE B CA 1
ATOM 5894 C C . ILE B 1 200 ? -17.75 5.906 14.148 1 98.69 200 ILE B C 1
ATOM 5896 O O . ILE B 1 200 ? -17.125 6.945 14.375 1 98.69 200 ILE B O 1
ATOM 5900 N N . VAL B 1 201 ? -18.766 5.824 13.312 1 98.69 201 VAL B N 1
ATOM 5901 C CA . VAL B 1 201 ? -19.156 6.945 12.469 1 98.69 201 VAL B CA 1
ATOM 5902 C C . VAL B 1 201 ? -20.625 7.297 12.75 1 98.69 201 VAL B C 1
ATOM 5904 O O . VAL B 1 201 ? -21.469 6.41 12.836 1 98.69 201 VAL B O 1
ATOM 5907 N N . PHE B 1 202 ? -20.891 8.539 12.93 1 98.69 202 PHE B N 1
ATOM 5908 C CA . PHE B 1 202 ? -22.219 9.125 12.992 1 98.69 202 PHE B CA 1
ATOM 5909 C C . PHE B 1 202 ? -22.453 10.07 11.828 1 98.69 202 PHE B C 1
ATOM 5911 O O . PHE B 1 202 ? -21.656 10.969 11.578 1 98.69 202 PHE B O 1
ATOM 5918 N N . SER B 1 203 ? -23.516 9.867 11.102 1 98.5 203 SER B N 1
ATOM 5919 C CA . SER B 1 203 ? -23.75 10.766 9.977 1 98.5 203 SER B CA 1
ATOM 5920 C C . SER B 1 203 ? -25.234 11.141 9.883 1 98.5 203 SER B C 1
ATOM 5922 O O . SER B 1 203 ? -26.109 10.305 10.109 1 98.5 203 SER B O 1
ATOM 5924 N N . ARG B 1 204 ? -25.5 12.375 9.625 1 97.69 204 ARG B N 1
ATOM 5925 C CA . ARG B 1 204 ? -26.828 12.898 9.336 1 97.69 204 ARG B CA 1
ATOM 5926 C C . ARG B 1 204 ? -26.906 13.391 7.891 1 97.69 204 ARG B C 1
ATOM 5928 O O . ARG B 1 204 ? -26.094 14.195 7.453 1 97.69 204 ARG B O 1
ATOM 5935 N N . CYS B 1 205 ? -27.875 12.883 7.254 1 96.88 205 CYS B N 1
ATOM 5936 C CA . CYS B 1 205 ? -28.094 13.258 5.863 1 96.88 205 CYS B CA 1
ATOM 5937 C C . CYS B 1 205 ? -29.453 13.906 5.68 1 96.88 205 CYS B C 1
ATOM 5939 O O . CYS B 1 205 ? -30.484 13.312 6.02 1 96.88 205 CYS B O 1
ATOM 5941 N N . PRO B 1 206 ? -29.5 15.117 5.16 1 95.44 206 PRO B N 1
ATOM 5942 C CA . PRO B 1 206 ? -30.781 15.805 4.996 1 95.44 206 PRO B CA 1
ATOM 5943 C C . PRO B 1 206 ? -31.703 15.109 3.994 1 95.44 206 PRO B C 1
ATOM 5945 O O . PRO B 1 206 ? -31.25 14.258 3.221 1 95.44 206 PRO B O 1
ATOM 5948 N N . ALA B 1 207 ? -32.969 15.469 4.023 1 92.25 207 ALA B N 1
ATOM 5949 C CA . ALA B 1 207 ? -33.938 14.938 3.084 1 92.25 207 ALA B CA 1
ATOM 5950 C C . ALA B 1 207 ? -33.656 15.391 1.659 1 92.25 207 ALA B C 1
ATOM 5952 O O . ALA B 1 207 ? -33.219 16.531 1.438 1 92.25 207 ALA B O 1
ATOM 5953 N N . ALA B 1 208 ? -33.688 14.43 0.836 1 86.75 208 ALA B N 1
ATOM 5954 C CA . ALA B 1 208 ? -33.469 14.742 -0.574 1 86.75 208 ALA B CA 1
ATOM 5955 C C . ALA B 1 208 ? -34.312 13.844 -1.471 1 86.75 208 ALA B C 1
ATOM 5957 O O . ALA B 1 208 ? -34.531 12.664 -1.161 1 86.75 208 ALA B O 1
ATOM 5958 N N . ASP B 1 209 ? -34.812 14.43 -2.531 1 86.44 209 ASP B N 1
ATOM 5959 C CA . ASP B 1 209 ? -35.5 13.695 -3.586 1 86.44 209 ASP B CA 1
ATOM 5960 C C . ASP B 1 209 ? -36.656 12.867 -3.016 1 86.44 209 ASP B C 1
ATOM 5962 O O . ASP B 1 209 ? -36.781 11.68 -3.312 1 86.44 209 ASP B O 1
ATOM 5966 N N . GLY B 1 210 ? -37.375 13.359 -2.145 1 86.06 210 GLY B N 1
ATOM 5967 C CA . GLY B 1 210 ? -38.562 12.711 -1.61 1 86.06 210 GLY B CA 1
ATOM 5968 C C . GLY B 1 210 ? -38.25 11.773 -0.455 1 86.06 210 GLY B C 1
ATOM 5969 O O . GLY B 1 210 ? -39.156 11.133 0.085 1 86.06 210 GLY B O 1
ATOM 5970 N N . LYS B 1 211 ? -37 11.641 -0.168 1 89 211 LYS B N 1
ATOM 5971 C CA . LYS B 1 211 ? -36.625 10.797 0.965 1 89 211 LYS B CA 1
ATOM 5972 C C . LYS B 1 211 ? -36.469 11.617 2.24 1 89 211 LYS B C 1
ATOM 5974 O O . LYS B 1 211 ? -36.094 12.789 2.189 1 89 211 LYS B O 1
ATOM 5979 N N . SER B 1 212 ? -36.719 11.07 3.316 1 92.38 212 SER B N 1
ATOM 5980 C CA . SER B 1 212 ? -36.625 11.734 4.617 1 92.38 212 SER B CA 1
ATOM 5981 C C . SER B 1 212 ? -35.188 11.883 5.07 1 92.38 212 SER B C 1
ATOM 5983 O O . SER B 1 212 ? -34.281 11.219 4.539 1 92.38 212 SER B O 1
ATOM 5985 N N . GLN B 1 213 ? -35.031 12.789 5.977 1 95.38 213 GLN B N 1
ATOM 5986 C CA . GLN B 1 213 ? -33.75 12.914 6.645 1 95.38 213 GLN B CA 1
ATOM 5987 C C . GLN B 1 213 ? -33.375 11.633 7.383 1 95.38 213 GLN B C 1
ATOM 5989 O O . GLN B 1 213 ? -34.25 10.969 7.949 1 95.38 213 GLN B O 1
ATOM 5994 N N . THR B 1 214 ? -32.094 11.289 7.305 1 97.31 214 THR B N 1
ATOM 5995 C CA . THR B 1 214 ? -31.688 10.047 7.945 1 97.31 214 THR B CA 1
ATOM 5996 C C . THR B 1 214 ? -30.5 10.289 8.875 1 97.31 214 THR B C 1
ATOM 5998 O O . THR B 1 214 ? -29.781 11.289 8.734 1 97.31 214 THR B O 1
ATOM 6001 N N . ARG B 1 215 ? -30.391 9.438 9.875 1 96.88 215 ARG B N 1
ATOM 6002 C CA . ARG B 1 215 ? -29.234 9.297 10.758 1 96.88 215 ARG B CA 1
ATOM 6003 C C . ARG B 1 215 ? -28.703 7.871 10.742 1 96.88 215 ARG B C 1
ATOM 6005 O O . ARG B 1 215 ? -29.469 6.914 10.797 1 96.88 215 ARG B O 1
ATOM 6012 N N . SER B 1 216 ? -27.438 7.762 10.586 1 98.12 216 SER B N 1
ATOM 6013 C CA . SER B 1 216 ? -26.859 6.426 10.547 1 98.12 216 SER B CA 1
ATOM 6014 C C . SER B 1 216 ? -25.625 6.324 11.453 1 98.12 216 SER B C 1
ATOM 6016 O O . SER B 1 216 ? -24.906 7.301 11.633 1 98.12 216 SER B O 1
ATOM 6018 N N . ILE B 1 217 ? -25.453 5.199 12.094 1 98.5 217 ILE B N 1
ATOM 6019 C CA . ILE B 1 217 ? -24.297 4.855 12.898 1 98.5 217 ILE B CA 1
ATOM 6020 C C . ILE B 1 217 ? -23.625 3.602 12.328 1 98.5 217 ILE B C 1
ATOM 6022 O O . ILE B 1 217 ? -24.297 2.619 12.023 1 98.5 217 ILE B O 1
ATOM 6026 N N . GLY B 1 218 ? -22.359 3.635 12.102 1 98.19 218 GLY B N 1
ATOM 6027 C CA . GLY B 1 218 ? -21.578 2.475 11.68 1 98.19 218 GLY B CA 1
ATOM 6028 C C . GLY B 1 218 ? -20.344 2.254 12.523 1 98.19 218 GLY B C 1
ATOM 6029 O O . GLY B 1 218 ? -19.656 3.211 12.891 1 98.19 218 GLY B O 1
ATOM 6030 N N . LEU B 1 219 ? -20.078 0.959 12.805 1 98.38 219 LEU B N 1
ATOM 6031 C CA . LEU B 1 219 ? -18.938 0.604 13.641 1 98.38 219 LEU B CA 1
ATOM 6032 C C . LEU B 1 219 ? -18 -0.336 12.906 1 98.38 219 LEU B C 1
ATOM 6034 O O . LEU B 1 219 ? -18.375 -1.458 12.562 1 98.38 219 LEU B O 1
ATOM 6038 N N . LEU B 1 220 ? -16.875 0.089 12.555 1 97.88 220 LEU B N 1
ATOM 6039 C CA . LEU B 1 220 ? -15.773 -0.753 12.078 1 97.88 220 LEU B CA 1
ATOM 6040 C C . LEU B 1 220 ? -14.75 -0.993 13.188 1 97.88 220 LEU B C 1
ATOM 6042 O O . LEU B 1 220 ? -13.953 -0.11 13.5 1 97.88 220 LEU B O 1
ATOM 6046 N N . SER B 1 221 ? -14.82 -2.191 13.766 1 97.06 221 SER B N 1
ATOM 6047 C CA . SER B 1 221 ? -14.039 -2.48 14.961 1 97.06 221 SER B CA 1
ATOM 6048 C C . SER B 1 221 ? -13.164 -3.711 14.773 1 97.06 221 SER B C 1
ATOM 6050 O O . SER B 1 221 ? -13.664 -4.84 14.75 1 97.06 221 SER B O 1
ATOM 6052 N N . TYR B 1 222 ? -11.891 -3.422 14.625 1 95.88 222 TYR B N 1
ATOM 6053 C CA . TYR B 1 222 ? -10.93 -4.516 14.555 1 95.88 222 TYR B CA 1
ATOM 6054 C C . TYR B 1 222 ? -10.883 -5.297 15.859 1 95.88 222 TYR B C 1
ATOM 6056 O O . TYR B 1 222 ? -10.75 -6.523 15.852 1 95.88 222 TYR B O 1
ATOM 6064 N N . THR B 1 223 ? -11.039 -4.652 16.953 1 94.38 223 THR B N 1
ATOM 6065 C CA . THR B 1 223 ? -11.055 -5.266 18.266 1 94.38 223 THR B CA 1
ATOM 6066 C C . THR B 1 223 ? -12.211 -6.254 18.391 1 94.38 223 THR B C 1
ATOM 6068 O O . THR B 1 223 ? -12.023 -7.383 18.859 1 94.38 223 THR B O 1
ATOM 6071 N N . PHE B 1 224 ? -13.438 -5.867 17.969 1 94.38 224 PHE B N 1
ATOM 6072 C CA . PHE B 1 224 ? -14.609 -6.727 17.953 1 94.38 224 PHE B CA 1
ATOM 6073 C C . PHE B 1 224 ? -14.359 -7.984 17.125 1 94.38 224 PHE B C 1
ATOM 6075 O O . PHE B 1 224 ? -14.586 -9.102 17.609 1 94.38 224 PHE B O 1
ATOM 6082 N N . LEU B 1 225 ? -13.844 -7.762 15.977 1 94.31 225 LEU B N 1
ATOM 6083 C CA . LEU B 1 225 ? -13.633 -8.867 15.047 1 94.31 225 LEU B CA 1
ATOM 6084 C C . LEU B 1 225 ? -12.586 -9.836 15.586 1 94.31 225 LEU B C 1
ATOM 6086 O O . LEU B 1 225 ? -12.781 -11.055 15.539 1 94.31 225 LEU B O 1
ATOM 6090 N N . ARG B 1 226 ? -11.539 -9.312 16.094 1 91 226 ARG B N 1
ATOM 6091 C CA . ARG B 1 226 ? -10.445 -10.125 16.609 1 91 226 ARG B CA 1
ATOM 6092 C C . ARG B 1 226 ? -10.867 -10.883 17.859 1 91 226 ARG B C 1
ATOM 6094 O O . ARG B 1 226 ? -10.617 -12.086 17.984 1 91 226 ARG B O 1
ATOM 6101 N N . SER B 1 227 ? -11.508 -10.188 18.734 1 90.38 227 SER B N 1
ATOM 6102 C CA . SER B 1 227 ? -11.906 -10.766 20 1 90.38 227 SER B CA 1
ATOM 6103 C C . SER B 1 227 ? -12.93 -11.875 19.812 1 90.38 227 SER B C 1
ATOM 6105 O O . SER B 1 227 ? -12.984 -12.82 20.609 1 90.38 227 SER B O 1
ATOM 6107 N N . THR B 1 228 ? -13.727 -11.805 18.828 1 91.12 228 THR B N 1
ATOM 6108 C CA . THR B 1 228 ? -14.766 -12.797 18.578 1 91.12 228 THR B CA 1
ATOM 6109 C C . THR B 1 228 ? -14.328 -13.781 17.5 1 91.12 228 THR B C 1
ATOM 6111 O O . THR B 1 228 ? -15.117 -14.609 17.047 1 91.12 228 THR B O 1
ATOM 6114 N N . LYS B 1 229 ? -13.109 -13.641 16.969 1 88.75 229 LYS B N 1
ATOM 6115 C CA . LYS B 1 229 ? -12.484 -14.531 15.984 1 88.75 229 LYS B CA 1
ATOM 6116 C C . LYS B 1 229 ? -13.352 -14.672 14.734 1 88.75 229 LYS B C 1
ATOM 6118 O O . LYS B 1 229 ? -13.586 -15.781 14.258 1 88.75 229 LYS B O 1
ATOM 6123 N N . LYS B 1 230 ? -13.922 -13.492 14.438 1 90.75 230 LYS B N 1
ATOM 6124 C CA . LYS B 1 230 ? -14.68 -13.484 13.188 1 90.75 230 LYS B CA 1
ATOM 6125 C C . LYS B 1 230 ? -13.781 -13.859 12.008 1 90.75 230 LYS B C 1
ATOM 6127 O O . LYS B 1 230 ? -12.602 -13.508 11.977 1 90.75 230 LYS B O 1
ATOM 6132 N N . GLU B 1 231 ? -14.352 -14.547 11.008 1 88.62 231 GLU B N 1
ATOM 6133 C CA . GLU B 1 231 ? -13.602 -14.93 9.805 1 88.62 231 GLU B CA 1
ATOM 6134 C C . GLU B 1 231 ? -13.969 -14.031 8.625 1 88.62 231 GLU B C 1
ATOM 6136 O O . GLU B 1 231 ? -13.359 -14.133 7.559 1 88.62 231 GLU B O 1
ATOM 6141 N N . ASP B 1 232 ? -14.977 -13.273 8.883 1 91.56 232 ASP B N 1
ATOM 6142 C CA . ASP B 1 232 ? -15.414 -12.281 7.91 1 91.56 232 ASP B CA 1
ATOM 6143 C C . ASP B 1 232 ? -15.578 -10.906 8.562 1 91.56 232 ASP B C 1
ATOM 6145 O O . ASP B 1 232 ? -15.961 -10.82 9.734 1 91.56 232 ASP B O 1
ATOM 6149 N N . THR B 1 233 ? -15.305 -9.977 7.809 1 94.31 233 THR B N 1
ATOM 6150 C CA . THR B 1 233 ? -15.453 -8.633 8.352 1 94.31 233 THR B CA 1
ATOM 6151 C C . THR B 1 233 ? -16.922 -8.203 8.328 1 94.31 233 THR B C 1
ATOM 6153 O O . THR B 1 233 ? -17.5 -8.008 7.254 1 94.31 233 THR B O 1
ATOM 6156 N N . VAL B 1 234 ? -17.438 -8.102 9.445 1 95.81 234 VAL B N 1
ATOM 6157 C CA . VAL B 1 234 ? -18.812 -7.617 9.594 1 95.81 234 VAL B CA 1
ATOM 6158 C C . VAL B 1 234 ? -18.797 -6.23 10.227 1 95.81 234 VAL B C 1
ATOM 6160 O O . VAL B 1 234 ? -17.906 -5.91 11.016 1 95.81 234 VAL B O 1
ATOM 6163 N N . VAL B 1 235 ? -19.781 -5.43 9.852 1 97 235 VAL B N 1
ATOM 6164 C CA . VAL B 1 235 ? -19.859 -4.043 10.297 1 97 235 VAL B CA 1
ATOM 6165 C C . VAL B 1 235 ? -21.25 -3.76 10.859 1 97 235 VAL B C 1
ATOM 6167 O O . VAL B 1 235 ? -22.188 -3.482 10.102 1 97 235 VAL B O 1
ATOM 6170 N N . PRO B 1 236 ? -21.375 -3.746 12.18 1 97.5 236 PRO B N 1
ATOM 6171 C CA . PRO B 1 236 ? -22.656 -3.354 12.758 1 97.5 236 PRO B CA 1
ATOM 6172 C C . PRO B 1 236 ? -23.078 -1.938 12.367 1 97.5 236 PRO B C 1
ATOM 6174 O O . PRO B 1 236 ? -22.297 -0.994 12.523 1 97.5 236 PRO B O 1
ATOM 6177 N N . MET B 1 237 ? -24.281 -1.797 11.852 1 97.69 237 MET B N 1
ATOM 6178 C CA . MET B 1 237 ? -24.812 -0.5 11.453 1 97.69 237 MET B CA 1
ATOM 6179 C C . MET B 1 237 ? -26.281 -0.381 11.82 1 97.69 237 MET B C 1
ATOM 6181 O O . MET B 1 237 ? -27.031 -1.366 11.773 1 97.69 237 MET B O 1
ATOM 6185 N N . VAL B 1 238 ? -26.688 0.787 12.172 1 97.88 238 VAL B N 1
ATOM 6186 C CA . VAL B 1 238 ? -28.094 1.084 12.438 1 97.88 238 VAL B CA 1
ATOM 6187 C C . VAL B 1 238 ? -28.469 2.412 11.789 1 97.88 238 VAL B C 1
ATOM 6189 O O . VAL B 1 238 ? -27.656 3.34 11.734 1 97.88 238 VAL B O 1
ATOM 6192 N N . ASP B 1 239 ? -29.688 2.473 11.328 1 97.56 239 ASP B N 1
ATOM 6193 C CA . ASP B 1 239 ? -30.188 3.658 10.648 1 97.56 239 ASP B CA 1
ATOM 6194 C C . ASP B 1 239 ? -31.484 4.141 11.266 1 97.56 239 ASP B C 1
ATOM 6196 O O . ASP B 1 239 ? -32.219 3.35 11.852 1 97.56 239 ASP B O 1
ATOM 6200 N N . PHE B 1 240 ? -31.688 5.402 11.203 1 97.25 240 PHE B N 1
ATOM 6201 C CA . PHE B 1 240 ? -32.906 6.062 11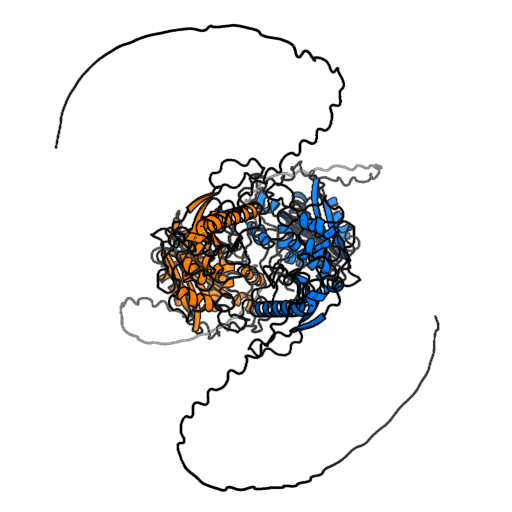.641 1 97.25 240 PHE B CA 1
ATOM 6202 C C . PHE B 1 240 ? -33.469 6.977 10.547 1 97.25 240 PHE B C 1
ATOM 6204 O O . PHE B 1 240 ? -32.688 7.48 9.719 1 97.25 240 PHE B O 1
ATOM 6211 N N . GLU B 1 241 ? -34.719 7.156 10.523 1 96.31 241 GLU B N 1
ATOM 6212 C CA . GLU B 1 241 ? -35.375 8.102 9.633 1 96.31 241 GLU B CA 1
ATOM 6213 C C . GLU B 1 241 ? -36.25 9.078 10.414 1 96.31 241 GLU B C 1
ATOM 6215 O O . GLU B 1 241 ? -36.906 8.695 11.391 1 96.31 241 GLU B O 1
ATOM 6220 N N . GLN B 1 242 ? -36.188 10.266 9.93 1 94.25 242 GLN B N 1
ATOM 6221 C CA . GLN B 1 242 ? -37 11.281 10.594 1 94.25 242 GLN B CA 1
ATOM 6222 C C . GLN B 1 242 ? -38.469 11.141 10.234 1 94.25 242 GLN B C 1
ATOM 6224 O O . GLN B 1 242 ? -38.812 10.992 9.055 1 94.25 242 GLN B O 1
ATOM 6229 N N . THR B 1 243 ? -39.312 11.07 11.18 1 90.62 243 THR B N 1
ATOM 6230 C CA . THR B 1 243 ? -40.75 11.039 11.008 1 90.62 243 THR B CA 1
ATOM 6231 C C . THR B 1 243 ? -41.438 12.109 11.875 1 90.62 243 THR B C 1
ATOM 6233 O O . THR B 1 243 ? -41.469 11.977 13.094 1 90.62 243 THR B O 1
ATOM 6236 N N . GLY B 1 244 ? -42.031 13.102 11.227 1 83.88 244 GLY B N 1
ATOM 6237 C CA . GLY B 1 244 ? -42.594 14.203 11.992 1 83.88 244 GLY B CA 1
ATOM 6238 C C . GLY B 1 244 ? -41.594 14.883 12.891 1 83.88 244 GLY B C 1
ATOM 6239 O O . GLY B 1 244 ? -40.562 15.367 12.414 1 83.88 244 GLY B O 1
ATOM 6240 N N . GLN B 1 245 ? -41.875 14.828 14.203 1 83.5 245 GLN B N 1
ATOM 6241 C CA . GLN B 1 245 ? -41 15.531 15.133 1 83.5 245 GLN B CA 1
ATOM 6242 C C . GLN B 1 245 ? -39.969 14.578 15.758 1 83.5 245 GLN B C 1
ATOM 6244 O O . GLN B 1 245 ? -39.094 15 16.516 1 83.5 245 GLN B O 1
ATOM 6249 N N . GLY B 1 246 ? -39.969 13.344 15.305 1 89.81 246 GLY B N 1
ATOM 6250 C CA . GLY B 1 246 ? -39.062 12.391 15.938 1 89.81 246 GLY B CA 1
ATOM 6251 C C . GLY B 1 246 ? -38.312 11.523 14.953 1 89.81 246 GLY B C 1
ATOM 6252 O O . GLY B 1 246 ? -38.312 11.812 13.75 1 89.81 246 GLY B O 1
ATOM 6253 N N . TRP B 1 247 ? -37.469 10.594 15.57 1 93.81 247 TRP B N 1
ATOM 6254 C CA . TRP B 1 247 ? -36.688 9.656 14.781 1 93.81 247 TRP B CA 1
ATOM 6255 C C . TRP B 1 247 ? -37.188 8.227 14.977 1 93.81 247 TRP B C 1
ATOM 6257 O O . TRP B 1 247 ? -37.469 7.809 16.109 1 93.81 247 TRP B O 1
ATOM 6267 N N . LYS B 1 248 ? -37.375 7.539 13.859 1 94.69 248 LYS B N 1
ATOM 6268 C CA . LYS B 1 248 ? -37.781 6.141 13.898 1 94.69 248 LYS B CA 1
ATOM 6269 C C . LYS B 1 248 ? -36.688 5.23 13.352 1 94.69 248 LYS B C 1
ATOM 6271 O O . LYS B 1 248 ? -35.906 5.637 12.484 1 94.69 248 LYS B O 1
ATOM 6276 N N . ARG B 1 249 ? -36.719 3.998 13.891 1 95.69 249 ARG B N 1
ATOM 6277 C CA . ARG B 1 249 ? -35.781 2.996 13.398 1 95.69 249 ARG B CA 1
ATOM 6278 C C . ARG B 1 249 ? -36.062 2.678 11.93 1 95.69 249 ARG B C 1
ATOM 6280 O O . ARG B 1 249 ? -37.188 2.531 11.516 1 95.69 249 ARG B O 1
ATOM 6287 N N . LEU B 1 250 ? -35.031 2.705 11.195 1 95.56 250 LEU B N 1
ATOM 6288 C CA . LEU B 1 250 ? -35.094 2.23 9.82 1 95.56 250 LEU B CA 1
ATOM 6289 C C . LEU B 1 250 ? -34.656 0.777 9.719 1 95.56 250 LEU B C 1
ATOM 6291 O O . LEU B 1 250 ? -33.469 0.48 9.867 1 95.56 250 LEU B O 1
ATOM 6295 N N . ILE B 1 251 ? -35.625 -0.141 9.469 1 93 251 ILE B N 1
ATOM 6296 C CA . ILE B 1 251 ? -35.344 -1.575 9.461 1 93 251 ILE B CA 1
ATOM 6297 C C . ILE B 1 251 ? -35.062 -2.035 8.031 1 93 251 ILE B C 1
ATOM 6299 O O . ILE B 1 251 ? -35.875 -1.881 7.141 1 93 251 ILE B O 1
ATOM 6303 N N . ARG B 1 252 ? -34 -2.57 7.832 1 87.75 252 ARG B N 1
ATOM 6304 C CA . ARG B 1 252 ? -33.625 -3.014 6.496 1 87.75 252 ARG B CA 1
ATOM 6305 C C . ARG B 1 252 ? -33.938 -4.492 6.293 1 87.75 252 ARG B C 1
ATOM 6307 O O . ARG B 1 252 ? -34.344 -4.898 5.211 1 87.75 252 ARG B O 1
ATOM 6314 N N . SER B 1 253 ? -33.719 -5.27 7.305 1 88.62 253 SER B N 1
ATOM 6315 C CA . SER B 1 253 ? -34.031 -6.695 7.211 1 88.62 253 SER B CA 1
ATOM 6316 C C . SER B 1 253 ? -35.094 -7.098 8.227 1 88.62 253 SER B C 1
ATOM 6318 O O . SER B 1 253 ? -36.281 -7.184 7.891 1 88.62 253 SER B O 1
ATOM 6320 N N . THR B 1 254 ? -34.625 -7.281 9.531 1 92.38 254 THR B N 1
ATOM 6321 C CA . THR B 1 254 ? -35.562 -7.594 10.609 1 92.38 254 THR B CA 1
ATOM 6322 C C . THR B 1 254 ? -35.312 -6.703 11.82 1 92.38 254 THR B C 1
ATOM 6324 O O . THR B 1 254 ? -34.25 -6.113 11.953 1 92.38 254 THR B O 1
ATOM 6327 N N . SER B 1 255 ? -36.281 -6.609 12.57 1 93.62 255 SER B N 1
ATOM 6328 C CA . SER B 1 255 ? -36.125 -5.852 13.805 1 93.62 255 SER B CA 1
ATOM 6329 C C . SER B 1 255 ? -35.062 -6.469 14.711 1 93.62 255 SER B C 1
ATOM 6331 O O . SER B 1 255 ? -34.344 -5.758 15.414 1 93.62 255 SER B O 1
ATOM 6333 N N . ASP B 1 256 ? -34.969 -7.762 14.656 1 93.44 256 ASP B N 1
ATOM 6334 C CA . ASP B 1 256 ? -33.969 -8.461 15.461 1 93.44 256 ASP B CA 1
ATOM 6335 C C . ASP B 1 256 ? -32.562 -8.102 15.008 1 93.44 256 ASP B C 1
ATOM 6337 O O . ASP B 1 256 ? -31.656 -7.957 15.828 1 93.44 256 ASP B O 1
ATOM 6341 N N . ASP B 1 257 ? -32.469 -7.973 13.75 1 94.31 257 ASP B N 1
ATOM 6342 C CA . ASP B 1 257 ? -31.156 -7.578 13.219 1 94.31 257 ASP B CA 1
ATOM 6343 C C . ASP B 1 257 ? -30.781 -6.172 13.672 1 94.31 257 ASP B C 1
ATOM 6345 O O . ASP B 1 257 ? -29.641 -5.914 14.031 1 94.31 257 ASP B O 1
ATOM 6349 N N . TRP B 1 258 ? -31.75 -5.309 13.586 1 95.81 258 TRP B N 1
ATOM 6350 C CA . TRP B 1 258 ? -31.5 -3.943 14.039 1 95.81 258 TRP B CA 1
ATOM 6351 C C . TRP B 1 258 ? -31.047 -3.926 15.5 1 95.81 258 TRP B C 1
ATOM 6353 O O . TRP B 1 258 ? -30.078 -3.252 15.844 1 95.81 258 TRP B O 1
ATOM 6363 N N . ASN B 1 259 ? -31.703 -4.691 16.328 1 95.19 259 ASN B N 1
ATOM 6364 C CA . ASN B 1 259 ? -31.391 -4.766 17.75 1 95.19 259 ASN B CA 1
ATOM 6365 C C . ASN B 1 259 ? -30 -5.375 17.984 1 95.19 259 ASN B C 1
ATOM 6367 O O . ASN B 1 259 ? -29.266 -4.938 18.859 1 95.19 259 ASN B O 1
ATOM 6371 N N . MET B 1 260 ? -29.766 -6.355 17.219 1 95.12 260 MET B N 1
ATOM 6372 C CA . MET B 1 260 ? -28.453 -6.996 17.344 1 95.12 260 MET B CA 1
ATOM 6373 C C . MET B 1 260 ? -27.344 -6.023 16.984 1 95.12 260 MET B C 1
ATOM 6375 O O . MET B 1 260 ? -26.312 -5.969 17.672 1 95.12 260 MET B O 1
ATOM 6379 N N . ASN B 1 261 ? -27.516 -5.305 15.922 1 97 261 ASN B N 1
ATOM 6380 C CA . ASN B 1 261 ? -26.547 -4.293 15.531 1 97 261 ASN B CA 1
ATOM 6381 C C . ASN B 1 261 ? -26.344 -3.244 16.625 1 97 261 ASN B C 1
ATOM 6383 O O . ASN B 1 261 ? -25.219 -2.904 16.969 1 97 261 ASN B O 1
ATOM 6387 N N . MET B 1 262 ? -27.422 -2.801 17.172 1 96.69 262 MET B N 1
ATOM 6388 C CA . MET B 1 262 ? -27.344 -1.782 18.219 1 96.69 262 MET B CA 1
ATOM 6389 C C . MET B 1 262 ? -26.625 -2.309 19.453 1 96.69 262 MET B C 1
ATOM 6391 O O . MET B 1 262 ? -25.766 -1.624 20 1 96.69 262 MET B O 1
ATOM 6395 N N . ARG B 1 263 ? -26.922 -3.502 19.812 1 95.75 263 ARG B N 1
ATOM 6396 C CA . ARG B 1 263 ? -26.266 -4.109 20.969 1 95.75 263 ARG B CA 1
ATOM 6397 C C . ARG B 1 263 ? -24.766 -4.254 20.75 1 95.75 263 ARG B C 1
ATOM 6399 O O . ARG B 1 263 ? -23.969 -3.965 21.641 1 95.75 263 ARG B O 1
ATOM 6406 N N . THR B 1 264 ? -24.438 -4.719 19.547 1 96.5 264 THR B N 1
ATOM 6407 C CA . THR B 1 264 ? -23.031 -4.891 19.203 1 96.5 264 THR B CA 1
ATOM 6408 C C . THR B 1 264 ? -22.297 -3.549 19.25 1 96.5 264 THR B C 1
ATOM 6410 O O . THR B 1 264 ? -21.203 -3.449 19.797 1 96.5 264 THR B O 1
ATOM 6413 N N . ILE B 1 265 ? -22.906 -2.529 18.7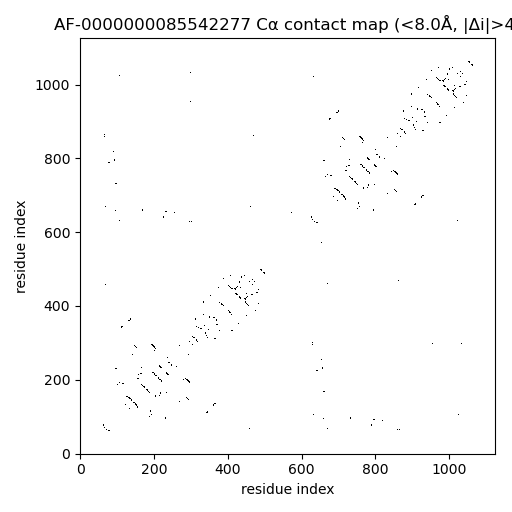03 1 97.75 265 ILE B N 1
ATOM 6414 C CA . ILE B 1 265 ? -22.328 -1.194 18.688 1 97.75 265 ILE B CA 1
ATOM 6415 C C . ILE B 1 265 ? -22.109 -0.711 20.125 1 97.75 265 ILE B C 1
ATOM 6417 O O . ILE B 1 265 ? -21.031 -0.233 20.469 1 97.75 265 ILE B O 1
ATOM 6421 N N . LEU B 1 266 ? -23.094 -0.885 20.906 1 96.38 266 LEU B N 1
ATOM 6422 C CA . LEU B 1 266 ? -23 -0.408 22.281 1 96.38 266 LEU B CA 1
ATOM 6423 C C . LEU B 1 266 ? -21.906 -1.148 23.047 1 96.38 266 LEU B C 1
ATOM 6425 O O . LEU B 1 266 ? -21.188 -0.546 23.844 1 96.38 266 LEU B O 1
ATOM 6429 N N . LEU B 1 267 ? -21.812 -2.4 22.797 1 95.12 267 LEU B N 1
ATOM 6430 C CA . LEU B 1 267 ? -20.875 -3.23 23.516 1 95.12 267 LEU B CA 1
ATOM 6431 C C . LEU B 1 267 ? -19.438 -2.871 23.141 1 95.12 267 LEU B C 1
ATOM 6433 O O . LEU B 1 267 ? -18.547 -2.865 24 1 95.12 267 LEU B O 1
ATOM 6437 N N . TRP B 1 268 ? -19.203 -2.551 21.906 1 96.06 268 TRP B N 1
ATOM 6438 C CA . TRP B 1 268 ? -17.828 -2.447 21.438 1 96.06 268 TRP B CA 1
ATOM 6439 C C . TRP B 1 268 ? -17.453 -0.997 21.141 1 96.06 268 TRP B C 1
ATOM 6441 O O . TRP B 1 268 ? -16.359 -0.711 20.688 1 96.06 268 TRP B O 1
ATOM 6451 N N . SER B 1 269 ? -18.359 -0.051 21.375 1 97.25 269 SER B N 1
ATOM 6452 C CA . SER B 1 269 ? -18.078 1.372 21.25 1 97.25 269 SER B CA 1
ATOM 6453 C C . SER B 1 269 ? -17.734 1.996 22.594 1 97.25 269 SER B C 1
ATOM 6455 O O . SER B 1 269 ? -17.891 1.354 23.641 1 97.25 269 SER B O 1
ATOM 6457 N N . PRO B 1 270 ? -17.188 3.221 22.578 1 97.12 270 PRO B N 1
ATOM 6458 C CA . PRO B 1 270 ? -16.781 3.854 23.844 1 97.12 270 PRO B CA 1
ATOM 6459 C C . PRO B 1 270 ? -17.969 4.449 24.594 1 97.12 270 PRO B C 1
ATOM 6461 O O . PRO B 1 270 ? -17.781 5.102 25.641 1 97.12 270 PRO B O 1
ATOM 6464 N N . PHE B 1 271 ? -19.125 4.191 24.203 1 96.75 271 PHE B N 1
ATOM 6465 C CA . PHE B 1 271 ? -20.281 4.852 24.812 1 96.75 271 PHE B CA 1
ATOM 6466 C C . PHE B 1 271 ? -20.969 3.932 25.812 1 96.75 271 PHE B C 1
ATOM 6468 O O . PHE B 1 271 ? -21.078 2.725 25.578 1 96.75 271 PHE B O 1
ATOM 6475 N N . VAL B 1 272 ? -21.5 4.512 26.859 1 93.56 272 VAL B N 1
ATOM 6476 C CA . VAL B 1 272 ? -21.891 3.734 28.031 1 93.56 272 VAL B CA 1
ATOM 6477 C C . VAL B 1 272 ? -23.359 3.35 27.922 1 93.56 272 VAL B C 1
ATOM 6479 O O . VAL B 1 272 ? -23.812 2.395 28.562 1 93.56 272 VAL B O 1
ATOM 6482 N N . SER B 1 273 ? -24.156 4.125 27.188 1 95.19 273 SER B N 1
ATOM 6483 C CA . SER B 1 273 ? -25.594 3.861 27.047 1 95.19 273 SER B CA 1
ATOM 6484 C C . SER B 1 273 ? -26.078 4.242 25.656 1 95.19 273 SER B C 1
ATOM 6486 O O . SER B 1 273 ? -25.375 4.914 24.891 1 95.19 273 SER B O 1
ATOM 6488 N N . GLU B 1 274 ? -27.234 3.717 25.328 1 96.31 274 GLU B N 1
ATOM 6489 C CA . GLU B 1 274 ? -27.844 4.07 24.062 1 96.31 274 GLU B CA 1
ATOM 6490 C C . GLU B 1 274 ? -28.078 5.574 23.953 1 96.31 274 GLU B C 1
ATOM 6492 O O . GLU B 1 274 ? -27.922 6.164 22.891 1 96.31 274 GLU B O 1
ATOM 6497 N N . GLN B 1 275 ? -28.453 6.199 25.062 1 95.5 275 GLN B N 1
ATOM 6498 C CA . GLN B 1 275 ? -28.656 7.645 25.094 1 95.5 275 GLN B CA 1
ATOM 6499 C C . GLN B 1 275 ? -27.359 8.391 24.797 1 95.5 275 GLN B C 1
ATOM 6501 O O . GLN B 1 275 ? -27.359 9.375 24.047 1 95.5 275 GLN B O 1
ATOM 6506 N N . ASP B 1 276 ? -26.375 7.906 25.438 1 96.12 276 ASP B N 1
ATOM 6507 C CA . ASP B 1 276 ? -25.062 8.484 25.203 1 96.12 276 ASP B CA 1
ATOM 6508 C C . ASP B 1 276 ? -24.656 8.336 23.75 1 96.12 276 ASP B C 1
ATOM 6510 O O . ASP B 1 276 ? -24.109 9.266 23.141 1 96.12 276 ASP B O 1
ATOM 6514 N N . LEU B 1 277 ? -24.906 7.18 23.203 1 97.25 277 LEU B N 1
ATOM 6515 C CA . LEU B 1 277 ? -24.578 6.871 21.828 1 97.25 277 LEU B CA 1
ATOM 6516 C C . LEU B 1 277 ? -25.375 7.754 20.859 1 97.25 277 LEU B C 1
ATOM 6518 O O . LEU B 1 277 ? -24.797 8.422 20 1 97.25 277 LEU B O 1
ATOM 6522 N N . ILE B 1 278 ? -26.672 7.824 21.016 1 96.88 278 ILE B N 1
ATOM 6523 C CA . ILE B 1 278 ? -27.547 8.586 20.141 1 96.88 278 ILE B CA 1
ATOM 6524 C C . ILE B 1 278 ? -27.297 10.086 20.344 1 96.88 278 ILE B C 1
ATOM 6526 O O . ILE B 1 278 ? -27.406 10.867 19.391 1 96.88 278 ILE B O 1
ATOM 6530 N N . GLY B 1 279 ? -26.906 10.484 21.547 1 96.69 279 GLY B N 1
ATOM 6531 C CA . GLY B 1 279 ? -26.625 11.875 21.859 1 96.69 279 GLY B CA 1
ATOM 6532 C C . GLY B 1 279 ? -25.5 12.453 21.031 1 96.69 279 GLY B C 1
ATOM 6533 O O . GLY B 1 279 ? -25.359 13.68 20.922 1 96.69 279 GLY B O 1
ATOM 6534 N N . GLN B 1 280 ? -24.672 11.625 20.391 1 97.31 280 GLN B N 1
ATOM 6535 C CA . GLN B 1 280 ? -23.578 12.094 19.562 1 97.31 280 GLN B CA 1
ATOM 6536 C C . GLN B 1 280 ? -24.078 12.906 18.375 1 97.31 280 GLN B C 1
ATOM 6538 O O . GLN B 1 280 ? -23.391 13.797 17.875 1 97.31 280 GLN B O 1
ATOM 6543 N N . PHE B 1 281 ? -25.312 12.656 17.938 1 97.5 281 PHE B N 1
ATOM 6544 C CA . PHE B 1 281 ? -25.891 13.383 16.828 1 97.5 281 PHE B CA 1
ATOM 6545 C C . PHE B 1 281 ? -26.156 14.836 17.188 1 97.5 281 PHE B C 1
ATOM 6547 O O . PHE B 1 281 ? -26.328 15.688 16.312 1 97.5 281 PHE B O 1
ATOM 6554 N N . ASP B 1 282 ? -26.188 15.141 18.453 1 95.88 282 ASP B N 1
ATOM 6555 C CA . ASP B 1 282 ? -26.438 16.5 18.906 1 95.88 282 ASP B CA 1
ATOM 6556 C C . ASP B 1 282 ? -25.266 17.422 18.562 1 95.88 282 ASP B C 1
ATOM 6558 O O . ASP B 1 282 ? -25.422 18.656 18.547 1 95.88 282 ASP B O 1
ATOM 6562 N N . TYR B 1 283 ? -24.156 16.828 18.375 1 95.75 283 TYR B N 1
ATOM 6563 C CA . TYR B 1 283 ? -22.984 17.625 18 1 95.75 283 TYR B CA 1
ATOM 6564 C C . TYR B 1 283 ? -23.016 17.984 16.516 1 95.75 283 TYR B C 1
ATOM 6566 O O . TYR B 1 283 ? -22.234 18.828 16.062 1 95.75 283 TYR B O 1
ATOM 6574 N N . LEU B 1 284 ? -23.922 17.312 15.805 1 95.5 284 LEU B N 1
ATOM 6575 C CA . LEU B 1 284 ? -24.078 17.562 14.383 1 95.5 284 LEU B CA 1
ATOM 6576 C C . LEU B 1 284 ? -25.266 18.484 14.117 1 95.5 284 LEU B C 1
ATOM 6578 O O . LEU B 1 284 ? -26.281 18.406 14.812 1 95.5 284 LEU B O 1
ATOM 6582 N N . GLY B 1 285 ? -25.188 19.422 13.227 1 92.56 285 GLY B N 1
ATOM 6583 C CA . GLY B 1 285 ? -26.359 20.141 12.766 1 92.56 285 GLY B CA 1
ATOM 6584 C C . GLY B 1 285 ? -27.328 19.281 11.984 1 92.56 285 GLY B C 1
ATOM 6585 O O . GLY B 1 285 ? -27.594 18.141 12.367 1 92.56 285 GLY B O 1
ATOM 6586 N N . ASN B 1 286 ? -27.891 19.844 10.914 1 92.12 286 ASN B N 1
ATOM 6587 C CA . ASN B 1 286 ? -28.844 19.125 10.086 1 92.12 286 ASN B CA 1
ATOM 6588 C C . ASN B 1 286 ? -28.141 18.172 9.117 1 92.12 286 ASN B C 1
ATOM 6590 O O . ASN B 1 286 ? -28.781 17.297 8.523 1 92.12 286 ASN B O 1
ATOM 6594 N N . LYS B 1 287 ? -26.938 18.359 9 1 96.81 287 LYS B N 1
ATOM 6595 C CA . LYS B 1 287 ? -26.109 17.5 8.164 1 96.81 287 LYS B CA 1
ATOM 6596 C C . LYS B 1 287 ? -24.688 17.406 8.703 1 96.81 287 LYS B C 1
ATOM 6598 O O . LYS B 1 287 ? -24.266 18.234 9.516 1 96.81 287 LYS B O 1
ATOM 6603 N N . GLY B 1 288 ? -23.969 16.391 8.297 1 98.06 288 GLY B N 1
ATOM 6604 C CA . GLY B 1 288 ? -22.578 16.266 8.688 1 98.06 288 GLY B CA 1
ATOM 6605 C C . GLY B 1 288 ? -22.172 14.859 9.078 1 98.06 288 GLY B C 1
ATOM 6606 O O . GLY B 1 288 ? -23 13.945 9.031 1 98.06 288 GLY B O 1
ATOM 6607 N N . THR B 1 289 ? -20.969 14.664 9.359 1 98.62 289 THR B N 1
ATOM 6608 C CA . THR B 1 289 ? -20.391 13.367 9.734 1 98.62 289 THR B CA 1
ATOM 6609 C C . THR B 1 289 ? -19.422 13.523 10.898 1 98.62 289 THR B C 1
ATOM 6611 O O . THR B 1 289 ? -18.594 14.438 10.906 1 98.62 289 THR B O 1
ATOM 6614 N N . ARG B 1 290 ? -19.625 12.734 11.883 1 98.56 290 ARG B N 1
ATOM 6615 C CA . ARG B 1 290 ? -18.781 12.672 13.07 1 98.56 290 ARG B CA 1
ATOM 6616 C C . ARG B 1 290 ? -18.094 11.32 13.172 1 98.56 290 ARG B C 1
ATOM 6618 O O . ARG B 1 290 ? -18.75 10.273 13.227 1 98.56 290 ARG B O 1
ATOM 6625 N N . ILE B 1 291 ? -16.75 11.32 13.102 1 98.81 291 ILE B N 1
ATOM 6626 C CA . ILE B 1 291 ? -15.922 10.117 13.133 1 98.81 291 ILE B CA 1
ATOM 6627 C C . ILE B 1 291 ? -15.133 10.062 14.438 1 98.81 291 ILE B C 1
ATOM 6629 O O . ILE B 1 291 ? -14.438 11.023 14.789 1 98.81 291 ILE B O 1
ATOM 6633 N N . ILE B 1 292 ? -15.219 9.016 15.148 1 98.81 292 ILE B N 1
ATOM 6634 C CA . ILE B 1 292 ? -14.461 8.828 16.375 1 98.81 292 ILE B CA 1
ATOM 6635 C C . ILE B 1 292 ? -13.586 7.586 16.266 1 98.81 292 ILE B C 1
ATOM 6637 O O . ILE B 1 292 ? -14.094 6.477 16.094 1 98.81 292 ILE B O 1
ATOM 6641 N N . ILE B 1 293 ? -12.32 7.766 16.344 1 98.81 293 ILE B N 1
ATOM 6642 C CA . ILE B 1 293 ? -11.344 6.684 16.297 1 98.81 293 ILE B CA 1
ATOM 6643 C C . ILE B 1 293 ? -10.797 6.414 17.688 1 98.81 293 ILE B C 1
ATOM 6645 O O . ILE B 1 293 ? -10.406 7.344 18.406 1 98.81 293 ILE B O 1
ATOM 6649 N N . TYR B 1 294 ? -10.812 5.188 18.109 1 98.31 294 TYR B N 1
ATOM 6650 C CA . TYR B 1 294 ? -10.375 4.852 19.469 1 98.31 294 TYR B CA 1
ATOM 6651 C C . TYR B 1 294 ? -9.594 3.545 19.469 1 98.31 294 TYR B C 1
ATOM 6653 O O . TYR B 1 294 ? -9.383 2.928 18.422 1 98.31 294 TYR B O 1
ATOM 6661 N N . ASN B 1 295 ? -9.047 3.213 20.703 1 96.88 295 ASN B N 1
ATOM 6662 C CA . ASN B 1 295 ? -8.008 2.189 20.781 1 96.88 295 ASN B CA 1
ATOM 6663 C C . ASN B 1 295 ? -6.832 2.52 19.859 1 96.88 295 ASN B C 1
ATOM 6665 O O . ASN B 1 295 ? -6.457 1.708 19.016 1 96.88 295 ASN B O 1
ATOM 6669 N N . LEU B 1 296 ? -6.32 3.748 20.094 1 97.88 296 LEU B N 1
ATOM 6670 C CA . LEU B 1 296 ? -5.238 4.305 19.297 1 97.88 296 LEU B CA 1
ATOM 6671 C C . LEU B 1 296 ? -3.973 3.463 19.422 1 97.88 296 LEU B C 1
ATOM 6673 O O . LEU B 1 296 ? -3.699 2.908 20.5 1 97.88 296 LEU B O 1
ATOM 6677 N N . TRP B 1 297 ? -3.213 3.398 18.406 1 95.62 297 TRP B N 1
ATOM 6678 C CA . TRP B 1 297 ? -2.07 2.496 18.344 1 95.62 297 TRP B CA 1
ATOM 6679 C C . TRP B 1 297 ? -0.893 3.041 19.141 1 95.62 297 TRP B C 1
ATOM 6681 O O . TRP B 1 297 ? -0.733 4.258 19.266 1 95.62 297 TRP B O 1
ATOM 6691 N N . GLU B 1 298 ? -0.135 2.096 19.562 1 92.12 298 GLU B N 1
ATOM 6692 C CA . GLU B 1 298 ? 1.102 2.381 20.281 1 92.12 298 GLU B CA 1
ATOM 6693 C C . GLU B 1 298 ? 2.324 2.061 19.422 1 92.12 298 GLU B C 1
ATOM 6695 O O . GLU B 1 298 ? 2.232 1.3 18.453 1 92.12 298 GLU B O 1
ATOM 6700 N N . ASP B 1 299 ? 3.389 2.732 19.75 1 82 299 ASP B N 1
ATOM 6701 C CA . ASP B 1 299 ? 4.648 2.424 19.078 1 82 299 ASP B CA 1
ATOM 6702 C C . ASP B 1 299 ? 5.328 1.217 19.719 1 82 299 ASP B C 1
ATOM 6704 O O . ASP B 1 299 ? 4.723 0.514 20.531 1 82 299 ASP B O 1
ATOM 6708 N N . ASP B 1 300 ? 6.539 0.941 19.359 1 73 300 ASP B N 1
ATOM 6709 C CA . ASP B 1 300 ? 7.273 -0.24 19.797 1 73 300 ASP B CA 1
ATOM 6710 C C . ASP B 1 300 ? 7.652 -0.133 21.266 1 73 300 ASP B C 1
ATOM 6712 O O . ASP B 1 300 ? 7.957 -1.141 21.922 1 73 300 ASP B O 1
ATOM 6716 N N . GLU B 1 301 ? 7.602 1.008 21.797 1 77.69 301 GLU B N 1
ATOM 6717 C CA . GLU B 1 301 ? 7.953 1.216 23.203 1 77.69 301 GLU B CA 1
ATOM 6718 C C . GLU B 1 301 ? 6.715 1.217 24.094 1 77.69 301 GLU B C 1
ATOM 6720 O O . GLU B 1 301 ? 6.809 1.461 25.297 1 77.69 301 GLU B O 1
ATOM 6725 N N . GLY B 1 302 ? 5.586 1.061 23.469 1 83.5 302 GLY B N 1
ATOM 6726 C CA . GLY B 1 302 ? 4.348 0.973 24.234 1 83.5 302 GLY B CA 1
ATOM 6727 C C . GLY B 1 302 ? 3.703 2.324 24.484 1 83.5 302 GLY B C 1
ATOM 6728 O O . GLY B 1 302 ? 2.76 2.432 25.266 1 83.5 302 GLY B O 1
ATOM 6729 N N . GLN B 1 303 ? 4.242 3.32 23.922 1 88.69 303 GLN B N 1
ATOM 6730 C CA . GLN B 1 303 ? 3.639 4.645 23.984 1 88.69 303 GLN B CA 1
ATOM 6731 C C . GLN B 1 303 ? 2.746 4.914 22.781 1 88.69 303 GLN B C 1
ATOM 6733 O O . GLN B 1 303 ? 2.971 4.359 21.703 1 88.69 303 GLN B O 1
ATOM 6738 N N . LEU B 1 304 ? 1.713 5.785 23.062 1 94.19 304 LEU B N 1
ATOM 6739 C CA . LEU B 1 304 ? 0.913 6.188 21.906 1 94.19 304 LEU B CA 1
ATOM 6740 C C . LEU B 1 304 ? 1.794 6.793 20.828 1 94.19 304 LEU B C 1
ATOM 6742 O O . LEU B 1 304 ? 2.691 7.586 21.109 1 94.19 304 LEU B O 1
ATOM 6746 N N . GLU B 1 305 ? 1.594 6.418 19.672 1 93.31 305 GLU B N 1
ATOM 6747 C CA . GLU B 1 305 ? 2.32 7.004 18.547 1 93.31 305 GLU B CA 1
ATOM 6748 C C . GLU B 1 305 ? 2 8.484 18.406 1 93.31 305 GLU B C 1
ATOM 6750 O O . GLU B 1 305 ? 2.867 9.281 18.016 1 93.31 305 GLU B O 1
ATOM 6755 N N . LEU B 1 306 ? 0.774 8.828 18.672 1 96.88 306 LEU B N 1
ATOM 6756 C CA . LEU B 1 306 ? 0.338 10.219 18.625 1 96.88 306 LEU B CA 1
ATOM 6757 C C . LEU B 1 306 ? 0.609 10.922 19.953 1 96.88 306 LEU B C 1
ATOM 6759 O O . LEU B 1 306 ? 0.389 10.352 21.016 1 96.88 306 LEU B O 1
ATOM 6763 N N . ASP B 1 307 ? 1.152 12.086 19.844 1 96.69 307 ASP B N 1
ATOM 6764 C CA . ASP B 1 307 ? 1.445 12.922 21 1 96.69 307 ASP B CA 1
ATOM 6765 C C . ASP B 1 307 ? 0.465 14.086 21.109 1 96.69 307 ASP B C 1
ATOM 6767 O O . ASP B 1 307 ? 0.493 15 20.281 1 96.69 307 ASP B O 1
ATOM 6771 N N . PHE B 1 308 ? -0.304 14.047 22.188 1 97 308 PHE B N 1
ATOM 6772 C CA . PHE B 1 308 ? -1.322 15.07 22.406 1 97 308 PHE B CA 1
ATOM 6773 C C . PHE B 1 308 ? -0.885 16.062 23.484 1 97 308 PHE B C 1
ATOM 6775 O O . PHE B 1 308 ? -1.6 17.016 23.781 1 97 308 PHE B O 1
ATOM 6782 N N . GLU B 1 309 ? 0.262 15.922 24.031 1 95.12 309 GLU B N 1
ATOM 6783 C CA . GLU B 1 309 ? 0.616 16.609 25.281 1 95.12 309 GLU B CA 1
ATOM 6784 C C . GLU B 1 309 ? 1.646 17.703 25.016 1 95.12 309 GLU B C 1
ATOM 6786 O O . GLU B 1 309 ? 1.58 18.781 25.625 1 95.12 309 GLU B O 1
ATOM 6791 N N . THR B 1 310 ? 2.617 17.469 24.188 1 95 310 THR B N 1
ATOM 6792 C CA . THR B 1 310 ? 3.723 18.391 23.969 1 95 310 THR B CA 1
ATOM 6793 C C . THR B 1 310 ? 3.203 19.766 23.531 1 95 310 THR B C 1
ATOM 6795 O O . THR B 1 310 ? 3.691 20.797 24 1 95 310 THR B O 1
ATOM 6798 N N . ASP B 1 311 ? 2.295 19.797 22.625 1 95.81 311 ASP B N 1
ATOM 6799 C CA . ASP B 1 311 ? 1.641 21.016 22.141 1 95.81 311 ASP B CA 1
ATOM 6800 C C . ASP B 1 311 ? 0.121 20.875 22.188 1 95.81 311 ASP B C 1
ATOM 6802 O O . ASP B 1 311 ? -0.467 20.109 21.422 1 95.81 311 ASP B O 1
ATOM 6806 N N . GLN B 1 312 ? -0.539 21.656 22.922 1 96.19 312 GLN B N 1
ATOM 6807 C CA . GLN B 1 312 ? -1.963 21.531 23.219 1 96.19 312 GLN B CA 1
ATOM 6808 C C . GLN B 1 312 ? -2.807 21.906 22 1 96.19 312 GLN B C 1
ATOM 6810 O O . GLN B 1 312 ? -3.998 21.594 21.938 1 96.19 312 GLN B O 1
ATOM 6815 N N . GLU B 1 313 ? -2.242 22.578 21.094 1 97.62 313 GLU B N 1
ATOM 6816 C CA . GLU B 1 313 ? -2.988 23.016 19.922 1 97.62 313 GLU B CA 1
ATOM 6817 C C . GLU B 1 313 ? -2.637 22.172 18.703 1 97.62 313 GLU B C 1
ATOM 6819 O O . GLU B 1 313 ? -3.027 22.5 17.578 1 97.62 313 GLU B O 1
ATOM 6824 N N . ASP B 1 314 ? -1.859 21.125 18.922 1 98.19 314 ASP B N 1
ATOM 6825 C CA . ASP B 1 314 ? -1.374 20.297 17.828 1 98.19 314 ASP B CA 1
ATOM 6826 C C . ASP B 1 314 ? -1.532 18.812 18.156 1 98.19 314 ASP B C 1
ATOM 6828 O O . ASP B 1 314 ? -1.907 18.453 19.266 1 98.19 314 ASP B O 1
ATOM 6832 N N . ILE B 1 315 ? -1.526 18.016 17.203 1 98.38 315 ILE B N 1
ATOM 6833 C CA . ILE B 1 315 ? -1.314 16.578 17.297 1 98.38 315 ILE B CA 1
ATOM 6834 C C . ILE B 1 315 ? 0.005 16.203 16.625 1 98.38 315 ILE B C 1
ATOM 6836 O O . ILE B 1 315 ? 0.166 16.391 15.422 1 98.38 315 ILE B O 1
ATOM 6840 N N . GLN B 1 316 ? 0.912 15.727 17.406 1 97.69 316 GLN B N 1
ATOM 6841 C CA . GLN B 1 316 ? 2.242 15.43 16.891 1 97.69 316 GLN B CA 1
ATOM 6842 C C . GLN B 1 316 ? 2.52 13.93 16.906 1 97.69 316 GLN B C 1
ATOM 6844 O O . GLN B 1 316 ? 1.722 13.148 17.422 1 97.69 316 GLN B O 1
ATOM 6849 N N . ILE B 1 317 ? 3.547 13.555 16.203 1 93.88 317 ILE B N 1
ATOM 6850 C CA . ILE B 1 317 ? 3.945 12.148 16.156 1 93.88 317 ILE B CA 1
ATOM 6851 C C . ILE B 1 317 ? 5.215 11.945 16.984 1 93.88 317 ILE B C 1
ATOM 6853 O O . ILE B 1 317 ? 6.094 12.812 17.016 1 93.88 317 ILE B O 1
ATOM 6857 N N . ARG B 1 318 ? 5.211 10.758 17.609 1 88.5 318 ARG B N 1
ATOM 6858 C CA . ARG B 1 318 ? 6.414 10.32 18.312 1 88.5 318 ARG B CA 1
ATOM 6859 C C . ARG B 1 318 ? 7.277 9.438 17.422 1 88.5 318 ARG B C 1
ATOM 6861 O O . ARG B 1 318 ? 6.844 9.016 16.344 1 88.5 318 ARG B O 1
ATOM 6868 N N . GLY B 1 319 ? 8.492 9.234 17.828 1 79.5 319 GLY B N 1
ATOM 6869 C CA . GLY B 1 319 ? 9.305 8.211 17.188 1 79.5 319 GLY B CA 1
ATOM 6870 C C . GLY B 1 319 ? 10.133 8.734 16.031 1 79.5 319 GLY B C 1
ATOM 6871 O O . GLY B 1 319 ? 10.703 9.82 16.109 1 79.5 319 GLY B O 1
ATOM 6872 N N . ALA B 1 320 ? 10.18 7.953 14.922 1 73.12 320 ALA B N 1
ATOM 6873 C CA . ALA B 1 320 ? 11.172 8.109 13.859 1 73.12 320 ALA B CA 1
ATOM 6874 C C . ALA B 1 320 ? 10.906 9.375 13.055 1 73.12 320 ALA B C 1
ATOM 6876 O O . ALA B 1 320 ? 11.836 9.945 12.461 1 73.12 320 ALA B O 1
ATOM 6877 N N . ASN B 1 321 ? 9.734 9.906 13.078 1 77.25 321 ASN B N 1
ATOM 6878 C CA . ASN B 1 321 ? 9.406 11.07 12.266 1 77.25 321 ASN B CA 1
ATOM 6879 C C . ASN B 1 321 ? 9.586 12.367 13.047 1 77.25 321 ASN B C 1
ATOM 6881 O O . ASN B 1 321 ? 9.398 13.461 12.508 1 77.25 321 ASN B O 1
ATOM 6885 N N . ARG B 1 322 ? 9.984 12.242 14.25 1 85.56 322 ARG B N 1
ATOM 6886 C CA . ARG B 1 322 ? 10.242 13.406 15.086 1 85.56 322 ARG B CA 1
ATOM 6887 C C . ARG B 1 322 ? 11.742 13.695 15.172 1 85.56 322 ARG B C 1
ATOM 6889 O O . ARG B 1 322 ? 12.523 12.812 15.531 1 85.56 322 ARG B O 1
ATOM 6896 N N . ASP B 1 323 ? 12.094 14.898 14.742 1 89.81 323 ASP B N 1
ATOM 6897 C CA . ASP B 1 323 ? 13.484 15.352 14.781 1 89.81 323 ASP B CA 1
ATOM 6898 C C . ASP B 1 323 ? 13.633 16.578 15.664 1 89.81 323 ASP B C 1
ATOM 6900 O O . ASP B 1 323 ? 13.242 17.688 15.273 1 89.81 323 ASP B O 1
ATOM 6904 N N . GLU B 1 324 ? 14.258 16.391 16.766 1 91.44 324 GLU B N 1
ATOM 6905 C CA . GLU B 1 324 ? 14.383 17.469 17.734 1 91.44 324 GLU B CA 1
ATOM 6906 C C . GLU B 1 324 ? 15.242 18.609 17.203 1 91.44 324 GLU B C 1
ATOM 6908 O O . GLU B 1 324 ? 15.008 19.766 17.516 1 91.44 324 GLU B O 1
ATOM 6913 N N . LYS B 1 325 ? 16.156 18.234 16.438 1 93.12 325 LYS B N 1
ATOM 6914 C CA . LYS B 1 325 ? 17 19.281 15.844 1 93.12 325 LYS B CA 1
ATOM 6915 C C . LYS B 1 325 ? 16.188 20.172 14.906 1 93.12 325 LYS B C 1
ATOM 6917 O O . LYS B 1 325 ? 16.328 21.391 14.938 1 93.12 325 LYS B O 1
ATOM 6922 N N . ASN B 1 326 ? 15.367 19.609 14.141 1 94.88 326 ASN B N 1
ATOM 6923 C CA . ASN B 1 326 ? 14.516 20.359 13.234 1 94.88 326 ASN B CA 1
ATOM 6924 C C . ASN B 1 326 ? 13.531 21.25 14 1 94.88 326 ASN B C 1
ATOM 6926 O O . ASN B 1 326 ? 13.242 22.359 13.57 1 94.88 326 ASN B O 1
ATOM 6930 N N . ILE B 1 327 ? 13.094 20.75 15.086 1 94.88 327 ILE B N 1
ATOM 6931 C CA . ILE B 1 327 ? 12.141 21.484 15.898 1 94.88 327 ILE B CA 1
ATOM 6932 C C . ILE B 1 327 ? 12.805 22.75 16.469 1 94.88 327 ILE B C 1
ATOM 6934 O O . ILE B 1 327 ? 12.227 23.828 16.422 1 94.88 327 ILE B O 1
ATOM 6938 N N . GLU B 1 328 ? 13.984 22.578 16.891 1 95.62 328 GLU B N 1
ATOM 6939 C CA . GLU B 1 328 ? 14.734 23.719 17.422 1 95.62 328 GLU B CA 1
ATOM 6940 C C . GLU B 1 328 ? 15.078 24.719 16.312 1 95.62 328 GLU B C 1
ATOM 6942 O O . GLU B 1 328 ? 14.969 25.922 16.5 1 95.62 328 GLU B O 1
ATOM 6947 N N . MET B 1 329 ? 15.438 24.219 15.219 1 96.44 329 MET B N 1
ATOM 6948 C CA . MET B 1 329 ? 15.773 25.062 14.07 1 96.44 329 MET B CA 1
ATOM 6949 C C . MET B 1 329 ? 14.555 25.859 13.594 1 96.44 329 MET B C 1
ATOM 6951 O O . MET B 1 329 ? 14.688 27 13.148 1 96.44 329 MET B O 1
ATOM 6955 N N . ALA B 1 330 ? 13.422 25.281 13.711 1 96.44 330 ALA B N 1
ATOM 6956 C CA . ALA B 1 330 ? 12.195 25.938 13.25 1 96.44 330 ALA B CA 1
ATOM 6957 C C . ALA B 1 330 ? 11.898 27.188 14.07 1 96.44 330 ALA B C 1
ATOM 6959 O O . ALA B 1 330 ? 11.297 28.141 13.57 1 96.44 330 ALA B O 1
ATOM 6960 N N . LYS B 1 331 ? 12.328 27.203 15.273 1 95.31 331 LYS B N 1
ATOM 6961 C CA . LYS B 1 331 ? 12.156 28.391 16.125 1 95.31 331 LYS B CA 1
ATOM 6962 C C . LYS B 1 331 ? 13.062 29.531 15.672 1 95.31 331 LYS B C 1
ATOM 6964 O O . LYS B 1 331 ? 12.703 30.703 15.781 1 95.31 331 LYS B O 1
ATOM 6969 N N . GLN B 1 332 ? 14.156 29.141 15.109 1 96.31 332 GLN B N 1
ATOM 6970 C CA . GLN B 1 332 ? 15.164 30.109 14.695 1 96.31 332 GLN B CA 1
ATOM 6971 C C . GLN B 1 332 ? 14.891 30.609 13.281 1 96.31 332 GLN B C 1
ATOM 6973 O O . GLN B 1 332 ? 15.211 31.75 12.953 1 96.31 332 GLN B O 1
ATOM 6978 N N . TYR B 1 333 ? 14.305 29.781 12.477 1 96.75 333 TYR B N 1
ATOM 6979 C CA . TYR B 1 333 ? 14.078 30.094 11.07 1 96.75 333 TYR B CA 1
ATOM 6980 C C . TYR B 1 333 ? 12.609 29.938 10.711 1 96.75 333 TYR B C 1
ATOM 6982 O O . TYR B 1 333 ? 12.219 28.969 10.055 1 96.75 333 TYR B O 1
ATOM 6990 N N . PRO B 1 334 ? 11.836 30.922 10.953 1 93.75 334 PRO B N 1
ATOM 6991 C CA . PRO B 1 334 ? 10.375 30.812 10.836 1 93.75 334 PRO B CA 1
ATOM 6992 C C . PRO B 1 334 ? 9.914 30.609 9.398 1 93.75 334 PRO B C 1
ATOM 6994 O O . PRO B 1 334 ? 8.867 30 9.172 1 93.75 334 PRO B O 1
ATOM 6997 N N . ASN B 1 335 ? 10.664 31.125 8.43 1 95.56 335 ASN B N 1
ATOM 6998 C CA . ASN B 1 335 ? 10.25 30.969 7.035 1 95.56 335 ASN B CA 1
ATOM 6999 C C . ASN B 1 335 ? 10.531 29.562 6.523 1 95.56 335 ASN B C 1
ATOM 7001 O O . ASN B 1 335 ? 10.086 29.188 5.434 1 95.56 335 ASN B O 1
ATOM 7005 N N . SER B 1 336 ? 11.18 28.75 7.324 1 97.12 336 SER B N 1
ATOM 7006 C CA . SER B 1 336 ? 11.453 27.359 6.992 1 97.12 336 SER B CA 1
ATOM 7007 C C . SER B 1 336 ? 10.703 26.406 7.918 1 97.12 336 SER B C 1
ATOM 7009 O O . SER B 1 336 ? 10.977 25.203 7.938 1 97.12 336 SER B O 1
ATOM 7011 N N . LYS B 1 337 ? 9.836 26.922 8.609 1 97 337 LYS B N 1
ATOM 7012 C CA . LYS B 1 337 ? 9.148 26.188 9.664 1 97 337 LYS B CA 1
ATOM 7013 C C . LYS B 1 337 ? 8.43 24.969 9.094 1 97 337 LYS B C 1
ATOM 7015 O O . LYS B 1 337 ? 8.539 23.859 9.625 1 97 337 LYS B O 1
ATOM 7020 N N . HIS B 1 338 ? 7.711 25.141 8.016 1 97.31 338 HIS B N 1
ATOM 7021 C CA . HIS B 1 338 ? 6.902 24.047 7.465 1 97.31 338 HIS B CA 1
ATOM 7022 C C . HIS B 1 338 ? 7.781 22.938 6.918 1 97.31 338 HIS B C 1
ATOM 7024 O O . HIS B 1 338 ? 7.449 21.75 7.047 1 97.31 338 HIS B O 1
ATOM 7030 N N . PHE B 1 339 ? 8.875 23.312 6.352 1 97.75 339 PHE B N 1
ATOM 7031 C CA . PHE B 1 339 ? 9.828 22.312 5.906 1 97.75 339 PHE B CA 1
ATOM 7032 C C . PHE B 1 339 ? 10.352 21.5 7.09 1 97.75 339 PHE B C 1
ATOM 7034 O O . PHE B 1 339 ? 10.438 20.266 7.016 1 97.75 339 PHE B O 1
ATOM 7041 N N . LEU B 1 340 ? 10.602 22.125 8.117 1 97.06 340 LEU B N 1
ATOM 7042 C CA . LEU B 1 340 ? 11.312 21.531 9.242 1 97.06 340 LEU B CA 1
ATOM 7043 C C . LEU B 1 340 ? 10.359 20.719 10.125 1 97.06 340 LEU B C 1
ATOM 7045 O O . LEU B 1 340 ? 10.789 19.797 10.828 1 97.06 340 LEU B O 1
ATOM 7049 N N . THR B 1 341 ? 9.047 21 10.055 1 97.38 341 THR B N 1
ATOM 7050 C CA . THR B 1 341 ? 8.211 20.453 11.109 1 97.38 341 THR B CA 1
ATOM 7051 C C . THR B 1 341 ? 7.047 19.656 10.523 1 97.38 341 THR B C 1
ATOM 7053 O O . THR B 1 341 ? 6.316 18.984 11.25 1 97.38 341 THR B O 1
ATOM 7056 N N . TYR B 1 342 ? 6.809 19.625 9.242 1 97.56 342 TYR B N 1
ATOM 7057 C CA . TYR B 1 342 ? 5.602 19.016 8.688 1 97.56 342 TYR B CA 1
ATOM 7058 C C . TYR B 1 342 ? 5.566 17.516 8.977 1 97.56 342 TYR B C 1
ATOM 7060 O O . TYR B 1 342 ? 4.496 16.906 9.008 1 97.56 342 TYR B O 1
ATOM 7068 N N . ARG B 1 343 ? 6.664 16.906 9.227 1 95.62 343 ARG B N 1
ATOM 7069 C CA . ARG B 1 343 ? 6.727 15.461 9.383 1 95.62 343 ARG B CA 1
ATOM 7070 C C . ARG B 1 343 ? 6.215 15.031 10.758 1 95.62 343 ARG B C 1
ATOM 7072 O O . ARG B 1 343 ? 5.711 13.922 10.914 1 95.62 343 ARG B O 1
ATOM 7079 N N . HIS B 1 344 ? 6.328 15.906 11.734 1 95.81 344 HIS B N 1
ATOM 7080 C CA . HIS B 1 344 ? 5.91 15.461 13.062 1 95.81 344 HIS B CA 1
ATOM 7081 C C . HIS B 1 344 ? 4.699 16.25 13.555 1 95.81 344 HIS B C 1
ATOM 7083 O O . HIS B 1 344 ? 4.047 15.852 14.523 1 95.81 344 HIS B O 1
ATOM 7089 N N . SER B 1 345 ? 4.41 17.328 12.906 1 98.25 345 SER B N 1
ATOM 7090 C CA . SER B 1 345 ? 3.328 18.188 13.359 1 98.25 345 SER B CA 1
ATOM 7091 C C . SER B 1 345 ? 2.16 18.172 12.383 1 98.25 345 SER B C 1
ATOM 7093 O O . SER B 1 345 ? 2.291 18.625 11.242 1 98.25 345 SER B O 1
ATOM 7095 N N . LEU B 1 346 ? 1.007 17.797 12.898 1 98.69 346 LEU B N 1
ATOM 7096 C CA . LEU B 1 346 ? -0.182 17.812 12.055 1 98.69 346 LEU B CA 1
ATOM 7097 C C . LEU B 1 346 ? -0.565 19.234 11.672 1 98.69 346 LEU B C 1
ATOM 7099 O O . LEU B 1 346 ? -1.001 19.484 10.547 1 98.69 346 LEU B O 1
ATOM 7103 N N . ARG B 1 347 ? -0.417 20.156 12.586 1 98.62 347 ARG B N 1
ATOM 7104 C CA . ARG B 1 347 ? -0.756 21.562 12.32 1 98.62 347 ARG B CA 1
ATOM 7105 C C . ARG B 1 347 ? 0.087 22.125 11.188 1 98.62 347 ARG B C 1
ATOM 7107 O O . ARG B 1 347 ? -0.437 22.766 10.281 1 98.62 347 ARG B O 1
ATOM 7114 N N . SER B 1 348 ? 1.392 21.828 11.242 1 98.31 348 SER B N 1
ATOM 7115 C CA . SER B 1 348 ? 2.295 22.281 10.188 1 98.31 348 SER B CA 1
ATOM 7116 C C . SER B 1 348 ? 1.946 21.625 8.852 1 98.31 348 SER B C 1
ATOM 7118 O O . SER B 1 348 ? 1.914 22.312 7.824 1 98.31 348 SER B O 1
ATOM 7120 N N . TYR B 1 349 ? 1.674 20.406 8.875 1 98.56 349 TYR B N 1
ATOM 7121 C CA . TYR B 1 349 ? 1.358 19.656 7.66 1 98.56 349 TYR B CA 1
ATOM 7122 C C . TYR B 1 349 ? 0.035 20.125 7.062 1 98.56 349 TYR B C 1
ATOM 7124 O O . TYR B 1 349 ? -0.056 20.375 5.859 1 98.56 349 TYR B O 1
ATOM 7132 N N . ALA B 1 350 ? -1.011 20.234 7.883 1 98.75 350 ALA B N 1
ATOM 7133 C CA . ALA B 1 350 ? -2.338 20.656 7.441 1 98.75 350 ALA B CA 1
ATOM 7134 C C . ALA B 1 350 ? -2.297 22.062 6.855 1 98.75 350 ALA B C 1
ATOM 7136 O O . ALA B 1 350 ? -3.082 22.391 5.961 1 98.75 350 ALA B O 1
ATOM 7137 N N . ALA B 1 351 ? -1.395 22.859 7.305 1 98.62 351 ALA B N 1
ATOM 7138 C CA . ALA B 1 351 ? -1.284 24.25 6.855 1 98.62 351 ALA B CA 1
ATOM 7139 C C . ALA B 1 351 ? -0.89 24.312 5.383 1 98.62 351 ALA B C 1
ATOM 7141 O O . ALA B 1 351 ? -1.238 25.266 4.68 1 98.62 351 ALA B O 1
ATOM 7142 N N . ILE B 1 352 ? -0.15 23.328 4.945 1 98.56 352 ILE B N 1
ATOM 7143 C CA . ILE B 1 352 ? 0.357 23.391 3.58 1 98.56 352 ILE B CA 1
ATOM 7144 C C . ILE B 1 352 ? -0.264 22.266 2.752 1 98.56 352 ILE B C 1
ATOM 7146 O O . ILE B 1 352 ? 0.122 22.047 1.601 1 98.56 352 ILE B O 1
ATOM 7150 N N . LEU B 1 353 ? -1.221 21.562 3.264 1 98.44 353 LEU B N 1
ATOM 7151 C CA . LEU B 1 353 ? -1.76 20.344 2.674 1 98.44 353 LEU B CA 1
ATOM 7152 C C . LEU B 1 353 ? -2.486 20.656 1.368 1 98.44 353 LEU B C 1
ATOM 7154 O O . LEU B 1 353 ? -2.453 19.844 0.434 1 98.44 353 LEU B O 1
ATOM 7158 N N . TYR B 1 354 ? -3.104 21.797 1.335 1 97.94 354 TYR B N 1
ATOM 7159 C CA . TYR B 1 354 ? -3.838 22.188 0.138 1 97.94 354 TYR B CA 1
ATOM 7160 C C . TYR B 1 354 ? -3.234 23.438 -0.49 1 97.94 354 TYR B C 1
ATOM 7162 O O . TYR B 1 354 ? -2.83 24.375 0.22 1 97.94 354 TYR B O 1
ATOM 7170 N N . LEU B 1 355 ? -3.154 23.406 -1.811 1 96.62 355 LEU B N 1
ATOM 7171 C CA . LEU B 1 355 ? -2.646 24.562 -2.533 1 96.62 355 LEU B CA 1
ATOM 7172 C C . LEU B 1 355 ? -3.564 25.766 -2.342 1 96.62 355 LEU B C 1
ATOM 7174 O O . LEU B 1 355 ? -3.092 26.891 -2.141 1 96.62 355 LEU B O 1
ATOM 7178 N N . LYS B 1 356 ? -4.82 25.469 -2.457 1 94.38 356 LYS B N 1
ATOM 7179 C CA . LYS B 1 356 ? -5.852 26.469 -2.25 1 94.38 356 LYS B CA 1
ATOM 7180 C C . LYS B 1 356 ? -6.957 25.953 -1.335 1 94.38 356 LYS B C 1
ATOM 7182 O O . LYS B 1 356 ? -7.336 24.781 -1.415 1 94.38 356 LYS B O 1
ATOM 7187 N N . LEU B 1 357 ? -7.363 26.781 -0.448 1 94.19 357 LEU B N 1
ATOM 7188 C CA . LEU B 1 357 ? -8.508 26.5 0.418 1 94.19 357 LEU B CA 1
ATOM 7189 C C . LEU B 1 357 ? -9.508 27.641 0.376 1 94.19 357 LEU B C 1
ATOM 7191 O O . LEU B 1 357 ? -9.141 28.812 0.572 1 94.19 357 LEU B O 1
ATOM 7195 N N . PRO B 1 358 ? -10.711 27.344 0.059 1 92.88 358 PRO B N 1
ATOM 7196 C CA . PRO B 1 358 ? -11.695 28.438 0.083 1 92.88 358 PRO B CA 1
ATOM 7197 C C . PRO B 1 358 ? -11.773 29.125 1.438 1 92.88 358 PRO B C 1
ATOM 7199 O O . PRO B 1 358 ? -11.664 28.484 2.48 1 92.88 358 PRO B O 1
ATOM 7202 N N . THR B 1 359 ? -12.031 30.375 1.395 1 91.62 359 THR B N 1
ATOM 7203 C CA . THR B 1 359 ? -12.031 31.203 2.602 1 91.62 359 THR B CA 1
ATOM 7204 C C . THR B 1 359 ? -13.156 30.781 3.541 1 91.62 359 THR B C 1
ATOM 7206 O O . THR B 1 359 ? -13.07 30.984 4.754 1 91.62 359 THR B O 1
ATOM 7209 N N . GLU B 1 360 ? -14.156 30.156 2.988 1 93.94 360 GLU B N 1
ATOM 7210 C CA . GLU B 1 360 ? -15.32 29.781 3.785 1 93.94 360 GLU B CA 1
ATOM 7211 C C . GLU B 1 360 ? -15.094 28.453 4.496 1 93.94 360 GLU B C 1
ATOM 7213 O O . GLU B 1 360 ? -15.891 28.062 5.359 1 93.94 360 GLU B O 1
ATOM 7218 N N . PHE B 1 361 ? -14.07 27.766 4.145 1 97.56 361 PHE B N 1
ATOM 7219 C CA . PHE B 1 361 ? -13.812 26.469 4.754 1 97.56 361 PHE B CA 1
ATOM 7220 C C . PHE B 1 361 ? -12.68 26.562 5.77 1 97.56 361 PHE B C 1
ATOM 7222 O O . PHE B 1 361 ? -11.594 27.062 5.453 1 97.56 361 PHE B O 1
ATOM 7229 N N . ARG B 1 362 ? -12.922 26.016 6.969 1 98.12 362 ARG B N 1
ATOM 7230 C CA . ARG B 1 362 ? -11.938 26.125 8.039 1 98.12 362 ARG B CA 1
ATOM 7231 C C . ARG B 1 362 ? -11.523 24.75 8.539 1 98.12 362 ARG B C 1
ATOM 7233 O O . ARG B 1 362 ? -12.359 23.844 8.68 1 98.12 362 ARG B O 1
ATOM 7240 N N . ILE B 1 363 ? -10.258 24.578 8.734 1 98.62 363 ILE B N 1
ATOM 7241 C CA . ILE B 1 363 ? -9.727 23.406 9.422 1 98.62 363 ILE B CA 1
ATOM 7242 C C . ILE B 1 363 ? -9.445 23.75 10.883 1 98.62 363 ILE B C 1
ATOM 7244 O O . ILE B 1 363 ? -8.602 24.594 11.18 1 98.62 363 ILE B O 1
ATOM 7248 N N . MET B 1 364 ? -10.211 23.172 11.758 1 98.75 364 MET B N 1
ATOM 7249 C CA . MET B 1 364 ? -10.023 23.344 13.195 1 98.75 364 MET B CA 1
ATOM 7250 C C . MET B 1 364 ? -9.242 22.172 13.789 1 98.75 364 MET B C 1
ATOM 7252 O O . MET B 1 364 ? -9.57 21.016 13.547 1 98.75 364 MET B O 1
ATOM 7256 N N . LEU B 1 365 ? -8.188 22.484 14.461 1 98.81 365 LEU B N 1
ATOM 7257 C CA . LEU B 1 365 ? -7.371 21.469 15.125 1 98.81 365 LEU B CA 1
ATOM 7258 C C . LEU B 1 365 ? -7.195 21.812 16.609 1 98.81 365 LEU B C 1
ATOM 7260 O O . LEU B 1 365 ? -6.664 22.875 16.953 1 98.81 365 LEU B O 1
ATOM 7264 N N . ARG B 1 366 ? -7.609 20.953 17.438 1 98.44 366 ARG B N 1
ATOM 7265 C CA . ARG B 1 366 ? -7.48 21.109 18.891 1 98.44 366 ARG B CA 1
ATOM 7266 C C . ARG B 1 366 ? -8.039 22.453 19.328 1 98.44 366 ARG B C 1
ATOM 7268 O O . ARG B 1 366 ? -7.383 23.188 20.094 1 98.44 366 ARG B O 1
ATOM 7275 N N . GLY B 1 367 ? -9.164 22.812 18.75 1 97.25 367 GLY B N 1
ATOM 7276 C CA . GLY B 1 367 ? -9.875 24 19.188 1 97.25 367 GLY B CA 1
ATOM 7277 C C . GLY B 1 367 ? -9.398 25.266 18.516 1 97.25 367 GLY B C 1
ATOM 7278 O O . GLY B 1 367 ? -10.023 26.328 18.672 1 97.25 367 GLY B O 1
ATOM 7279 N N . SER B 1 368 ? -8.359 25.156 17.734 1 97.94 368 SER B N 1
ATOM 7280 C CA . SER B 1 368 ? -7.824 26.328 17.062 1 97.94 368 SER B CA 1
ATOM 7281 C C . SER B 1 368 ? -7.793 26.141 15.547 1 97.94 368 SER B C 1
ATOM 7283 O O . SER B 1 368 ? -7.535 25.031 15.062 1 97.94 368 SER B O 1
ATOM 7285 N N . GLU B 1 369 ? -7.957 27.234 14.875 1 98.06 369 GLU B N 1
ATOM 7286 C CA . GLU B 1 369 ? -7.961 27.188 13.414 1 98.06 369 GLU B CA 1
ATOM 7287 C C . GLU B 1 369 ? -6.547 27.031 12.859 1 98.06 369 GLU B C 1
ATOM 7289 O O . GLU B 1 369 ? -5.609 27.656 13.359 1 98.06 369 GLU B O 1
ATOM 7294 N N . VAL B 1 370 ? -6.402 26.156 11.883 1 98.38 370 VAL B N 1
ATOM 7295 C CA . VAL B 1 370 ? -5.141 26.016 11.172 1 98.38 370 VAL B CA 1
ATOM 7296 C C . VAL B 1 370 ? -5.035 27.078 10.078 1 98.38 370 VAL B C 1
ATOM 7298 O O . VAL B 1 370 ? -5.887 27.156 9.188 1 98.38 370 VAL B O 1
ATOM 7301 N N . GLU B 1 371 ? -4.062 27.891 10.164 1 96.62 371 GLU B N 1
ATOM 7302 C CA . GLU B 1 371 ? -3.859 28.922 9.156 1 96.62 371 GLU B CA 1
ATOM 7303 C C . GLU B 1 371 ? -3.27 28.328 7.875 1 96.62 371 GLU B C 1
ATOM 7305 O O . GLU B 1 371 ? -2.174 27.766 7.891 1 96.62 371 GLU B O 1
ATOM 7310 N N . HIS B 1 372 ? -4.07 28.469 6.852 1 97.31 372 HIS B N 1
ATOM 7311 C CA . HIS B 1 372 ? -3.566 28.031 5.555 1 97.31 372 HIS B CA 1
ATOM 7312 C C . HIS B 1 372 ? -2.299 28.781 5.168 1 97.31 372 HIS B C 1
ATOM 7314 O O . HIS B 1 372 ? -2.197 30 5.395 1 97.31 372 HIS B O 1
ATOM 7320 N N . HIS B 1 373 ? -1.328 28.047 4.602 1 97.38 373 HIS B N 1
ATOM 7321 C CA . HIS B 1 373 ? -0.049 28.688 4.297 1 97.38 373 HIS B CA 1
ATOM 7322 C C . HIS B 1 373 ? 0.364 28.422 2.854 1 97.38 373 HIS B C 1
ATOM 7324 O O . HIS B 1 373 ? 0.444 27.266 2.428 1 97.38 373 HIS B O 1
ATOM 7330 N N . ASP B 1 374 ? 0.588 29.469 2.182 1 95.88 374 ASP B N 1
ATOM 7331 C CA . ASP B 1 374 ? 1.14 29.422 0.832 1 95.88 374 ASP B CA 1
ATOM 7332 C C . ASP B 1 374 ? 2.666 29.453 0.86 1 95.88 374 ASP B C 1
ATOM 7334 O O . ASP B 1 374 ? 3.264 30.469 1.241 1 95.88 374 ASP B O 1
ATOM 7338 N N . ILE B 1 375 ? 3.297 28.438 0.337 1 96.12 375 ILE B N 1
ATOM 7339 C CA . ILE B 1 375 ? 4.742 28.266 0.418 1 96.12 375 ILE B CA 1
ATOM 7340 C C . ILE B 1 375 ? 5.434 29.359 -0.405 1 96.12 375 ILE B C 1
ATOM 7342 O O . ILE B 1 375 ? 6.574 29.719 -0.123 1 96.12 375 ILE B O 1
ATOM 7346 N N . VAL B 1 376 ? 4.797 29.938 -1.399 1 96.62 376 VAL B N 1
ATOM 7347 C CA . VAL B 1 376 ? 5.367 30.969 -2.248 1 96.62 376 VAL B CA 1
ATOM 7348 C C . VAL B 1 376 ? 5.695 32.188 -1.406 1 96.62 376 VAL B C 1
ATOM 7350 O O . VAL B 1 376 ? 6.648 32.938 -1.7 1 96.62 376 VAL B O 1
ATOM 7353 N N . LYS B 1 377 ? 4.969 32.406 -0.346 1 95.88 377 LYS B N 1
ATOM 7354 C CA . LYS B 1 377 ? 5.176 33.562 0.541 1 95.88 377 LYS B CA 1
ATOM 7355 C C . LYS B 1 377 ? 6.492 33.406 1.305 1 95.88 377 LYS B C 1
ATOM 7357 O O . LYS B 1 377 ? 6.98 34.406 1.879 1 95.88 377 LYS B O 1
ATOM 7362 N N . ASP B 1 378 ? 7.039 32.281 1.311 1 97.06 378 ASP B N 1
ATOM 7363 C CA . ASP B 1 378 ? 8.297 32.031 2.014 1 97.06 378 ASP B CA 1
ATOM 7364 C C . ASP B 1 378 ? 9.492 32.281 1.103 1 97.06 378 ASP B C 1
ATOM 7366 O O . ASP B 1 378 ? 10.641 32.188 1.536 1 97.06 378 ASP B O 1
ATOM 7370 N N . MET B 1 379 ? 9.297 32.688 -0.115 1 96.81 379 MET B N 1
ATOM 7371 C CA . MET B 1 379 ? 10.359 32.812 -1.106 1 96.81 379 MET B CA 1
ATOM 7372 C C . MET B 1 379 ? 10.797 34.281 -1.267 1 96.81 379 MET B C 1
ATOM 7374 O O . MET B 1 379 ? 9.992 35.188 -1.105 1 96.81 379 MET B O 1
ATOM 7378 N N . ILE B 1 380 ? 12.078 34.281 -1.594 1 96.19 380 ILE B N 1
ATOM 7379 C CA . ILE B 1 380 ? 12.617 35.562 -2.006 1 96.19 380 ILE B CA 1
ATOM 7380 C C . ILE B 1 380 ? 12.391 35.781 -3.502 1 96.19 380 ILE B C 1
ATOM 7382 O O . ILE B 1 380 ? 12.969 35.062 -4.328 1 96.19 380 ILE B O 1
ATOM 7386 N N . GLU B 1 381 ? 11.648 36.688 -3.98 1 90.31 381 GLU B N 1
ATOM 7387 C CA . GLU B 1 381 ? 11.406 37.031 -5.379 1 90.31 381 GLU B CA 1
ATOM 7388 C C . GLU B 1 381 ? 11.227 35.781 -6.23 1 90.31 381 GLU B C 1
ATOM 7390 O O . GLU B 1 381 ? 12.047 35.5 -7.113 1 90.31 381 GLU B O 1
ATOM 7395 N N . PRO B 1 382 ? 10.164 35.062 -6.047 1 95.31 382 PRO B N 1
ATOM 7396 C CA . PRO B 1 382 ? 9.953 33.812 -6.77 1 95.31 382 PRO B CA 1
ATOM 7397 C C . PRO B 1 382 ? 9.852 34 -8.281 1 95.31 382 PRO B C 1
ATOM 7399 O O . PRO B 1 382 ? 9.375 35.031 -8.734 1 95.31 382 PRO B O 1
ATOM 7402 N N . LYS B 1 383 ? 10.336 33.062 -9.016 1 95.44 383 LYS B N 1
ATOM 7403 C CA . LYS B 1 383 ? 10.203 32.969 -10.469 1 95.44 383 LYS B CA 1
ATOM 7404 C C . LYS B 1 383 ? 9.18 31.938 -10.875 1 95.44 383 LYS B C 1
ATOM 7406 O O . LYS B 1 383 ? 9.125 30.844 -10.289 1 95.44 383 LYS B O 1
ATOM 7411 N N . THR B 1 384 ? 8.375 32.281 -11.844 1 95 384 THR B N 1
ATOM 7412 C CA . THR B 1 384 ? 7.344 31.375 -12.312 1 95 384 THR B CA 1
ATOM 7413 C C . THR B 1 384 ? 7.629 30.922 -13.742 1 95 384 THR B C 1
ATOM 7415 O O . THR B 1 384 ? 7.957 31.734 -14.602 1 95 384 THR B O 1
ATOM 7418 N N . THR B 1 385 ? 7.617 29.672 -13.906 1 91.81 385 THR B N 1
ATOM 7419 C CA . THR B 1 385 ? 7.801 29.078 -15.227 1 91.81 385 THR B CA 1
ATOM 7420 C C . THR B 1 385 ? 6.723 28.031 -15.5 1 91.81 385 THR B C 1
ATOM 7422 O O . THR B 1 385 ? 6.188 27.422 -14.57 1 91.81 385 THR B O 1
ATOM 7425 N N . THR B 1 386 ? 6.453 27.906 -16.766 1 89.69 386 THR B N 1
ATOM 7426 C CA . THR B 1 386 ? 5.453 26.922 -17.141 1 89.69 386 THR B CA 1
ATOM 7427 C C . THR B 1 386 ? 6.117 25.641 -17.656 1 89.69 386 THR B C 1
ATOM 7429 O O . THR B 1 386 ? 6.992 25.703 -18.531 1 89.69 386 THR B O 1
ATOM 7432 N N . TYR B 1 387 ? 5.781 24.547 -17.062 1 85.81 387 TYR B N 1
ATOM 7433 C CA . TYR B 1 387 ? 6.242 23.234 -17.5 1 85.81 387 TYR B CA 1
ATOM 7434 C C . TYR B 1 387 ? 5.211 22.578 -18.391 1 85.81 387 TYR B C 1
ATOM 7436 O O . TYR B 1 387 ? 4.039 22.469 -18.031 1 85.81 387 TYR B O 1
ATOM 7444 N N . ARG B 1 388 ? 5.688 22.156 -19.562 1 82.31 388 ARG B N 1
ATOM 7445 C CA . ARG B 1 388 ? 4.844 21.406 -20.484 1 82.31 388 ARG B CA 1
ATOM 7446 C C . ARG B 1 388 ? 5.441 20.031 -20.797 1 82.31 388 ARG B C 1
ATOM 7448 O O . ARG B 1 388 ? 6.508 19.953 -21.406 1 82.31 388 ARG B O 1
ATOM 7455 N N . PRO B 1 389 ? 4.789 19.016 -20.281 1 75.69 389 PRO B N 1
ATOM 7456 C CA . PRO B 1 389 ? 5.336 17.688 -20.531 1 75.69 389 PRO B CA 1
ATOM 7457 C C . PRO B 1 389 ? 5.402 17.344 -22.016 1 75.69 389 PRO B C 1
ATOM 7459 O O . PRO B 1 389 ? 4.551 17.781 -22.797 1 75.69 389 PRO B O 1
ATOM 7462 N N . GLN B 1 390 ? 6.602 16.906 -22.531 1 63.78 390 GLN B N 1
ATOM 7463 C CA . GLN B 1 390 ? 6.75 16.469 -23.922 1 63.78 390 GLN B CA 1
ATOM 7464 C C . GLN B 1 390 ? 5.719 15.398 -24.281 1 63.78 390 GLN B C 1
ATOM 7466 O O . GLN B 1 390 ? 5.375 14.562 -23.438 1 63.78 390 GLN B O 1
ATOM 7471 N N . GLN B 1 391 ? 4.965 15.695 -25.297 1 54.38 391 GLN B N 1
ATOM 7472 C CA . GLN B 1 391 ? 3.916 14.828 -25.812 1 54.38 391 GLN B CA 1
ATOM 7473 C C . GLN B 1 391 ? 4.348 13.367 -25.781 1 54.38 391 GLN B C 1
ATOM 7475 O O . GLN B 1 391 ? 5.426 13.023 -26.266 1 54.38 391 GLN B O 1
ATOM 7480 N N . LEU B 1 392 ? 4.086 12.617 -24.812 1 51.06 392 LEU B N 1
ATOM 7481 C CA . LEU B 1 392 ? 4.242 11.18 -24.984 1 51.06 392 LEU B CA 1
ATOM 7482 C C . LEU B 1 392 ? 3.697 10.719 -26.328 1 51.06 392 LEU B C 1
ATOM 7484 O O . LEU B 1 392 ? 2.814 11.367 -26.891 1 51.06 392 LEU B O 1
ATOM 7488 N N . ALA B 1 393 ? 4.414 9.844 -27.141 1 39.09 393 ALA B N 1
ATOM 7489 C CA . ALA B 1 393 ? 4.109 9.438 -28.516 1 39.09 393 ALA B CA 1
ATOM 7490 C C . ALA B 1 393 ? 2.604 9.445 -28.766 1 39.09 393 ALA B C 1
ATOM 7492 O O . ALA B 1 393 ? 2.156 9.758 -29.875 1 39.09 393 ALA B O 1
ATOM 7493 N N . ASP B 1 394 ? 1.794 8.609 -28.156 1 38.91 394 ASP B N 1
ATOM 7494 C CA . ASP B 1 394 ? 0.48 8.445 -28.766 1 38.91 394 ASP B CA 1
ATOM 7495 C C . ASP B 1 394 ? -0.32 9.742 -28.703 1 38.91 394 ASP B C 1
ATOM 7497 O O . ASP B 1 394 ? -0.099 10.57 -27.812 1 38.91 394 ASP B O 1
ATOM 7501 N N . GLY B 1 395 ? -1.11 10.172 -29.766 1 36.19 395 GLY B N 1
ATOM 7502 C CA . GLY B 1 395 ? -2.146 11.062 -30.266 1 36.19 395 GLY B CA 1
ATOM 7503 C C . GLY B 1 395 ? -2.961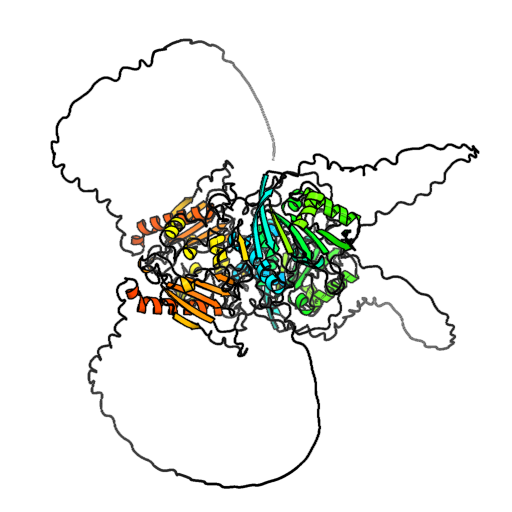 11.703 -29.156 1 36.19 395 GLY B C 1
ATOM 7504 O O . GLY B 1 395 ? -4.039 12.25 -29.406 1 36.19 395 GLY B O 1
ATOM 7505 N N . MET B 1 396 ? -3.113 11.016 -28.109 1 36.62 396 MET B N 1
ATOM 7506 C CA . MET B 1 396 ? -4.18 11.641 -27.344 1 36.62 396 MET B CA 1
ATOM 7507 C C . MET B 1 396 ? -3.887 13.117 -27.094 1 36.62 396 MET B C 1
ATOM 7509 O O . MET B 1 396 ? -2.785 13.477 -26.672 1 36.62 396 MET B O 1
ATOM 7513 N N . SER B 1 397 ? -4.797 14.031 -27.688 1 36.31 397 SER B N 1
ATOM 7514 C CA . SER B 1 397 ? -5.062 15.445 -27.953 1 36.31 397 SER B CA 1
ATOM 7515 C C . SER B 1 397 ? -4.457 16.328 -26.875 1 36.31 397 SER B C 1
ATOM 7517 O O . SER B 1 397 ? -4.059 15.844 -25.812 1 36.31 397 SER B O 1
ATOM 7519 N N . ASN B 1 398 ? -4.82 17.766 -26.969 1 37.56 398 ASN B N 1
ATOM 7520 C CA . ASN B 1 398 ? -4.855 19.156 -26.547 1 37.56 398 ASN B CA 1
ATOM 7521 C C . ASN B 1 398 ? -5.242 19.281 -25.078 1 37.56 398 ASN B C 1
ATOM 7523 O O . ASN B 1 398 ? -5.883 20.266 -24.672 1 37.56 398 ASN B O 1
ATOM 7527 N N . ASN B 1 399 ? -5.598 18.25 -24.375 1 41.12 399 ASN B N 1
ATOM 7528 C CA . ASN B 1 399 ? -6.27 18.625 -23.141 1 41.12 399 ASN B CA 1
ATOM 7529 C C . ASN B 1 399 ? -5.383 19.516 -22.266 1 41.12 399 ASN B C 1
ATOM 7531 O O . ASN B 1 399 ? -4.207 19.203 -22.062 1 41.12 399 ASN B O 1
ATOM 7535 N N . HIS B 1 400 ? -5.59 20.703 -22.219 1 43.78 400 HIS B N 1
ATOM 7536 C CA . HIS B 1 400 ? -5.145 21.797 -21.344 1 43.78 400 HIS B CA 1
ATOM 7537 C C . HIS B 1 400 ? -4.562 21.25 -20.047 1 43.78 400 HIS B C 1
ATOM 7539 O O . HIS B 1 400 ? -3.926 21.984 -19.281 1 43.78 400 HIS B O 1
ATOM 7545 N N . GLU B 1 401 ? -5.113 20.125 -19.531 1 52.31 401 GLU B N 1
ATOM 7546 C CA . GLU B 1 401 ? -4.777 19.781 -18.156 1 52.31 401 GLU B CA 1
ATOM 7547 C C . GLU B 1 401 ? -3.33 19.312 -18.047 1 52.31 401 GLU B C 1
ATOM 7549 O O . GLU B 1 401 ? -2.938 18.734 -17.031 1 52.31 401 GLU B O 1
ATOM 7554 N N . VAL B 1 402 ? -2.498 19.594 -19.047 1 66.12 402 VAL B N 1
ATOM 7555 C CA . VAL B 1 402 ? -1.216 18.906 -19.188 1 66.12 402 VAL B CA 1
ATOM 7556 C C . VAL B 1 402 ? -0.087 19.828 -18.719 1 66.12 402 VAL B C 1
ATOM 7558 O O . VAL B 1 402 ? 1.04 19.375 -18.516 1 66.12 402 VAL B O 1
ATOM 7561 N N . SER B 1 403 ? -0.333 21.062 -18.5 1 82.5 403 SER B N 1
ATOM 7562 C CA . SER B 1 403 ? 0.804 21.875 -18.094 1 82.5 403 SER B CA 1
ATOM 7563 C C . SER B 1 403 ? 0.752 22.172 -16.594 1 82.5 403 SER B C 1
ATOM 7565 O O . SER B 1 403 ? -0.279 21.969 -15.953 1 82.5 403 SER B O 1
ATOM 7567 N N . ALA B 1 404 ? 1.913 22.453 -16.078 1 90.31 404 ALA B N 1
ATOM 7568 C CA . ALA B 1 404 ? 2.025 22.828 -14.672 1 90.31 404 ALA B CA 1
ATOM 7569 C C . ALA B 1 404 ? 2.826 24.125 -14.516 1 90.31 404 ALA B C 1
ATOM 7571 O O . ALA B 1 404 ? 3.826 24.328 -15.203 1 90.31 404 ALA B O 1
ATOM 7572 N N . VAL B 1 405 ? 2.283 25.047 -13.711 1 91.56 405 VAL B N 1
ATOM 7573 C CA . VAL B 1 405 ? 3.012 26.266 -13.383 1 91.56 405 VAL B CA 1
ATOM 7574 C C . VAL B 1 405 ? 3.949 26 -12.203 1 91.56 405 VAL B C 1
ATOM 7576 O O . VAL B 1 405 ? 3.508 25.578 -11.141 1 91.56 405 VAL B O 1
ATOM 7579 N N . LEU B 1 406 ? 5.18 26.297 -12.445 1 95.62 406 LEU B N 1
ATOM 7580 C CA . LEU B 1 406 ? 6.203 26.109 -11.43 1 95.62 406 LEU B CA 1
ATOM 7581 C C . LEU B 1 406 ? 6.637 27.438 -10.836 1 95.62 406 LEU B C 1
ATOM 7583 O O . LEU B 1 406 ? 7 28.359 -11.57 1 95.62 406 LEU B O 1
ATOM 7587 N N . SER B 1 407 ? 6.539 27.641 -9.578 1 97.38 407 SER B N 1
ATOM 7588 C CA . SER B 1 407 ? 7.141 28.75 -8.836 1 97.38 407 SER B CA 1
ATOM 7589 C C . SER B 1 407 ? 8.383 28.297 -8.078 1 97.38 407 SER B C 1
ATOM 7591 O O . SER B 1 407 ? 8.336 27.328 -7.32 1 97.38 407 SER B O 1
ATOM 7593 N N . ILE B 1 408 ? 9.484 28.938 -8.289 1 97.31 408 ILE B N 1
ATOM 7594 C CA . ILE B 1 408 ? 10.75 28.562 -7.68 1 97.31 408 ILE B CA 1
ATOM 7595 C C . ILE B 1 408 ? 11.43 29.797 -7.078 1 97.31 408 ILE B C 1
ATOM 7597 O O . ILE B 1 408 ? 11.305 30.891 -7.613 1 97.31 408 ILE B O 1
ATOM 7601 N N . GLY B 1 409 ? 12.078 29.641 -5.918 1 97.5 409 GLY B N 1
ATOM 7602 C CA . GLY B 1 409 ? 12.789 30.734 -5.25 1 97.5 409 GLY B CA 1
ATOM 7603 C C . GLY B 1 409 ? 13.609 30.266 -4.066 1 97.5 409 GLY B C 1
ATOM 7604 O O . GLY B 1 409 ? 13.547 29.094 -3.682 1 97.5 409 GLY B O 1
ATOM 7605 N N . PHE B 1 410 ? 14.422 31.188 -3.607 1 97.75 410 PHE B N 1
ATOM 7606 C CA . PHE B 1 410 ? 15.117 30.938 -2.352 1 97.75 410 PHE B CA 1
ATOM 7607 C C . PHE B 1 410 ? 14.195 31.172 -1.162 1 97.75 410 PHE B C 1
ATOM 7609 O O . PHE B 1 410 ? 13.414 32.125 -1.16 1 97.75 410 PHE B O 1
ATOM 7616 N N . VAL B 1 411 ? 14.281 30.297 -0.265 1 97.88 411 VAL B N 1
ATOM 7617 C CA . VAL B 1 411 ? 13.57 30.562 0.98 1 97.88 411 VAL B CA 1
ATOM 7618 C C . VAL B 1 411 ? 14.156 31.797 1.661 1 97.88 411 VAL B C 1
ATOM 7620 O O . VAL B 1 411 ? 15.359 32.062 1.565 1 97.88 411 VAL B O 1
ATOM 7623 N N . LYS B 1 412 ? 13.383 32.531 2.301 1 97.06 412 LYS B N 1
ATOM 7624 C CA . LYS B 1 412 ? 13.805 33.781 2.928 1 97.06 412 LYS B CA 1
ATOM 7625 C C . LYS B 1 412 ? 14.93 33.531 3.934 1 97.06 412 LYS B C 1
ATOM 7627 O O . LYS B 1 412 ? 15.75 34.438 4.18 1 97.06 412 LYS B O 1
ATOM 7632 N N . ASP B 1 413 ? 15.023 32.312 4.461 1 96.88 413 ASP B N 1
ATOM 7633 C CA . ASP B 1 413 ? 16.062 31.984 5.43 1 96.88 413 ASP B CA 1
ATOM 7634 C C . ASP B 1 413 ? 17.312 31.453 4.727 1 96.88 413 ASP B C 1
ATOM 7636 O O . ASP B 1 413 ? 18.234 30.969 5.383 1 96.88 413 ASP B O 1
ATOM 7640 N N . ALA B 1 414 ? 17.406 31.547 3.494 1 96.44 414 ALA B N 1
ATOM 7641 C CA . ALA B 1 414 ? 18.453 30.906 2.709 1 96.44 414 ALA B CA 1
ATOM 7642 C C . ALA B 1 414 ? 19.828 31.484 3.047 1 96.44 414 ALA B C 1
ATOM 7644 O O . ALA B 1 414 ? 20.844 30.812 2.908 1 96.44 414 ALA B O 1
ATOM 7645 N N . ARG B 1 415 ? 19.891 32.719 3.436 1 94.69 415 ARG B N 1
ATOM 7646 C CA . ARG B 1 415 ? 21.156 33.375 3.729 1 94.69 415 ARG B CA 1
ATOM 7647 C C . ARG B 1 415 ? 21.859 32.719 4.898 1 94.69 415 ARG B C 1
ATOM 7649 O O . ARG B 1 415 ? 23.078 32.844 5.055 1 94.69 415 ARG B O 1
ATOM 7656 N N . HIS B 1 416 ? 21.094 31.969 5.668 1 94.94 416 HIS B N 1
ATOM 7657 C CA . HIS B 1 416 ? 21.688 31.266 6.809 1 94.94 416 HIS B CA 1
ATOM 7658 C C . HIS B 1 416 ? 22.266 29.922 6.398 1 94.94 416 HIS B C 1
ATOM 7660 O O . HIS B 1 416 ? 22.844 29.203 7.223 1 94.94 416 HIS B O 1
ATOM 7666 N N . HIS B 1 417 ? 22.047 29.5 5.207 1 94.06 417 HIS B N 1
ATOM 7667 C CA . HIS B 1 417 ? 22.641 28.344 4.574 1 94.06 417 HIS B CA 1
ATOM 7668 C C . HIS B 1 417 ? 22.203 27.047 5.266 1 94.06 417 HIS B C 1
ATOM 7670 O O . HIS B 1 417 ? 23 26.125 5.43 1 94.06 417 HIS B O 1
ATOM 7676 N N . ILE B 1 418 ? 20.984 27.125 5.742 1 91.94 418 ILE B N 1
ATOM 7677 C CA . ILE B 1 418 ? 20.422 25.891 6.305 1 91.94 418 ILE B CA 1
ATOM 7678 C C . ILE B 1 418 ? 20.016 24.953 5.176 1 91.94 418 ILE B C 1
ATOM 7680 O O . ILE B 1 418 ? 19.734 25.391 4.059 1 91.94 418 ILE B O 1
ATOM 7684 N N . ASP B 1 419 ? 19.906 23.625 5.422 1 92 419 ASP B N 1
ATOM 7685 C CA . ASP B 1 419 ? 19.656 22.625 4.395 1 92 419 ASP B CA 1
ATOM 7686 C C . ASP B 1 419 ? 18.156 22.453 4.137 1 92 419 ASP B C 1
ATOM 7688 O O . ASP B 1 419 ? 17.578 21.391 4.379 1 92 419 ASP B O 1
ATOM 7692 N N . VAL B 1 420 ? 17.641 23.469 3.615 1 95.38 420 VAL B N 1
ATOM 7693 C CA . VAL B 1 420 ? 16.234 23.5 3.199 1 95.38 420 VAL B CA 1
ATOM 7694 C C . VAL B 1 420 ? 16.156 23.531 1.674 1 95.38 420 VAL B C 1
ATOM 7696 O O . VAL B 1 420 ? 16.734 24.406 1.032 1 95.38 420 VAL B O 1
ATOM 7699 N N . GLN B 1 421 ? 15.461 22.531 1.154 1 96.38 421 GLN B N 1
ATOM 7700 C CA . GLN B 1 421 ? 15.289 22.5 -0.294 1 96.38 421 GLN B CA 1
ATOM 7701 C C . GLN B 1 421 ? 14.188 21.531 -0.696 1 96.38 421 GLN B C 1
ATOM 7703 O O . GLN B 1 421 ? 13.828 20.641 0.077 1 96.38 421 GLN B O 1
ATOM 7708 N N . GLY B 1 422 ? 13.648 21.75 -1.859 1 97.38 422 GLY B N 1
ATOM 7709 C CA . GLY B 1 422 ? 12.711 20.781 -2.404 1 97.38 422 GLY B CA 1
ATOM 7710 C C . GLY B 1 422 ? 11.453 21.406 -2.967 1 97.38 422 GLY B C 1
ATOM 7711 O O . GLY B 1 422 ? 11.219 22.609 -2.793 1 97.38 422 GLY B O 1
ATOM 7712 N N . PHE B 1 423 ? 10.688 20.656 -3.619 1 98 423 PHE B N 1
ATOM 7713 C CA . PHE B 1 423 ? 9.492 21.125 -4.309 1 98 423 PHE B CA 1
ATOM 7714 C C . PHE B 1 423 ? 8.234 20.562 -3.658 1 98 423 PHE B C 1
ATOM 7716 O O . PHE B 1 423 ? 8.141 19.359 -3.398 1 98 423 PHE B O 1
ATOM 7723 N N . ASN B 1 424 ? 7.289 21.406 -3.342 1 98.38 424 ASN B N 1
ATOM 7724 C CA . ASN B 1 424 ? 5.938 20.938 -3.043 1 98.38 424 ASN B CA 1
ATOM 7725 C C . ASN B 1 424 ? 5.16 20.625 -4.316 1 98.38 424 ASN B C 1
ATOM 7727 O O . ASN B 1 424 ? 4.883 21.516 -5.117 1 98.38 424 ASN B O 1
ATOM 7731 N N . VAL B 1 425 ? 4.801 19.391 -4.438 1 98 425 VAL B N 1
ATOM 7732 C CA . VAL B 1 425 ? 4.086 18.984 -5.641 1 98 425 VAL B CA 1
ATOM 7733 C C . VAL B 1 425 ? 2.645 18.625 -5.285 1 98 425 VAL B C 1
ATOM 7735 O O . VAL B 1 425 ? 2.406 17.719 -4.48 1 98 425 VAL B O 1
ATOM 7738 N N . TYR B 1 426 ? 1.744 19.344 -5.91 1 96.94 426 TYR B N 1
ATOM 7739 C CA . TYR B 1 426 ? 0.319 19.156 -5.668 1 96.94 426 TYR B CA 1
ATOM 7740 C C . TYR B 1 426 ? -0.338 18.438 -6.84 1 96.94 426 TYR B C 1
ATOM 7742 O O . TYR B 1 426 ? 0.153 18.5 -7.969 1 96.94 426 TYR B O 1
ATOM 7750 N N . HIS B 1 427 ? -1.312 17.672 -6.57 1 95 427 HIS B N 1
ATOM 7751 C CA . HIS B 1 427 ? -2.201 17.047 -7.535 1 95 427 HIS B CA 1
ATOM 7752 C C . HIS B 1 427 ? -3.662 17.344 -7.215 1 95 427 HIS B C 1
ATOM 7754 O O . HIS B 1 427 ? -4.164 16.938 -6.16 1 95 427 HIS B O 1
ATOM 7760 N N . LYS B 1 428 ? -4.332 18.047 -8.094 1 91.19 428 LYS B N 1
ATOM 7761 C CA . LYS B 1 428 ? -5.711 18.469 -7.855 1 91.19 428 LYS B CA 1
ATOM 7762 C C . LYS B 1 428 ? -5.855 19.125 -6.488 1 91.19 428 LYS B C 1
ATOM 7764 O O . LYS B 1 428 ? -6.684 18.719 -5.672 1 91.19 428 LYS B O 1
ATOM 7769 N N . ASN B 1 429 ? -4.965 20.078 -6.242 1 94.44 429 ASN B N 1
ATOM 7770 C CA . ASN B 1 429 ? -5.012 20.953 -5.07 1 94.44 429 ASN B CA 1
ATOM 7771 C C . ASN B 1 429 ? -4.375 20.281 -3.854 1 94.44 429 ASN B C 1
ATOM 7773 O O . ASN B 1 429 ? -4.051 20.953 -2.871 1 94.44 429 ASN B O 1
ATOM 7777 N N . ARG B 1 430 ? -4.156 18.984 -3.918 1 96.81 430 ARG B N 1
ATOM 7778 C CA . ARG B 1 430 ? -3.744 18.203 -2.756 1 96.81 430 ARG B CA 1
ATOM 7779 C C . ARG B 1 430 ? -2.242 17.938 -2.777 1 96.81 430 ARG B C 1
ATOM 7781 O O . ARG B 1 430 ? -1.71 17.422 -3.764 1 96.81 430 ARG B O 1
ATOM 7788 N N . LEU B 1 431 ? -1.593 18.297 -1.693 1 98.12 431 LEU B N 1
ATOM 7789 C CA . LEU B 1 431 ? -0.16 18.047 -1.569 1 98.12 431 LEU B CA 1
ATOM 7790 C C . LEU B 1 431 ? 0.138 16.562 -1.557 1 98.12 431 LEU B C 1
ATOM 7792 O O . LEU B 1 431 ? -0.415 15.812 -0.74 1 98.12 431 LEU B O 1
ATOM 7796 N N . ILE B 1 432 ? 0.988 16.094 -2.434 1 97.06 432 ILE B N 1
ATOM 7797 C CA . ILE B 1 432 ? 1.344 14.68 -2.533 1 97.06 432 ILE B CA 1
ATOM 7798 C C . ILE B 1 432 ? 2.779 14.477 -2.053 1 97.06 432 ILE B C 1
ATOM 7800 O O . ILE B 1 432 ? 3.045 13.602 -1.226 1 97.06 432 ILE B O 1
ATOM 7804 N N . LYS B 1 433 ? 3.654 15.328 -2.535 1 97.44 433 LYS B N 1
ATOM 7805 C CA . LYS B 1 433 ? 5.055 15.273 -2.127 1 97.44 433 LYS B CA 1
ATOM 7806 C C . LYS B 1 433 ? 5.5 16.578 -1.492 1 97.44 433 LYS B C 1
ATOM 7808 O O . LYS B 1 433 ? 5.77 17.562 -2.197 1 97.44 433 LYS B O 1
ATOM 7813 N N . PRO B 1 434 ? 5.641 16.594 -0.261 1 97.88 434 PRO B N 1
ATOM 7814 C CA . PRO B 1 434 ? 6.172 17.781 0.401 1 97.88 434 PRO B CA 1
ATOM 7815 C C . PRO B 1 434 ? 7.688 17.906 0.268 1 97.88 434 PRO B C 1
ATOM 7817 O O . PRO B 1 434 ? 8.414 16.969 0.579 1 97.88 434 PRO B O 1
ATOM 7820 N N . PHE B 1 435 ? 8.109 19.047 -0.257 1 97.81 435 PHE B N 1
ATOM 7821 C CA . PHE B 1 435 ? 9.516 19.406 -0.357 1 97.81 435 PHE B CA 1
ATOM 7822 C C . PHE B 1 435 ? 10.32 18.266 -0.954 1 97.81 435 PHE B C 1
ATOM 7824 O O . PHE B 1 435 ? 11.32 17.828 -0.373 1 97.81 435 PHE B O 1
ATOM 7831 N N . TRP B 1 436 ? 9.891 17.828 -2.061 1 97.19 436 TRP B N 1
ATOM 7832 C CA . TRP B 1 436 ? 10.516 16.734 -2.805 1 97.19 436 TRP B CA 1
ATOM 7833 C C . TRP B 1 436 ? 11.93 17.109 -3.232 1 97.19 436 TRP B C 1
ATOM 7835 O O . TRP B 1 436 ? 12.117 17.969 -4.098 1 97.19 436 TRP B O 1
ATOM 7845 N N . ARG B 1 437 ? 12.914 16.469 -2.652 1 95.75 437 ARG B N 1
ATOM 7846 C CA . ARG B 1 437 ? 14.312 16.703 -3.021 1 95.75 437 ARG B CA 1
ATOM 7847 C C . ARG B 1 437 ? 14.656 16 -4.336 1 95.75 437 ARG B C 1
ATOM 7849 O O . ARG B 1 437 ? 14.641 14.773 -4.414 1 95.75 437 ARG B O 1
ATOM 7856 N N . VAL B 1 438 ? 14.961 16.75 -5.297 1 94.69 438 VAL B N 1
ATOM 7857 C CA . VAL B 1 438 ? 15.188 16.172 -6.617 1 94.69 438 VAL B CA 1
ATOM 7858 C C . VAL B 1 438 ? 16.672 16.234 -6.961 1 94.69 438 VAL B C 1
ATOM 7860 O O . VAL B 1 438 ? 17.125 15.586 -7.898 1 94.69 438 VAL B O 1
ATOM 7863 N N . TRP B 1 439 ? 17.375 17.078 -6.262 1 91.06 439 TRP B N 1
ATOM 7864 C CA . TRP B 1 439 ? 18.812 17.25 -6.484 1 91.06 439 TRP B CA 1
ATOM 7865 C C . TRP B 1 439 ? 19.594 16.938 -5.223 1 91.06 439 TRP B C 1
ATOM 7867 O O . TRP B 1 439 ? 19.453 17.609 -4.203 1 91.06 439 TRP B O 1
ATOM 7877 N N . ASN B 1 440 ? 20.438 15.875 -5.285 1 83.12 440 ASN B N 1
ATOM 7878 C CA . ASN B 1 440 ? 21.281 15.469 -4.16 1 83.12 440 ASN B CA 1
ATOM 7879 C C . ASN B 1 440 ? 22.75 15.789 -4.418 1 83.12 440 ASN B C 1
ATOM 7881 O O . ASN B 1 440 ? 23.5 14.922 -4.871 1 83.12 440 ASN B O 1
ATOM 7885 N N . ALA B 1 441 ? 23.078 16.953 -4.004 1 79 441 ALA B N 1
ATOM 7886 C CA . ALA B 1 441 ? 24.469 17.375 -4.188 1 79 441 ALA B CA 1
ATOM 7887 C C . ALA B 1 441 ? 25.297 17.109 -2.93 1 79 441 ALA B C 1
ATOM 7889 O O . ALA B 1 441 ? 24.75 17.078 -1.822 1 79 441 ALA B O 1
ATOM 7890 N N . ALA B 1 442 ? 26.531 16.703 -2.986 1 72.94 442 ALA B N 1
ATOM 7891 C CA . ALA B 1 442 ? 27.422 16.453 -1.849 1 72.94 442 ALA B CA 1
ATOM 7892 C C . ALA B 1 442 ? 27.688 17.75 -1.076 1 72.94 442 ALA B C 1
ATOM 7894 O O . ALA B 1 442 ? 27.828 17.719 0.147 1 72.94 442 ALA B O 1
ATOM 7895 N N . GLY B 1 443 ? 27.609 18.906 -1.646 1 78.56 443 GLY B N 1
ATOM 7896 C CA . GLY B 1 443 ? 27.891 20.172 -1.011 1 78.56 443 GLY B CA 1
ATOM 7897 C C . GLY B 1 443 ? 26.656 21.016 -0.765 1 78.56 443 GLY B C 1
ATOM 7898 O O . GLY B 1 443 ? 25.594 20.484 -0.407 1 78.56 443 GLY B O 1
ATOM 7899 N N . SER B 1 444 ? 26.859 22.203 -0.719 1 88.38 444 SER B N 1
ATOM 7900 C CA . SER B 1 444 ? 25.781 23.141 -0.393 1 88.38 444 SER B CA 1
ATOM 7901 C C . SER B 1 444 ? 24.938 23.469 -1.618 1 88.38 444 SER B C 1
ATOM 7903 O O . SER B 1 444 ? 23.984 24.25 -1.534 1 88.38 444 SER B O 1
ATOM 7905 N N . ASP B 1 445 ? 25.234 22.781 -2.676 1 90.31 445 ASP B N 1
ATOM 7906 C CA . ASP B 1 445 ? 24.5 23.094 -3.902 1 90.31 445 ASP B CA 1
ATOM 7907 C C . ASP B 1 445 ? 23.016 22.766 -3.764 1 90.31 445 ASP B C 1
ATOM 7909 O O . ASP B 1 445 ? 22.656 21.719 -3.229 1 90.31 445 ASP B O 1
ATOM 7913 N N . GLY B 1 446 ? 22.188 23.719 -4.215 1 93.31 446 GLY B N 1
ATOM 7914 C CA . GLY B 1 446 ? 20.75 23.5 -4.219 1 93.31 446 GLY B CA 1
ATOM 7915 C C . GLY B 1 446 ? 20.078 23.938 -2.938 1 93.31 446 GLY B C 1
ATOM 7916 O O . GLY B 1 446 ? 18.859 24.078 -2.895 1 93.31 446 GLY B O 1
ATOM 7917 N N . ARG B 1 447 ? 20.922 24.188 -1.961 1 94.69 447 ARG B N 1
ATOM 7918 C CA . ARG B 1 447 ? 20.375 24.594 -0.671 1 94.69 447 ARG B CA 1
ATOM 7919 C C . ARG B 1 447 ? 19.625 25.906 -0.779 1 94.69 447 ARG B C 1
ATOM 7921 O O . ARG B 1 447 ? 20.047 26.812 -1.497 1 94.69 447 ARG B O 1
ATOM 7928 N N . GLY B 1 448 ? 18.562 25.922 -0.04 1 96.19 448 GLY B N 1
ATOM 7929 C CA . GLY B 1 448 ? 17.797 27.172 0.043 1 96.19 448 GLY B CA 1
ATOM 7930 C C . GLY B 1 448 ? 16.719 27.266 -1.014 1 96.19 448 GLY B C 1
ATOM 7931 O O . GLY B 1 448 ? 15.82 28.109 -0.906 1 96.19 448 GLY B O 1
ATOM 7932 N N . VAL B 1 449 ? 16.75 26.422 -2.018 1 97.31 449 VAL B N 1
ATOM 7933 C CA . VAL B 1 449 ? 15.797 26.531 -3.119 1 97.31 449 VAL B CA 1
ATOM 7934 C C . VAL B 1 449 ? 14.531 25.734 -2.795 1 97.31 449 VAL B C 1
ATOM 7936 O O . VAL B 1 449 ? 14.609 24.547 -2.48 1 97.31 449 VAL B O 1
ATOM 7939 N N . ILE B 1 450 ? 13.438 26.359 -2.855 1 98 450 ILE B N 1
ATOM 7940 C CA . ILE B 1 450 ? 12.156 25.672 -2.713 1 98 450 ILE B CA 1
ATOM 7941 C C . ILE B 1 450 ? 11.258 26 -3.898 1 98 450 ILE B C 1
ATOM 7943 O O . ILE B 1 450 ? 11.484 26.984 -4.602 1 98 450 ILE B O 1
ATOM 7947 N N . GLY B 1 451 ? 10.297 25.172 -4.168 1 97.62 451 GLY B N 1
ATOM 7948 C CA . GLY B 1 451 ? 9.383 25.375 -5.277 1 97.62 451 GLY B CA 1
ATOM 7949 C C . GLY B 1 451 ? 8.016 24.75 -5.043 1 97.62 451 GLY B C 1
ATOM 7950 O O . GLY B 1 451 ? 7.828 23.984 -4.094 1 97.62 451 GLY B O 1
ATOM 7951 N N . VAL B 1 452 ? 7.094 25.188 -5.875 1 98 452 VAL B N 1
ATOM 7952 C CA . VAL B 1 452 ? 5.723 24.703 -5.785 1 98 452 VAL B CA 1
ATOM 7953 C C . VAL B 1 452 ? 5.152 24.5 -7.188 1 98 452 VAL B C 1
ATOM 7955 O O . VAL B 1 452 ? 5.391 25.312 -8.078 1 98 452 VAL B O 1
ATOM 7958 N N . LEU B 1 453 ? 4.492 23.406 -7.379 1 96.38 453 LEU B N 1
ATOM 7959 C CA . LEU B 1 453 ? 3.77 23.203 -8.633 1 96.38 453 LEU B CA 1
ATOM 7960 C C . LEU B 1 453 ? 2.613 22.234 -8.438 1 96.38 453 LEU B C 1
ATOM 7962 O O . LEU B 1 453 ? 2.623 21.422 -7.5 1 96.38 453 LEU B O 1
ATOM 7966 N N . GLU B 1 454 ? 1.65 22.359 -9.227 1 94.88 454 GLU B N 1
ATOM 7967 C CA . GLU B 1 454 ? 0.541 21.422 -9.336 1 94.88 454 GLU B CA 1
ATOM 7968 C C . GLU B 1 454 ? 0.646 20.578 -10.609 1 94.88 454 GLU B C 1
ATOM 7970 O O . GLU B 1 454 ? 0.569 21.109 -11.719 1 94.88 454 GLU B O 1
ATOM 7975 N N . ALA B 1 455 ? 0.865 19.344 -10.422 1 93.88 455 ALA B N 1
ATOM 7976 C CA . ALA B 1 455 ? 1.066 18.438 -11.555 1 93.88 455 ALA B CA 1
ATOM 7977 C C . ALA B 1 455 ? -0.068 17.422 -11.656 1 93.88 455 ALA B C 1
ATOM 7979 O O . ALA B 1 455 ? 0.002 16.344 -11.07 1 93.88 455 ALA B O 1
ATOM 7980 N N . ASN B 1 456 ? -1.013 17.672 -12.508 1 90.19 456 ASN B N 1
ATOM 7981 C CA . ASN B 1 456 ? -2.191 16.828 -12.617 1 90.19 456 ASN B CA 1
ATOM 7982 C C . ASN B 1 456 ? -2.01 15.75 -13.688 1 90.19 456 ASN B C 1
ATOM 7984 O O . ASN B 1 456 ? -2.854 14.859 -13.836 1 90.19 456 ASN B O 1
ATOM 7988 N N . PHE B 1 457 ? -0.905 15.773 -14.352 1 87.38 457 PHE B N 1
ATOM 7989 C CA . PHE B 1 457 ? -0.643 14.82 -15.422 1 87.38 457 PHE B CA 1
ATOM 7990 C C . PHE B 1 457 ? 0.092 13.594 -14.891 1 87.38 457 PHE B C 1
ATOM 7992 O O . PHE B 1 457 ? 0.356 12.648 -15.633 1 87.38 457 PHE B O 1
ATOM 7999 N N . ILE B 1 458 ? 0.506 13.648 -13.688 1 88.31 458 ILE B N 1
ATOM 8000 C CA . ILE B 1 458 ? 1.101 12.477 -13.047 1 88.31 458 ILE B CA 1
ATOM 8001 C C . ILE B 1 458 ? 0.116 11.875 -12.047 1 88.31 458 ILE B C 1
ATOM 8003 O O . ILE B 1 458 ? -0.69 12.602 -11.453 1 88.31 458 ILE B O 1
ATOM 8007 N N . GLU B 1 459 ? 0.222 10.555 -11.812 1 83.62 459 GLU B N 1
ATOM 8008 C CA . GLU B 1 459 ? -0.75 9.844 -10.992 1 83.62 459 GLU B CA 1
ATOM 8009 C C . GLU B 1 459 ? -0.225 9.633 -9.578 1 83.62 459 GLU B C 1
ATOM 8011 O O . GLU B 1 459 ? 0.854 9.07 -9.383 1 83.62 459 GLU B O 1
ATOM 8016 N N . PRO B 1 460 ? -1.061 10.133 -8.594 1 89.38 460 PRO B N 1
ATOM 8017 C CA . PRO B 1 460 ? -0.65 9.867 -7.211 1 89.38 460 PRO B CA 1
ATOM 8018 C C . PRO B 1 460 ? -0.822 8.398 -6.816 1 89.38 460 PRO B C 1
ATOM 8020 O O . PRO B 1 460 ? -1.65 7.691 -7.398 1 89.38 460 PRO B O 1
ATOM 8023 N N . ALA B 1 461 ? -0.034 8.031 -5.875 1 84.44 461 ALA B N 1
ATOM 8024 C CA . ALA B 1 461 ? -0.265 6.742 -5.234 1 84.44 461 ALA B CA 1
ATOM 8025 C C . ALA B 1 461 ? -1.58 6.746 -4.457 1 84.44 461 ALA B C 1
ATOM 8027 O O . ALA B 1 461 ? -2.121 7.809 -4.145 1 84.44 461 ALA B O 1
ATOM 8028 N N . HIS B 1 462 ? -2.109 5.594 -4.109 1 78.31 462 HIS B N 1
ATOM 8029 C CA . HIS B 1 462 ? -3.404 5.48 -3.447 1 78.31 462 HIS B CA 1
ATOM 8030 C C . HIS B 1 462 ? -3.363 6.094 -2.051 1 78.31 462 HIS B C 1
ATOM 8032 O O . HIS B 1 462 ? -4.375 6.598 -1.562 1 78.31 462 HIS B O 1
ATOM 8038 N N . ASP B 1 463 ? -2.209 5.988 -1.444 1 78.88 463 ASP B N 1
ATOM 8039 C CA . ASP B 1 463 ? -2.084 6.551 -0.102 1 78.88 463 ASP B CA 1
ATOM 8040 C C . ASP B 1 463 ? -1.768 8.039 -0.157 1 78.88 463 ASP B C 1
ATOM 8042 O O . ASP B 1 463 ? -1.705 8.711 0.878 1 78.88 463 ASP B O 1
ATOM 8046 N N . LYS B 1 464 ? -1.479 8.547 -1.387 1 89.88 464 LYS B N 1
ATOM 8047 C CA . LYS B 1 464 ? -1.244 9.961 -1.658 1 89.88 464 LYS B CA 1
ATOM 8048 C C . LYS B 1 464 ? -0.006 10.461 -0.921 1 89.88 464 LYS B C 1
ATOM 8050 O O . LYS B 1 464 ? 0.013 11.594 -0.429 1 89.88 464 LYS B O 1
ATOM 8055 N N . GLN B 1 465 ? 0.925 9.602 -0.705 1 88.94 465 GLN B N 1
ATOM 8056 C CA . GLN B 1 465 ? 2.188 9.992 -0.087 1 88.94 465 GLN B CA 1
ATOM 8057 C C . GLN B 1 465 ? 3.318 10.008 -1.11 1 88.94 465 GLN B C 1
ATOM 8059 O O . GLN B 1 465 ? 4.48 10.227 -0.757 1 88.94 465 GLN B O 1
ATOM 8064 N N . GLY B 1 466 ? 2.979 9.805 -2.33 1 90.88 466 GLY B N 1
ATOM 8065 C CA . GLY B 1 466 ? 3.896 9.82 -3.459 1 90.88 466 GLY B CA 1
ATOM 8066 C C . GLY B 1 466 ? 3.203 9.625 -4.793 1 90.88 466 GLY B C 1
ATOM 8067 O O . GLY B 1 466 ? 1.972 9.602 -4.863 1 90.88 466 GLY B O 1
ATOM 8068 N N . PHE B 1 467 ? 3.998 9.594 -5.836 1 90.25 467 PHE B N 1
ATOM 8069 C CA . PHE B 1 467 ? 3.471 9.375 -7.18 1 90.25 467 PHE B CA 1
ATOM 8070 C C . PHE B 1 467 ? 3.893 8.008 -7.707 1 90.25 467 PHE B C 1
ATOM 8072 O O . PHE B 1 467 ? 4.906 7.457 -7.273 1 90.25 467 PHE B O 1
ATOM 8079 N N . GLU B 1 468 ? 3.039 7.508 -8.57 1 83.19 468 GLU B N 1
ATOM 8080 C CA . GLU B 1 468 ? 3.422 6.281 -9.266 1 83.19 468 GLU B CA 1
ATOM 8081 C C . GLU B 1 468 ? 4.613 6.52 -10.188 1 83.19 468 GLU B C 1
ATOM 8083 O O . GLU B 1 468 ? 4.699 7.562 -10.836 1 83.19 468 GLU B O 1
ATOM 8088 N N . ARG B 1 469 ? 5.539 5.605 -10.219 1 81.06 469 ARG B N 1
ATOM 8089 C CA . ARG B 1 469 ? 6.781 5.773 -10.961 1 81.06 469 ARG B CA 1
ATOM 8090 C C . ARG B 1 469 ? 6.559 5.566 -12.453 1 81.06 469 ARG B C 1
ATOM 8092 O O . ARG B 1 469 ? 6.898 4.516 -13 1 81.06 469 ARG B O 1
ATOM 8099 N N . THR B 1 470 ? 6.082 6.527 -13.102 1 80.56 470 THR B N 1
ATOM 8100 C CA . THR B 1 470 ? 5.832 6.547 -14.539 1 80.56 470 THR B CA 1
ATOM 8101 C C . THR B 1 470 ? 6.93 7.32 -15.266 1 80.56 470 THR B C 1
ATOM 8103 O O . THR B 1 470 ? 7.766 7.969 -14.641 1 80.56 470 THR B O 1
ATOM 8106 N N . ILE B 1 471 ? 6.926 7.219 -16.547 1 78.81 471 ILE B N 1
ATOM 8107 C CA . ILE B 1 471 ? 7.867 7.977 -17.359 1 78.81 471 ILE B CA 1
ATOM 8108 C C . ILE B 1 471 ? 7.605 9.469 -17.188 1 78.81 471 ILE B C 1
ATOM 8110 O O . ILE B 1 471 ? 8.539 10.273 -17.125 1 78.81 471 ILE B O 1
ATOM 8114 N N . ALA B 1 472 ? 6.344 9.844 -17.109 1 84.38 472 ALA B N 1
ATOM 8115 C CA . ALA B 1 472 ? 5.973 11.242 -16.922 1 84.38 472 ALA B CA 1
ATOM 8116 C C . ALA B 1 472 ? 6.574 11.789 -15.625 1 84.38 472 ALA B C 1
ATOM 8118 O O . ALA B 1 472 ? 7.055 12.922 -15.586 1 84.38 472 ALA B O 1
ATOM 8119 N N . LEU B 1 473 ? 6.559 10.984 -14.617 1 89.62 473 LEU B N 1
ATOM 8120 C CA . LEU B 1 473 ? 7.137 11.398 -13.344 1 89.62 473 LEU B CA 1
ATOM 8121 C C . LEU B 1 473 ? 8.648 11.586 -13.469 1 89.62 473 LEU B C 1
ATOM 8123 O O . LEU B 1 473 ? 9.203 12.555 -12.938 1 89.62 473 LEU B O 1
ATOM 8127 N N . LEU B 1 474 ? 9.289 10.695 -14.125 1 87.31 474 LEU B N 1
ATOM 8128 C CA . LEU B 1 474 ? 10.742 10.758 -14.297 1 87.31 474 LEU B CA 1
ATOM 8129 C C . LEU B 1 474 ? 11.148 12 -15.07 1 87.31 474 LEU B C 1
ATOM 8131 O O . LEU B 1 474 ? 12.141 12.648 -14.742 1 87.31 474 LEU B O 1
ATOM 8135 N N . ARG B 1 475 ? 10.375 12.25 -16.047 1 88.94 475 ARG B N 1
ATOM 8136 C CA . ARG B 1 475 ? 10.641 13.445 -16.844 1 88.94 475 ARG B CA 1
ATOM 8137 C C . ARG B 1 475 ? 10.453 14.711 -16.016 1 88.94 475 ARG B C 1
ATOM 8139 O O . ARG B 1 475 ? 11.242 15.648 -16.109 1 88.94 475 ARG B O 1
ATOM 8146 N N . LEU B 1 476 ? 9.445 14.719 -15.273 1 93 476 LEU B N 1
ATOM 8147 C CA . LEU B 1 476 ? 9.211 15.859 -14.391 1 93 476 LEU B CA 1
ATOM 8148 C C . LEU B 1 476 ? 10.359 16.016 -13.398 1 93 476 LEU B C 1
ATOM 8150 O O . LEU B 1 476 ? 10.836 17.141 -13.18 1 93 476 LEU B O 1
ATOM 8154 N N . GLU B 1 477 ? 10.727 14.93 -12.805 1 94.75 477 GLU B N 1
ATOM 8155 C CA . GLU B 1 477 ? 11.836 14.961 -11.859 1 94.75 477 GLU B CA 1
ATOM 8156 C C . GLU B 1 477 ? 13.094 15.531 -12.492 1 94.75 477 GLU B C 1
ATOM 8158 O O . GLU B 1 477 ? 13.773 16.375 -11.891 1 94.75 477 GLU B O 1
ATOM 8163 N N . ALA B 1 478 ? 13.383 15.078 -13.68 1 93.25 478 ALA B N 1
ATOM 8164 C CA . ALA B 1 478 ? 14.562 15.547 -14.406 1 93.25 478 ALA B CA 1
ATOM 8165 C C . ALA B 1 478 ? 14.461 17.047 -14.703 1 93.25 478 ALA B C 1
AT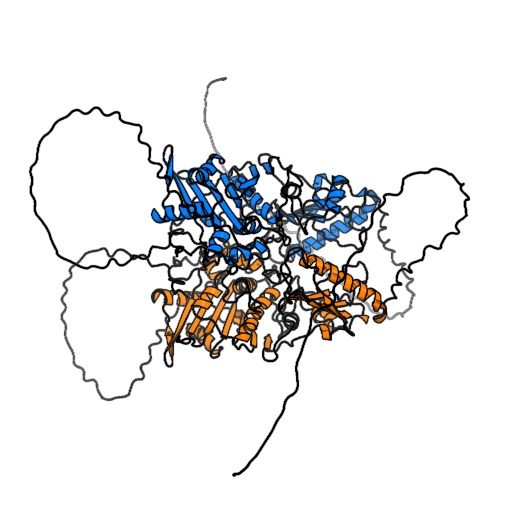OM 8167 O O . ALA B 1 478 ? 15.445 17.781 -14.57 1 93.25 478 ALA B O 1
ATOM 8168 N N . ARG B 1 479 ? 13.359 17.469 -15.07 1 94.19 479 ARG B N 1
ATOM 8169 C CA . ARG B 1 479 ? 13.148 18.875 -15.398 1 94.19 479 ARG B CA 1
ATOM 8170 C C . ARG B 1 479 ? 13.273 19.75 -14.148 1 94.19 479 ARG B C 1
ATOM 8172 O O . ARG B 1 479 ? 13.859 20.828 -14.203 1 94.19 479 ARG B O 1
ATOM 8179 N N . LEU B 1 480 ? 12.664 19.328 -13.094 1 96.25 480 LEU B N 1
ATOM 8180 C CA . LEU B 1 480 ? 12.758 20.078 -11.844 1 96.25 480 LEU B CA 1
ATOM 8181 C C . LEU B 1 480 ? 14.211 20.172 -11.383 1 96.25 480 LEU B C 1
ATOM 8183 O O . LEU B 1 480 ? 14.641 21.219 -10.883 1 96.25 480 LEU B O 1
ATOM 8187 N N . LYS B 1 481 ? 14.906 19.109 -11.5 1 96.12 481 LYS B N 1
ATOM 8188 C CA . LYS B 1 481 ? 16.328 19.109 -11.164 1 96.12 481 LYS B CA 1
ATOM 8189 C C . LYS B 1 481 ? 17.094 20.141 -11.984 1 96.12 481 LYS B C 1
ATOM 8191 O O . LYS B 1 481 ? 17.891 20.891 -11.453 1 96.12 481 LYS B O 1
ATOM 8196 N N . ASP B 1 482 ? 16.812 20.156 -13.242 1 95.25 482 ASP B N 1
ATOM 8197 C CA . ASP B 1 482 ? 17.453 21.109 -14.141 1 95.25 482 ASP B CA 1
ATOM 8198 C C . ASP B 1 482 ? 17.125 22.547 -13.75 1 95.25 482 ASP B C 1
ATOM 8200 O O . ASP B 1 482 ? 17.984 23.422 -13.758 1 95.25 482 ASP B O 1
ATOM 8204 N N . HIS B 1 483 ? 15.875 22.766 -13.484 1 95.31 483 HIS B N 1
ATOM 8205 C CA . HIS B 1 483 ? 15.438 24.094 -13.086 1 95.31 483 HIS B CA 1
ATOM 8206 C C . HIS B 1 483 ? 16.125 24.531 -11.797 1 95.31 483 HIS B C 1
ATOM 8208 O O . HIS B 1 483 ? 16.531 25.688 -11.664 1 95.31 483 HIS B O 1
ATOM 8214 N N . GLN B 1 484 ? 16.172 23.625 -10.875 1 96.12 484 GLN B N 1
ATOM 8215 C CA . GLN B 1 484 ? 16.828 23.938 -9.609 1 96.12 484 GLN B CA 1
ATOM 8216 C C . GLN B 1 484 ? 18.312 24.25 -9.82 1 96.12 484 GLN B C 1
ATOM 8218 O O . GLN B 1 484 ? 18.828 25.203 -9.234 1 96.12 484 GLN B O 1
ATOM 8223 N N . LYS B 1 485 ? 18.969 23.469 -10.594 1 95.44 485 LYS B N 1
ATOM 8224 C CA . LYS B 1 485 ? 20.391 23.672 -10.875 1 95.44 485 LYS B CA 1
ATOM 8225 C C . LYS B 1 485 ? 20.641 25.047 -11.516 1 95.44 485 LYS B C 1
ATOM 8227 O O . LYS B 1 485 ? 21.516 25.781 -11.086 1 95.44 485 LYS B O 1
ATOM 8232 N N . GLN B 1 486 ? 19.891 25.312 -12.5 1 94.81 486 GLN B N 1
ATOM 8233 C CA . GLN B 1 486 ? 20.031 26.578 -13.211 1 94.81 486 GLN B CA 1
ATOM 8234 C C . GLN B 1 486 ? 19.75 27.75 -12.289 1 94.81 486 GLN B C 1
ATOM 8236 O O . GLN B 1 486 ? 20.5 28.734 -12.281 1 94.81 486 GLN B O 1
ATOM 8241 N N . PHE B 1 487 ? 18.703 27.656 -11.555 1 95.81 487 PHE B N 1
ATOM 8242 C CA . PHE B 1 487 ? 18.297 28.734 -10.656 1 95.81 487 PHE B CA 1
ATOM 8243 C C . PHE B 1 487 ? 19.375 28.969 -9.586 1 95.81 487 PHE B C 1
ATOM 8245 O O . PHE B 1 487 ? 19.781 30.109 -9.352 1 95.81 487 PHE B O 1
ATOM 8252 N N . TRP B 1 488 ? 19.766 27.906 -8.953 1 95.5 488 TRP B N 1
ATOM 8253 C CA . TRP B 1 488 ? 20.734 28 -7.863 1 95.5 488 TRP B CA 1
ATOM 8254 C C . TRP B 1 488 ? 22.078 28.531 -8.375 1 95.5 488 TRP B C 1
ATOM 8256 O O . TRP B 1 488 ? 22.672 29.422 -7.766 1 95.5 488 TRP B O 1
ATOM 8266 N N . THR B 1 489 ? 22.531 27.984 -9.469 1 94.38 489 THR B N 1
ATOM 8267 C CA . THR B 1 489 ? 23.844 28.375 -10.008 1 94.38 489 THR B CA 1
ATOM 8268 C C . THR B 1 489 ? 23.844 29.844 -10.406 1 94.38 489 THR B C 1
ATOM 8270 O O . THR B 1 489 ? 24.844 30.531 -10.203 1 94.38 489 THR B O 1
ATOM 8273 N N . SER B 1 490 ? 22.828 30.281 -10.961 1 93.94 490 SER B N 1
ATOM 8274 C CA . SER B 1 490 ? 22.75 31.656 -11.453 1 93.94 490 SER B CA 1
ATOM 8275 C C . SER B 1 490 ? 22.547 32.656 -10.312 1 93.94 490 SER B C 1
ATOM 8277 O O . SER B 1 490 ? 22.938 33.812 -10.414 1 93.94 490 SER B O 1
ATOM 8279 N N . LYS B 1 491 ? 21.969 32.219 -9.172 1 94.81 491 LYS B N 1
ATOM 8280 C CA . LYS B 1 491 ? 21.531 33.219 -8.188 1 94.81 491 LYS B CA 1
ATOM 8281 C C . LYS B 1 491 ? 22.141 32.938 -6.82 1 94.81 491 LYS B C 1
ATOM 8283 O O . LYS B 1 491 ? 21.891 33.688 -5.863 1 94.81 491 LYS B O 1
ATOM 8288 N N . CYS B 1 492 ? 22.906 31.969 -6.637 1 94.44 492 CYS B N 1
ATOM 8289 C CA . CYS B 1 492 ? 23.422 31.562 -5.336 1 94.44 492 CYS B CA 1
ATOM 8290 C C . CYS B 1 492 ? 24.203 32.688 -4.676 1 94.44 492 CYS B C 1
ATOM 8292 O O . CYS B 1 492 ? 24.25 32.781 -3.447 1 94.44 492 CYS B O 1
ATOM 8294 N N . HIS B 1 493 ? 24.766 33.625 -5.441 1 93.94 493 HIS B N 1
ATOM 8295 C CA . HIS B 1 493 ? 25.516 34.75 -4.906 1 93.94 493 HIS B CA 1
ATOM 8296 C C . HIS B 1 493 ? 24.609 35.719 -4.141 1 93.94 493 HIS B C 1
ATOM 8298 O O . HIS B 1 493 ? 25.062 36.406 -3.225 1 93.94 493 HIS B O 1
ATOM 8304 N N . GLU B 1 494 ? 23.406 35.688 -4.48 1 93 494 GLU B N 1
ATOM 8305 C CA . GLU B 1 494 ? 22.453 36.594 -3.836 1 93 494 GLU B CA 1
A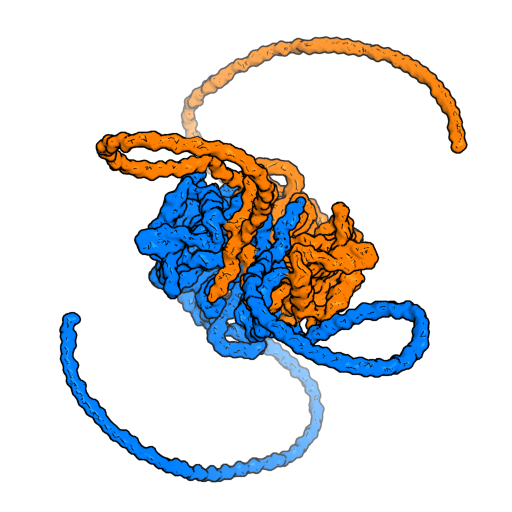TOM 8306 C C . GLU B 1 494 ? 22.203 36.156 -2.389 1 93 494 GLU B C 1
ATOM 8308 O O . GLU B 1 494 ? 21.734 36.969 -1.58 1 93 494 GLU B O 1
ATOM 8313 N N . ILE B 1 495 ? 22.547 34.938 -2.062 1 93.31 495 ILE B N 1
ATOM 8314 C CA . ILE B 1 495 ? 22.281 34.5 -0.703 1 93.31 495 ILE B CA 1
ATOM 8315 C C . ILE B 1 495 ? 23.594 34.188 0.014 1 93.31 495 ILE B C 1
ATOM 8317 O O . ILE B 1 495 ? 23.625 33.5 1.019 1 93.31 495 ILE B O 1
ATOM 8321 N N . GLY B 1 496 ? 24.703 34.625 -0.587 1 91.5 496 GLY B N 1
ATOM 8322 C CA . GLY B 1 496 ? 25.938 34.625 0.174 1 91.5 496 GLY B CA 1
ATOM 8323 C C . GLY B 1 496 ? 26.938 33.594 -0.291 1 91.5 496 GLY B C 1
ATOM 8324 O O . GLY B 1 496 ? 28 33.438 0.3 1 91.5 496 GLY B O 1
ATOM 8325 N N . TYR B 1 497 ? 26.594 32.812 -1.306 1 91.81 497 TYR B N 1
ATOM 8326 C CA . TYR B 1 497 ? 27.578 31.875 -1.844 1 91.81 497 TYR B CA 1
ATOM 8327 C C . TYR B 1 497 ? 28.438 32.531 -2.904 1 91.81 497 TYR B C 1
ATOM 8329 O O . TYR B 1 497 ? 28.094 33.594 -3.441 1 91.81 497 TYR B O 1
ATOM 8337 N N . SER B 1 498 ? 29.656 31.891 -3.158 1 88 498 SER B N 1
ATOM 8338 C CA . SER B 1 498 ? 30.531 32.375 -4.219 1 88 498 SER B CA 1
ATOM 8339 C C . SER B 1 498 ? 29.922 32.125 -5.594 1 88 498 SER B C 1
ATOM 8341 O O . SER B 1 498 ? 29.312 31.078 -5.82 1 88 498 SER B O 1
ATOM 8343 N N . GLN B 1 499 ? 30.094 33.156 -6.402 1 83.69 499 GLN B N 1
ATOM 8344 C CA . GLN B 1 499 ? 29.578 33 -7.754 1 83.69 499 GLN B CA 1
ATOM 8345 C C . GLN B 1 499 ? 30.203 31.797 -8.461 1 83.69 499 GLN B C 1
ATOM 8347 O O . GLN B 1 499 ? 31.406 31.562 -8.344 1 83.69 499 GLN B O 1
ATOM 8352 N N . ARG B 1 500 ? 29.375 30.891 -8.836 1 74.56 500 ARG B N 1
ATOM 8353 C CA . ARG B 1 500 ? 29.844 29.703 -9.539 1 74.56 500 ARG B CA 1
ATOM 8354 C C . ARG B 1 500 ? 30.141 30.016 -11 1 74.56 500 ARG B C 1
ATOM 8356 O O . ARG B 1 500 ? 29.375 30.734 -11.656 1 74.56 500 ARG B O 1
ATOM 8363 N N . VAL B 1 501 ? 31.328 30.469 -11.281 1 61.75 501 VAL B N 1
ATOM 8364 C CA . VAL B 1 501 ? 31.781 30.906 -12.602 1 61.75 501 VAL B CA 1
ATOM 8365 C C . VAL B 1 501 ? 31.328 29.891 -13.656 1 61.75 501 VAL B C 1
ATOM 8367 O O . VAL B 1 501 ? 31.484 28.688 -13.469 1 61.75 501 VAL B O 1
ATOM 8370 N N . LYS B 1 502 ? 30.391 30.281 -14.422 1 54.84 502 LYS B N 1
ATOM 8371 C CA . LYS B 1 502 ? 30.109 29.469 -15.602 1 54.84 502 LYS B CA 1
ATOM 8372 C C . LYS B 1 502 ? 31.406 29 -16.266 1 54.84 502 LYS B C 1
ATOM 8374 O O . LYS B 1 502 ? 32.344 29.781 -16.422 1 54.84 502 LYS B O 1
ATOM 8379 N N . PRO B 1 503 ? 31.672 27.781 -16.281 1 45.62 503 PRO B N 1
ATOM 8380 C CA . PRO B 1 503 ? 32.906 27.453 -17.016 1 45.62 503 PRO B CA 1
ATOM 8381 C C . PRO B 1 503 ? 33.094 28.344 -18.25 1 45.62 503 PRO B C 1
ATOM 8383 O O . PRO B 1 503 ? 32.156 28.531 -19.031 1 45.62 503 PRO B O 1
ATOM 8386 N N . LYS B 1 504 ? 33.875 29.438 -18.141 1 38.88 504 LYS B N 1
ATOM 8387 C CA . LYS B 1 504 ? 34.25 30.141 -19.375 1 38.88 504 LYS B CA 1
ATOM 8388 C C . LYS B 1 504 ? 34.375 29.156 -20.531 1 38.88 504 LYS B C 1
ATOM 8390 O O . LYS B 1 504 ? 35.031 28.125 -20.406 1 38.88 504 LYS B O 1
ATOM 8395 N N . ASN B 1 505 ? 33.375 29.109 -21.375 1 38.12 505 ASN B N 1
ATOM 8396 C CA . ASN B 1 505 ? 33.719 28.5 -22.656 1 38.12 505 ASN B CA 1
ATOM 8397 C C . ASN B 1 505 ? 35.156 28.812 -23.062 1 38.12 505 ASN B C 1
ATOM 8399 O O . ASN B 1 505 ? 35.469 29.953 -23.422 1 38.12 505 ASN B O 1
ATOM 8403 N N . THR B 1 506 ? 36.125 28.391 -22.328 1 35.47 506 THR B N 1
ATOM 8404 C CA . THR B 1 506 ? 37.469 28.531 -22.938 1 35.47 506 THR B CA 1
ATOM 8405 C C . THR B 1 506 ? 37.406 28.203 -24.422 1 35.47 506 THR B C 1
ATOM 8407 O O . THR B 1 506 ? 37.125 27.078 -24.812 1 35.47 506 THR B O 1
ATOM 8410 N N . THR B 1 507 ? 37 29.156 -25.234 1 34.25 507 THR B N 1
ATOM 8411 C CA . THR B 1 507 ? 37.312 29.047 -26.656 1 34.25 507 THR B CA 1
ATOM 8412 C C . THR B 1 507 ? 38.688 28.422 -26.891 1 34.25 507 THR B C 1
ATOM 8414 O O . THR B 1 507 ? 39.688 28.906 -26.344 1 34.25 507 THR B O 1
ATOM 8417 N N . PRO B 1 508 ? 38.688 27.109 -27.234 1 34.88 508 PRO B N 1
ATOM 8418 C CA . PRO B 1 508 ? 40 26.562 -27.609 1 34.88 508 PRO B CA 1
ATOM 8419 C C . PRO B 1 508 ? 40.875 27.578 -28.344 1 34.88 508 PRO B C 1
ATOM 8421 O O . PRO B 1 508 ? 40.375 28.359 -29.172 1 34.88 508 PRO B O 1
ATOM 8424 N N . SER B 1 509 ? 41.75 28.172 -27.734 1 29.72 509 SER B N 1
ATOM 8425 C CA . SER B 1 509 ? 42.75 28.938 -28.453 1 29.72 509 SER B CA 1
ATOM 8426 C C . SER B 1 509 ? 43.156 28.266 -29.766 1 29.72 509 SER B C 1
ATOM 8428 O O . SER B 1 509 ? 43.375 27.047 -29.797 1 29.72 509 SER B O 1
ATOM 8430 N N . SER B 1 510 ? 42.688 28.859 -30.891 1 26.62 510 SER B N 1
ATOM 8431 C CA . SER B 1 510 ? 43.125 28.516 -32.25 1 26.62 510 SER B CA 1
ATOM 8432 C C . SER B 1 510 ? 44.656 28.297 -32.281 1 26.62 510 SER B C 1
ATOM 8434 O O . SER B 1 510 ? 45.438 29.203 -31.984 1 26.62 510 SER B O 1
ATOM 8436 N N . SER B 1 511 ? 45.062 27.219 -31.797 1 25.25 511 SER B N 1
ATOM 8437 C CA . SER B 1 511 ? 46.469 26.953 -32.188 1 25.25 511 SER B CA 1
ATOM 8438 C C . SER B 1 511 ? 46.719 27.328 -33.625 1 25.25 511 SER B C 1
ATOM 8440 O O . SER B 1 511 ? 45.844 27.094 -34.5 1 25.25 511 SER B O 1
ATOM 8442 N N . LYS B 1 512 ? 47.625 28.219 -33.906 1 23.23 512 LYS B N 1
ATOM 8443 C CA . LYS B 1 512 ? 48.25 28.594 -35.188 1 23.23 512 LYS B CA 1
ATOM 8444 C C . LYS B 1 512 ? 48.469 27.359 -36.031 1 23.23 512 LYS B C 1
ATOM 8446 O O . LYS B 1 512 ? 49 26.344 -35.562 1 23.23 512 LYS B O 1
ATOM 8451 N N . LYS B 1 513 ? 47.688 27.391 -37.125 1 21.27 513 LYS B N 1
ATOM 8452 C CA . LYS B 1 513 ? 47.812 26.562 -38.344 1 21.27 513 LYS B CA 1
ATOM 8453 C C . LYS B 1 513 ? 49.281 26.406 -38.75 1 21.27 513 LYS B C 1
ATOM 8455 O O . LYS B 1 513 ? 49.906 27.375 -39.125 1 21.27 513 LYS B O 1
ATOM 8460 N N . ALA B 1 514 ? 50.094 25.859 -38.031 1 21.06 514 ALA B N 1
ATOM 8461 C CA . ALA B 1 514 ? 51.25 25.656 -38.938 1 21.06 514 ALA B CA 1
ATOM 8462 C C . ALA B 1 514 ? 50.812 25 -40.219 1 21.06 514 ALA B C 1
ATOM 8464 O O . ALA B 1 514 ? 50.062 24.016 -40.219 1 21.06 514 ALA B O 1
ATOM 8465 N N . ASN B 1 515 ? 50.75 25.797 -41.375 1 19.72 515 ASN B N 1
ATOM 8466 C CA . ASN B 1 515 ? 50.594 25.641 -42.812 1 19.72 515 ASN B CA 1
ATOM 8467 C C . ASN B 1 515 ? 51.219 24.359 -43.344 1 19.72 515 ASN B C 1
ATOM 8469 O O . ASN B 1 515 ? 52.438 24.328 -43.562 1 19.72 515 ASN B O 1
ATOM 8473 N N . ASN B 1 516 ? 51.188 23.281 -42.5 1 18.81 516 ASN B N 1
ATOM 8474 C CA . ASN B 1 516 ? 51.938 22.406 -43.406 1 18.81 516 ASN B CA 1
ATOM 8475 C C . ASN B 1 516 ? 51.281 22.25 -44.75 1 18.81 516 ASN B C 1
ATOM 8477 O O . ASN B 1 516 ? 50.062 22.078 -44.844 1 18.81 516 ASN B O 1
ATOM 8481 N N . ASN B 1 517 ? 51.969 22.594 -45.781 1 18.66 517 ASN B N 1
ATOM 8482 C CA . ASN B 1 517 ? 51.906 22.688 -47.25 1 18.66 517 ASN B CA 1
ATOM 8483 C C . ASN B 1 517 ? 51.469 21.359 -47.875 1 18.66 517 ASN B C 1
ATOM 8485 O O . ASN B 1 517 ? 51.656 21.141 -49.062 1 18.66 517 ASN B O 1
ATOM 8489 N N . ILE B 1 518 ? 50.812 20.453 -47.062 1 18.42 518 ILE B N 1
ATOM 8490 C CA . ILE B 1 518 ? 50.969 19.328 -47.969 1 18.42 518 ILE B CA 1
ATOM 8491 C C . ILE B 1 518 ? 50.219 19.578 -49.281 1 18.42 518 ILE B C 1
ATOM 8493 O O . ILE B 1 518 ? 49.094 20.094 -49.25 1 18.42 518 ILE B O 1
ATOM 8497 N N . VAL B 1 519 ? 50.844 19.062 -50.312 1 17.38 519 VAL B N 1
ATOM 8498 C CA . VAL B 1 519 ? 50.906 19.062 -51.781 1 17.38 519 VAL B CA 1
ATOM 8499 C C . VAL B 1 519 ? 49.562 18.594 -52.344 1 17.38 519 VAL B C 1
ATOM 8501 O O . VAL B 1 519 ? 48.812 17.891 -51.656 1 17.38 519 VAL B O 1
ATOM 8504 N N . SER B 1 520 ? 49.406 18.75 -53.562 1 15.98 520 SER B N 1
ATOM 8505 C CA . SER B 1 520 ? 48.625 19.188 -54.688 1 15.98 520 SER B CA 1
ATOM 8506 C C . SER B 1 520 ? 47.719 18.047 -55.219 1 15.98 520 SER B C 1
ATOM 8508 O O . SER B 1 520 ? 46.969 18.234 -56.156 1 15.98 520 SER B O 1
ATOM 8510 N N . LYS B 1 521 ? 47.688 16.797 -54.562 1 16.5 521 LYS B N 1
ATOM 8511 C CA . LYS B 1 521 ? 47.562 15.984 -55.781 1 16.5 521 LYS B CA 1
ATOM 8512 C C . LYS B 1 521 ? 46.188 16.203 -56.438 1 16.5 521 LYS B C 1
ATOM 8514 O O . LYS B 1 521 ? 45.188 16.438 -55.75 1 16.5 521 LYS B O 1
ATOM 8519 N N . SER B 1 522 ? 46.125 15.766 -57.75 1 15.36 522 SER B N 1
ATOM 8520 C CA . SER B 1 522 ? 45.562 16.141 -59.062 1 15.36 522 SER B CA 1
ATOM 8521 C C . SER B 1 522 ? 44.125 15.711 -59.219 1 15.36 522 SER B C 1
ATOM 8523 O O . SER B 1 522 ? 43.25 16.516 -59.594 1 15.36 522 SER B O 1
ATOM 8525 N N . SER B 1 523 ? 43.844 14.359 -59.469 1 15.32 523 SER B N 1
ATOM 8526 C CA . SER B 1 523 ? 43.312 14.258 -60.844 1 15.32 523 SER B CA 1
ATOM 8527 C C . SER B 1 523 ? 41.812 14.469 -60.875 1 15.32 523 SER B C 1
ATOM 8529 O O . SER B 1 523 ? 41.312 15.32 -61.594 1 15.32 523 SER B O 1
ATOM 8531 N N . PRO B 1 524 ? 41 13.305 -61.219 1 16.34 524 PRO B N 1
ATOM 8532 C CA . PRO B 1 524 ? 40.344 13.297 -62.531 1 16.34 524 PRO B CA 1
ATOM 8533 C C . PRO B 1 524 ? 38.875 13.758 -62.469 1 16.34 524 PRO B C 1
ATOM 8535 O O . PRO B 1 524 ? 38.312 13.844 -61.406 1 16.34 524 PRO B O 1
ATOM 8538 N N . PRO B 1 525 ? 38.125 13.281 -63.5 1 15.76 525 PRO B N 1
ATOM 8539 C CA . PRO B 1 525 ? 37.344 13.914 -64.562 1 15.76 525 PRO B CA 1
ATOM 8540 C C .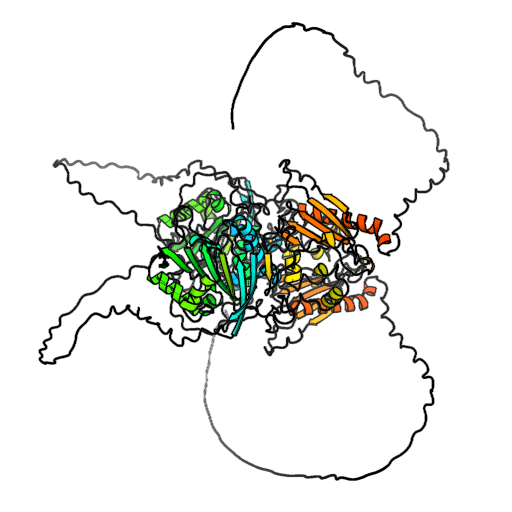 PRO B 1 525 ? 35.875 14.047 -64.25 1 15.76 525 PRO B C 1
ATOM 8542 O O . PRO B 1 525 ? 35.312 15.133 -64.312 1 15.76 525 PRO B O 1
ATOM 8545 N N . LEU B 1 526 ? 35.094 12.891 -64.438 1 16.02 526 LEU B N 1
ATOM 8546 C CA . LEU B 1 526 ? 34.219 12.93 -65.562 1 16.02 526 LEU B CA 1
ATOM 8547 C C . LEU B 1 526 ? 32.812 13.281 -65.125 1 16.02 526 LEU B C 1
ATOM 8549 O O . LEU B 1 526 ? 32 13.758 -66 1 16.02 526 LEU B O 1
ATOM 8553 N N . ILE B 1 527 ? 32.406 12.906 -63.875 1 16.88 527 ILE B N 1
ATOM 8554 C CA . ILE B 1 527 ? 31.094 12.297 -64.062 1 16.88 527 ILE B CA 1
ATOM 8555 C C . ILE B 1 527 ? 30.062 13.367 -64.438 1 16.88 527 ILE B C 1
ATOM 8557 O O . ILE B 1 527 ? 29.938 14.375 -63.719 1 16.88 527 ILE B O 1
ATOM 8561 N N . GLN B 1 528 ? 29.469 13.188 -65.562 1 15.31 528 GLN B N 1
ATOM 8562 C CA . GLN B 1 528 ? 28.609 13.945 -66.5 1 15.31 528 GLN B CA 1
ATOM 8563 C C . GLN B 1 528 ? 27.328 14.375 -65.812 1 15.31 528 GLN B C 1
ATOM 8565 O O . GLN B 1 528 ? 26.906 13.766 -64.812 1 15.31 528 GLN B O 1
ATOM 8570 N N . ASP B 1 529 ? 26.578 15.211 -66.5 1 15.59 529 ASP B N 1
ATOM 8571 C CA . ASP B 1 529 ? 25.703 16.375 -66.562 1 15.59 529 ASP B CA 1
ATOM 8572 C C . ASP B 1 529 ? 24.234 15.977 -66.438 1 15.59 529 ASP B C 1
ATOM 8574 O O . ASP B 1 529 ? 23.516 15.914 -67.438 1 15.59 529 ASP B O 1
ATOM 8578 N N . GLY B 1 530 ? 23.875 15.047 -65.5 1 15.76 530 GLY B N 1
ATOM 8579 C CA . GLY B 1 530 ? 22.5 14.641 -65.688 1 15.76 530 GLY B CA 1
ATOM 8580 C C . GLY B 1 530 ? 21.531 15.812 -65.812 1 15.76 530 GLY B C 1
ATOM 8581 O O . GLY B 1 530 ? 21.609 16.75 -65 1 15.76 530 GLY B O 1
ATOM 8582 N N . GLU B 1 531 ? 20.891 15.969 -66.938 1 15.4 531 GLU B N 1
ATOM 8583 C CA . GLU B 1 531 ? 20.047 16.953 -67.625 1 15.4 531 GLU B CA 1
ATOM 8584 C C . GLU B 1 531 ? 18.703 17.109 -66.938 1 15.4 531 GLU B C 1
ATOM 8586 O O . GLU B 1 531 ? 17.844 16.234 -67 1 15.4 531 GLU B O 1
ATOM 8591 N N . ILE B 1 532 ? 18.641 17.344 -65.688 1 15.05 532 ILE B N 1
ATOM 8592 C CA . ILE B 1 532 ? 17.266 17.406 -65.188 1 15.05 532 ILE B CA 1
ATOM 8593 C C . ILE B 1 532 ? 16.484 18.484 -65.938 1 15.05 532 ILE B C 1
ATOM 8595 O O . ILE B 1 532 ? 16.859 19.656 -65.938 1 15.05 532 ILE B O 1
ATOM 8599 N N . LEU B 1 533 ? 15.695 18.156 -66.875 1 14.31 533 LEU B N 1
ATOM 8600 C CA . LEU B 1 533 ? 14.922 18.906 -67.875 1 14.31 533 LEU B CA 1
ATOM 8601 C C . LEU B 1 533 ? 13.977 19.891 -67.188 1 14.31 533 LEU B C 1
ATOM 8603 O O . LEU B 1 533 ? 13.664 19.734 -66 1 14.31 533 LEU B O 1
ATOM 8607 N N . ALA B 1 534 ? 12.836 20.5 -68 1 14.48 534 ALA B N 1
ATOM 8608 C CA . ALA B 1 534 ? 12.352 21.75 -68.562 1 14.48 534 ALA B CA 1
ATOM 8609 C C . ALA B 1 534 ? 11.125 22.266 -67.812 1 14.48 534 ALA B C 1
ATOM 8611 O O . ALA B 1 534 ? 11.031 23.438 -67.5 1 14.48 534 ALA B O 1
ATOM 8612 N N . LEU B 1 535 ? 9.836 21.625 -67.688 1 14.54 535 LEU B N 1
ATOM 8613 C CA . LEU B 1 535 ? 8.766 22.25 -68.438 1 14.54 535 LEU B CA 1
ATOM 8614 C C . LEU B 1 535 ? 8.109 23.375 -67.625 1 14.54 535 LEU B C 1
ATOM 8616 O O . LEU B 1 535 ? 7.891 23.234 -66.438 1 14.54 535 LEU B O 1
ATOM 8620 N N . ALA B 1 536 ? 7.738 24.719 -68.188 1 14.6 536 ALA B N 1
ATOM 8621 C CA . ALA B 1 536 ? 7.41 26.125 -68 1 14.6 536 ALA B CA 1
ATOM 8622 C C . ALA B 1 536 ? 5.938 26.312 -67.625 1 14.6 536 ALA B C 1
ATOM 8624 O O . ALA B 1 536 ? 5.578 27.234 -66.938 1 14.6 536 ALA B O 1
ATOM 8625 N N . GLY B 1 537 ? 4.84 25.641 -68.188 1 14.02 537 GLY B N 1
ATOM 8626 C CA . GLY B 1 537 ? 3.961 26.531 -68.938 1 14.02 537 GLY B CA 1
ATOM 8627 C C . GLY B 1 537 ? 3.141 27.438 -68 1 14.02 537 GLY B C 1
ATOM 8628 O O . GLY B 1 537 ? 3.223 27.359 -66.812 1 14.02 537 GLY B O 1
ATOM 8629 N N . SER B 1 538 ? 1.619 27.547 -68.25 1 14.38 538 SER B N 1
ATOM 8630 C CA . SER B 1 538 ? 0.684 28.484 -68.812 1 14.38 538 SER B CA 1
ATOM 8631 C C . SER B 1 538 ? -0.058 29.281 -67.75 1 14.38 538 SER B C 1
ATOM 8633 O O . SER B 1 538 ? -0.064 28.906 -66.562 1 14.38 538 SER B O 1
ATOM 8635 N N . ASN B 1 539 ? -1.34 30.016 -68.188 1 14.34 539 ASN B N 1
ATOM 8636 C CA . ASN B 1 539 ? -1.896 31.359 -68.375 1 14.34 539 ASN B CA 1
ATOM 8637 C C . ASN B 1 539 ? -2.816 31.75 -67.25 1 14.34 539 ASN B C 1
ATOM 8639 O O . ASN B 1 539 ? -2.668 32.812 -66.625 1 14.34 539 ASN B O 1
ATOM 8643 N N . GLU B 1 540 ? -4.242 31.312 -67.188 1 14.59 540 GLU B N 1
ATOM 8644 C CA . GLU B 1 540 ? -5.387 32.156 -67.562 1 14.59 540 GLU B CA 1
ATOM 8645 C C . GLU B 1 540 ? -5.953 32.812 -66.312 1 14.59 540 GLU B C 1
ATOM 8647 O O . GLU B 1 540 ? -5.906 32.25 -65.188 1 14.59 540 GLU B O 1
ATOM 8652 N N . LYS B 1 541 ? -6.602 34.156 -66.438 1 14.47 541 LYS B N 1
ATOM 8653 C CA . LYS B 1 541 ? -7 35.469 -65.938 1 14.47 541 LYS B CA 1
ATOM 8654 C C . LYS B 1 541 ? -8.266 35.375 -65.062 1 14.47 541 LYS B C 1
ATOM 8656 O O . LYS B 1 541 ? -8.492 36.188 -64.188 1 14.47 541 LYS B O 1
ATOM 8661 N N . SER B 1 542 ? -9.516 34.719 -65.438 1 13.73 542 SER B N 1
ATOM 8662 C CA . SER B 1 542 ? -10.68 35.531 -65.75 1 13.73 542 SER B CA 1
ATOM 8663 C C . SER B 1 542 ? -11.352 36.094 -64.5 1 13.73 542 SER B C 1
ATOM 8665 O O . SER B 1 542 ? -11.703 37.281 -64.5 1 13.73 542 SER B O 1
ATOM 8667 N N . LYS B 1 543 ? -12.297 35.375 -63.844 1 14.09 543 LYS B N 1
ATOM 8668 C CA . LYS B 1 543 ? -13.695 35.812 -63.844 1 14.09 543 LYS B CA 1
ATOM 8669 C C . LYS B 1 543 ? -13.906 37.031 -62.969 1 14.09 543 LYS B C 1
ATOM 8671 O O . LYS B 1 543 ? -13.172 37.219 -62 1 14.09 543 LYS B O 1
ATOM 8676 N N . MET B 1 544 ? -15.273 37.562 -62.938 1 14.02 544 MET B N 1
ATOM 8677 C CA . MET B 1 544 ? -16.141 38.688 -63.25 1 14.02 544 MET B CA 1
ATOM 8678 C C . MET B 1 544 ? -16.453 39.531 -62.031 1 14.02 544 MET B C 1
ATOM 8680 O O . MET B 1 544 ? -15.992 39.188 -60.906 1 14.02 544 MET B O 1
ATOM 8684 N N . SER B 1 545 ? -17.906 39.688 -61.875 1 13.97 545 SER B N 1
ATOM 8685 C CA . SER B 1 545 ? -18.766 40.844 -62.031 1 13.97 545 SER B CA 1
ATOM 8686 C C . SER B 1 545 ? -18.969 41.562 -60.688 1 13.97 545 SER B C 1
ATOM 8688 O O . SER B 1 545 ? -18.594 41.062 -59.656 1 13.97 545 SER B O 1
ATOM 8690 N N . GLY B 1 546 ? -20.406 41.906 -60.438 1 13.86 546 GLY B N 1
ATOM 8691 C CA . GLY B 1 546 ? -21.141 43.188 -60.5 1 13.86 546 GLY B CA 1
ATOM 8692 C C . GLY B 1 546 ? -21.266 43.875 -59.156 1 13.86 546 GLY B C 1
ATOM 8693 O O . GLY B 1 546 ? -20.828 43.344 -58.125 1 13.86 546 GLY B O 1
ATOM 8694 N N . LEU B 1 547 ? -22.734 44.156 -58.781 1 14.55 547 LEU B N 1
ATOM 8695 C CA . LEU B 1 547 ? -23.484 45.406 -58.75 1 14.55 547 LEU B CA 1
ATOM 8696 C C . LEU B 1 547 ? -23.453 46.031 -57.375 1 14.55 547 LEU B C 1
ATOM 8698 O O . LEU B 1 547 ? -23.219 45.344 -56.375 1 14.55 547 LEU B O 1
ATOM 8702 N N . LYS B 1 548 ? -24.438 47.094 -57.188 1 14.45 548 LYS B N 1
ATOM 8703 C CA . LYS B 1 548 ? -24.625 48.5 -56.875 1 14.45 548 LYS B CA 1
ATOM 8704 C C . LYS B 1 548 ? -24.969 48.688 -55.406 1 14.45 548 LYS B C 1
ATOM 8706 O O . LYS B 1 548 ? -25.266 47.688 -54.688 1 14.45 548 LYS B O 1
ATOM 8711 N N . ARG B 1 549 ? -26.031 49.688 -55.156 1 14.2 549 ARG B N 1
ATOM 8712 C CA . ARG B 1 549 ? -26.156 51.062 -54.656 1 14.2 549 ARG B CA 1
ATOM 8713 C C . ARG B 1 549 ? -26.875 51.062 -53.281 1 14.2 549 ARG B C 1
ATOM 8715 O O . ARG B 1 549 ? -26.438 51.781 -52.375 1 14.2 549 ARG B O 1
ATOM 8722 N N . SER B 1 550 ? -28.234 50.625 -53.188 1 13.91 550 SER B N 1
ATOM 8723 C CA . SER B 1 550 ? -29.266 51.656 -53.031 1 13.91 550 SER B CA 1
ATOM 8724 C C . SER B 1 550 ? -29.312 52.156 -51.594 1 13.91 550 SER B C 1
ATOM 8726 O O . SER B 1 550 ? -28.781 51.531 -50.688 1 13.91 550 SER B O 1
ATOM 8728 N N . GLU B 1 551 ? -30.656 52.688 -51.125 1 14.3 551 GLU B N 1
ATOM 8729 C CA . GLU B 1 551 ? -31.375 53.938 -50.812 1 14.3 551 GLU B CA 1
ATOM 8730 C C . GLU B 1 551 ? -31.516 54.125 -49.312 1 14.3 551 GLU B C 1
ATOM 8732 O O . GLU B 1 551 ? -30.922 55.031 -48.719 1 14.3 551 GLU B O 1
ATOM 8737 N N . ASN B 1 552 ? -32.906 54.188 -48.812 1 14.58 552 ASN B N 1
ATOM 8738 C CA . ASN B 1 552 ? -33.75 55.312 -48.375 1 14.58 552 ASN B CA 1
ATOM 8739 C C . ASN B 1 552 ? -33.719 55.5 -46.875 1 14.58 552 ASN B C 1
ATOM 8741 O O . ASN B 1 552 ? -33.25 54.625 -46.156 1 14.58 552 ASN B O 1
ATOM 8745 N N . GLY B 1 553 ? -35.062 55.75 -46.25 1 14.84 553 GLY B N 1
ATOM 8746 C CA . GLY B 1 553 ? -35.844 56.844 -45.719 1 14.84 553 GLY B CA 1
ATOM 8747 C C . GLY B 1 553 ? -35.844 56.938 -44.219 1 14.84 553 GLY B C 1
ATOM 8748 O O . GLY B 1 553 ? -35.156 56.156 -43.531 1 14.84 553 GLY B O 1
ATOM 8749 N N . SER B 1 554 ? -37.156 56.969 -43.562 1 15.26 554 SER B N 1
ATOM 8750 C CA . SER B 1 554 ? -37.938 58 -42.906 1 15.26 554 SER B CA 1
ATOM 8751 C C . SER B 1 554 ? -37.75 57.969 -41.375 1 15.26 554 SER B C 1
ATOM 8753 O O . SER B 1 554 ? -37.031 57.125 -40.844 1 15.26 554 SER B O 1
ATOM 8755 N N . SER B 1 555 ? -39 58 -40.594 1 15.48 555 SER B N 1
ATOM 8756 C CA . SER B 1 555 ? -39.719 59 -39.844 1 15.48 555 SER B CA 1
ATOM 8757 C C . SER B 1 555 ? -39.469 58.906 -38.344 1 15.48 555 SER B C 1
ATOM 8759 O O . SER B 1 555 ? -38.438 58.406 -37.938 1 15.48 555 SER B O 1
ATOM 8761 N N . GLU B 1 556 ? -40.656 58.906 -37.469 1 15.47 556 GLU B N 1
ATOM 8762 C CA . GLU B 1 556 ? -41.375 59.875 -36.625 1 15.47 556 GLU B CA 1
ATOM 8763 C C . GLU B 1 556 ? -41.031 59.625 -35.156 1 15.47 556 GLU B C 1
ATOM 8765 O O . GLU B 1 556 ? -40.438 60.469 -34.5 1 15.47 556 GLU B O 1
ATOM 8770 N N . GLU B 1 557 ? -42.188 59.375 -34.312 1 15.73 557 GLU B N 1
ATOM 8771 C CA . GLU B 1 557 ? -42.906 60.219 -33.375 1 15.73 557 GLU B CA 1
ATOM 8772 C C . GLU B 1 557 ? -42.406 60 -31.938 1 15.73 557 GLU B C 1
ATOM 8774 O O . GLU B 1 557 ? -41.719 59 -31.656 1 15.73 557 GLU B O 1
ATOM 8779 N N . ASP B 1 558 ? -43.438 59.906 -30.984 1 16.19 558 ASP B N 1
ATOM 8780 C CA . ASP B 1 558 ? -44 60.75 -29.953 1 16.19 558 ASP B CA 1
ATOM 8781 C C . ASP B 1 558 ? -43.469 60.375 -28.562 1 16.19 558 ASP B C 1
ATOM 8783 O O . ASP B 1 558 ? -42.625 59.5 -28.438 1 16.19 558 ASP B O 1
ATOM 8787 N N . GLY B 1 559 ? -44.469 60.062 -27.703 1 16.05 559 GLY B N 1
ATOM 8788 C CA . GLY B 1 559 ? -45.031 60.781 -26.562 1 16.05 559 GLY B CA 1
ATOM 8789 C C . GLY B 1 559 ? -44.406 60.406 -25.25 1 16.05 559 GLY B C 1
ATOM 8790 O O . GLY B 1 559 ? -43.375 59.719 -25.219 1 16.05 559 GLY B O 1
ATOM 8791 N N . GLU B 1 560 ? -45.219 59.969 -24.266 1 16.7 560 GLU B N 1
ATOM 8792 C CA . GLU B 1 560 ? -45.688 60.594 -23.047 1 16.7 560 GLU B CA 1
ATOM 8793 C C . GLU B 1 560 ? -44.906 60.094 -21.828 1 16.7 560 GLU B C 1
ATOM 8795 O O . GLU B 1 560 ? -44.312 60.906 -21.109 1 16.7 560 GLU B O 1
ATOM 8800 N N . GLY B 1 561 ? -45.656 59.406 -20.906 1 16.64 561 GLY B N 1
ATOM 8801 C CA . GLY B 1 561 ? -46.125 59.812 -19.594 1 16.64 561 GLY B CA 1
ATOM 8802 C C . GLY B 1 561 ? -45.156 59.469 -18.484 1 16.64 561 GLY B C 1
ATOM 8803 O O . GLY B 1 561 ? -44.156 58.781 -18.703 1 16.64 561 GLY B O 1
ATOM 8804 N N . LYS B 1 562 ? -45.75 59.062 -17.297 1 18.16 562 LYS B N 1
ATOM 8805 C CA . LYS B 1 562 ? -45.875 59.531 -15.93 1 18.16 562 LYS B CA 1
ATOM 8806 C C . LYS B 1 562 ? -44.75 59.031 -15.047 1 18.16 562 LYS B C 1
ATOM 8808 O O . LYS B 1 562 ? -44.094 58.062 -15.367 1 18.16 562 LYS B O 1
ATOM 8813 N N . LEU B 1 563 ? -45.219 59.188 -13.602 1 18.02 563 LEU B N 1
ATOM 8814 C CA . LEU B 1 563 ? -44.938 59.375 -12.18 1 18.02 563 LEU B CA 1
ATOM 8815 C C . LEU B 1 563 ? -44.344 58.125 -11.562 1 18.02 563 LEU B C 1
ATOM 8817 O O . LEU B 1 563 ? -44.781 57 -11.867 1 18.02 563 LEU B O 1
#

Solvent-accessible surface area (backbone atoms only — not comparable to full-atom values): 65880 Å² total; per-residue (Å²): 130,83,83,78,71,80,65,49,71,80,79,80,80,78,81,81,77,91,83,90,89,84,86,81,88,81,88,82,88,84,87,88,81,82,77,83,76,81,81,81,81,75,82,72,75,76,72,73,76,72,76,67,75,71,72,66,87,64,67,57,77,71,79,72,48,70,50,28,57,93,65,41,58,60,58,80,69,43,72,62,67,52,75,60,69,79,66,59,70,70,49,40,45,64,49,46,39,19,49,47,29,52,48,58,54,8,58,68,51,82,45,68,63,51,24,51,49,47,56,50,42,57,37,59,56,20,40,88,52,59,20,38,38,33,40,36,38,76,45,70,30,78,76,77,62,46,64,28,40,36,45,33,29,46,17,46,44,34,47,70,67,48,50,55,33,55,68,15,38,22,40,48,95,47,49,75,89,41,93,48,70,62,59,58,24,44,54,66,56,27,23,47,42,53,52,6,46,23,36,38,37,40,22,25,14,55,58,52,94,91,40,61,30,32,38,29,39,38,35,51,42,50,57,59,36,41,48,55,62,45,74,52,36,59,34,34,48,46,38,30,31,52,51,91,94,44,77,37,82,50,70,79,70,42,68,65,28,43,51,50,19,49,52,53,43,48,59,75,44,68,42,90,41,69,65,56,52,60,50,56,54,70,80,41,71,74,24,6,36,40,35,39,33,28,66,50,29,18,36,96,82,69,42,59,34,63,36,63,69,91,41,70,57,38,50,28,43,52,64,89,54,43,52,70,66,35,52,56,46,26,73,74,34,65,61,45,26,53,79,45,32,30,74,24,26,42,51,46,32,60,15,49,35,38,75,69,72,61,88,71,46,42,48,29,32,46,91,36,75,51,65,77,46,62,72,72,76,27,32,47,81,60,46,76,45,78,44,67,70,75,78,61,86,71,77,80,77,84,64,76,65,51,50,24,58,35,38,38,24,36,31,64,52,25,63,72,68,47,93,42,48,22,29,32,37,18,41,76,46,34,50,29,32,76,44,43,72,64,66,87,53,74,62,71,58,55,50,14,34,36,33,41,32,45,43,63,71,50,55,64,34,93,69,41,72,37,62,50,91,43,71,65,43,51,52,48,45,52,49,51,31,51,51,46,49,54,51,35,53,74,45,37,46,80,42,73,44,76,72,59,70,66,77,69,76,66,65,73,74,79,71,78,74,75,77,76,70,82,80,77,82,86,84,91,87,84,90,88,81,90,91,81,91,80,94,80,90,87,93,84,93,85,86,91,82,82,93,83,88,88,83,87,87,92,87,92,85,90,82,88,85,85,128,129,83,85,77,73,78,66,44,62,82,78,81,80,78,80,77,82,76,84,72,84,78,74,81,84,84,79,86,78,85,80,81,86,82,87,84,83,82,80,77,80,76,85,67,80,73,70,71,73,68,71,63,70,68,70,62,86,64,66,57,77,71,78,74,49,71,50,28,56,93,65,41,57,60,55,80,69,46,72,62,67,52,76,57,67,80,67,59,70,68,43,38,44,65,48,47,40,18,51,49,29,53,50,60,56,7,59,67,50,82,45,69,64,51,24,51,50,46,56,50,41,58,39,58,56,21,39,89,51,59,21,40,40,32,40,38,39,76,44,70,30,79,75,79,63,47,62,27,40,35,44,34,30,45,17,46,42,34,49,70,67,48,50,54,33,55,68,16,38,22,40,49,94,47,49,73,89,41,93,47,72,61,59,59,26,44,54,65,54,28,22,47,44,53,52,7,46,24,36,39,38,39,23,25,12,54,57,51,95,91,40,63,29,32,38,29,39,40,35,52,42,50,57,58,36,42,46,56,64,46,73,53,37,59,35,36,48,46,37,30,32,53,51,92,95,44,76,37,82,49,72,82,71,41,69,66,28,44,51,49,20,50,51,52,43,47,58,72,42,69,40,90,41,69,64,57,50,61,50,57,55,71,79,41,72,75,24,6,36,41,35,40,33,28,67,52,29,18,36,97,84,70,42,59,32,61,36,63,70,92,42,72,59,40,50,30,44,52,65,90,56,44,54,71,65,35,53,56,47,25,74,75,33,66,62,43,26,52,78,46,34,30,74,22,26,43,52,44,32,61,15,50,34,38,75,67,73,59,89,71,48,42,48,30,32,46,90,37,75,53,66,77,46,62,71,73,76,27,32,46,80,60,45,76,46,78,44,66,70,74,78,62,86,71,77,79,77,82,65,77,66,52,50,25,58,34,37,39,24,36,32,65,52,26,62,73,68,48,92,44,47,20,29,34,37,19,42,77,46,35,50,29,32,78,43,43,72,65,66,89,53,76,62,73,60,56,50,14,34,34,32,39,32,45,43,62,73,51,54,64,34,92,70,41,71,35,62,50,92,43,69,66,43,51,50,49,45,53,48,51,31,50,52,46,50,53,50,36,53,76,46,36,45,81,43,70,43,77,72,61,71,67,78,69,78,69,67,76,72,78,69,78,74,73,75,72,71,81,77,73,87,76,81,88,83,70,90,75,78,83,75,80,84,81,94,77,86,93,89,92,85,77,89,88,85,88,88,92,83,89,89,88,87,87,89,89,85,82,86,84,85,90,133

Foldseek 3Di:
DDPPPFDFDDDDDPDPDDDDDDDDDDDDDDDDDDDDDDDDDPPPPDPPPPPVPPPPVPPPPPQPADPDDLPRLQPPPRPPCPPPPVPDCGPPTDDFDFLVVLQVLLVVCVALLLLVLLLVLVQQLLVVQPKQEWAWAWDALPQPGFIKIKIKIQGQWADPVRVVLLQDFQDDPDHPVDLRPAHGSHSNSSSLVNFAQKKKKWWWHPDDDPAFIKIKIKIQGSPLCVVVVPRGGDIQMWMWGDDVPDIDTDDDDDPVSNVVSLVSCCVRDSAPDPCRVVCVCVVHDNTIMMMMRDRTDADPVRHHQWDCDPDVQWIFGDDDQDDPVLVVVCVVAVLCNLVSGLRTTSLSVVQAFFQDDDPSHFYGTNNHTRHRDHNLVQFDPKDKDKAAQDPDPDPPDDDPLGMKIKIKGFGPCCLVLDQQAAEFEAASRGTQEDRHDLDDDPDSQLGRMYMYMYGNPFAADNSSNGTDDDPSVVVVSVVVNVVSNVVCQCCVVVSPDDRPPDPPPPPPDPPDPPPPPPDDDDDDDDDDDDDDDDDDDDDDDDDYDDDDYDYDDYDYDDDDDDD/DDPPPWDFDDDDPDPPDDDDDDDDDDDDDDDDDDDDDDDDDDPPPDPPPCVVVPPDVPPPPPQPADPDDLPRLQPPPRPPCPPPPVPPCGRPTDDFDFLVVLQVLLVVCVALLLLVLLLVLVQQLLVVQPKQEWAWAWDALPQPGFIKIKIKIQGQWADPVRVVLLQDFQDDPDHPVDLRPAHGSHSNSSSLVNFAQKKKKWWWHCDDDPAFIKIKIKIQGSPLCVVVVPRGGDIQMWMWGDDVPDIDTDDDDDPVSNVVSLVSCCVRDSAPDPCRVVCVCVVHDNTIMMMMRDRTDADPVRHHQWDCDPDVQWIFGDDDQDDPVLVVVCVVAVLCNLVSGLRTTSLSVVQAFFQDDDPSYFYGTNNHTRHRDHNLVQFDPKDKDKAAQDPDPDPPDDDPLGMKIKIKGFGPCCLVLDQQAAEFEAASRGTQEDRHDLDDDPDSQLGRMYMYMYGNPFAADNSSNGTDDDPSVVVVSVVVNVVSNVVCQCCVVVSPDDRPPDPPPPPPDPDDPPPPPPDDDDDDDDDDDPDPDDDDDDDDDDDDYDDDDDDYDYDYYDDDDDD

Radius of gyration: 39.23 Å; Cα contacts (8 Å, |Δi|>4): 1892; chains: 2; bounding box: 116×128×135 Å

Sequence (1126 aa):
MPSSFLAPLPQRMVLAQYSEAPQRAGVSSGSGNRKQEAVVSGVRGGKVEETTAKVGDGVSPVARGCRQFWRAGDYEDANGIIPAAHSSGVGLDHVRVHPKFLHSNATSHKWALGAFAELLDNAVDEIVHGATYVNVDVLNNRKDGSKMLLVEDNGGGMTPDNIRQCMSLGYSVKSKSSNTIGQYGNGFKTSTMRLGADVIVFSRCPAADGKSQTRSIGLLSYTFLRSTKKEDTVVPMVDFEQTGQGWKRLIRSTSDDWNMNMRTILLWSPFVSEQDLIGQFDYLGNKGTRIIIYNLWEDDEGQLELDFETDQEDIQIRGANRDEKNIEMAKQYPNSKHFLTYRHSLRSYAAILYLKLPTEFRIMLRGSEVEHHDIVKDMIEPKTTTYRPQQLADGMSNNHEVSAVLSIGFVKDARHHIDVQGFNVYHKNRLIKPFWRVWNAAGSDGRGVIGVLEANFIEPAHDKQGFERTIALLRLEARLKDHQKQFWTSKCHEIGYSQRVKPKNTTPSSSKKANNNIVSKSSPPLIQDGEILALAGSNEKSKMSGLKRSENGSSEEDGEGKLMPSSFLAPLPQRMVLAQYSEAPQRAGVSSGSGNRKQEAVVSGVRGGKVEETTAKVGDGVSPVARGCRQFWRAGDYEDANGIIPAAHSSGVGLDHVRVHPKFLHSNATSHKWALGAFAELLDNAVDEIVHGATYVNVDVLNNRKDGSKMLLVEDNGGGMTPDNIRQCMSLGYSVKSKSSNTIGQYGNGFKTSTMRLGADVIVFSRCPAADGKSQTRSIGLLSYTFLRSTKKEDTVVPMVDFEQTGQGWKRLIRSTSDDWNMNMRTILLWSPFVSEQDLIGQFDYLGNKGTRIIIYNLWEDDEGQLELDFETDQEDIQIRGANRDEKNIEMAKQYPNSKHFLTYRHSLRSYAAILYLKLPTEFRIMLRGSEVEHHDIVKDMIEPKTTTYRPQQLADGMSNNHEVSAVLSIGFVKDARHHIDVQGFNVYHKNRLIKPFWRVWNAAGSDGRGVIGVLEANFIEPAHDKQGFERTIALLRLEARLKDHQKQFWTSKCHEIGYSQRVKPKNTTPSSSKKANNNIVSKSSPPLIQDGEILALAGSNEKSKMSGLKRSENGSSEEDGEGKL

Nearest PDB structures (foldseek):
  5ofa-assembly1_B  TM=8.282E-01  e=2.552E-32  Homo sapiens
  5of9-assembly1_A  TM=8.297E-01  e=4.258E-32  Homo sapiens
  5of9-assembly1_B  TM=8.231E-01  e=6.712E-32  Homo sapiens
  5ofb-assembly1_A  TM=8.135E-01  e=1.255E-31  Homo sapiens
  5ofb-assembly1_B  TM=7.983E-01  e=4.022E-32  Homo sapiens